Protein AF-A0AAP0GYA2-F1 (afdb_monomer)

Solvent-accessible surface area (backbone atoms only — not comparable to full-atom values): 53882 Å² total; per-residue (Å²): 138,88,81,84,79,82,85,80,80,92,79,95,83,75,98,81,81,69,59,56,45,86,98,35,88,48,57,33,81,47,83,67,72,82,75,66,98,63,88,81,48,75,66,18,51,52,43,51,52,54,52,49,52,36,46,58,38,29,68,48,38,85,84,44,71,44,73,67,32,49,50,51,5,51,50,47,34,52,50,20,42,38,41,2,42,48,41,22,42,41,31,32,68,52,41,56,6,37,44,59,53,67,70,58,47,49,53,25,41,50,34,19,45,75,52,69,68,55,39,69,68,58,43,30,36,51,53,53,43,26,72,74,28,56,71,37,88,76,13,70,40,24,47,37,41,28,60,63,32,12,38,59,41,41,71,51,40,53,64,63,51,47,73,76,49,83,67,79,70,84,39,53,79,50,65,72,36,68,67,55,50,49,46,57,76,42,44,70,58,57,52,52,52,50,49,50,51,39,28,73,74,50,34,69,41,22,34,21,26,44,50,9,37,25,36,48,51,51,50,54,48,54,21,37,42,47,19,45,17,41,49,44,67,46,68,82,41,59,62,90,64,59,45,7,29,25,71,71,53,6,64,72,44,40,14,58,12,26,28,15,50,29,68,60,41,61,49,29,48,54,37,35,82,50,96,86,39,64,27,58,36,36,54,50,50,50,53,34,34,75,75,65,53,34,42,76,70,33,72,80,48,73,72,57,52,61,74,27,43,76,70,70,88,70,73,57,76,51,63,87,39,45,40,75,63,91,70,60,64,65,61,15,48,54,49,49,48,48,33,56,77,65,47,40,42,76,53,88,76,87,77,73,82,50,72,45,65,43,98,82,69,59,33,38,29,46,60,88,76,47,77,38,38,52,65,51,57,70,73,52,78,63,69,84,60,55,63,53,51,50,49,49,30,58,64,66,64,84,68,69,86,86,61,60,66,69,60,52,54,54,46,32,51,50,43,28,51,48,52,51,51,53,51,49,53,51,50,55,52,50,55,49,51,50,52,53,50,51,47,52,51,51,55,50,48,54,53,44,51,74,71,71,49,67,62,67,65,51,52,52,51,48,52,53,50,53,49,54,52,48,52,57,53,50,54,54,38,53,57,53,48,64,75,62,72,69,82,83,86,66,86,84,64,96,49,56,66,57,57,51,51,49,51,51,49,51,51,65,72,70,47,80,67,60,48,76,55,100,86,44,80,43,56,53,68,68,60,50,42,50,52,55,43,54,58,51,41,62,61,19,44,64,82,82,82,76,93,87,78,64,100,78,64,68,44,89,56,77,60,62,58,72,80,60,57,60,59,37,69,48,86,85,52,71,68,57,57,50,50,55,57,65,71,46,62,51,84,50,84,45,58,96,84,64,58,30,49,44,54,52,66,72,42,33,89,76,44,43,65,62,50,48,49,54,51,68,70,49,73,47,87,81,68,99,80,76,86,72,96,39,98,86,73,57,86,63,51,59,62,50,52,52,50,52,53,53,48,51,32,59,76,67,74,48,92,82,86,82,88,86,85,82,67,84,60,55,47,51,66,36,54,53,74,57,39,52,50,44,42,49,58,28,54,52,53,69,69,57,53,51,38,55,44,50,65,52,60,73,32,68,46,62,57,70,56,85,86,43,69,42,73,74,40,68,40,56,34,38,45,58,87,89,46,86,61,35,63,54,56,51,51,52,46,49,48,45,56,50,27,40,53,52,44,42,35,72,74,61,80,41,85,78,86,85,72,79,70,96,79,71,69,61,60,92,95,51,98,66,68,72,79,79,57,82,43,44,57,68,72,54,42,54,47,47,54,30,52,75,64,69,63,53,89,31,50,53,54,36,46,78,70,73,46,90,70,98,70,48,45,22,93,82,78,60,78,45,67,19,35,70,63,33,70,76,43,70,35,73,85,51,49,61,51,45,52,51,53,26,61,44,54,69,50,96,63,73,73,63,56,56,71,62,57,34,51,48,52,49,73,69,44,100,62,58,69,71,55,38,55,48,53,53,32,45,52,53,35,45,57,49,50,53,53,52,50,51,54,44,34,77,76,65,75,52,88,82,59,66,67,63,51,50,54,49,33,56,55,48,39,50,55,31,38,56,79,60,39,94,87,61,95,74,51,72,68,54,50,70,62,29,54,64,83,81,106

Mean predicted aligned error: 22.42 Å

Organism: NCBI:txid3103831

Structure (mmCIF, N/CA/C/O backbone):
data_AF-A0AAP0GYA2-F1
#
_entry.id   AF-A0AAP0GYA2-F1
#
loop_
_atom_site.group_PDB
_atom_site.id
_atom_site.type_symbol
_atom_site.label_atom_id
_atom_site.label_alt_id
_atom_site.label_comp_id
_atom_site.label_asym_id
_atom_site.label_entity_id
_atom_site.label_seq_id
_atom_site.pdbx_PDB_ins_code
_atom_site.Cartn_x
_atom_site.Cartn_y
_atom_site.Cartn_z
_atom_site.occupancy
_atom_site.B_iso_or_equiv
_atom_site.auth_seq_id
_atom_site.auth_comp_id
_atom_site.auth_asym_id
_atom_site.auth_atom_id
_atom_site.pdbx_PDB_model_num
ATOM 1 N N . MET A 1 1 ? 26.972 2.471 14.805 1.00 31.52 1 MET A N 1
ATOM 2 C CA . MET A 1 1 ? 27.212 2.758 13.373 1.00 31.52 1 MET A CA 1
ATOM 3 C C . MET A 1 1 ? 26.796 4.193 13.089 1.00 31.52 1 MET A C 1
ATOM 5 O O . MET A 1 1 ? 25.654 4.548 13.344 1.00 31.52 1 MET A O 1
ATOM 9 N N . LYS A 1 2 ? 27.769 5.019 12.691 1.00 26.42 2 LYS A N 1
ATOM 10 C CA . LYS A 1 2 ? 27.693 6.477 12.521 1.00 26.42 2 LYS A CA 1
ATOM 11 C C . LYS A 1 2 ? 27.014 6.859 11.193 1.00 26.42 2 LYS A C 1
ATOM 13 O O . LYS A 1 2 ? 27.449 6.385 10.145 1.00 26.42 2 LYS A O 1
ATOM 18 N N . ARG A 1 3 ? 26.066 7.806 11.222 1.00 23.25 3 ARG A N 1
ATOM 19 C CA . ARG A 1 3 ? 25.893 8.824 10.166 1.00 23.25 3 ARG A CA 1
ATOM 20 C C . ARG A 1 3 ? 26.098 10.194 10.767 1.00 23.25 3 ARG A C 1
ATOM 22 O O . ARG A 1 3 ? 25.261 10.650 11.534 1.00 23.25 3 ARG A O 1
ATOM 29 N N . ASN A 1 4 ? 27.223 10.795 10.405 1.00 24.88 4 ASN A N 1
ATOM 30 C CA . ASN A 1 4 ? 27.494 12.204 10.611 1.00 24.88 4 ASN A CA 1
ATOM 31 C C . ASN A 1 4 ? 26.545 13.016 9.725 1.00 24.88 4 ASN A C 1
ATOM 33 O O . ASN A 1 4 ? 26.520 12.823 8.512 1.00 24.88 4 ASN A O 1
ATOM 37 N N . SER A 1 5 ? 25.786 13.897 10.362 1.00 26.17 5 SER A N 1
ATOM 38 C CA . SER A 1 5 ? 25.230 15.115 9.790 1.00 26.17 5 SER A CA 1
ATOM 39 C C . SER A 1 5 ? 26.361 16.127 9.603 1.00 26.17 5 SER A C 1
ATOM 41 O O . SER A 1 5 ? 27.038 16.460 10.578 1.00 26.17 5 SER A O 1
ATOM 43 N N . ILE A 1 6 ? 26.569 16.608 8.380 1.00 24.09 6 ILE A N 1
ATOM 44 C CA . ILE A 1 6 ? 27.281 17.865 8.142 1.00 24.09 6 ILE A CA 1
ATOM 45 C C . ILE A 1 6 ? 26.286 19.003 8.401 1.00 24.09 6 ILE A C 1
ATOM 47 O O . ILE A 1 6 ? 25.172 19.017 7.881 1.00 24.09 6 ILE A O 1
ATOM 51 N N . THR A 1 7 ? 26.694 19.908 9.281 1.00 27.45 7 THR A N 1
ATOM 52 C CA . THR A 1 7 ? 26.031 21.139 9.713 1.00 27.45 7 THR A CA 1
ATOM 53 C C . THR A 1 7 ? 25.809 22.089 8.533 1.00 27.45 7 THR A C 1
ATOM 55 O O . THR A 1 7 ? 26.725 22.303 7.744 1.00 27.45 7 THR A O 1
ATOM 58 N N . VAL A 1 8 ? 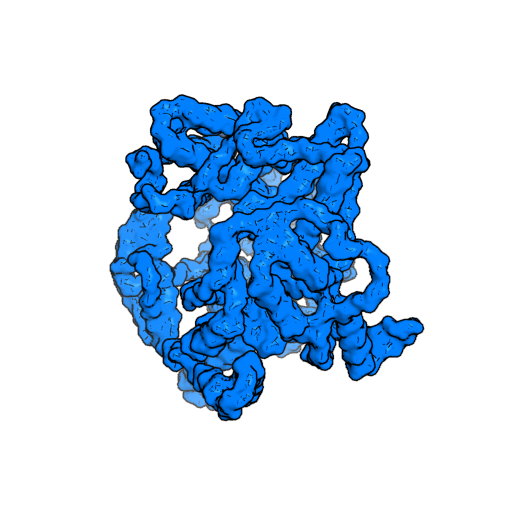24.634 22.718 8.446 1.00 26.72 8 VAL A N 1
ATOM 59 C CA . VAL A 1 8 ? 24.471 23.992 7.730 1.00 26.72 8 VAL A CA 1
ATOM 60 C C . VAL A 1 8 ? 23.821 24.965 8.704 1.00 26.72 8 VAL A C 1
ATOM 62 O O . VAL A 1 8 ? 22.703 24.748 9.167 1.00 26.72 8 VAL A O 1
ATOM 65 N N . SER A 1 9 ? 24.605 25.974 9.064 1.00 25.95 9 SER A N 1
ATOM 66 C CA . SER A 1 9 ? 24.247 27.161 9.826 1.00 25.95 9 SER A CA 1
ATOM 67 C C . SER A 1 9 ? 23.210 28.011 9.089 1.00 25.95 9 SER A C 1
ATOM 69 O O . SER A 1 9 ? 23.152 28.021 7.861 1.00 25.95 9 SER A O 1
ATOM 71 N N . GLN A 1 10 ? 22.397 28.719 9.872 1.00 30.53 10 GLN A N 1
ATOM 72 C CA . GLN A 1 10 ? 21.540 29.808 9.417 1.00 30.53 10 GLN A CA 1
ATOM 73 C C . GLN A 1 10 ? 22.388 30.931 8.809 1.00 30.53 10 GLN A C 1
ATOM 75 O O . GLN A 1 10 ? 23.298 31.408 9.475 1.00 30.53 10 GLN A O 1
ATOM 80 N N . ASP A 1 11 ? 22.012 31.383 7.616 1.00 25.59 11 ASP A N 1
ATOM 81 C CA . ASP A 1 11 ? 22.146 32.776 7.189 1.00 25.59 11 ASP A CA 1
ATOM 82 C C . ASP A 1 11 ? 20.822 33.168 6.519 1.00 25.59 11 ASP A C 1
ATOM 84 O O . ASP A 1 11 ? 20.474 32.696 5.435 1.00 25.59 11 ASP A O 1
ATOM 88 N N . LEU A 1 12 ? 20.033 33.981 7.224 1.00 35.75 12 LEU A N 1
ATOM 89 C CA . LEU A 1 12 ? 18.882 34.703 6.687 1.00 35.75 12 LEU A CA 1
ATOM 90 C C . LEU A 1 12 ? 19.387 36.075 6.240 1.00 35.75 12 LEU A C 1
ATOM 92 O O . LEU A 1 12 ? 19.557 36.951 7.080 1.00 35.75 12 LEU A O 1
ATOM 96 N N . ASN A 1 13 ? 19.667 36.206 4.941 1.00 29.36 13 ASN A N 1
ATOM 97 C CA . ASN A 1 13 ? 19.624 37.440 4.142 1.00 29.36 13 ASN A CA 1
ATOM 98 C C . ASN A 1 13 ? 20.084 37.121 2.705 1.00 29.36 13 ASN A C 1
ATOM 100 O O . ASN A 1 13 ? 21.242 37.333 2.370 1.00 29.36 13 ASN A O 1
ATOM 104 N N . HIS A 1 14 ? 19.197 36.571 1.862 1.00 31.02 14 HIS A N 1
ATOM 105 C CA . HIS A 1 14 ? 19.362 36.581 0.3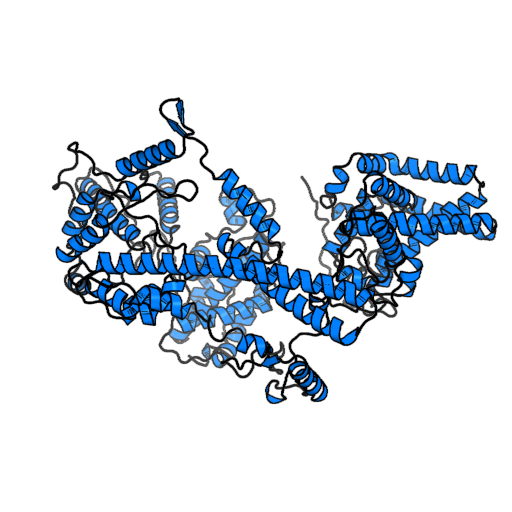95 1.00 31.02 14 HIS A CA 1
ATOM 106 C C . HIS A 1 14 ? 18.049 36.221 -0.332 1.00 31.02 14 HIS A C 1
ATOM 108 O O . HIS A 1 14 ? 17.958 35.241 -1.070 1.00 31.02 14 HIS A O 1
ATOM 114 N N . ASP A 1 15 ? 17.007 37.033 -0.153 1.00 36.72 15 ASP A N 1
ATOM 115 C CA . ASP A 1 15 ? 15.924 37.098 -1.143 1.00 36.72 15 ASP A CA 1
ATOM 116 C C . ASP A 1 15 ? 16.442 37.863 -2.378 1.00 36.72 15 ASP A C 1
ATOM 118 O O . ASP A 1 15 ? 16.195 39.060 -2.493 1.00 36.72 15 ASP A O 1
ATOM 122 N N . SER A 1 16 ? 17.215 37.207 -3.270 1.00 43.03 16 SER A N 1
ATOM 123 C CA . SER A 1 16 ? 17.506 37.732 -4.631 1.00 43.03 16 SER A CA 1
ATOM 124 C C . SER A 1 16 ? 18.262 36.846 -5.655 1.00 43.03 16 SER A C 1
ATOM 126 O O . SER A 1 16 ? 18.487 37.349 -6.751 1.00 43.03 16 SER A O 1
ATOM 128 N N . GLU A 1 17 ? 18.651 35.576 -5.432 1.00 46.62 17 GLU A N 1
ATOM 129 C CA . GLU A 1 17 ? 19.659 34.953 -6.344 1.00 46.62 17 GLU A CA 1
ATOM 130 C C . GLU A 1 17 ? 19.286 33.730 -7.210 1.00 46.62 17 GLU A C 1
ATOM 132 O O . GLU A 1 17 ? 20.061 33.374 -8.105 1.00 46.62 17 GLU A O 1
ATOM 137 N N . TYR A 1 18 ? 18.129 33.080 -7.044 1.00 56.62 18 TYR A N 1
ATOM 138 C CA . TYR A 1 18 ? 17.848 31.834 -7.785 1.00 56.62 18 TYR A CA 1
ATOM 139 C C . TYR A 1 18 ? 16.699 31.976 -8.793 1.00 56.62 18 TYR A C 1
ATOM 141 O O . TYR A 1 18 ? 15.521 31.990 -8.445 1.00 56.62 18 TYR A O 1
ATOM 149 N N . GLY A 1 19 ? 17.064 32.085 -10.075 1.00 70.62 19 GLY A N 1
ATOM 150 C CA . GLY A 1 19 ? 16.132 32.175 -11.203 1.00 70.62 19 GLY A CA 1
ATOM 151 C C . GLY A 1 19 ? 15.519 30.833 -11.631 1.00 70.62 19 GLY A C 1
ATOM 152 O O . GLY A 1 19 ? 15.969 29.751 -11.246 1.00 70.62 19 GLY A O 1
ATOM 153 N N . LYS A 1 20 ? 14.484 30.905 -12.478 1.00 82.25 20 LYS A N 1
ATOM 154 C CA . LYS A 1 20 ? 13.946 29.740 -13.198 1.00 82.25 20 LYS A CA 1
ATOM 155 C C . LYS A 1 20 ? 14.962 29.226 -14.214 1.00 82.25 20 LYS A C 1
ATOM 157 O O . LYS A 1 20 ? 15.757 29.996 -14.755 1.00 82.25 20 LYS A O 1
ATOM 162 N N . ILE A 1 21 ? 14.910 27.931 -14.512 1.00 83.50 21 ILE A N 1
ATOM 163 C CA . ILE A 1 21 ? 15.668 27.382 -15.639 1.00 83.50 21 ILE A CA 1
ATOM 164 C C . ILE A 1 21 ? 15.142 28.020 -16.934 1.00 83.50 21 ILE A C 1
ATOM 166 O O . ILE A 1 21 ? 13.934 28.188 -17.107 1.00 83.50 21 ILE A O 1
ATOM 170 N N . LEU A 1 22 ? 16.057 28.398 -17.831 1.00 83.00 22 LEU A N 1
ATOM 171 C CA . LEU A 1 22 ? 15.741 29.069 -19.092 1.00 83.00 22 LEU A CA 1
ATOM 172 C C . LEU A 1 22 ? 14.641 28.314 -19.864 1.00 83.00 22 LEU A C 1
ATOM 174 O O . LEU A 1 22 ? 14.724 27.099 -20.045 1.00 83.00 22 LEU A O 1
ATOM 178 N N . LEU A 1 23 ? 13.612 29.043 -20.316 1.00 82.94 23 LEU A N 1
ATOM 179 C CA . LEU A 1 23 ? 12.456 28.502 -21.050 1.00 82.94 23 LEU A CA 1
ATOM 180 C C . LEU A 1 23 ? 11.687 27.393 -20.297 1.00 82.94 23 LEU A C 1
ATOM 182 O O . LEU A 1 23 ? 11.073 26.531 -20.921 1.00 82.94 23 LEU A O 1
ATOM 186 N N . SER A 1 24 ? 11.718 27.388 -18.961 1.00 86.06 24 SER A N 1
ATOM 187 C CA . SER A 1 24 ? 11.017 26.407 -18.127 1.00 86.06 24 SER A CA 1
ATOM 188 C C . SER A 1 24 ? 10.304 27.050 -16.933 1.00 86.06 24 SER A C 1
ATOM 190 O O . SER A 1 24 ? 10.636 28.146 -16.481 1.00 86.06 24 SER A O 1
ATOM 192 N N . ASN A 1 25 ? 9.317 26.331 -16.394 1.00 80.62 25 ASN A N 1
ATOM 193 C CA . ASN A 1 25 ? 8.637 26.669 -15.143 1.00 80.62 25 ASN A CA 1
ATOM 194 C C . ASN A 1 25 ? 9.320 26.066 -13.903 1.00 80.62 25 ASN A C 1
ATOM 196 O O . ASN A 1 25 ? 8.839 26.280 -12.793 1.00 80.62 25 ASN A O 1
ATOM 200 N N . VAL A 1 26 ? 10.421 25.326 -14.074 1.00 84.81 26 VAL A N 1
ATOM 201 C CA . VAL A 1 26 ? 11.187 24.738 -12.968 1.00 84.81 26 VAL A CA 1
ATOM 202 C C . VAL A 1 26 ? 12.023 25.812 -12.271 1.00 84.81 26 VAL A C 1
ATOM 204 O O . VAL A 1 26 ? 12.884 26.450 -12.884 1.00 84.81 26 VAL A O 1
ATOM 207 N N . THR A 1 27 ? 11.773 26.000 -10.975 1.00 85.06 27 THR A N 1
ATOM 208 C CA . THR A 1 27 ? 12.520 26.927 -10.115 1.00 85.06 27 THR A CA 1
ATOM 209 C C . THR A 1 27 ? 13.714 26.215 -9.485 1.00 85.06 27 THR A C 1
ATOM 211 O O . THR A 1 27 ? 13.561 25.137 -8.910 1.00 85.06 27 THR A O 1
ATOM 214 N N . ILE A 1 28 ? 14.898 26.827 -9.561 1.00 83.44 28 ILE A N 1
ATOM 215 C CA . ILE A 1 28 ? 16.085 26.333 -8.858 1.00 83.44 28 ILE A CA 1
ATOM 216 C C . ILE A 1 28 ? 15.923 26.693 -7.383 1.00 83.44 28 ILE A C 1
ATOM 218 O O . ILE A 1 28 ? 15.955 27.864 -7.022 1.00 83.44 28 ILE A O 1
ATOM 222 N N . THR A 1 29 ? 15.728 25.697 -6.524 1.00 77.75 29 THR A N 1
ATOM 223 C CA . THR A 1 29 ? 15.556 25.926 -5.080 1.00 77.75 29 THR A CA 1
ATOM 224 C C . THR A 1 29 ? 16.891 26.003 -4.348 1.00 77.75 29 THR A C 1
ATOM 226 O O . THR A 1 29 ? 16.964 26.541 -3.246 1.00 77.75 29 THR A O 1
ATOM 229 N N . ARG A 1 30 ? 17.962 25.472 -4.954 1.00 72.69 30 ARG A N 1
ATOM 230 C CA . ARG A 1 30 ? 19.313 25.468 -4.387 1.00 72.69 30 ARG A CA 1
ATOM 231 C C . ARG A 1 30 ? 20.345 25.259 -5.488 1.00 72.69 30 ARG A C 1
ATOM 233 O O . ARG A 1 30 ? 20.281 24.263 -6.193 1.00 72.69 30 ARG A O 1
ATOM 240 N N . LYS A 1 31 ? 21.341 26.132 -5.636 1.00 66.69 31 LYS A N 1
ATOM 241 C CA . LYS A 1 31 ? 22.431 25.919 -6.607 1.00 66.69 31 LYS A CA 1
ATOM 242 C C . LYS A 1 31 ? 23.580 25.171 -5.928 1.00 66.69 31 LYS A C 1
ATOM 244 O O . LYS A 1 31 ? 24.007 25.551 -4.841 1.00 66.69 31 LYS A O 1
ATOM 249 N N . ARG A 1 32 ? 24.077 24.088 -6.534 1.00 69.44 32 ARG A N 1
ATOM 250 C CA . ARG A 1 32 ? 25.305 23.414 -6.070 1.00 69.44 32 ARG A CA 1
ATOM 251 C C . ARG A 1 32 ? 26.488 23.860 -6.919 1.00 69.44 32 ARG A C 1
ATOM 253 O O . ARG A 1 32 ? 26.413 23.841 -8.147 1.00 69.44 32 ARG A O 1
ATOM 260 N N . ASN A 1 33 ? 27.594 24.206 -6.263 1.00 70.06 33 ASN A N 1
ATOM 261 C CA . ASN A 1 33 ? 28.854 24.455 -6.953 1.00 70.06 33 ASN A CA 1
ATOM 262 C C . ASN A 1 33 ? 29.395 23.139 -7.518 1.00 70.06 33 ASN A C 1
ATOM 264 O O . ASN A 1 33 ? 29.737 22.218 -6.777 1.00 70.06 33 ASN A O 1
ATOM 268 N N . LEU A 1 34 ? 29.458 23.053 -8.847 1.00 69.56 34 LEU A N 1
ATOM 269 C CA . LEU A 1 34 ? 29.873 21.841 -9.554 1.00 69.56 34 LEU A CA 1
ATOM 270 C C . LEU A 1 34 ? 31.379 21.566 -9.436 1.00 69.56 34 LEU A C 1
ATOM 272 O O . LEU A 1 34 ? 31.789 20.408 -9.460 1.00 69.56 34 LEU A O 1
ATOM 276 N N . PHE A 1 35 ? 32.198 22.613 -9.284 1.00 69.81 35 PHE A N 1
ATOM 277 C CA . PHE A 1 35 ? 33.658 22.499 -9.386 1.00 69.81 35 PHE A CA 1
ATOM 278 C C . PHE A 1 35 ? 34.424 23.184 -8.244 1.00 69.81 35 PHE A C 1
ATOM 280 O O . PHE A 1 35 ? 35.315 22.567 -7.658 1.00 69.81 35 PHE A O 1
ATOM 287 N N . LEU A 1 36 ? 34.069 24.426 -7.902 1.00 69.75 36 LEU A N 1
ATOM 288 C CA . LEU A 1 36 ? 34.789 25.261 -6.930 1.00 69.75 36 LEU A CA 1
ATOM 289 C C . LEU A 1 36 ? 34.258 25.076 -5.495 1.00 69.75 36 LEU A C 1
ATOM 291 O O . LEU A 1 36 ? 33.055 24.938 -5.289 1.00 69.75 36 LEU A O 1
ATOM 295 N N . GLY A 1 37 ? 35.152 25.086 -4.498 1.00 66.19 37 GLY A N 1
ATOM 296 C CA . GLY A 1 37 ? 34.787 25.079 -3.070 1.00 66.19 37 GLY A CA 1
ATOM 297 C C . GLY A 1 37 ? 34.271 23.745 -2.504 1.00 66.19 37 GLY A C 1
ATOM 298 O O . GLY A 1 37 ? 33.693 23.732 -1.421 1.00 66.19 37 GLY A O 1
ATOM 299 N N . ARG A 1 38 ? 34.461 22.622 -3.213 1.00 76.00 38 ARG A N 1
ATOM 300 C CA . ARG A 1 38 ? 34.013 21.280 -2.790 1.00 76.00 38 ARG A CA 1
ATOM 301 C C . ARG A 1 38 ? 35.177 20.331 -2.491 1.00 76.00 38 ARG A C 1
ATOM 303 O O . ARG A 1 38 ? 36.254 20.460 -3.069 1.00 76.00 38 ARG A O 1
ATOM 310 N N . THR A 1 39 ? 34.943 19.331 -1.640 1.00 78.75 39 THR A N 1
ATOM 311 C CA . THR A 1 39 ? 35.923 18.273 -1.350 1.00 78.75 39 THR A CA 1
ATOM 312 C C . THR A 1 39 ? 35.863 17.171 -2.407 1.00 78.75 39 THR A C 1
ATOM 314 O O . THR A 1 39 ? 34.874 16.451 -2.531 1.00 78.75 39 THR A O 1
ATOM 317 N N . TRP A 1 40 ? 36.935 17.033 -3.185 1.00 84.94 40 TRP A N 1
ATOM 318 C CA . TRP A 1 40 ? 37.041 16.034 -4.247 1.00 84.94 40 TRP A CA 1
ATOM 319 C C . TRP A 1 40 ? 37.486 14.684 -3.685 1.00 84.94 40 TRP A C 1
ATOM 321 O O . TRP A 1 40 ? 38.575 14.562 -3.124 1.00 84.94 40 TRP A O 1
ATOM 331 N N . ARG A 1 41 ? 36.668 13.641 -3.849 1.00 85.56 41 ARG A N 1
ATOM 332 C CA . ARG A 1 41 ? 37.057 12.268 -3.500 1.00 85.56 41 ARG A CA 1
ATOM 333 C C . ARG A 1 41 ? 37.794 11.616 -4.663 1.00 85.56 41 ARG A C 1
ATOM 335 O O . ARG A 1 41 ? 37.572 11.943 -5.826 1.00 85.56 41 ARG A O 1
ATOM 342 N N . THR A 1 42 ? 38.598 10.595 -4.376 1.00 86.62 42 THR A N 1
ATOM 343 C CA . THR A 1 42 ? 39.319 9.823 -5.406 1.00 86.62 42 THR A CA 1
ATOM 344 C C . THR A 1 42 ? 38.386 9.265 -6.486 1.00 86.62 42 THR A C 1
ATOM 346 O O . THR A 1 42 ? 38.764 9.178 -7.651 1.00 86.62 42 THR A O 1
ATOM 349 N N . LEU A 1 43 ? 37.153 8.894 -6.119 1.00 84.50 43 LEU A N 1
ATOM 350 C CA . LEU A 1 43 ? 36.149 8.429 -7.075 1.00 84.50 43 LEU A CA 1
ATOM 351 C C . LEU A 1 43 ? 35.667 9.548 -8.010 1.00 84.50 43 LEU A C 1
ATOM 353 O O . LEU A 1 43 ? 35.449 9.273 -9.185 1.00 84.50 43 LEU A O 1
ATOM 357 N N . ASP A 1 44 ? 35.545 10.782 -7.515 1.00 86.62 44 ASP A N 1
ATOM 358 C CA . ASP A 1 44 ? 35.139 11.952 -8.306 1.00 86.62 44 ASP A CA 1
ATOM 359 C C . ASP A 1 44 ? 36.198 12.278 -9.353 1.00 86.62 44 ASP A C 1
ATOM 361 O O . ASP A 1 44 ? 35.882 12.457 -10.526 1.00 86.62 44 ASP A O 1
ATOM 365 N N . VAL A 1 45 ? 37.470 12.262 -8.941 1.00 88.88 45 VAL A N 1
ATOM 366 C CA . VAL A 1 45 ? 38.614 12.478 -9.836 1.00 88.88 45 VAL A CA 1
ATOM 367 C C . VAL A 1 45 ? 38.660 11.396 -10.914 1.00 88.88 45 VAL A C 1
ATOM 369 O O . VAL A 1 45 ? 38.759 11.718 -12.094 1.00 88.88 45 VAL A O 1
ATOM 372 N N . LYS A 1 46 ? 38.503 10.116 -10.545 1.00 88.50 46 LYS A N 1
ATOM 373 C CA . LYS A 1 46 ? 38.447 9.008 -11.517 1.00 88.50 46 LYS A CA 1
ATOM 374 C C . LYS A 1 46 ? 37.307 9.173 -12.526 1.00 88.50 46 LYS A C 1
ATOM 376 O O . LYS A 1 46 ? 37.501 8.879 -13.702 1.00 88.50 46 LYS A O 1
ATOM 381 N N . MET A 1 47 ? 36.139 9.642 -12.082 1.00 88.25 47 MET A N 1
ATOM 382 C CA . MET A 1 47 ? 34.992 9.890 -12.962 1.00 88.25 47 MET A CA 1
ATOM 383 C C . MET A 1 47 ? 35.239 11.057 -13.911 1.00 88.25 47 MET A C 1
ATOM 385 O O . MET A 1 47 ? 34.959 10.921 -15.095 1.00 88.25 47 MET A O 1
ATOM 389 N N . VAL A 1 48 ? 35.797 12.169 -13.423 1.00 90.31 48 VAL A N 1
ATOM 390 C CA . VAL A 1 48 ? 36.149 13.314 -14.274 1.00 90.31 48 VAL A CA 1
ATOM 391 C C . VAL A 1 48 ? 37.205 12.927 -15.300 1.00 90.31 48 VAL A C 1
ATOM 393 O O . VAL A 1 48 ? 37.005 13.179 -16.482 1.00 90.31 48 VAL A O 1
ATOM 396 N N . VAL A 1 49 ? 38.285 12.261 -14.883 1.00 91.81 49 VAL A N 1
ATOM 397 C CA . VAL A 1 49 ? 39.348 11.813 -15.796 1.00 91.81 49 VAL A CA 1
ATOM 398 C C . VAL A 1 49 ? 38.794 10.853 -16.848 1.00 91.81 49 VAL A C 1
ATOM 400 O O . VAL A 1 49 ? 39.057 11.035 -18.031 1.00 91.81 49 VAL A O 1
ATOM 403 N N . GLY A 1 50 ? 37.991 9.863 -16.443 1.00 90.69 50 GLY A N 1
ATOM 404 C CA . GLY A 1 50 ? 37.369 8.924 -17.377 1.00 90.69 50 GLY A CA 1
ATOM 405 C C . GLY A 1 50 ? 36.403 9.605 -18.350 1.00 90.69 50 GLY A C 1
ATOM 406 O O . GLY A 1 50 ? 36.440 9.322 -19.546 1.00 90.69 50 GLY A O 1
ATOM 407 N N . MET A 1 51 ? 35.573 10.532 -17.861 1.00 91.19 51 MET A N 1
ATOM 408 C CA . MET A 1 51 ? 34.648 11.287 -18.704 1.00 91.19 51 MET A CA 1
ATOM 409 C C . MET A 1 51 ? 35.411 12.157 -19.706 1.00 91.19 51 MET A C 1
ATOM 411 O O . MET A 1 51 ? 35.136 12.081 -20.902 1.00 91.19 51 MET A O 1
ATOM 415 N N . LEU A 1 52 ? 36.407 12.920 -19.245 1.00 94.12 52 LEU A N 1
ATOM 416 C CA . LEU A 1 52 ? 37.261 13.745 -20.099 1.00 94.12 52 LEU A CA 1
ATOM 417 C C . LEU A 1 52 ? 37.994 12.902 -21.141 1.00 94.12 52 LEU A C 1
ATOM 419 O O . LEU A 1 52 ? 37.992 13.275 -22.305 1.00 94.12 52 LEU A O 1
ATOM 423 N N . ALA A 1 53 ? 38.556 11.750 -20.770 1.00 95.06 53 ALA A N 1
ATOM 424 C CA . ALA A 1 53 ? 39.260 10.878 -21.709 1.00 95.06 53 ALA A CA 1
ATOM 425 C C . ALA A 1 53 ? 38.358 10.412 -22.865 1.00 95.06 53 ALA A C 1
ATOM 427 O O . ALA A 1 53 ? 38.776 10.454 -24.019 1.00 95.06 53 ALA A O 1
ATOM 428 N N . ILE A 1 54 ? 37.110 10.021 -22.580 1.00 95.81 54 ILE A N 1
ATOM 429 C CA . ILE A 1 54 ? 36.146 9.602 -23.612 1.00 95.81 54 ILE A CA 1
ATOM 430 C C . ILE A 1 54 ? 35.719 10.779 -24.504 1.00 95.81 54 ILE A C 1
ATOM 432 O O . ILE A 1 54 ? 35.630 10.611 -25.720 1.00 95.81 54 ILE A O 1
ATOM 436 N N . HIS A 1 55 ? 35.519 11.972 -23.932 1.00 96.25 55 HIS A N 1
ATOM 437 C CA . HIS A 1 55 ? 35.174 13.169 -24.709 1.00 96.25 55 HIS A CA 1
ATOM 438 C C . HIS A 1 55 ? 36.345 13.630 -25.583 1.00 96.25 55 HIS A C 1
ATOM 440 O O . HIS A 1 55 ? 36.150 13.913 -26.759 1.00 96.25 55 HIS A O 1
ATOM 446 N N . LEU A 1 56 ? 37.569 13.643 -25.045 1.00 97.00 56 LEU A N 1
ATOM 447 C CA . LEU A 1 56 ? 38.786 13.949 -25.799 1.00 97.00 56 LEU A CA 1
ATOM 448 C C . LEU A 1 56 ? 38.999 12.942 -26.930 1.00 97.00 56 LEU A C 1
ATOM 450 O O . LEU A 1 56 ? 39.315 13.340 -28.045 1.00 97.00 56 LEU A O 1
ATOM 454 N N . LEU A 1 57 ? 38.760 11.652 -26.675 1.00 96.50 57 LEU A N 1
ATOM 455 C CA . LEU A 1 57 ? 38.800 10.623 -27.710 1.00 96.50 57 LEU A CA 1
ATOM 456 C C . LEU A 1 57 ? 37.780 10.907 -28.827 1.00 96.50 57 LEU A C 1
ATOM 458 O O . LEU A 1 57 ? 38.111 10.759 -29.999 1.00 96.50 57 LEU A O 1
ATOM 462 N N . ALA A 1 58 ? 36.568 11.358 -28.489 1.00 97.00 58 ALA A N 1
ATOM 463 C CA . ALA A 1 58 ? 35.551 11.731 -29.473 1.00 97.00 58 ALA A CA 1
ATOM 464 C C . ALA A 1 58 ? 35.937 12.963 -30.316 1.00 97.00 58 ALA A C 1
ATOM 466 O O . ALA A 1 58 ? 35.529 13.047 -31.473 1.00 97.00 58 ALA A O 1
ATOM 467 N N . LEU A 1 59 ? 36.756 13.888 -29.799 1.00 96.81 59 LEU A N 1
ATOM 468 C CA . LEU A 1 59 ? 37.234 15.049 -30.568 1.00 96.81 59 LEU A CA 1
ATOM 469 C C . LEU A 1 59 ? 38.137 14.661 -31.748 1.00 96.81 59 LEU A C 1
ATOM 471 O O . LEU A 1 59 ? 38.267 15.438 -32.690 1.00 96.81 59 LEU A O 1
ATOM 475 N N . PHE A 1 60 ? 38.710 13.453 -31.752 1.00 97.12 60 PHE A N 1
ATOM 476 C CA . PHE A 1 60 ? 39.474 12.940 -32.894 1.00 97.12 60 PHE A CA 1
ATOM 477 C C . PHE A 1 60 ? 38.595 12.469 -34.066 1.00 97.12 60 PHE A C 1
ATOM 479 O O . PHE A 1 60 ? 39.118 12.072 -35.111 1.00 97.12 60 PHE A O 1
ATOM 486 N N . ALA A 1 61 ? 37.266 12.495 -33.922 1.00 96.25 61 ALA A N 1
ATOM 487 C CA . ALA A 1 61 ? 36.331 11.986 -34.922 1.00 96.25 61 ALA A CA 1
ATOM 488 C C . ALA A 1 61 ? 36.483 12.623 -36.316 1.00 96.25 61 ALA A C 1
ATOM 490 O O . ALA A 1 61 ? 36.555 11.858 -37.281 1.00 96.25 61 ALA A O 1
ATOM 491 N N . PRO A 1 62 ? 36.616 13.961 -36.471 1.00 96.19 62 PRO A N 1
ATOM 492 C CA . PRO A 1 62 ? 36.779 14.577 -37.791 1.00 96.19 62 PRO A CA 1
ATOM 493 C C . PRO A 1 62 ? 38.038 14.099 -38.527 1.00 96.19 62 PRO A C 1
ATOM 495 O O . PRO A 1 62 ? 38.030 13.979 -39.746 1.00 96.19 62 PRO A O 1
ATOM 498 N N . PHE A 1 63 ? 39.101 13.770 -37.786 1.00 96.88 63 PHE A N 1
ATOM 499 C CA . PHE A 1 63 ? 40.395 13.354 -38.341 1.00 96.88 63 PHE A CA 1
ATOM 500 C C . PHE A 1 63 ? 40.476 11.855 -38.653 1.00 96.88 63 PHE A C 1
ATOM 502 O O . PHE A 1 63 ? 41.432 11.398 -39.271 1.00 96.88 63 PHE A O 1
ATOM 509 N N . THR A 1 64 ? 39.496 11.072 -38.204 1.00 95.88 64 THR A N 1
ATOM 510 C CA . THR A 1 64 ? 39.501 9.606 -38.304 1.00 95.88 64 THR A CA 1
ATOM 511 C C . THR A 1 64 ? 38.204 9.065 -38.908 1.00 95.88 64 THR A C 1
ATOM 513 O O . THR A 1 64 ? 37.866 7.898 -38.721 1.00 95.88 64 THR A O 1
ATOM 516 N N . PHE A 1 65 ? 37.430 9.897 -39.613 1.00 96.31 65 PHE A N 1
ATOM 517 C CA . PHE A 1 65 ? 36.150 9.486 -40.190 1.00 96.31 65 PHE A CA 1
ATOM 518 C C . PHE A 1 65 ? 36.330 8.418 -41.274 1.00 96.31 65 PHE A C 1
ATOM 520 O O . PHE A 1 65 ? 37.051 8.601 -42.250 1.00 96.31 65 PHE A O 1
ATOM 527 N N . THR A 1 66 ? 35.592 7.318 -41.134 1.00 96.69 66 THR A N 1
ATOM 528 C CA . THR A 1 66 ? 35.313 6.379 -42.225 1.00 96.69 66 THR A CA 1
ATOM 529 C C . THR A 1 66 ? 33.879 5.884 -42.085 1.00 96.69 66 THR A C 1
ATOM 531 O O . THR A 1 66 ? 33.391 5.698 -40.968 1.00 96.69 66 THR A O 1
ATOM 534 N N . TRP A 1 67 ? 33.209 5.593 -43.203 1.00 97.12 67 TRP A N 1
ATOM 535 C CA . TRP A 1 67 ? 31.839 5.065 -43.174 1.00 97.12 67 TRP A CA 1
ATOM 536 C C . TRP A 1 67 ? 31.715 3.766 -42.372 1.00 97.12 67 TRP A C 1
ATOM 538 O O . TRP A 1 67 ? 30.745 3.583 -41.642 1.00 97.12 67 TRP A O 1
ATOM 548 N N . ARG A 1 68 ? 32.723 2.886 -42.442 1.00 97.12 68 ARG A N 1
ATOM 549 C CA . ARG A 1 68 ? 32.741 1.635 -41.669 1.00 97.12 68 ARG A CA 1
ATOM 550 C C . ARG A 1 68 ? 32.810 1.901 -40.163 1.00 97.12 68 ARG A C 1
ATOM 552 O O . ARG A 1 68 ? 32.008 1.346 -39.419 1.00 97.12 68 ARG A O 1
ATOM 559 N N . ALA A 1 69 ? 33.716 2.775 -39.716 1.00 96.38 69 ALA A N 1
ATOM 560 C CA . ALA A 1 69 ? 33.837 3.118 -38.299 1.00 96.38 69 ALA A CA 1
ATOM 561 C C . ALA A 1 69 ? 32.584 3.841 -37.775 1.00 96.38 69 ALA A C 1
ATOM 563 O O . ALA A 1 69 ? 32.119 3.534 -36.678 1.00 96.38 69 ALA A O 1
ATOM 564 N N . PHE A 1 70 ? 31.992 4.731 -38.581 1.00 97.31 70 PHE A N 1
ATOM 565 C CA . PHE A 1 70 ? 30.724 5.390 -38.267 1.00 97.31 70 PHE A CA 1
ATOM 566 C C . PHE A 1 70 ? 29.585 4.379 -38.073 1.00 97.31 70 PHE A C 1
ATOM 568 O O . PHE A 1 70 ? 28.933 4.394 -37.030 1.00 97.31 70 PHE A O 1
ATOM 575 N N . VAL A 1 71 ? 29.378 3.462 -39.028 1.00 97.56 71 VAL A N 1
ATOM 576 C CA . VAL A 1 71 ? 28.330 2.429 -38.940 1.00 97.56 71 VAL A CA 1
ATOM 577 C C . VAL A 1 71 ? 28.551 1.535 -37.722 1.00 97.56 71 VAL A C 1
ATOM 579 O O . VAL A 1 71 ? 27.611 1.293 -36.969 1.00 97.56 71 VAL A O 1
ATOM 582 N N . MET A 1 72 ? 29.786 1.098 -37.467 1.00 97.00 72 MET A N 1
ATOM 583 C CA . MET A 1 72 ? 30.101 0.292 -36.282 1.00 97.00 72 MET A CA 1
ATOM 584 C C . MET A 1 72 ? 29.864 1.060 -34.977 1.00 97.00 72 MET A C 1
ATOM 586 O O . MET A 1 72 ? 29.373 0.488 -34.002 1.00 97.00 72 MET A O 1
ATOM 590 N N . GLY A 1 73 ? 30.164 2.361 -34.949 1.00 97.50 73 GLY A N 1
ATOM 591 C CA . GLY A 1 73 ? 29.878 3.223 -33.806 1.00 97.50 73 GLY A CA 1
ATOM 592 C C . GLY A 1 73 ? 28.383 3.399 -33.569 1.00 97.50 73 GLY A C 1
ATOM 593 O O . GLY A 1 73 ? 27.923 3.261 -32.433 1.00 97.50 73 GLY A O 1
ATOM 594 N N . PHE A 1 74 ? 27.615 3.612 -34.637 1.00 96.88 74 PHE A N 1
ATOM 595 C CA . PHE A 1 74 ? 26.160 3.705 -34.587 1.00 96.88 74 PHE A CA 1
ATOM 596 C C . PHE A 1 74 ? 25.518 2.391 -34.124 1.00 96.88 74 PHE A C 1
ATOM 598 O O . PHE A 1 74 ? 24.715 2.402 -33.193 1.00 96.88 74 PHE A O 1
ATOM 605 N N . LEU A 1 75 ? 25.926 1.248 -34.686 1.00 96.75 75 LEU A N 1
ATOM 606 C CA . LEU A 1 75 ? 25.458 -0.075 -34.262 1.00 96.75 75 LEU A CA 1
ATOM 607 C C . LEU A 1 75 ? 25.785 -0.344 -32.793 1.00 96.75 75 LEU A C 1
ATOM 609 O O . LEU A 1 75 ? 24.924 -0.799 -32.044 1.00 96.75 75 LEU A O 1
ATOM 613 N N . SER A 1 76 ? 27.001 -0.014 -32.352 1.00 95.88 76 SER A N 1
ATOM 614 C CA . SER A 1 76 ? 27.390 -0.134 -30.945 1.00 95.88 76 SER A CA 1
ATOM 615 C C . SER A 1 76 ? 26.523 0.734 -30.029 1.00 95.88 76 SER A C 1
ATOM 617 O O . SER A 1 76 ? 26.132 0.292 -28.947 1.00 95.88 76 SER A O 1
ATOM 619 N N . TYR A 1 77 ? 26.190 1.958 -30.443 1.00 96.31 77 TYR A N 1
ATOM 620 C CA . TYR A 1 77 ? 25.271 2.830 -29.713 1.00 96.31 77 TYR A CA 1
ATOM 621 C C . TYR A 1 77 ? 23.850 2.247 -29.647 1.00 96.31 77 TYR A C 1
ATOM 623 O O . TYR A 1 77 ? 23.290 2.164 -28.554 1.00 96.31 77 TYR A O 1
ATOM 631 N N . VAL A 1 78 ? 23.295 1.775 -30.767 1.00 96.06 78 VAL A N 1
ATOM 632 C CA . VAL A 1 78 ? 21.954 1.167 -30.817 1.00 96.06 78 VAL A CA 1
ATOM 633 C C . VAL A 1 78 ? 21.888 -0.095 -29.956 1.00 96.06 78 VAL A C 1
ATOM 635 O O . VAL A 1 78 ? 20.984 -0.229 -29.134 1.00 96.06 78 VAL A O 1
ATOM 638 N N . LEU A 1 79 ? 22.864 -1.000 -30.084 1.00 95.94 79 LEU A N 1
ATOM 639 C CA . LEU A 1 79 ? 22.889 -2.255 -29.331 1.00 95.94 79 LEU A CA 1
ATOM 640 C C . LEU A 1 79 ? 22.994 -2.011 -27.822 1.00 95.94 79 LEU A C 1
ATOM 642 O O . LEU A 1 79 ? 22.222 -2.574 -27.044 1.00 95.94 79 LEU A O 1
ATOM 646 N N . ARG A 1 80 ? 23.921 -1.148 -27.393 1.00 96.31 80 ARG A N 1
ATOM 647 C CA . ARG A 1 80 ? 24.097 -0.830 -25.969 1.00 96.31 80 ARG A CA 1
ATOM 648 C C . ARG A 1 80 ? 22.937 -0.002 -25.416 1.00 96.31 80 ARG A C 1
ATOM 650 O O . ARG A 1 80 ? 22.552 -0.206 -24.268 1.00 96.31 80 ARG A O 1
ATOM 657 N N . GLY A 1 81 ? 22.352 0.887 -26.215 1.00 95.38 81 GLY A N 1
ATOM 658 C CA . GLY A 1 81 ? 21.208 1.710 -25.828 1.00 95.38 81 GLY A CA 1
ATOM 659 C C . GLY A 1 81 ? 19.920 0.900 -25.676 1.00 95.38 81 GLY A C 1
ATOM 660 O O . GLY A 1 81 ? 19.333 0.881 -24.593 1.00 95.38 81 GLY A O 1
ATOM 661 N N . ILE A 1 82 ? 19.498 0.184 -26.724 1.00 96.38 82 ILE A N 1
ATOM 662 C CA . ILE A 1 82 ? 18.262 -0.614 -26.707 1.00 96.38 82 ILE A CA 1
ATOM 663 C C . ILE A 1 82 ? 18.394 -1.782 -25.727 1.00 96.38 82 ILE A C 1
ATOM 665 O O . ILE A 1 82 ? 17.634 -1.875 -24.769 1.00 96.38 82 ILE A O 1
ATOM 669 N N . PHE A 1 83 ? 19.370 -2.671 -25.915 1.00 97.69 83 PHE A N 1
ATOM 670 C CA . PHE A 1 83 ? 19.434 -3.895 -25.113 1.00 97.69 83 PHE A CA 1
ATOM 671 C C . PHE A 1 83 ? 20.049 -3.663 -23.730 1.00 97.69 83 PHE A C 1
ATOM 673 O O . PHE A 1 83 ? 19.562 -4.205 -22.739 1.00 97.69 83 PHE A O 1
ATOM 680 N N . GLY A 1 84 ? 21.103 -2.849 -23.650 1.00 97.19 84 GLY A N 1
ATOM 681 C CA . GLY A 1 84 ? 21.855 -2.627 -22.415 1.00 97.19 84 GLY A CA 1
ATOM 682 C C . GLY A 1 84 ? 21.167 -1.687 -21.429 1.00 97.19 84 GLY A C 1
ATOM 683 O O . GLY A 1 84 ? 20.858 -2.077 -20.303 1.00 97.19 84 GLY A O 1
ATOM 684 N N . VAL A 1 85 ? 20.930 -0.442 -21.839 1.00 97.12 85 VAL A N 1
ATOM 685 C CA . VAL A 1 85 ? 20.425 0.602 -20.934 1.00 97.12 85 VAL A CA 1
ATOM 686 C C . VAL A 1 85 ? 18.904 0.528 -20.796 1.00 97.12 85 VAL A C 1
ATOM 688 O O . VAL A 1 85 ? 18.394 0.353 -19.692 1.00 97.12 85 VAL A O 1
ATOM 691 N N . THR A 1 86 ? 18.164 0.617 -21.901 1.00 97.38 86 THR A N 1
ATOM 692 C CA . THR A 1 86 ? 16.698 0.763 -21.847 1.00 97.38 86 THR A CA 1
ATOM 693 C C . THR A 1 86 ? 15.982 -0.550 -21.510 1.00 97.38 86 THR A C 1
ATOM 695 O O . THR A 1 86 ? 15.198 -0.611 -20.564 1.00 97.38 86 THR A O 1
ATOM 698 N N . LEU A 1 87 ? 16.269 -1.644 -22.219 1.00 98.06 87 LEU A N 1
ATOM 699 C CA . LEU A 1 87 ? 15.618 -2.931 -21.966 1.00 98.06 87 LEU A CA 1
ATOM 700 C C . LEU A 1 87 ? 16.130 -3.577 -20.674 1.00 98.06 87 LEU A C 1
ATOM 702 O O . LEU A 1 87 ? 15.323 -3.978 -19.834 1.00 98.06 87 LEU A O 1
ATOM 706 N N . SER A 1 88 ? 17.454 -3.682 -20.500 1.00 98.00 88 SER A N 1
ATOM 707 C CA . SER A 1 88 ? 18.041 -4.371 -19.346 1.00 98.00 88 SER A CA 1
ATOM 708 C C . SER A 1 88 ? 18.081 -3.509 -18.091 1.00 98.00 88 SER A C 1
ATOM 710 O O . SER A 1 88 ? 17.299 -3.762 -17.177 1.00 98.00 88 SER A O 1
ATOM 712 N N . TYR A 1 89 ? 18.949 -2.496 -18.017 1.00 98.25 89 TYR A N 1
ATOM 713 C CA . TYR A 1 89 ? 19.127 -1.724 -16.782 1.00 98.25 89 TYR A CA 1
ATOM 714 C C . TYR A 1 89 ? 17.825 -1.059 -16.318 1.00 98.25 89 TYR A C 1
ATOM 716 O O . TYR A 1 89 ? 17.483 -1.153 -15.138 1.00 98.25 89 TYR A O 1
ATOM 724 N N . HIS A 1 90 ? 17.078 -0.450 -17.238 1.00 98.31 90 HIS A N 1
ATOM 725 C CA . HIS A 1 90 ? 15.874 0.297 -16.908 1.00 98.31 90 HIS A CA 1
ATOM 726 C C . HIS A 1 90 ? 14.634 -0.600 -16.730 1.00 98.31 90 HIS A C 1
ATOM 728 O O . HIS A 1 90 ? 14.167 -0.801 -15.605 1.00 98.31 90 HIS A O 1
ATOM 734 N N . ARG A 1 91 ? 14.092 -1.185 -17.806 1.00 98.25 91 ARG A N 1
ATOM 735 C CA . ARG A 1 91 ? 12.778 -1.861 -17.759 1.00 98.25 91 ARG A CA 1
ATOM 736 C C . ARG A 1 91 ? 12.817 -3.233 -17.080 1.00 98.25 91 ARG A C 1
ATOM 738 O O . ARG A 1 91 ? 11.907 -3.567 -16.322 1.00 98.25 91 ARG A O 1
ATOM 745 N N . ASN A 1 92 ? 13.855 -4.037 -17.315 1.00 97.81 92 ASN A N 1
ATOM 746 C CA . ASN A 1 92 ? 13.983 -5.357 -16.694 1.00 97.81 92 ASN A CA 1
ATOM 747 C C . ASN A 1 92 ? 14.496 -5.248 -15.249 1.00 97.81 92 ASN A C 1
ATOM 749 O O . ASN A 1 92 ? 13.777 -5.594 -14.315 1.00 97.81 92 ASN A O 1
ATOM 753 N N . LEU A 1 93 ? 15.707 -4.723 -15.045 1.00 97.94 93 LEU A N 1
ATOM 754 C CA . LEU A 1 93 ? 16.367 -4.770 -13.741 1.00 97.94 93 LEU A CA 1
ATOM 755 C C . LEU A 1 93 ? 15.827 -3.732 -12.757 1.00 97.94 93 LEU A C 1
ATOM 757 O O . LEU A 1 93 ? 15.668 -4.064 -11.583 1.00 97.94 93 LEU A O 1
ATOM 761 N N . ALA A 1 94 ? 15.542 -2.493 -13.171 1.00 97.25 94 ALA A N 1
ATOM 762 C CA . ALA A 1 94 ? 15.059 -1.483 -12.231 1.00 97.25 94 ALA A CA 1
ATOM 763 C C . ALA A 1 94 ? 13.569 -1.634 -11.905 1.00 97.25 94 ALA A C 1
ATOM 765 O O . ALA A 1 94 ? 13.234 -1.678 -10.717 1.00 97.25 94 ALA A O 1
ATOM 766 N N . HIS A 1 95 ? 12.714 -1.778 -12.923 1.00 97.00 95 HIS A N 1
ATOM 767 C CA . HIS A 1 95 ? 11.251 -1.777 -12.770 1.00 97.00 95 HIS A CA 1
ATOM 768 C C . HIS A 1 95 ? 10.580 -3.155 -12.792 1.00 97.00 95 HIS A C 1
ATOM 770 O O . HIS A 1 95 ? 9.401 -3.274 -12.437 1.00 97.00 95 HIS A O 1
ATOM 776 N N . HIS A 1 96 ? 11.309 -4.219 -13.147 1.00 96.25 96 HIS A N 1
ATOM 777 C CA . HIS A 1 96 ? 10.755 -5.574 -13.275 1.00 96.25 96 HIS A CA 1
ATOM 778 C C . HIS A 1 96 ? 9.516 -5.604 -14.184 1.00 96.25 96 HIS A C 1
ATOM 780 O O . HIS A 1 96 ? 8.514 -6.261 -13.867 1.00 96.25 96 HIS A O 1
ATOM 786 N N . SER A 1 97 ? 9.551 -4.847 -15.284 1.00 96.69 97 SER A N 1
ATOM 787 C CA . SER A 1 97 ? 8.434 -4.686 -16.225 1.00 96.69 97 SER A CA 1
ATOM 788 C C . SER A 1 97 ? 8.195 -5.929 -17.088 1.00 96.69 97 SER A C 1
ATOM 790 O O . SER A 1 97 ? 7.130 -6.079 -17.681 1.00 96.69 97 SER A O 1
ATOM 792 N N . LEU A 1 98 ? 9.174 -6.834 -17.139 1.00 97.88 98 LEU A N 1
ATOM 793 C CA . LEU A 1 98 ? 9.165 -8.108 -17.853 1.00 97.88 98 LEU A CA 1
ATOM 794 C C . LEU A 1 98 ? 10.101 -9.109 -17.159 1.00 97.88 98 LEU A C 1
ATOM 796 O O . LEU A 1 98 ? 10.899 -8.730 -16.302 1.00 97.88 98 LEU A O 1
ATOM 800 N N . LYS A 1 99 ? 10.027 -10.385 -17.543 1.00 97.44 99 LYS A N 1
ATOM 801 C CA . LYS A 1 99 ? 10.983 -11.429 -17.151 1.00 97.44 99 LYS A CA 1
ATOM 802 C C . LYS A 1 99 ? 11.647 -12.036 -18.380 1.00 97.44 99 LYS A C 1
ATOM 804 O O . LYS A 1 99 ? 10.953 -12.393 -19.330 1.00 97.44 99 LYS A O 1
ATOM 809 N N . LEU A 1 100 ? 12.966 -12.209 -18.312 1.00 97.69 100 LEU A N 1
ATOM 810 C CA . LEU A 1 100 ? 13.776 -12.887 -19.325 1.00 97.69 100 LEU A CA 1
ATOM 811 C C . LEU A 1 100 ? 14.433 -14.151 -18.739 1.00 97.69 100 LEU A C 1
ATOM 813 O O . LEU A 1 100 ? 14.681 -14.209 -17.530 1.00 97.69 100 LEU A O 1
ATOM 817 N N . PRO A 1 101 ? 14.772 -15.152 -19.571 1.00 97.62 101 PRO A N 1
ATOM 818 C CA . PRO A 1 101 ? 15.709 -16.207 -19.215 1.00 97.62 101 PRO A CA 1
ATOM 819 C C . PRO A 1 101 ? 17.030 -15.624 -18.711 1.00 97.62 101 PRO A C 1
ATOM 821 O O . PRO A 1 101 ? 17.519 -14.628 -19.244 1.00 97.62 101 PRO A O 1
ATOM 824 N N . LYS A 1 102 ? 17.644 -16.267 -17.713 1.00 96.31 102 LYS A N 1
ATOM 825 C CA . LYS A 1 102 ? 18.836 -15.717 -17.049 1.00 96.31 102 LYS A CA 1
ATOM 826 C C . LYS A 1 102 ? 20.025 -15.497 -17.974 1.00 96.31 102 LYS A C 1
ATOM 828 O O . LYS A 1 102 ? 20.715 -14.498 -17.815 1.00 96.31 102 LYS A O 1
ATOM 833 N N . TRP A 1 103 ? 20.233 -16.370 -18.958 1.00 97.12 103 TRP A N 1
ATOM 834 C CA . TRP A 1 103 ? 21.292 -16.169 -19.948 1.00 97.12 103 TRP A CA 1
ATOM 835 C C . TRP A 1 103 ? 21.081 -14.858 -20.722 1.00 97.12 103 TRP A C 1
ATOM 837 O O . TRP A 1 103 ? 22.008 -14.068 -20.833 1.00 97.12 103 TRP A O 1
ATOM 847 N N . LEU A 1 104 ? 19.846 -14.570 -21.146 1.00 97.38 104 LEU A N 1
ATOM 848 C CA . LEU A 1 104 ? 19.504 -13.374 -21.915 1.00 97.38 104 LEU A CA 1
ATOM 849 C C . LEU A 1 104 ? 19.515 -12.106 -21.047 1.00 97.38 104 LEU A C 1
ATOM 851 O O . LEU A 1 104 ? 20.041 -11.076 -21.464 1.00 97.38 104 LEU A O 1
ATOM 855 N N . GLU A 1 105 ? 18.997 -12.189 -19.816 1.00 98.12 105 GLU A N 1
ATOM 856 C CA . GLU A 1 105 ? 19.093 -11.123 -18.806 1.00 98.12 105 GLU A CA 1
ATOM 857 C C . GLU A 1 105 ? 20.557 -10.715 -18.573 1.00 98.12 105 GLU A C 1
ATOM 859 O O . GLU A 1 105 ? 20.885 -9.526 -18.589 1.00 98.12 105 GLU A O 1
ATOM 864 N N . TYR A 1 106 ? 21.451 -11.694 -18.403 1.00 98.25 106 TYR A N 1
ATOM 865 C CA . TYR A 1 106 ? 22.876 -11.455 -18.175 1.00 98.25 106 TYR A CA 1
ATOM 866 C C . TYR A 1 106 ? 23.587 -10.936 -19.424 1.00 98.25 106 TYR A C 1
ATOM 868 O O . TYR A 1 106 ? 24.373 -9.996 -19.307 1.00 98.25 106 TYR A O 1
ATOM 876 N N . THR A 1 107 ? 23.275 -11.459 -20.613 1.00 97.81 107 THR A N 1
ATOM 877 C CA . THR A 1 107 ? 23.802 -10.940 -21.884 1.00 97.81 107 THR A CA 1
ATOM 878 C C . THR A 1 107 ? 23.440 -9.470 -22.071 1.00 97.81 107 THR A C 1
ATOM 880 O O . THR A 1 107 ? 24.316 -8.644 -22.324 1.00 97.81 107 THR A O 1
ATOM 883 N N . PHE A 1 108 ? 22.170 -9.105 -21.891 1.00 98.31 108 PHE A N 1
ATOM 884 C CA . PHE A 1 108 ? 21.747 -7.716 -22.041 1.00 98.31 108 PHE A CA 1
ATOM 885 C C . PHE A 1 108 ? 22.307 -6.817 -20.936 1.00 98.31 108 PHE A C 1
ATOM 887 O O . PHE A 1 108 ? 22.748 -5.707 -21.217 1.00 98.31 108 PHE A O 1
ATOM 894 N N . ALA A 1 109 ? 22.385 -7.289 -19.689 1.00 98.12 109 ALA A N 1
ATOM 895 C CA . ALA A 1 109 ? 23.069 -6.543 -18.634 1.00 98.12 109 ALA A CA 1
ATOM 896 C C . ALA A 1 109 ? 24.560 -6.316 -18.942 1.00 98.12 109 ALA A C 1
ATOM 898 O O . ALA A 1 109 ? 25.083 -5.244 -18.646 1.00 98.12 109 ALA A O 1
ATOM 899 N N . TYR A 1 110 ? 25.238 -7.279 -19.572 1.00 98.06 110 TYR A N 1
ATOM 900 C CA . TYR A 1 110 ? 26.624 -7.115 -20.007 1.00 98.06 110 TYR A CA 1
ATOM 901 C C . TYR A 1 110 ? 26.761 -6.066 -21.119 1.00 98.06 110 TYR A C 1
ATOM 903 O O . TYR A 1 110 ? 27.670 -5.243 -21.067 1.00 98.06 110 TYR A O 1
ATOM 911 N N . LEU A 1 111 ? 25.820 -5.994 -22.067 1.00 97.56 111 LEU A N 1
ATOM 912 C CA . LEU A 1 111 ? 25.777 -4.888 -23.036 1.00 97.56 111 LEU A CA 1
ATOM 913 C C . LEU A 1 111 ? 25.619 -3.520 -22.348 1.00 97.56 111 LEU A C 1
ATOM 915 O O . LEU A 1 111 ? 26.212 -2.540 -22.797 1.00 97.56 111 LEU A O 1
ATOM 919 N N . GLY A 1 112 ? 24.886 -3.456 -21.231 1.00 96.94 112 GLY A N 1
ATOM 920 C CA . GLY A 1 112 ? 24.791 -2.260 -20.386 1.00 96.94 112 GLY A CA 1
ATOM 921 C C . GLY A 1 112 ? 26.127 -1.865 -19.743 1.00 96.94 112 GLY A C 1
ATOM 922 O O . GLY A 1 112 ? 26.462 -0.682 -19.698 1.00 96.94 112 GLY A O 1
ATOM 923 N N . VAL A 1 113 ? 26.946 -2.840 -19.327 1.00 97.50 113 VAL A N 1
ATOM 924 C CA . VAL A 1 113 ? 28.318 -2.597 -18.830 1.00 97.50 113 VAL A CA 1
ATOM 925 C C . VAL A 1 113 ? 29.162 -1.924 -19.909 1.00 97.50 113 VAL A C 1
ATOM 927 O O . VAL A 1 113 ? 29.856 -0.945 -19.634 1.00 97.50 113 VAL A O 1
ATOM 930 N N . LEU A 1 114 ? 29.045 -2.395 -21.152 1.00 96.50 114 LEU A N 1
ATOM 931 C CA . LEU A 1 114 ? 29.755 -1.824 -22.296 1.00 96.50 114 LEU A CA 1
ATOM 932 C C . LEU A 1 114 ? 29.262 -0.422 -22.673 1.00 96.50 114 LEU A C 1
ATOM 934 O O . LEU A 1 114 ? 29.915 0.234 -23.478 1.00 96.50 114 LEU A O 1
ATOM 938 N N . ALA A 1 115 ? 28.146 0.067 -22.118 1.00 95.12 115 ALA A N 1
ATOM 939 C CA . ALA A 1 115 ? 27.671 1.445 -22.299 1.00 95.12 115 ALA A CA 1
ATOM 940 C C . ALA A 1 115 ? 28.420 2.462 -21.413 1.00 95.12 115 ALA A C 1
ATOM 942 O O . ALA A 1 115 ? 28.182 3.661 -21.526 1.00 95.12 115 ALA A O 1
ATOM 943 N N . LEU A 1 116 ? 29.324 1.989 -20.543 1.00 94.38 116 LEU A N 1
ATOM 944 C CA . LEU A 1 116 ? 30.173 2.781 -19.644 1.00 94.38 116 LEU A CA 1
ATOM 945 C C . LEU A 1 116 ? 29.401 3.640 -18.615 1.00 94.38 116 LEU A C 1
ATOM 947 O O . LEU A 1 116 ? 29.976 4.510 -17.966 1.00 94.38 116 LEU A O 1
ATOM 951 N N . GLN A 1 117 ? 28.123 3.349 -18.358 1.00 92.75 117 GLN A N 1
ATOM 952 C CA . GLN A 1 117 ? 27.283 4.100 -17.410 1.00 92.75 117 GLN A CA 1
ATOM 953 C C . GLN A 1 117 ? 27.324 3.578 -15.959 1.00 92.75 117 GLN A C 1
ATOM 955 O O . GLN A 1 117 ? 26.384 3.805 -15.203 1.00 92.75 117 GLN A O 1
ATOM 960 N N . ARG A 1 118 ? 28.419 2.924 -15.542 1.00 92.94 118 ARG A N 1
ATOM 961 C CA . ARG A 1 118 ? 28.593 2.162 -14.280 1.00 92.94 118 ARG A CA 1
ATOM 962 C C . ARG A 1 118 ? 28.004 0.747 -14.310 1.00 92.94 118 ARG A C 1
ATOM 964 O O . ARG A 1 118 ? 27.318 0.330 -15.242 1.00 92.94 118 ARG A O 1
ATOM 971 N N . ASP A 1 119 ? 28.343 -0.015 -13.270 1.00 94.88 119 ASP A N 1
ATOM 972 C CA . ASP A 1 119 ? 27.891 -1.389 -13.081 1.00 94.88 119 ASP A CA 1
ATOM 973 C C . ASP A 1 119 ? 26.371 -1.469 -12.828 1.00 94.88 119 ASP A C 1
ATOM 975 O O . ASP A 1 119 ? 25.787 -0.515 -12.299 1.00 94.88 119 ASP A O 1
ATOM 979 N N . PRO A 1 120 ? 25.727 -2.616 -13.128 1.00 97.19 120 PRO A N 1
ATOM 980 C CA . PRO A 1 120 ? 24.277 -2.765 -13.008 1.00 97.19 120 PRO A CA 1
ATOM 981 C C . PRO A 1 120 ? 23.754 -2.458 -11.597 1.00 97.19 120 PRO A C 1
ATOM 983 O O . PRO A 1 120 ? 22.698 -1.851 -11.442 1.00 97.19 120 PRO A O 1
ATOM 986 N N . ILE A 1 121 ? 24.507 -2.828 -10.551 1.00 95.69 121 ILE A N 1
ATOM 987 C CA . ILE A 1 121 ? 24.110 -2.590 -9.155 1.00 95.69 121 ILE A CA 1
ATOM 988 C C . ILE A 1 121 ? 24.101 -1.087 -8.856 1.00 95.69 121 ILE A C 1
ATOM 990 O O . ILE A 1 121 ? 23.199 -0.602 -8.172 1.00 95.69 121 ILE A O 1
ATOM 994 N N . TYR A 1 122 ? 25.099 -0.338 -9.336 1.00 93.06 122 TYR A N 1
ATOM 995 C CA . TYR A 1 122 ? 25.134 1.117 -9.194 1.00 93.06 122 TYR A CA 1
ATOM 996 C C . TYR A 1 122 ? 23.989 1.785 -9.952 1.00 93.06 122 TYR A C 1
ATOM 998 O O . TYR A 1 122 ? 23.234 2.542 -9.341 1.00 93.06 122 TYR A O 1
ATOM 1006 N N . TRP A 1 123 ? 23.857 1.496 -11.249 1.00 95.62 123 TRP A N 1
ATOM 1007 C CA . TRP A 1 123 ? 22.898 2.172 -12.123 1.00 95.62 123 TRP A CA 1
ATOM 1008 C C . TRP A 1 123 ? 21.464 1.968 -11.625 1.00 95.62 123 TRP A C 1
ATOM 1010 O O . TRP A 1 123 ? 20.756 2.935 -11.352 1.00 95.62 123 TRP A O 1
ATOM 1020 N N . VAL A 1 124 ? 21.078 0.712 -11.367 1.00 97.12 124 VAL A N 1
ATOM 1021 C CA . VAL A 1 124 ? 19.732 0.363 -10.888 1.00 97.12 124 VAL A CA 1
ATOM 1022 C C . VAL A 1 124 ? 19.449 0.972 -9.515 1.00 97.12 124 VAL A C 1
ATOM 1024 O O . VAL A 1 124 ? 18.337 1.427 -9.257 1.00 97.12 124 VAL A O 1
ATOM 1027 N N . SER A 1 125 ? 20.446 1.025 -8.627 1.00 94.38 125 SER A N 1
ATOM 1028 C CA . SER A 1 125 ? 20.277 1.636 -7.306 1.00 94.38 125 SER A CA 1
ATOM 1029 C C . SER A 1 125 ? 20.012 3.136 -7.401 1.00 94.38 125 SER A C 1
ATOM 1031 O O . SER A 1 125 ? 19.123 3.627 -6.707 1.00 94.38 125 SER A O 1
ATOM 1033 N N . MET A 1 126 ? 20.746 3.861 -8.250 1.00 92.81 126 MET A N 1
ATOM 1034 C CA . MET A 1 126 ? 20.524 5.297 -8.445 1.00 92.81 126 MET A CA 1
ATOM 1035 C C . MET A 1 126 ? 19.164 5.565 -9.085 1.00 92.81 126 MET A C 1
ATOM 1037 O O . MET A 1 126 ? 18.429 6.414 -8.590 1.00 92.81 126 MET A O 1
ATOM 1041 N N . HIS A 1 127 ? 18.788 4.781 -10.094 1.00 95.50 127 HIS A N 1
ATOM 1042 C CA . HIS A 1 127 ? 17.491 4.903 -10.760 1.00 95.50 127 HIS A CA 1
ATOM 1043 C C . HIS A 1 127 ? 16.308 4.644 -9.815 1.00 95.50 127 HIS A C 1
ATOM 1045 O O . HIS A 1 127 ? 15.366 5.427 -9.740 1.00 95.50 127 HIS A O 1
ATOM 1051 N N . ARG A 1 128 ? 16.377 3.586 -8.994 1.00 95.19 128 ARG A N 1
ATOM 1052 C CA . ARG A 1 128 ? 15.344 3.305 -7.980 1.00 95.19 128 ARG A CA 1
ATOM 1053 C C . ARG A 1 128 ? 15.250 4.414 -6.924 1.00 95.19 128 ARG A C 1
ATOM 1055 O O . ARG A 1 128 ? 14.157 4.688 -6.438 1.00 95.19 128 ARG A O 1
ATOM 1062 N N . TYR A 1 129 ? 16.369 5.045 -6.550 1.00 92.38 129 TYR A N 1
ATOM 1063 C CA . TYR A 1 129 ? 16.344 6.194 -5.636 1.00 92.38 129 TYR A CA 1
ATOM 1064 C C . TYR A 1 129 ? 15.772 7.456 -6.277 1.00 92.38 129 TYR A C 1
ATOM 1066 O O . TYR A 1 129 ? 15.098 8.206 -5.575 1.00 92.38 129 TYR A O 1
ATOM 1074 N N . HIS A 1 130 ? 16.005 7.669 -7.571 1.00 93.75 130 HIS A N 1
ATOM 1075 C CA . HIS A 1 130 ? 15.361 8.739 -8.324 1.00 93.75 130 HIS A CA 1
ATOM 1076 C C . HIS A 1 130 ? 13.835 8.598 -8.260 1.00 93.75 130 HIS A C 1
ATOM 1078 O O . HIS A 1 130 ? 13.189 9.475 -7.707 1.00 93.75 130 HIS A O 1
ATOM 1084 N N . HIS A 1 131 ? 13.259 7.451 -8.636 1.00 93.50 131 HIS A N 1
ATOM 1085 C CA . HIS A 1 131 ? 11.804 7.233 -8.527 1.00 93.50 131 HIS A CA 1
ATOM 1086 C C . HIS A 1 131 ? 11.261 7.373 -7.100 1.00 93.50 131 HIS A C 1
ATOM 1088 O O . HIS A 1 131 ? 10.195 7.940 -6.874 1.00 93.50 131 HIS A O 1
ATOM 1094 N N . GLN A 1 132 ? 12.007 6.888 -6.104 1.00 91.31 132 GLN A N 1
ATOM 1095 C CA . GLN A 1 132 ? 11.582 6.979 -4.708 1.00 91.31 132 GLN A CA 1
ATOM 1096 C C . GLN A 1 132 ? 11.532 8.425 -4.184 1.00 91.31 132 GLN A C 1
ATOM 1098 O O . GLN A 1 132 ? 10.762 8.719 -3.266 1.00 91.31 132 GLN A O 1
ATOM 1103 N N . TYR A 1 133 ? 12.380 9.307 -4.711 1.00 90.94 133 TYR A N 1
ATOM 1104 C CA . TYR A 1 133 ? 12.603 10.651 -4.183 1.00 90.94 133 TYR A CA 1
ATOM 1105 C C . TYR A 1 133 ? 12.529 11.738 -5.259 1.00 90.94 133 TYR A C 1
ATOM 1107 O O . TYR A 1 133 ? 13.117 12.801 -5.063 1.00 90.94 133 TYR A O 1
ATOM 1115 N N . VAL A 1 134 ? 11.825 11.464 -6.356 1.00 91.31 134 VAL A N 1
ATOM 1116 C CA . VAL A 1 134 ? 11.808 12.251 -7.595 1.00 91.31 134 VAL A CA 1
ATOM 1117 C C . VAL A 1 134 ? 11.658 13.746 -7.332 1.00 91.31 134 VAL A C 1
ATOM 1119 O O . VAL A 1 134 ? 10.819 14.159 -6.532 1.00 91.31 134 VAL A O 1
ATOM 1122 N N . ASP A 1 135 ? 12.513 14.552 -7.965 1.00 89.69 135 ASP A N 1
ATOM 1123 C CA . ASP A 1 135 ? 12.497 16.020 -7.891 1.00 89.69 135 ASP A CA 1
ATOM 1124 C C . ASP A 1 135 ? 12.577 16.605 -6.467 1.00 89.69 135 ASP A C 1
ATOM 1126 O O . ASP A 1 135 ? 12.317 17.788 -6.243 1.00 89.69 135 ASP A O 1
ATOM 1130 N N . THR A 1 136 ? 12.984 15.804 -5.477 1.00 89.38 136 THR A N 1
ATOM 1131 C CA . THR A 1 136 ? 13.301 16.284 -4.126 1.00 89.38 136 THR A CA 1
ATOM 1132 C C . THR A 1 136 ? 14.799 16.486 -3.969 1.00 89.38 136 THR A C 1
ATOM 1134 O O . THR A 1 136 ? 15.597 16.083 -4.817 1.00 89.38 136 THR A O 1
ATOM 1137 N N . GLU A 1 137 ? 15.224 17.033 -2.827 1.00 84.56 137 GLU A N 1
ATOM 1138 C CA . GLU A 1 137 ? 16.648 17.060 -2.518 1.00 84.56 137 GLU A CA 1
ATOM 1139 C C . GLU A 1 137 ? 17.249 15.655 -2.503 1.00 84.56 137 GLU A C 1
ATOM 1141 O O . GLU A 1 137 ? 18.418 15.519 -2.821 1.00 84.56 137 GLU A O 1
ATOM 1146 N N . LYS A 1 138 ? 16.527 14.599 -2.112 1.00 85.06 138 LYS A N 1
ATOM 1147 C CA . LYS A 1 138 ? 17.116 13.253 -2.012 1.00 85.06 138 LYS A CA 1
ATOM 1148 C C . LYS A 1 138 ? 17.387 12.624 -3.379 1.00 85.06 138 LYS A C 1
ATOM 1150 O O . LYS A 1 138 ? 18.280 11.785 -3.453 1.00 85.06 138 LYS A O 1
ATOM 1155 N N . ASP A 1 139 ? 16.716 13.052 -4.439 1.00 89.25 139 ASP A N 1
ATOM 1156 C CA . ASP A 1 139 ? 16.968 12.567 -5.795 1.00 89.25 139 ASP A CA 1
ATOM 1157 C C . ASP A 1 139 ? 18.465 12.716 -6.184 1.00 89.25 139 ASP A C 1
ATOM 1159 O O . ASP A 1 139 ? 19.046 13.804 -6.027 1.00 89.25 139 ASP A O 1
ATOM 1163 N N . PRO A 1 140 ? 19.134 11.632 -6.640 1.00 88.00 140 PRO A N 1
ATOM 1164 C CA . PRO A 1 140 ? 20.531 11.674 -7.067 1.00 88.00 140 PRO A CA 1
ATOM 1165 C C . PRO A 1 140 ? 20.833 12.725 -8.141 1.00 88.00 140 PRO A C 1
ATOM 1167 O O . PRO A 1 140 ? 21.925 13.288 -8.115 1.00 88.00 140 PRO A O 1
ATOM 1170 N N . HIS A 1 141 ? 19.895 13.003 -9.048 1.00 91.25 141 HIS A N 1
ATOM 1171 C CA . HIS A 1 141 ? 20.086 13.900 -10.194 1.00 91.25 141 HIS A CA 1
ATOM 1172 C C . HIS A 1 141 ? 18.935 14.902 -10.353 1.00 91.25 141 HIS A C 1
ATOM 1174 O O . HIS A 1 141 ? 18.564 15.262 -11.465 1.00 91.25 141 HIS A O 1
ATOM 1180 N N . SER A 1 142 ? 18.423 15.397 -9.222 1.00 91.38 142 SER A N 1
ATOM 1181 C CA . SER A 1 142 ? 17.294 16.332 -9.176 1.00 91.38 142 SER A CA 1
ATOM 1182 C C . SER A 1 142 ? 17.495 17.580 -10.057 1.00 91.38 142 SER A C 1
ATOM 1184 O O . SER A 1 142 ? 18.523 18.264 -9.921 1.00 91.38 142 SER A O 1
ATOM 1186 N N . PRO A 1 143 ? 16.511 17.962 -10.892 1.00 90.88 143 PRO A N 1
ATOM 1187 C CA . PRO A 1 143 ? 16.552 19.185 -11.698 1.00 90.88 143 PRO A CA 1
ATOM 1188 C C . PRO A 1 143 ? 16.458 20.459 -10.849 1.00 90.88 143 PRO A C 1
ATOM 1190 O O . PRO A 1 143 ? 16.842 21.529 -11.321 1.00 90.88 143 PRO A O 1
ATOM 1193 N N . ILE A 1 144 ? 16.018 20.367 -9.586 1.00 89.56 144 ILE A N 1
ATOM 1194 C CA . ILE A 1 144 ? 15.902 21.520 -8.673 1.00 89.56 144 ILE A CA 1
ATOM 1195 C C . ILE A 1 144 ? 17.266 22.141 -8.331 1.00 89.56 144 ILE A C 1
ATOM 1197 O O . ILE A 1 144 ? 17.326 23.288 -7.888 1.00 89.56 144 ILE A O 1
ATOM 1201 N N . PHE A 1 145 ? 18.359 21.399 -8.562 1.00 87.88 145 PHE A N 1
ATOM 1202 C CA . PHE A 1 145 ? 19.736 21.887 -8.445 1.00 87.88 145 PHE A CA 1
ATOM 1203 C C . PHE A 1 145 ? 20.267 22.550 -9.731 1.00 87.88 145 PHE A C 1
ATOM 1205 O O . PHE A 1 145 ? 21.401 23.034 -9.763 1.00 87.88 145 PHE A O 1
ATOM 1212 N N . GLY A 1 146 ? 19.455 22.582 -10.791 1.00 89.94 146 GLY A N 1
ATOM 1213 C CA . GLY A 1 146 ? 19.755 23.169 -12.092 1.00 89.94 146 GLY A CA 1
ATOM 1214 C C . GLY A 1 146 ? 19.975 22.140 -13.207 1.00 89.94 146 GLY A C 1
ATOM 1215 O O . GLY A 1 146 ? 20.248 20.958 -12.974 1.00 89.94 146 GLY A O 1
ATOM 1216 N N . PHE A 1 147 ? 19.904 22.622 -14.452 1.00 91.69 147 PHE A N 1
ATOM 1217 C CA . PHE A 1 147 ? 20.073 21.803 -15.658 1.00 91.69 147 PHE A CA 1
ATOM 1218 C C . PHE A 1 147 ? 21.427 21.079 -15.693 1.00 91.69 147 PHE A C 1
ATOM 1220 O O . PHE A 1 147 ? 21.480 19.866 -15.853 1.00 91.69 147 PHE A O 1
ATOM 1227 N N . TRP A 1 148 ? 22.536 21.797 -15.491 1.00 90.75 148 TRP A N 1
ATOM 1228 C CA . TRP A 1 148 ? 23.871 21.195 -15.577 1.00 90.75 148 TRP A CA 1
ATOM 1229 C C . TRP A 1 148 ? 24.148 20.180 -14.467 1.00 90.75 148 TRP A C 1
ATOM 1231 O O . TRP A 1 148 ? 24.894 19.223 -14.688 1.00 90.75 148 TRP A O 1
ATOM 1241 N N . PHE A 1 149 ? 23.523 20.350 -13.298 1.00 90.94 149 PHE A N 1
ATOM 1242 C CA . PHE A 1 149 ? 23.614 19.374 -12.219 1.00 90.94 149 PHE A CA 1
ATOM 1243 C C . PHE A 1 149 ? 22.894 18.073 -12.582 1.00 90.94 149 PHE A C 1
ATOM 1245 O O . PHE A 1 149 ? 23.534 17.025 -12.554 1.00 90.94 149 PHE A O 1
ATOM 1252 N N . SER A 1 150 ? 21.613 18.147 -12.964 1.00 91.88 150 SER A N 1
ATOM 1253 C CA . SER A 1 150 ? 20.802 16.980 -13.363 1.00 91.88 150 SER A CA 1
ATOM 1254 C C . SER A 1 150 ? 21.333 16.284 -14.619 1.00 91.88 150 SER A C 1
ATOM 1256 O O . SER A 1 150 ? 21.263 15.062 -14.724 1.00 91.88 150 SER A O 1
ATOM 1258 N N . HIS A 1 151 ? 21.938 17.041 -15.540 1.00 94.31 151 HIS A N 1
ATOM 1259 C CA . HIS A 1 151 ? 22.525 16.498 -16.759 1.00 94.31 151 HIS A CA 1
ATOM 1260 C C . HIS A 1 151 ? 23.818 15.716 -16.474 1.00 94.31 151 HIS A C 1
ATOM 1262 O O . HIS A 1 151 ? 23.885 14.520 -16.727 1.00 94.31 151 HIS A O 1
ATOM 1268 N N . ILE A 1 152 ? 24.853 16.348 -15.914 1.00 91.88 152 ILE A N 1
ATOM 1269 C CA . ILE A 1 152 ? 26.173 15.696 -15.772 1.00 91.88 152 ILE A CA 1
ATOM 1270 C C . ILE A 1 152 ? 26.842 15.936 -14.417 1.00 91.88 152 ILE A C 1
ATOM 1272 O O . ILE A 1 152 ? 27.613 15.103 -13.947 1.00 91.88 152 ILE A O 1
ATOM 1276 N N . GLY A 1 153 ? 26.536 17.053 -13.756 1.00 88.62 153 GLY A N 1
ATOM 1277 C CA . GLY A 1 153 ? 27.220 17.488 -12.542 1.00 88.62 153 GLY A CA 1
ATOM 1278 C C . GLY A 1 153 ? 27.103 16.524 -11.361 1.00 88.62 153 GLY A C 1
ATOM 1279 O O . GLY A 1 153 ? 28.059 16.362 -10.603 1.00 88.62 153 GLY A O 1
ATOM 1280 N N . TRP A 1 154 ? 25.965 15.839 -11.231 1.00 88.12 154 TRP A N 1
ATOM 1281 C CA . TRP A 1 154 ? 25.715 14.876 -10.156 1.00 88.12 154 TRP A CA 1
ATOM 1282 C C . TRP A 1 154 ? 26.707 13.699 -10.139 1.00 88.12 154 TRP A C 1
ATOM 1284 O O . TRP A 1 154 ? 27.024 13.172 -9.072 1.00 88.12 154 TRP A O 1
ATOM 1294 N N . LEU A 1 155 ? 27.250 13.313 -11.302 1.00 86.81 155 LEU A N 1
ATOM 1295 C CA . LEU A 1 155 ? 28.200 12.200 -11.437 1.00 86.81 155 LEU A CA 1
ATOM 1296 C C . LEU A 1 155 ? 29.525 12.457 -10.725 1.00 86.81 155 LEU A C 1
ATOM 1298 O O . LEU A 1 155 ? 30.231 11.510 -10.362 1.00 86.81 155 LEU A O 1
ATOM 1302 N N . TYR A 1 156 ? 29.868 13.730 -10.548 1.00 85.94 156 TYR A N 1
ATOM 1303 C CA . TYR A 1 156 ? 31.127 14.142 -9.955 1.00 85.94 156 TYR A CA 1
ATOM 1304 C C . TYR A 1 156 ? 31.014 14.365 -8.450 1.00 85.94 156 TYR A C 1
ATOM 1306 O O . TYR A 1 156 ? 32.029 14.632 -7.827 1.00 85.94 156 TYR A O 1
ATOM 1314 N N . ASP A 1 157 ? 29.837 14.277 -7.830 1.00 81.56 157 ASP A N 1
ATOM 1315 C CA . ASP A 1 157 ? 29.653 14.457 -6.382 1.00 81.56 157 ASP A CA 1
ATOM 1316 C C . ASP A 1 157 ? 29.368 13.108 -5.692 1.00 81.56 157 ASP A C 1
ATOM 1318 O O . ASP A 1 157 ? 28.279 12.835 -5.184 1.00 81.56 157 ASP A O 1
ATOM 1322 N N . SER A 1 158 ? 30.358 12.205 -5.670 1.00 76.75 158 SER A N 1
ATOM 1323 C CA . SER A 1 158 ? 30.214 10.910 -4.985 1.00 76.75 158 SER A CA 1
ATOM 1324 C C . SER A 1 158 ? 30.060 11.062 -3.474 1.00 76.75 158 SER A C 1
ATOM 1326 O O . SER A 1 158 ? 29.477 10.186 -2.827 1.00 76.75 158 SER A O 1
ATOM 1328 N N . GLY A 1 159 ? 30.546 12.170 -2.905 1.00 68.94 159 GLY A N 1
ATOM 1329 C CA . GLY A 1 159 ? 30.365 12.491 -1.498 1.00 68.94 159 GLY A CA 1
ATOM 1330 C C . GLY A 1 159 ? 28.908 12.699 -1.125 1.00 68.94 159 GLY A C 1
ATOM 1331 O O . GLY A 1 159 ? 28.435 12.055 -0.189 1.00 68.94 159 GLY A O 1
ATOM 1332 N N . TYR A 1 160 ? 28.191 13.487 -1.919 1.00 71.12 160 TYR A N 1
ATOM 1333 C CA . TYR A 1 160 ? 26.749 13.689 -1.825 1.00 71.12 160 TYR A CA 1
ATOM 1334 C C . TYR A 1 160 ? 25.948 12.382 -1.886 1.00 71.12 160 TYR A C 1
ATOM 1336 O O . TYR A 1 160 ? 25.062 12.145 -1.060 1.00 71.12 160 TYR A O 1
ATOM 1344 N N . ILE A 1 161 ? 26.294 11.491 -2.818 1.00 71.50 161 ILE A N 1
ATOM 1345 C CA . ILE A 1 161 ? 25.605 10.202 -2.974 1.00 71.50 161 ILE A CA 1
ATOM 1346 C C . ILE A 1 161 ? 25.872 9.289 -1.763 1.00 71.50 161 ILE A C 1
ATOM 1348 O O . ILE A 1 161 ? 24.945 8.675 -1.234 1.00 71.50 161 ILE A O 1
ATOM 1352 N N . LEU A 1 162 ? 27.118 9.217 -1.282 1.00 67.88 162 LEU A N 1
ATOM 1353 C CA . LEU A 1 162 ? 27.504 8.405 -0.116 1.00 67.88 162 LEU A CA 1
ATOM 1354 C C . LEU A 1 162 ? 26.926 8.942 1.205 1.00 67.88 162 LEU A C 1
ATOM 1356 O O . LEU A 1 162 ? 26.555 8.163 2.088 1.00 67.88 162 LEU A O 1
ATOM 1360 N N . GLU A 1 163 ? 26.827 10.262 1.359 1.00 66.94 163 GLU A N 1
ATOM 1361 C CA . GLU A 1 163 ? 26.225 10.898 2.534 1.00 66.94 163 GLU A CA 1
ATOM 1362 C C . GLU A 1 163 ? 24.728 10.591 2.632 1.00 66.94 163 GLU A C 1
ATOM 1364 O O . GLU A 1 163 ? 24.237 10.284 3.719 1.00 66.94 163 GLU A O 1
ATOM 1369 N N . LYS A 1 164 ? 24.020 10.552 1.497 1.00 70.31 164 LYS A N 1
ATOM 1370 C CA . LYS A 1 164 ? 22.588 10.218 1.440 1.00 70.31 164 LYS A CA 1
ATOM 1371 C C . LYS A 1 164 ? 22.317 8.717 1.504 1.00 70.31 164 LYS A C 1
ATOM 1373 O O . LYS A 1 164 ? 21.434 8.280 2.244 1.00 70.31 164 LYS A O 1
ATOM 1378 N N . TYR A 1 165 ? 23.165 7.883 0.893 1.00 76.31 165 TYR A N 1
ATOM 1379 C CA . TYR A 1 165 ? 22.936 6.434 0.747 1.00 76.31 165 TYR A CA 1
ATOM 1380 C C . TYR A 1 165 ? 24.119 5.573 1.236 1.00 76.31 165 TYR A C 1
ATOM 1382 O O . TYR A 1 165 ? 25.091 5.369 0.518 1.00 76.31 165 TYR A O 1
ATOM 1390 N N . GLN A 1 166 ? 24.056 5.088 2.488 1.00 59.69 166 GLN A N 1
ATOM 1391 C CA . GLN A 1 166 ? 25.216 4.486 3.181 1.00 59.69 166 GLN A CA 1
ATOM 1392 C C . GLN A 1 166 ? 25.293 3.006 2.872 1.00 59.69 166 GLN A C 1
ATOM 1394 O O . GLN A 1 166 ? 26.370 2.453 2.696 1.00 59.69 166 GLN A O 1
ATOM 1399 N N . GLU A 1 167 ? 24.120 2.387 2.785 1.00 66.44 167 GLU A N 1
ATOM 1400 C CA . GLU A 1 167 ? 23.934 1.014 2.366 1.00 66.44 167 GLU A CA 1
ATOM 1401 C C . GLU A 1 167 ? 22.889 1.012 1.252 1.00 66.44 167 GLU A C 1
ATOM 1403 O O . GLU A 1 167 ? 21.748 1.434 1.455 1.00 66.44 167 GLU A O 1
ATOM 1408 N N . ARG A 1 168 ? 23.276 0.536 0.061 1.00 73.56 168 ARG A N 1
ATOM 1409 C CA . ARG A 1 168 ? 22.376 0.394 -1.096 1.00 73.56 168 ARG A CA 1
ATOM 1410 C C . ARG A 1 168 ? 21.439 -0.795 -0.904 1.00 73.56 168 ARG A C 1
ATOM 1412 O O . ARG A 1 168 ? 21.632 -1.833 -1.531 1.00 73.56 168 ARG A O 1
ATOM 1419 N N . LYS A 1 169 ? 20.487 -0.680 0.022 1.00 83.38 169 LYS A N 1
ATOM 1420 C CA . LYS A 1 169 ? 19.507 -1.737 0.342 1.00 83.38 169 LYS A CA 1
ATOM 1421 C C . LYS A 1 169 ? 18.415 -1.882 -0.716 1.00 83.38 169 LYS A C 1
ATOM 1423 O O . LYS A 1 169 ? 17.693 -2.868 -0.723 1.00 83.38 169 LYS A O 1
ATOM 1428 N N . ASN A 1 170 ? 18.297 -0.918 -1.626 1.00 90.12 170 ASN A N 1
ATOM 1429 C CA . ASN A 1 170 ? 17.290 -0.932 -2.682 1.00 90.12 170 ASN A CA 1
ATOM 1430 C C . ASN A 1 170 ? 17.637 -1.855 -3.862 1.00 90.12 170 ASN A C 1
ATOM 1432 O O . ASN A 1 170 ? 16.909 -1.824 -4.843 1.00 90.12 170 ASN A O 1
ATOM 1436 N N . VAL A 1 171 ? 18.721 -2.642 -3.793 1.00 93.12 171 VAL A N 1
ATOM 1437 C CA . VAL A 1 171 ? 19.199 -3.552 -4.860 1.00 93.12 171 VAL A CA 1
ATOM 1438 C C . VAL A 1 171 ? 19.690 -4.905 -4.321 1.00 93.12 171 VAL A C 1
ATOM 1440 O O . VAL A 1 171 ? 20.600 -5.525 -4.877 1.00 93.12 171 VAL A O 1
ATOM 1443 N N . GLU A 1 172 ? 19.125 -5.373 -3.204 1.00 93.31 172 GLU A N 1
ATOM 1444 C CA . GLU A 1 172 ? 19.485 -6.683 -2.628 1.00 93.31 172 GLU A CA 1
ATOM 1445 C C . GLU A 1 172 ? 19.154 -7.856 -3.571 1.00 93.31 172 GLU A C 1
ATOM 1447 O O . GLU A 1 172 ? 19.852 -8.870 -3.583 1.00 93.31 172 GLU A O 1
ATOM 1452 N N . ASP A 1 173 ? 18.161 -7.688 -4.446 1.00 93.62 173 ASP A N 1
ATOM 1453 C CA . ASP A 1 173 ? 17.828 -8.623 -5.521 1.00 93.62 173 ASP A CA 1
ATOM 1454 C C . ASP A 1 173 ? 18.991 -8.831 -6.507 1.00 93.62 173 ASP A C 1
ATOM 1456 O O . ASP A 1 173 ? 19.291 -9.971 -6.870 1.00 93.62 173 ASP A O 1
ATOM 1460 N N . LEU A 1 174 ? 19.712 -7.770 -6.885 1.00 95.50 174 LEU A N 1
ATOM 1461 C CA . LEU A 1 174 ? 20.900 -7.882 -7.743 1.00 95.50 174 LEU A CA 1
ATOM 1462 C C . LEU A 1 174 ? 22.114 -8.373 -6.949 1.00 95.50 174 LEU A C 1
ATOM 1464 O O . LEU A 1 174 ? 22.837 -9.253 -7.415 1.00 95.50 174 LEU A O 1
ATOM 1468 N N . LYS A 1 175 ? 22.325 -7.852 -5.732 1.00 93.69 175 LYS A N 1
ATOM 1469 C CA . LYS A 1 175 ? 23.451 -8.266 -4.878 1.00 93.69 175 LYS A CA 1
ATOM 1470 C C . LYS A 1 175 ? 23.403 -9.738 -4.506 1.00 93.69 175 LYS A C 1
ATOM 1472 O O . LYS A 1 175 ? 24.462 -10.305 -4.251 1.00 93.69 175 LYS A O 1
ATOM 1477 N N . SER A 1 176 ? 22.226 -10.359 -4.475 1.00 94.75 176 SER A N 1
ATOM 1478 C CA . SER A 1 176 ? 22.079 -11.792 -4.207 1.00 94.75 176 SER A CA 1
ATOM 1479 C C . SER A 1 176 ? 22.687 -12.678 -5.308 1.00 94.75 176 SER A C 1
ATOM 1481 O O . SER A 1 176 ? 23.145 -13.786 -5.021 1.00 94.75 176 SER A O 1
ATOM 1483 N N . GLN A 1 177 ? 22.811 -12.175 -6.541 1.00 96.81 177 GLN A N 1
ATOM 1484 C CA . GLN A 1 177 ? 23.266 -12.946 -7.699 1.00 96.81 177 GLN A CA 1
ATOM 1485 C C . GLN A 1 177 ? 24.785 -12.834 -7.908 1.00 96.81 177 GLN A C 1
ATOM 1487 O O . GLN A 1 177 ? 25.366 -11.749 -7.862 1.00 96.81 177 GLN A O 1
ATOM 1492 N N . VAL A 1 178 ? 25.443 -13.969 -8.175 1.00 97.12 178 VAL A N 1
ATOM 1493 C CA . VAL A 1 178 ? 26.909 -14.050 -8.353 1.00 97.12 178 VAL A CA 1
ATOM 1494 C C . VAL A 1 178 ? 27.377 -13.214 -9.546 1.00 97.12 178 VAL A C 1
ATOM 1496 O O . VAL A 1 178 ? 28.360 -12.486 -9.420 1.00 97.12 178 VAL A O 1
ATOM 1499 N N . PHE A 1 179 ? 26.645 -13.268 -10.664 1.00 97.69 179 PHE A N 1
ATOM 1500 C CA . PHE A 1 179 ? 26.969 -12.546 -11.896 1.00 97.69 179 PHE A CA 1
ATOM 1501 C C . PHE A 1 179 ? 27.137 -11.037 -11.661 1.00 97.69 179 PHE A C 1
ATOM 1503 O O . PHE A 1 179 ? 28.182 -10.474 -11.975 1.00 97.69 179 PHE A O 1
ATOM 1510 N N . TYR A 1 180 ? 26.167 -10.381 -11.017 1.00 97.75 180 TYR A N 1
ATOM 1511 C CA . TYR A 1 180 ? 26.238 -8.935 -10.782 1.00 97.75 180 TYR A CA 1
ATOM 1512 C C . TYR A 1 180 ? 27.345 -8.537 -9.801 1.00 97.75 180 TYR A C 1
ATOM 1514 O O . TYR A 1 180 ? 27.982 -7.500 -9.987 1.00 97.75 180 TYR A O 1
ATOM 1522 N N . ARG A 1 181 ? 27.635 -9.372 -8.792 1.00 96.81 181 ARG A N 1
ATOM 1523 C CA . ARG A 1 181 ? 28.786 -9.153 -7.899 1.00 96.81 181 ARG A CA 1
ATOM 1524 C C . ARG A 1 181 ? 30.116 -9.295 -8.639 1.00 96.81 181 ARG A C 1
ATOM 1526 O O . ARG A 1 181 ? 31.037 -8.525 -8.375 1.00 96.81 181 ARG A O 1
ATOM 1533 N N . PHE A 1 182 ? 30.218 -10.261 -9.551 1.00 97.69 182 PHE A N 1
ATOM 1534 C CA . PHE A 1 182 ? 31.394 -10.447 -10.396 1.00 97.69 182 PHE A CA 1
ATOM 1535 C C . PHE A 1 182 ? 31.611 -9.236 -11.307 1.00 97.69 182 PHE A C 1
ATOM 1537 O O . PHE A 1 182 ? 32.688 -8.642 -11.262 1.00 97.69 182 PHE A O 1
ATOM 1544 N N . ILE A 1 183 ? 30.574 -8.808 -12.036 1.00 97.69 183 ILE A N 1
ATOM 1545 C CA . ILE A 1 183 ? 30.617 -7.627 -12.910 1.00 97.69 183 ILE A CA 1
ATOM 1546 C C . ILE A 1 183 ? 31.011 -6.369 -12.133 1.00 97.69 183 ILE A C 1
ATOM 1548 O O . ILE A 1 183 ? 31.862 -5.612 -12.586 1.00 97.69 183 ILE A O 1
ATOM 1552 N N . GLN A 1 184 ? 30.455 -6.147 -10.940 1.00 95.44 184 GLN A N 1
ATOM 1553 C CA . GLN A 1 184 ? 30.815 -4.986 -10.123 1.00 95.44 184 GLN A CA 1
ATOM 1554 C C . GLN A 1 184 ? 32.304 -4.975 -9.735 1.00 95.44 184 GLN A C 1
ATOM 1556 O O . GLN A 1 184 ? 32.933 -3.919 -9.756 1.00 95.44 184 GLN A O 1
ATOM 1561 N N . ARG A 1 185 ? 32.883 -6.133 -9.389 1.00 95.81 185 ARG A N 1
ATOM 1562 C CA . ARG A 1 185 ? 34.305 -6.245 -9.006 1.00 95.81 185 ARG A CA 1
ATOM 1563 C C . ARG A 1 185 ? 35.255 -6.126 -10.198 1.00 95.81 185 ARG A C 1
ATOM 1565 O O . ARG A 1 185 ? 36.358 -5.618 -10.040 1.00 95.81 185 ARG A O 1
ATOM 1572 N N . SER A 1 186 ? 34.827 -6.584 -11.371 1.00 96.75 186 SER A N 1
ATOM 1573 C CA . SER A 1 186 ? 35.628 -6.644 -12.601 1.00 96.75 186 SER A CA 1
ATOM 1574 C C . SER A 1 186 ? 35.293 -5.537 -13.610 1.00 96.75 186 SER A C 1
ATOM 1576 O O . SER A 1 186 ? 35.819 -5.540 -14.719 1.00 96.75 186 SER A O 1
ATOM 1578 N N . TYR A 1 187 ? 34.459 -4.559 -13.239 1.00 95.38 187 TYR A N 1
ATOM 1579 C CA . TYR A 1 187 ? 33.911 -3.547 -14.149 1.00 95.38 187 TYR A CA 1
ATOM 1580 C C . TYR A 1 187 ? 34.976 -2.882 -15.037 1.00 95.38 187 TYR A C 1
ATOM 1582 O O . TYR A 1 187 ? 34.835 -2.868 -16.256 1.00 95.38 187 TYR A O 1
ATOM 1590 N N . MET A 1 188 ? 36.081 -2.405 -14.449 1.00 93.88 188 MET A N 1
ATOM 1591 C CA . MET A 1 188 ? 37.158 -1.746 -15.207 1.00 93.88 188 MET A CA 1
ATOM 1592 C C . MET A 1 188 ? 37.831 -2.679 -16.219 1.00 93.88 188 MET A C 1
ATOM 1594 O O . MET A 1 188 ? 38.162 -2.242 -17.316 1.00 93.88 188 MET A O 1
ATOM 1598 N N . PHE A 1 189 ? 38.006 -3.957 -15.874 1.00 96.44 189 PHE A N 1
ATOM 1599 C CA . PHE A 1 189 ? 38.600 -4.942 -16.776 1.00 96.44 189 PHE A CA 1
ATOM 1600 C C . PHE A 1 189 ? 37.745 -5.117 -18.033 1.00 96.44 189 PHE A C 1
ATOM 1602 O O . PHE A 1 189 ? 38.274 -5.067 -19.138 1.00 96.44 189 PHE A O 1
ATOM 1609 N N . HIS A 1 190 ? 36.423 -5.228 -17.882 1.00 96.44 190 HIS A N 1
ATOM 1610 C CA . HIS A 1 190 ? 35.512 -5.353 -19.020 1.00 96.44 190 HIS A CA 1
ATOM 1611 C C . HIS A 1 190 ? 35.547 -4.131 -19.948 1.00 96.44 190 HIS A C 1
ATOM 1613 O O . HIS A 1 190 ? 35.490 -4.293 -21.166 1.00 96.44 190 HIS A O 1
ATOM 1619 N N . LEU A 1 191 ? 35.701 -2.922 -19.396 1.00 94.50 191 LEU A N 1
ATOM 1620 C CA . LEU A 1 191 ? 35.829 -1.703 -20.199 1.00 94.50 191 LEU A CA 1
ATOM 1621 C C . LEU A 1 191 ? 37.137 -1.662 -20.997 1.00 94.50 191 LEU A C 1
ATOM 1623 O O . LEU A 1 191 ? 37.115 -1.366 -22.192 1.00 94.50 191 LEU A O 1
ATOM 1627 N N . PHE A 1 192 ? 38.267 -1.981 -20.360 1.00 95.50 192 PHE A N 1
ATOM 1628 C CA . PHE A 1 192 ? 39.561 -2.020 -21.046 1.00 95.50 192 PHE A CA 1
ATOM 1629 C C . PHE A 1 192 ? 39.626 -3.145 -22.078 1.00 95.50 192 PHE A C 1
ATOM 1631 O O . PHE A 1 192 ? 40.109 -2.916 -23.181 1.00 95.50 192 PHE A O 1
ATOM 1638 N N . ALA A 1 193 ? 39.083 -4.324 -21.763 1.00 97.06 193 ALA A N 1
ATOM 1639 C CA . ALA A 1 193 ? 38.990 -5.437 -22.703 1.00 97.06 193 ALA A CA 1
ATOM 1640 C C . ALA A 1 193 ? 38.145 -5.067 -23.932 1.00 97.06 193 ALA A C 1
ATOM 1642 O O . ALA A 1 193 ? 38.538 -5.366 -25.056 1.00 97.06 193 ALA A O 1
ATOM 1643 N N . TYR A 1 194 ? 37.025 -4.363 -23.738 1.00 96.50 194 TYR A N 1
ATOM 1644 C CA . TYR A 1 194 ? 36.211 -3.857 -24.842 1.00 96.50 194 TYR A CA 1
ATOM 1645 C C . TYR A 1 194 ? 36.973 -2.845 -25.705 1.00 96.50 194 TYR A C 1
ATOM 1647 O O . TYR A 1 194 ? 37.005 -2.992 -26.924 1.00 96.50 194 TYR A O 1
ATOM 1655 N N . GLY A 1 195 ? 37.643 -1.864 -25.092 1.00 96.56 195 GLY A N 1
ATOM 1656 C CA . GLY A 1 195 ? 38.467 -0.895 -25.821 1.00 96.56 195 GLY A CA 1
ATOM 1657 C C . GLY A 1 195 ? 39.610 -1.552 -26.602 1.00 96.56 195 GLY A C 1
ATOM 1658 O O . GLY A 1 195 ? 39.808 -1.243 -27.774 1.00 96.56 195 GLY A O 1
ATOM 1659 N N . ALA A 1 196 ? 40.312 -2.506 -25.985 1.00 97.56 196 ALA A N 1
ATOM 1660 C CA . ALA A 1 196 ? 41.386 -3.262 -26.623 1.00 97.56 196 ALA A CA 1
ATOM 1661 C C . ALA A 1 196 ? 40.875 -4.112 -27.795 1.00 97.56 196 ALA A C 1
ATOM 1663 O O . ALA A 1 196 ? 41.503 -4.130 -28.848 1.00 97.56 196 ALA A O 1
ATOM 1664 N N . LEU A 1 197 ? 39.718 -4.764 -27.649 1.00 97.44 197 LEU A N 1
ATOM 1665 C CA . LEU A 1 197 ? 39.107 -5.560 -28.714 1.00 97.44 197 LEU A CA 1
ATOM 1666 C C . LEU A 1 197 ? 38.664 -4.690 -29.896 1.00 97.44 197 LEU A C 1
ATOM 1668 O O . LEU A 1 197 ? 38.903 -5.046 -31.047 1.00 97.44 197 LEU A O 1
ATOM 1672 N N . VAL A 1 198 ? 38.071 -3.527 -29.626 1.00 97.44 198 VAL A N 1
ATOM 1673 C CA . VAL A 1 198 ? 37.715 -2.553 -30.668 1.00 97.44 198 VAL A CA 1
ATOM 1674 C C . VAL A 1 198 ? 38.965 -2.043 -31.390 1.00 97.44 198 VAL A C 1
ATOM 1676 O O . VAL A 1 198 ? 38.973 -1.964 -32.619 1.00 97.44 198 VAL A O 1
ATOM 1679 N N . TYR A 1 199 ? 40.027 -1.730 -30.644 1.00 97.44 199 TYR A N 1
ATOM 1680 C CA . TYR A 1 199 ? 41.300 -1.303 -31.221 1.00 97.44 199 TYR A CA 1
ATOM 1681 C C . TYR A 1 199 ? 41.947 -2.413 -32.060 1.00 97.44 199 TYR A C 1
ATOM 1683 O O . TYR A 1 199 ? 42.424 -2.147 -33.157 1.00 97.44 199 TYR A O 1
ATOM 1691 N N . ALA A 1 200 ? 41.912 -3.665 -31.602 1.00 97.31 200 ALA A N 1
ATOM 1692 C CA . ALA A 1 200 ? 42.424 -4.800 -32.365 1.00 97.31 200 ALA A CA 1
ATOM 1693 C C . ALA A 1 200 ? 41.665 -5.004 -33.690 1.00 97.31 200 ALA A C 1
ATOM 1695 O O . ALA A 1 200 ? 42.267 -5.393 -34.685 1.00 97.31 200 ALA A O 1
ATOM 1696 N N . PHE A 1 201 ? 40.361 -4.711 -33.722 1.00 94.88 201 PHE A N 1
ATOM 1697 C CA . PHE A 1 201 ? 39.531 -4.890 -34.916 1.00 94.88 201 PHE A CA 1
ATOM 1698 C C . PHE A 1 201 ? 39.707 -3.806 -35.983 1.00 94.88 201 PHE A C 1
ATOM 1700 O O . PHE A 1 201 ? 39.598 -4.098 -37.171 1.00 94.88 201 PHE A O 1
ATOM 1707 N N . GLY A 1 202 ? 39.920 -2.551 -35.588 1.00 93.38 202 GLY A N 1
ATOM 1708 C CA . GLY A 1 202 ? 39.924 -1.439 -36.546 1.00 93.38 202 GLY A CA 1
ATOM 1709 C C . GLY A 1 202 ? 40.784 -0.248 -36.143 1.00 93.38 202 GLY A C 1
ATOM 1710 O O . GLY A 1 202 ? 40.558 0.874 -36.605 1.00 93.38 202 GLY A O 1
ATOM 1711 N N . GLY A 1 203 ? 41.757 -0.487 -35.267 1.00 96.62 203 GLY A N 1
ATOM 1712 C CA . GLY A 1 203 ? 42.750 0.479 -34.828 1.00 96.62 203 GLY A CA 1
ATOM 1713 C C . GLY A 1 203 ? 42.158 1.679 -34.098 1.00 96.62 203 GLY A C 1
ATOM 1714 O O . GLY A 1 203 ? 41.058 1.655 -33.536 1.00 96.62 203 GLY A O 1
ATOM 1715 N N . PHE A 1 204 ? 42.918 2.772 -34.129 1.00 97.75 204 PHE A N 1
ATOM 1716 C CA . PHE A 1 204 ? 42.549 4.017 -33.466 1.00 97.75 204 PHE A CA 1
ATOM 1717 C C . PHE A 1 204 ? 41.241 4.609 -34.012 1.00 97.75 204 PHE A C 1
ATOM 1719 O O . PHE A 1 204 ? 40.411 5.072 -33.238 1.00 97.75 204 PHE A O 1
ATOM 1726 N N . THR A 1 205 ? 41.001 4.506 -35.321 1.00 97.69 205 THR A N 1
ATOM 1727 C CA . THR A 1 205 ? 39.758 4.943 -35.977 1.00 97.69 205 THR A CA 1
ATOM 1728 C C . THR A 1 205 ? 38.522 4.297 -35.347 1.00 97.69 205 THR A C 1
ATOM 1730 O O . THR A 1 205 ? 37.560 4.987 -35.011 1.00 97.69 205 THR A O 1
ATOM 1733 N N . TYR A 1 206 ? 38.536 2.980 -35.126 1.00 97.94 206 TYR A N 1
ATOM 1734 C CA . TYR A 1 206 ? 37.404 2.301 -34.491 1.00 97.94 206 TYR A CA 1
ATOM 1735 C C . TYR A 1 206 ? 37.309 2.648 -33.010 1.00 97.94 206 TYR A C 1
ATOM 1737 O O . TYR A 1 206 ? 36.205 2.833 -32.508 1.00 97.94 206 TYR A O 1
ATOM 1745 N N . LEU A 1 207 ? 38.437 2.806 -32.316 1.00 97.69 207 LEU A N 1
ATOM 1746 C CA . LEU A 1 207 ? 38.433 3.253 -30.926 1.00 97.69 207 LEU A CA 1
ATOM 1747 C C . LEU A 1 207 ? 37.752 4.630 -30.786 1.00 97.69 207 LEU A C 1
ATOM 1749 O O . LEU A 1 207 ? 36.889 4.803 -29.924 1.00 97.69 207 LEU A O 1
ATOM 1753 N N . VAL A 1 208 ? 38.050 5.574 -31.683 1.00 98.19 208 VAL A N 1
ATOM 1754 C CA . VAL A 1 208 ? 37.421 6.903 -31.719 1.00 98.19 208 VAL A CA 1
ATOM 1755 C C . VAL A 1 208 ? 35.913 6.809 -31.944 1.00 98.19 208 VAL A C 1
ATOM 1757 O O . VAL A 1 208 ? 35.151 7.358 -31.154 1.00 98.19 208 VAL A O 1
ATOM 1760 N N . TRP A 1 209 ? 35.449 6.093 -32.970 1.00 98.06 209 TRP A N 1
ATOM 1761 C CA . TRP A 1 209 ? 34.023 6.077 -33.324 1.00 98.06 209 TRP A CA 1
ATOM 1762 C C . TRP A 1 209 ? 33.176 5.125 -32.467 1.00 98.06 209 TRP A C 1
ATOM 1764 O O . TRP A 1 209 ? 32.086 5.485 -32.018 1.00 98.06 209 TRP A O 1
ATOM 1774 N N . VAL A 1 210 ? 33.673 3.913 -32.212 1.00 97.50 210 VAL A N 1
ATOM 1775 C CA . VAL A 1 210 ? 32.951 2.836 -31.515 1.00 97.50 210 VAL A CA 1
ATOM 1776 C C . VAL A 1 210 ? 33.014 2.976 -29.998 1.00 97.50 210 VAL A C 1
ATOM 1778 O O . VAL A 1 210 ? 32.075 2.541 -29.329 1.00 97.50 210 VAL A O 1
ATOM 1781 N N . VAL A 1 211 ? 34.056 3.606 -29.445 1.00 96.50 211 VAL A N 1
ATOM 1782 C CA . VAL A 1 211 ? 34.156 3.886 -28.002 1.00 96.50 211 VAL A CA 1
ATOM 1783 C C . VAL A 1 211 ? 33.992 5.374 -27.711 1.00 96.50 211 VAL A C 1
ATOM 1785 O O . VAL A 1 211 ? 33.127 5.709 -26.909 1.00 96.50 211 VAL A O 1
ATOM 1788 N N . GLY A 1 212 ? 34.750 6.266 -28.350 1.00 97.44 212 GLY A N 1
ATOM 1789 C CA . GLY A 1 212 ? 34.704 7.711 -28.079 1.00 97.44 212 GLY A CA 1
ATOM 1790 C C . GLY A 1 212 ? 33.356 8.358 -28.416 1.00 97.44 212 GLY A C 1
ATOM 1791 O O . GLY A 1 212 ? 32.602 8.741 -27.518 1.00 97.44 212 GLY A O 1
ATOM 1792 N N . VAL A 1 213 ? 33.037 8.469 -29.708 1.00 97.94 213 VAL A N 1
ATOM 1793 C CA . VAL A 1 213 ? 31.848 9.170 -30.226 1.00 97.94 213 VAL A CA 1
ATOM 1794 C C . VAL A 1 213 ? 30.561 8.520 -29.737 1.00 97.94 213 VAL A C 1
ATOM 1796 O O . VAL A 1 213 ? 29.722 9.193 -29.144 1.00 97.94 213 VAL A O 1
ATOM 1799 N N . SER A 1 214 ? 30.408 7.211 -29.939 1.00 97.00 214 SER A N 1
ATOM 1800 C CA . SER A 1 214 ? 29.182 6.485 -29.585 1.00 97.00 214 SER A CA 1
ATOM 1801 C C . SER A 1 214 ? 28.853 6.563 -28.085 1.00 97.00 214 SER A C 1
ATOM 1803 O O . SER A 1 214 ? 27.684 6.669 -27.716 1.00 97.00 214 SER A O 1
ATOM 1805 N N . THR A 1 215 ? 29.867 6.534 -27.210 1.00 96.75 215 THR A N 1
ATOM 1806 C CA . THR A 1 215 ? 29.679 6.620 -25.754 1.00 96.75 215 THR A CA 1
ATOM 1807 C C . THR A 1 215 ? 29.445 8.060 -25.319 1.00 96.75 215 THR A C 1
ATOM 1809 O O . THR A 1 215 ? 28.557 8.290 -24.507 1.00 96.75 215 THR A O 1
ATOM 1812 N N . THR A 1 216 ? 30.168 9.032 -25.886 1.00 97.56 216 THR A N 1
ATOM 1813 C CA . THR A 1 216 ? 29.935 10.465 -25.622 1.00 97.56 216 THR A CA 1
ATOM 1814 C C . THR A 1 216 ? 28.508 10.856 -25.998 1.00 97.56 216 THR A C 1
ATOM 1816 O O . THR A 1 216 ? 27.782 11.427 -25.186 1.00 97.56 216 THR A O 1
ATOM 1819 N N . TRP A 1 217 ? 28.067 10.461 -27.195 1.00 96.50 217 TRP A N 1
ATOM 1820 C CA . TRP A 1 217 ? 26.683 10.613 -27.631 1.00 96.50 217 TRP A CA 1
ATOM 1821 C C . TRP A 1 217 ? 25.723 9.926 -26.654 1.00 96.50 217 TRP A C 1
ATOM 1823 O O . TRP A 1 217 ? 24.842 10.580 -26.099 1.00 96.50 217 TRP A O 1
ATOM 1833 N N . GLY A 1 218 ? 25.947 8.637 -26.371 1.00 95.81 218 GLY A N 1
ATOM 1834 C CA . GLY A 1 218 ? 25.127 7.833 -25.463 1.00 95.81 218 GLY A CA 1
ATOM 1835 C C . GLY A 1 218 ? 24.980 8.418 -24.053 1.00 95.81 218 GLY A C 1
ATOM 1836 O O . GLY A 1 218 ? 23.891 8.354 -23.479 1.00 95.81 218 GLY A O 1
ATOM 1837 N N . TYR A 1 219 ? 26.034 9.022 -23.501 1.00 95.44 219 TYR A N 1
ATOM 1838 C CA . TYR A 1 219 ? 25.981 9.745 -22.232 1.00 95.44 219 TYR A CA 1
ATOM 1839 C C . TYR A 1 219 ? 25.009 10.912 -22.306 1.00 95.44 219 TYR A C 1
ATOM 1841 O O . TYR A 1 219 ? 24.041 10.935 -21.551 1.00 95.44 219 TYR A O 1
ATOM 1849 N N . HIS A 1 220 ? 25.209 11.835 -23.245 1.00 96.19 220 HIS A N 1
ATOM 1850 C CA . HIS A 1 220 ? 24.377 13.029 -23.331 1.00 96.19 220 HIS A CA 1
ATOM 1851 C C . HIS A 1 220 ? 22.911 12.704 -23.618 1.00 96.19 220 HIS A C 1
ATOM 1853 O O . HIS A 1 220 ? 22.045 13.273 -22.955 1.00 96.19 220 HIS A O 1
ATOM 1859 N N . VAL A 1 221 ? 22.601 11.755 -24.512 1.00 95.12 221 VAL A N 1
ATOM 1860 C CA . VAL A 1 221 ? 21.194 11.373 -24.732 1.00 95.12 221 VAL A CA 1
ATOM 1861 C C . VAL A 1 221 ? 20.564 10.697 -23.516 1.00 95.12 221 VAL A C 1
ATOM 1863 O O . VAL A 1 221 ? 19.406 10.970 -23.222 1.00 95.12 221 VAL A O 1
ATOM 1866 N N . THR A 1 222 ? 21.312 9.904 -22.742 1.00 94.75 222 THR A N 1
ATOM 1867 C CA . THR A 1 222 ? 20.783 9.339 -21.486 1.00 94.75 222 THR A CA 1
ATOM 1868 C C . THR A 1 222 ? 20.578 10.427 -20.432 1.00 94.75 222 THR A C 1
ATOM 1870 O O . THR A 1 222 ? 19.554 10.472 -19.761 1.00 94.75 222 THR A O 1
ATOM 1873 N N . PHE A 1 223 ? 21.521 11.357 -20.309 1.00 96.25 223 PHE A N 1
ATOM 1874 C CA . PHE A 1 223 ? 21.463 12.452 -19.344 1.00 96.25 223 PHE A CA 1
ATOM 1875 C C . PHE A 1 223 ? 20.363 13.471 -19.656 1.00 96.25 223 PHE A C 1
ATOM 1877 O O . PHE A 1 223 ? 19.876 14.144 -18.751 1.00 96.25 223 PHE A O 1
ATOM 1884 N N . LEU A 1 224 ? 19.947 13.587 -20.921 1.00 97.19 224 LEU A N 1
ATOM 1885 C CA . LEU A 1 224 ? 18.773 14.368 -21.316 1.00 97.19 224 LEU A CA 1
ATOM 1886 C C . LEU A 1 224 ? 17.462 13.795 -20.761 1.00 97.19 224 LEU A C 1
ATOM 1888 O O . LEU A 1 224 ? 16.504 14.550 -20.611 1.00 97.19 224 LEU A O 1
ATOM 1892 N N . VAL A 1 225 ? 17.402 12.504 -20.428 1.00 96.69 225 VAL A N 1
ATOM 1893 C CA . VAL A 1 225 ? 16.241 11.936 -19.726 1.00 96.69 225 VAL A CA 1
ATOM 1894 C C . VAL A 1 225 ? 16.140 12.557 -18.330 1.00 96.69 225 VAL A C 1
ATOM 1896 O O . VAL A 1 225 ? 15.111 13.125 -17.987 1.00 96.69 225 VAL A O 1
ATOM 1899 N N . ASN A 1 226 ? 17.249 12.594 -17.590 1.00 94.75 226 ASN A N 1
ATOM 1900 C CA . ASN A 1 226 ? 17.297 13.176 -16.245 1.00 94.75 226 ASN A CA 1
ATOM 1901 C C . ASN A 1 226 ? 17.077 14.698 -16.246 1.00 94.75 226 ASN A C 1
ATOM 1903 O O . ASN A 1 226 ? 16.461 15.240 -15.334 1.00 94.75 226 ASN A O 1
ATOM 1907 N N . SER A 1 227 ? 17.614 15.406 -17.247 1.00 94.50 227 SER A N 1
ATOM 1908 C CA . SER A 1 227 ? 17.531 16.867 -17.311 1.00 94.50 227 SER A CA 1
ATOM 1909 C C . SER A 1 227 ? 16.354 17.350 -18.156 1.00 94.50 227 SER A C 1
ATOM 1911 O O . SER A 1 227 ? 15.375 17.875 -17.629 1.00 94.50 227 SER A O 1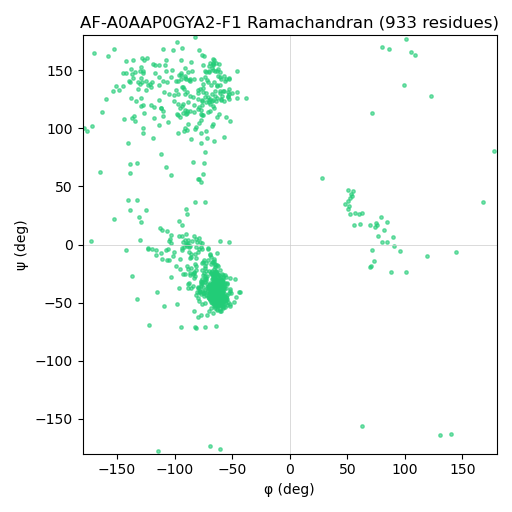
ATOM 1913 N N . ALA A 1 228 ? 16.409 17.180 -19.476 1.00 95.56 228 ALA A N 1
ATOM 1914 C CA . ALA A 1 228 ? 15.402 17.732 -20.372 1.00 95.56 228 ALA A CA 1
ATOM 1915 C C . ALA A 1 228 ? 14.006 17.154 -20.113 1.00 95.56 228 ALA A C 1
ATOM 1917 O O . ALA A 1 228 ? 13.051 17.926 -20.119 1.00 95.56 228 ALA A O 1
ATOM 1918 N N . CYS A 1 229 ? 13.875 15.860 -19.804 1.00 96.62 229 CYS A N 1
ATOM 1919 C CA . CYS A 1 229 ? 12.565 15.258 -19.530 1.00 96.62 229 CYS A CA 1
ATOM 1920 C C . CYS A 1 229 ? 12.012 15.552 -18.126 1.00 96.62 229 CYS A C 1
ATOM 1922 O O . CYS A 1 229 ? 10.916 15.104 -17.823 1.00 96.62 229 CYS A O 1
ATOM 1924 N N . HIS A 1 230 ? 12.696 16.343 -17.298 1.00 95.25 230 HIS A N 1
ATOM 1925 C CA . HIS A 1 230 ? 12.129 16.930 -16.074 1.00 95.25 230 HIS A CA 1
ATOM 1926 C C . HIS A 1 230 ? 11.964 18.456 -16.155 1.00 95.25 230 HIS A C 1
ATOM 1928 O O . HIS A 1 230 ? 11.403 19.082 -15.258 1.00 95.25 230 HIS A O 1
ATOM 1934 N N . ILE A 1 231 ? 12.464 19.086 -17.223 1.00 93.31 231 ILE A N 1
ATOM 1935 C CA . ILE A 1 231 ? 12.516 20.549 -17.348 1.00 93.31 231 ILE A CA 1
ATOM 1936 C C . ILE A 1 231 ? 11.636 21.044 -18.499 1.00 93.31 231 ILE A C 1
ATOM 1938 O O . ILE A 1 231 ? 10.939 22.051 -18.340 1.00 93.31 231 ILE A O 1
ATOM 1942 N N . TRP A 1 232 ? 11.634 20.352 -19.641 1.00 94.00 232 TRP A N 1
ATOM 1943 C CA . TRP A 1 232 ? 10.934 20.765 -20.858 1.00 94.00 232 TRP A CA 1
ATOM 1944 C C . TRP A 1 232 ? 10.097 19.632 -21.455 1.00 94.00 232 TRP A C 1
ATOM 1946 O O . TRP A 1 232 ? 10.528 18.485 -21.548 1.00 94.00 232 TRP A O 1
ATOM 1956 N N . GLY A 1 233 ? 8.906 19.980 -21.939 1.00 93.00 233 GLY A N 1
ATOM 1957 C CA . GLY A 1 233 ? 8.005 19.059 -22.628 1.00 93.00 233 GLY A CA 1
ATOM 1958 C C . GLY A 1 233 ? 6.585 19.114 -22.077 1.00 93.00 233 GLY A C 1
ATOM 1959 O O . GLY A 1 233 ? 6.208 20.053 -21.373 1.00 93.00 233 GLY A O 1
ATOM 1960 N N . ASN A 1 234 ? 5.793 18.095 -22.404 1.00 91.19 234 ASN A N 1
ATOM 1961 C CA . ASN A 1 234 ? 4.384 18.024 -22.025 1.00 91.19 234 ASN A CA 1
ATOM 1962 C C . ASN A 1 234 ? 4.152 17.057 -20.857 1.00 91.19 234 ASN A C 1
ATOM 1964 O O . ASN A 1 234 ? 4.765 15.998 -20.792 1.00 91.19 234 ASN A O 1
ATOM 1968 N N . GLN A 1 235 ? 3.213 17.377 -19.974 1.00 91.69 235 GLN A N 1
ATOM 1969 C CA . GLN A 1 235 ? 2.772 16.479 -18.911 1.00 91.69 235 GLN A CA 1
ATOM 1970 C C . GLN A 1 235 ? 1.395 15.936 -19.294 1.00 91.69 235 GLN A C 1
ATOM 1972 O O . GLN A 1 235 ? 0.410 16.665 -19.264 1.00 91.69 235 GLN A O 1
ATOM 1977 N N . ALA A 1 236 ? 1.336 14.674 -19.717 1.00 87.50 236 ALA A N 1
ATOM 1978 C CA . ALA A 1 236 ? 0.096 14.010 -20.121 1.00 87.50 236 ALA A CA 1
ATOM 1979 C C . ALA A 1 236 ? -0.676 13.433 -18.920 1.00 87.50 236 ALA A C 1
ATOM 1981 O O . ALA A 1 236 ? -1.898 13.302 -18.965 1.00 87.50 236 ALA A O 1
ATOM 1982 N N . TRP A 1 237 ? 0.032 13.134 -17.829 1.00 90.94 237 TRP A N 1
ATOM 1983 C CA . TRP A 1 237 ? -0.489 12.489 -16.631 1.00 90.94 237 TRP A CA 1
ATOM 1984 C C . TRP A 1 237 ? -0.122 13.267 -15.369 1.00 90.94 237 TRP A C 1
ATOM 1986 O O . TRP A 1 237 ? 0.986 13.782 -15.221 1.00 90.94 237 TRP A O 1
ATOM 1996 N N . ASN A 1 238 ? -1.046 13.283 -14.415 1.00 90.12 238 ASN A N 1
ATOM 1997 C CA . ASN A 1 238 ? -0.865 13.870 -13.099 1.00 90.12 238 ASN A CA 1
ATOM 1998 C C . ASN A 1 238 ? -0.020 12.940 -12.208 1.00 90.12 238 ASN A C 1
ATOM 2000 O O . ASN A 1 238 ? -0.536 12.068 -11.500 1.00 90.12 238 ASN A O 1
ATOM 2004 N N . THR A 1 239 ? 1.298 13.100 -12.293 1.00 88.06 239 THR A N 1
ATOM 2005 C CA . THR A 1 239 ? 2.295 12.359 -11.506 1.00 88.06 239 THR A CA 1
ATOM 2006 C C . THR A 1 239 ? 2.582 13.011 -10.156 1.00 88.06 239 THR A C 1
ATOM 2008 O O . THR A 1 239 ? 2.910 12.301 -9.210 1.00 88.06 239 THR A O 1
ATOM 2011 N N . GLY A 1 240 ? 2.387 14.329 -10.045 1.00 86.12 240 GLY A N 1
ATOM 2012 C CA . GLY A 1 240 ? 2.780 15.122 -8.875 1.00 86.12 240 GLY A CA 1
ATOM 2013 C C . GLY A 1 240 ? 4.268 15.496 -8.845 1.00 86.12 240 GLY A C 1
ATOM 2014 O O . GLY A 1 240 ? 4.696 16.144 -7.895 1.00 86.12 240 GLY A O 1
ATOM 2015 N N . ASP A 1 241 ? 5.026 15.117 -9.877 1.00 92.19 241 ASP A N 1
ATOM 2016 C CA . ASP A 1 241 ? 6.440 15.447 -10.091 1.00 92.19 241 ASP A CA 1
ATOM 2017 C C . ASP A 1 241 ? 6.621 16.345 -11.338 1.00 92.19 241 ASP A C 1
ATOM 2019 O O . ASP A 1 241 ? 5.642 16.758 -11.977 1.00 92.19 241 ASP A O 1
ATOM 2023 N N . LEU A 1 242 ? 7.869 16.684 -11.670 1.00 93.62 242 LEU A N 1
ATOM 2024 C CA . LEU A 1 242 ? 8.239 17.551 -12.791 1.00 93.62 242 LEU A CA 1
ATOM 2025 C C . LEU A 1 242 ? 8.439 16.790 -14.110 1.00 93.62 242 LEU A C 1
ATOM 2027 O O . LEU A 1 242 ? 8.739 17.432 -15.115 1.00 93.62 242 LEU A O 1
ATOM 2031 N N . SER A 1 243 ? 8.242 15.468 -14.146 1.00 95.31 243 SER A N 1
ATOM 2032 C CA . SER A 1 243 ? 8.455 14.654 -15.351 1.00 95.31 243 SER A CA 1
ATOM 2033 C C . SER A 1 243 ? 7.628 15.151 -16.547 1.00 95.31 243 SER A C 1
ATOM 2035 O O . SER A 1 243 ? 6.458 15.533 -16.430 1.00 95.31 243 SER A O 1
ATOM 2037 N N . LYS A 1 244 ? 8.230 15.125 -17.738 1.00 95.69 244 LYS A N 1
ATOM 2038 C CA . LYS A 1 244 ? 7.687 15.596 -19.017 1.00 95.69 244 LYS A CA 1
ATOM 2039 C C . LYS A 1 244 ? 7.984 14.600 -20.134 1.00 95.69 244 LYS A C 1
ATOM 2041 O O . LYS A 1 244 ? 9.054 14.015 -20.225 1.00 95.69 244 LYS A O 1
ATOM 2046 N N . ASN A 1 245 ? 7.027 14.456 -21.038 1.00 97.25 245 ASN A N 1
ATOM 2047 C CA . ASN A 1 245 ? 7.198 13.770 -22.307 1.00 97.25 245 ASN A CA 1
ATOM 2048 C C . ASN A 1 245 ? 7.890 14.692 -23.317 1.00 97.25 245 ASN A C 1
ATOM 2050 O O . ASN A 1 245 ? 7.437 15.818 -23.552 1.00 97.25 245 ASN A O 1
ATOM 2054 N N . ASN A 1 246 ? 8.933 14.177 -23.961 1.00 96.56 246 ASN A N 1
ATOM 2055 C CA . ASN A 1 246 ? 9.715 14.860 -24.976 1.00 96.56 246 ASN A CA 1
ATOM 2056 C C . ASN A 1 246 ? 9.979 13.918 -26.167 1.00 96.56 246 ASN A C 1
ATOM 2058 O O . ASN A 1 246 ? 10.715 12.936 -26.058 1.00 96.56 246 ASN A O 1
ATOM 2062 N N . TRP A 1 247 ? 9.355 14.215 -27.311 1.00 94.94 247 TRP A N 1
ATOM 2063 C CA . TRP A 1 247 ? 9.331 13.318 -28.470 1.00 94.94 247 TRP A CA 1
ATOM 2064 C C . TRP A 1 247 ? 10.703 13.152 -29.138 1.00 94.94 247 TRP A C 1
ATOM 2066 O O . TRP A 1 247 ? 11.042 12.050 -29.568 1.00 94.94 247 TRP A O 1
ATOM 2076 N N . TRP A 1 248 ? 11.512 14.215 -29.207 1.00 94.75 248 TRP A N 1
ATOM 2077 C CA . TRP A 1 248 ? 12.825 14.152 -29.851 1.00 94.75 248 TRP A CA 1
ATOM 2078 C C . TRP A 1 248 ? 13.840 13.459 -28.943 1.00 94.75 248 TRP A C 1
ATOM 2080 O O . TRP A 1 248 ? 14.664 12.692 -29.437 1.00 94.75 248 TRP A O 1
ATOM 2090 N N . VAL A 1 249 ? 13.729 13.631 -27.616 1.00 96.06 249 VAL A N 1
ATOM 2091 C CA . VAL A 1 249 ? 14.501 12.821 -26.661 1.00 96.06 249 VAL A CA 1
ATOM 2092 C C . VAL A 1 249 ? 14.085 11.360 -26.785 1.00 96.06 249 VAL A C 1
ATOM 2094 O O . VAL A 1 249 ? 14.954 10.498 -26.848 1.00 96.06 249 VAL A O 1
ATOM 2097 N N . ALA A 1 250 ? 12.787 11.054 -26.894 1.00 94.94 250 ALA A N 1
ATOM 2098 C CA . ALA A 1 250 ? 12.306 9.681 -27.056 1.00 94.94 250 ALA A CA 1
ATOM 2099 C C . ALA A 1 250 ? 12.865 9.007 -28.319 1.00 94.94 250 ALA A C 1
ATOM 2101 O O . ALA A 1 250 ? 13.256 7.843 -28.253 1.00 94.94 250 ALA A O 1
ATOM 2102 N N . LEU A 1 251 ? 12.986 9.742 -29.430 1.00 94.38 251 LEU A N 1
ATOM 2103 C CA . LEU A 1 251 ? 13.567 9.241 -30.677 1.00 94.38 251 LEU A CA 1
ATOM 2104 C C . LEU A 1 251 ? 15.020 8.771 -30.490 1.00 94.38 251 LEU A C 1
ATOM 2106 O O . LEU A 1 251 ? 15.362 7.657 -30.879 1.00 94.38 251 LEU A O 1
ATOM 2110 N N . VAL A 1 252 ? 15.859 9.590 -29.849 1.00 94.00 252 VAL A N 1
ATOM 2111 C CA . VAL A 1 252 ? 17.293 9.298 -29.638 1.00 94.00 252 VAL A CA 1
ATOM 2112 C C . VAL A 1 252 ? 17.577 8.481 -28.370 1.00 94.00 252 VAL A C 1
ATOM 2114 O O . VAL A 1 252 ? 18.702 8.057 -28.128 1.00 94.00 252 VAL A O 1
ATOM 2117 N N . THR A 1 253 ? 16.574 8.235 -27.534 1.00 95.44 253 THR A N 1
ATOM 2118 C CA . THR A 1 253 ? 16.689 7.368 -26.346 1.00 95.44 253 THR A CA 1
ATOM 2119 C C . THR A 1 253 ? 15.874 6.093 -26.487 1.00 95.44 253 THR A C 1
ATOM 2121 O O . THR A 1 253 ? 15.658 5.385 -25.512 1.00 95.44 253 THR A O 1
ATOM 2124 N N . PHE A 1 254 ? 15.420 5.776 -27.699 1.00 96.50 254 PHE A N 1
ATOM 2125 C CA . PHE A 1 254 ? 14.693 4.545 -28.000 1.00 96.50 254 PHE A CA 1
ATOM 2126 C C . PHE A 1 254 ? 13.377 4.361 -27.216 1.00 96.50 254 PHE A C 1
ATOM 2128 O O . PHE A 1 254 ? 12.920 3.232 -27.036 1.00 96.50 254 PHE A O 1
ATOM 2135 N N . GLY A 1 255 ? 12.749 5.464 -26.795 1.00 95.06 255 GLY A N 1
ATOM 2136 C CA . GLY A 1 255 ? 11.460 5.506 -26.094 1.00 95.06 255 GLY A CA 1
ATOM 2137 C C . GLY A 1 255 ? 11.497 6.116 -24.686 1.00 95.06 255 GLY A C 1
ATOM 2138 O O . GLY A 1 255 ? 10.438 6.391 -24.127 1.00 95.06 255 GLY A O 1
ATOM 2139 N N . GLU A 1 256 ? 12.675 6.376 -24.110 1.00 96.94 256 GLU A N 1
ATOM 2140 C CA . GLU A 1 256 ? 12.795 6.844 -22.713 1.00 96.94 256 GLU A CA 1
ATOM 2141 C C . GLU A 1 256 ? 12.380 8.305 -22.489 1.00 96.94 256 GLU A C 1
ATOM 2143 O O . GLU A 1 256 ? 12.040 8.692 -21.373 1.00 96.94 256 GLU A O 1
ATOM 2148 N N . GLY A 1 257 ? 12.322 9.103 -23.558 1.00 96.12 257 GLY A N 1
ATOM 2149 C CA . GLY A 1 257 ? 11.804 10.473 -23.517 1.00 96.12 257 GLY A CA 1
ATOM 2150 C C . GLY A 1 257 ? 10.291 10.583 -23.294 1.00 96.12 257 GLY A C 1
ATOM 2151 O O . GLY A 1 257 ? 9.803 11.678 -23.022 1.00 96.12 257 GLY A O 1
ATOM 2152 N N . TRP A 1 258 ? 9.525 9.484 -23.335 1.00 97.75 258 TRP A N 1
ATOM 2153 C CA . TRP A 1 258 ? 8.133 9.451 -22.850 1.00 97.75 258 TRP A CA 1
ATOM 2154 C C . TRP A 1 258 ? 8.095 9.387 -21.316 1.00 97.75 258 TRP A C 1
ATOM 2156 O O . TRP A 1 258 ? 7.499 8.497 -20.707 1.00 97.75 258 TRP A O 1
ATOM 2166 N N . HIS A 1 259 ? 8.786 10.331 -20.685 1.00 97.25 259 HIS A N 1
ATOM 2167 C CA . HIS A 1 259 ? 9.191 10.228 -19.294 1.00 97.25 259 HIS A CA 1
ATOM 2168 C C . HIS A 1 259 ? 8.048 10.491 -18.313 1.00 97.25 259 HIS A C 1
ATOM 2170 O O . HIS A 1 259 ? 7.944 9.828 -17.288 1.00 97.25 259 HIS A O 1
ATOM 2176 N N . ASN A 1 260 ? 7.106 11.373 -18.657 1.00 96.88 260 ASN A N 1
ATOM 2177 C CA . ASN A 1 260 ? 5.902 11.541 -17.848 1.00 96.88 260 ASN A CA 1
ATOM 2178 C C . ASN A 1 260 ? 4.978 10.314 -17.917 1.00 96.88 260 ASN A C 1
ATOM 2180 O O . ASN A 1 260 ? 4.356 9.956 -16.918 1.00 96.88 260 ASN A O 1
ATOM 2184 N N . ASN A 1 261 ? 4.907 9.631 -19.067 1.00 97.19 261 ASN A N 1
ATOM 2185 C CA . ASN A 1 261 ? 4.203 8.347 -19.154 1.00 97.19 261 ASN A CA 1
ATOM 2186 C C . ASN A 1 261 ? 4.868 7.292 -18.262 1.00 97.19 261 ASN A C 1
ATOM 2188 O O . ASN A 1 261 ? 4.175 6.555 -17.562 1.00 97.19 261 ASN A O 1
ATOM 2192 N N . HIS A 1 262 ? 6.201 7.240 -18.284 1.00 96.69 262 HIS A N 1
ATOM 2193 C CA . HIS A 1 262 ? 6.998 6.350 -17.446 1.00 96.69 262 HIS A CA 1
ATOM 2194 C C . HIS A 1 262 ? 6.756 6.604 -15.951 1.00 96.69 262 HIS A C 1
ATOM 2196 O O . HIS A 1 262 ? 6.332 5.698 -15.244 1.00 96.69 262 HIS A O 1
ATOM 2202 N N . HIS A 1 263 ? 6.877 7.846 -15.480 1.00 95.81 263 HIS A N 1
ATOM 2203 C CA . HIS A 1 263 ? 6.601 8.216 -14.083 1.00 95.81 263 HIS A CA 1
ATOM 2204 C C . HIS A 1 263 ? 5.146 7.962 -13.662 1.00 95.81 263 HIS A C 1
ATOM 2206 O O . HIS A 1 263 ? 4.851 7.642 -12.509 1.00 95.81 263 HIS A O 1
ATOM 2212 N N . ALA A 1 264 ? 4.196 8.056 -14.595 1.00 94.12 264 ALA A N 1
ATOM 2213 C CA . ALA A 1 264 ? 2.809 7.703 -14.314 1.00 94.12 264 ALA A CA 1
ATOM 2214 C C . ALA A 1 264 ? 2.611 6.193 -14.108 1.00 94.12 264 ALA A C 1
ATOM 2216 O O . ALA A 1 264 ? 1.776 5.798 -13.284 1.00 94.12 264 ALA A O 1
ATOM 2217 N N . PHE A 1 265 ? 3.371 5.360 -14.829 1.00 95.88 265 PHE A N 1
ATOM 2218 C CA . PHE A 1 265 ? 3.234 3.903 -14.863 1.00 95.88 265 PHE A CA 1
ATOM 2219 C C . PHE A 1 265 ? 4.598 3.200 -14.848 1.00 95.88 265 PHE A C 1
ATOM 2221 O O . PHE A 1 265 ? 4.910 2.434 -15.754 1.00 95.88 265 PHE A O 1
ATOM 2228 N N . GLU A 1 266 ? 5.377 3.404 -13.787 1.00 92.31 266 GLU A N 1
ATOM 2229 C CA . GLU A 1 266 ? 6.789 2.982 -13.698 1.00 92.31 266 GLU A CA 1
ATOM 2230 C C . GLU A 1 266 ? 7.018 1.483 -13.947 1.00 92.31 266 GLU A C 1
ATOM 2232 O O . GLU A 1 266 ? 8.075 1.062 -14.392 1.00 92.31 266 GLU A O 1
ATOM 2237 N N . TYR A 1 267 ? 6.022 0.647 -13.650 1.00 92.94 267 TYR A N 1
ATOM 2238 C CA . TYR A 1 267 ? 6.081 -0.802 -13.858 1.00 92.94 267 TYR A CA 1
ATOM 2239 C C . TYR A 1 267 ? 5.820 -1.228 -15.312 1.00 92.94 267 TYR A C 1
ATOM 2241 O O . TYR A 1 267 ? 5.845 -2.425 -15.602 1.00 92.94 267 TYR A O 1
ATOM 2249 N N . SER A 1 268 ? 5.453 -0.300 -16.197 1.00 96.75 268 SER A N 1
ATOM 2250 C CA . SER A 1 268 ? 5.092 -0.582 -17.584 1.00 96.75 268 SER A CA 1
ATOM 2251 C C . SER A 1 268 ? 6.324 -0.973 -18.391 1.00 96.75 268 SER A C 1
ATOM 2253 O O . SER A 1 268 ? 7.388 -0.379 -18.263 1.00 96.75 268 SER A O 1
ATOM 2255 N N . ALA A 1 269 ? 6.183 -1.962 -19.270 1.00 96.56 269 ALA A N 1
ATOM 2256 C CA . ALA A 1 269 ? 7.198 -2.272 -20.275 1.00 96.56 269 ALA A CA 1
ATOM 2257 C C . ALA A 1 269 ? 7.110 -1.347 -21.502 1.00 96.56 269 ALA A C 1
ATOM 2259 O O . ALA A 1 269 ? 8.012 -1.360 -22.337 1.00 96.56 269 ALA A O 1
ATOM 2260 N N . ARG A 1 270 ? 6.027 -0.567 -21.622 1.00 97.06 270 ARG A N 1
ATOM 2261 C CA . ARG A 1 270 ? 5.735 0.355 -22.728 1.00 97.06 270 ARG A CA 1
ATOM 2262 C C . ARG A 1 270 ? 5.658 1.787 -22.207 1.00 97.06 270 ARG A C 1
ATOM 2264 O O . ARG A 1 270 ? 4.776 2.080 -21.395 1.00 97.06 270 ARG A O 1
ATOM 2271 N N . HIS A 1 271 ? 6.531 2.670 -22.683 1.00 96.12 271 HIS A N 1
ATOM 2272 C CA . HIS A 1 271 ? 6.535 4.087 -22.303 1.00 96.12 271 HIS A CA 1
ATOM 2273 C C . HIS A 1 271 ? 5.774 4.937 -23.327 1.00 96.12 271 HIS A C 1
ATOM 2275 O O . HIS A 1 271 ? 5.030 5.839 -22.945 1.00 96.12 271 HIS A O 1
ATOM 2281 N N . GLY A 1 272 ? 5.876 4.616 -24.622 1.00 95.19 272 GLY A N 1
ATOM 2282 C CA . GLY A 1 272 ? 5.056 5.238 -25.668 1.00 95.19 272 GLY A CA 1
ATOM 2283 C C . GLY A 1 272 ? 3.640 4.664 -25.675 1.00 95.19 272 GLY A C 1
ATOM 2284 O O . GLY A 1 272 ? 3.410 3.598 -26.240 1.00 95.19 272 GLY A O 1
ATOM 2285 N N . LEU A 1 273 ? 2.687 5.319 -25.009 1.00 92.62 273 LEU A N 1
ATOM 2286 C CA . LEU A 1 273 ? 1.336 4.787 -24.781 1.00 92.62 273 LEU A CA 1
ATOM 2287 C C . LEU A 1 273 ? 0.380 5.014 -25.954 1.00 92.62 273 LEU A C 1
ATOM 2289 O O . LEU A 1 273 ? -0.569 4.241 -26.100 1.00 92.62 273 LEU A O 1
ATOM 2293 N N . GLU A 1 274 ? 0.644 6.026 -26.775 1.00 90.94 274 GLU A N 1
ATOM 2294 C CA . GLU A 1 274 ? -0.123 6.323 -27.986 1.00 90.94 274 GLU A CA 1
ATOM 2295 C C . GLU A 1 274 ? 0.513 5.687 -29.226 1.00 90.94 274 GLU A C 1
ATOM 2297 O O . GLU A 1 274 ? 1.697 5.352 -29.234 1.00 90.94 274 GLU A O 1
ATOM 2302 N N . TRP A 1 275 ? -0.266 5.508 -30.293 1.00 86.94 275 TRP A N 1
ATOM 2303 C CA . TRP A 1 275 ? 0.210 4.878 -31.533 1.00 86.94 275 TRP A CA 1
ATOM 2304 C C . TRP A 1 275 ? 1.325 5.678 -32.230 1.00 86.94 275 TRP A C 1
ATOM 2306 O O . TRP A 1 275 ? 2.199 5.091 -32.858 1.00 86.94 275 TRP A O 1
ATOM 2316 N N . TRP A 1 276 ? 1.322 7.006 -32.083 1.00 88.88 276 TRP A N 1
ATOM 2317 C CA . TRP A 1 276 ? 2.327 7.914 -32.647 1.00 88.88 276 TRP A CA 1
ATOM 2318 C C . TRP A 1 276 ? 3.568 8.074 -31.752 1.00 88.88 276 TRP A C 1
ATOM 2320 O O . TRP A 1 276 ? 4.558 8.681 -32.159 1.00 88.88 276 TRP A O 1
ATOM 2330 N N . GLN A 1 277 ? 3.542 7.540 -30.525 1.00 94.50 277 GLN A N 1
ATOM 2331 C CA . GLN A 1 277 ? 4.661 7.616 -29.589 1.00 94.50 277 GLN A CA 1
ATOM 2332 C C . GLN A 1 277 ? 5.650 6.476 -29.845 1.00 94.50 277 GLN A C 1
ATOM 2334 O O . GLN A 1 277 ? 5.523 5.388 -29.283 1.00 94.50 277 GLN A O 1
ATOM 2339 N N . LEU A 1 278 ? 6.646 6.734 -30.696 1.00 93.69 278 LEU A N 1
ATOM 2340 C CA . LEU A 1 278 ? 7.678 5.754 -31.046 1.00 93.69 278 LEU A CA 1
ATOM 2341 C C . LEU A 1 278 ? 8.462 5.289 -29.807 1.00 93.69 278 LEU A C 1
ATOM 2343 O O . LEU A 1 278 ? 9.024 6.100 -29.070 1.00 93.69 278 LEU A O 1
ATOM 2347 N N . ASP A 1 279 ? 8.508 3.974 -29.600 1.00 96.94 279 ASP A N 1
ATOM 2348 C CA . ASP A 1 279 ? 9.192 3.308 -28.487 1.00 96.94 279 ASP A CA 1
ATOM 2349 C C . ASP A 1 279 ? 9.872 2.035 -29.021 1.00 96.94 279 ASP A C 1
ATOM 2351 O O . ASP A 1 279 ? 9.289 0.950 -29.059 1.00 96.94 279 ASP A O 1
ATOM 2355 N N . PHE A 1 280 ? 11.105 2.180 -29.515 1.00 96.00 280 PHE A N 1
ATOM 2356 C CA . PHE A 1 280 ? 11.853 1.082 -30.142 1.00 96.00 280 PHE A CA 1
ATOM 2357 C C . PHE A 1 280 ? 12.174 -0.051 -29.160 1.00 96.00 280 PHE A C 1
ATOM 2359 O O . PHE A 1 280 ? 12.173 -1.229 -29.535 1.00 96.00 280 PHE A O 1
ATOM 2366 N N . CYS A 1 281 ? 12.404 0.283 -27.888 1.00 96.62 281 CYS A N 1
ATOM 2367 C CA . CYS A 1 281 ? 12.590 -0.712 -26.841 1.00 96.62 281 CYS A CA 1
ATOM 2368 C C . CYS A 1 281 ? 11.311 -1.537 -26.620 1.00 96.62 281 CYS A C 1
ATOM 2370 O O . CYS A 1 281 ? 11.380 -2.765 -26.549 1.00 96.62 281 CYS A O 1
ATOM 2372 N N . TRP A 1 282 ? 10.131 -0.908 -26.630 1.00 97.19 282 TRP A N 1
ATOM 2373 C CA . TRP A 1 282 ? 8.854 -1.626 -26.572 1.00 97.19 282 TRP A CA 1
ATOM 2374 C C . TRP A 1 282 ? 8.674 -2.602 -27.737 1.00 97.19 282 TRP A C 1
ATOM 2376 O O . TRP A 1 282 ? 8.301 -3.753 -27.512 1.00 97.19 282 TRP A O 1
ATOM 2386 N N . TYR A 1 283 ? 8.977 -2.186 -28.969 1.00 96.75 283 TYR A N 1
ATOM 2387 C CA . TYR A 1 283 ? 8.893 -3.079 -30.130 1.00 96.75 283 TYR A CA 1
ATOM 2388 C C . TYR A 1 283 ? 9.834 -4.283 -30.000 1.00 96.75 283 TYR A C 1
ATOM 2390 O O . TYR A 1 283 ? 9.454 -5.405 -30.330 1.00 96.75 283 TYR A O 1
ATOM 2398 N N . THR A 1 284 ? 11.020 -4.073 -29.426 1.00 96.75 284 THR A N 1
ATOM 2399 C CA . THR A 1 284 ? 11.982 -5.145 -29.139 1.00 96.75 284 THR A CA 1
ATOM 2400 C C . THR A 1 284 ? 11.446 -6.106 -28.074 1.00 96.75 284 THR A C 1
ATOM 2402 O O . THR A 1 284 ? 11.494 -7.321 -28.255 1.00 96.75 284 THR A O 1
ATOM 2405 N N . ILE A 1 285 ? 10.872 -5.586 -26.983 1.00 97.81 285 ILE A N 1
ATOM 2406 C CA . ILE A 1 285 ? 10.232 -6.399 -25.936 1.00 97.81 285 ILE A CA 1
ATOM 2407 C C . ILE A 1 285 ? 9.062 -7.202 -26.511 1.00 97.81 285 ILE A C 1
ATOM 2409 O O . ILE A 1 285 ? 8.931 -8.382 -26.198 1.00 97.81 285 ILE A O 1
ATOM 2413 N N . ARG A 1 286 ? 8.246 -6.601 -27.384 1.00 97.44 286 ARG A N 1
ATOM 2414 C CA . ARG A 1 286 ? 7.142 -7.293 -28.059 1.00 97.44 286 ARG A CA 1
ATOM 2415 C C . ARG A 1 286 ? 7.615 -8.402 -28.975 1.00 97.44 286 ARG A C 1
ATOM 2417 O O . ARG A 1 286 ? 7.024 -9.474 -28.950 1.00 97.44 286 ARG A O 1
ATOM 2424 N N . PHE A 1 287 ? 8.682 -8.179 -29.733 1.00 97.75 287 PHE A N 1
ATOM 2425 C CA . PHE A 1 287 ? 9.293 -9.239 -30.525 1.00 97.75 287 PHE A CA 1
ATOM 2426 C C . PHE A 1 287 ? 9.757 -10.401 -29.633 1.00 97.75 287 PHE A C 1
ATOM 2428 O O . PHE A 1 287 ? 9.391 -11.545 -29.890 1.00 97.75 287 PHE A O 1
ATOM 2435 N N . LEU A 1 288 ? 10.475 -10.110 -28.539 1.00 97.62 288 LEU A N 1
ATOM 2436 C CA . LEU A 1 288 ? 10.917 -11.123 -27.571 1.00 97.62 288 LEU A CA 1
ATOM 2437 C C . LEU A 1 288 ? 9.746 -11.861 -26.905 1.00 97.62 288 LEU A C 1
ATOM 2439 O O . LEU A 1 288 ? 9.865 -13.046 -26.603 1.00 97.62 288 LEU A O 1
ATOM 2443 N N . GLU A 1 289 ? 8.628 -11.178 -26.661 1.00 97.31 289 GLU A N 1
ATOM 2444 C CA . GLU A 1 289 ? 7.410 -11.768 -26.100 1.00 97.31 289 GLU A CA 1
ATOM 2445 C C . GLU A 1 289 ? 6.745 -12.729 -27.090 1.00 97.31 289 GLU A C 1
ATOM 2447 O O . GLU A 1 289 ? 6.387 -13.840 -26.708 1.00 97.31 289 GLU A O 1
ATOM 2452 N N . VAL A 1 290 ? 6.651 -12.346 -28.368 1.00 97.50 290 VAL A N 1
ATOM 2453 C CA . VAL A 1 290 ? 6.083 -13.186 -29.437 1.00 97.50 290 VAL A CA 1
ATOM 2454 C C . VAL A 1 290 ? 6.876 -14.481 -29.614 1.00 97.50 290 VAL A C 1
ATOM 2456 O O . VAL A 1 290 ? 6.280 -15.543 -29.759 1.00 97.50 290 VAL A O 1
ATOM 2459 N N . ILE A 1 291 ? 8.208 -14.424 -29.536 1.00 96.69 291 ILE A N 1
ATOM 2460 C CA . ILE A 1 291 ? 9.061 -15.623 -29.617 1.00 96.69 291 ILE A CA 1
ATOM 2461 C C . ILE A 1 291 ? 9.209 -16.363 -28.272 1.00 96.69 291 ILE A C 1
ATOM 2463 O O . ILE A 1 291 ? 10.012 -17.286 -28.160 1.00 96.69 291 ILE A O 1
ATOM 2467 N N . GLY A 1 292 ? 8.469 -15.959 -27.232 1.00 95.44 292 GLY A N 1
ATOM 2468 C CA . GLY A 1 292 ? 8.419 -16.638 -25.932 1.00 95.44 292 GLY A CA 1
ATOM 2469 C C . GLY A 1 292 ? 9.621 -16.407 -25.006 1.00 95.44 292 GLY A C 1
ATOM 2470 O O . GLY A 1 292 ? 9.711 -17.039 -23.953 1.00 95.44 292 GLY A O 1
ATOM 2471 N N . LEU A 1 293 ? 10.543 -15.503 -25.354 1.00 96.75 293 LEU A N 1
ATOM 2472 C CA . LEU A 1 293 ? 11.711 -15.163 -24.531 1.00 96.75 293 LEU A CA 1
ATOM 2473 C C . LEU A 1 293 ? 11.419 -14.077 -23.488 1.00 96.75 293 LEU A C 1
ATOM 2475 O O . LEU A 1 293 ? 12.098 -14.030 -22.465 1.00 96.75 293 LEU A O 1
ATOM 2479 N N . ALA A 1 294 ? 10.425 -13.216 -23.701 1.00 97.44 294 ALA A N 1
ATOM 2480 C CA . ALA A 1 294 ? 9.930 -12.298 -22.677 1.00 97.44 294 ALA A CA 1
ATOM 2481 C C . ALA A 1 294 ? 8.586 -12.785 -22.128 1.00 97.44 294 ALA A C 1
ATOM 2483 O O . ALA A 1 294 ? 7.659 -13.071 -22.875 1.00 97.44 294 ALA A O 1
ATOM 2484 N N . THR A 1 295 ? 8.468 -12.865 -20.804 1.00 96.62 295 THR A N 1
ATOM 2485 C CA . THR A 1 295 ? 7.235 -13.285 -20.122 1.00 96.62 295 THR A CA 1
ATOM 2486 C C . THR A 1 295 ? 6.835 -12.273 -19.059 1.00 96.62 295 THR A C 1
ATOM 2488 O O . THR A 1 295 ? 7.660 -11.486 -18.591 1.00 96.62 295 THR A O 1
ATOM 2491 N N . ASN A 1 296 ? 5.566 -12.299 -18.639 1.00 95.62 296 ASN A N 1
ATOM 2492 C CA . ASN A 1 296 ? 5.043 -11.395 -17.608 1.00 95.62 296 ASN A CA 1
ATOM 2493 C C . ASN A 1 296 ? 5.291 -9.907 -17.938 1.00 95.62 296 ASN A C 1
ATOM 2495 O O . ASN A 1 296 ? 5.687 -9.132 -17.064 1.00 95.62 296 ASN A O 1
ATOM 2499 N N . VAL A 1 297 ? 5.098 -9.540 -19.208 1.00 97.06 297 VAL A N 1
ATOM 2500 C CA . VAL A 1 297 ? 5.221 -8.166 -19.703 1.00 97.06 297 VAL A CA 1
ATOM 2501 C C . VAL A 1 297 ? 4.055 -7.341 -19.158 1.00 97.06 297 VAL A C 1
ATOM 2503 O O . VAL A 1 297 ? 2.888 -7.694 -19.328 1.00 97.06 297 VAL A O 1
ATOM 2506 N N . LYS A 1 298 ? 4.361 -6.256 -18.447 1.00 96.81 298 LYS A N 1
ATOM 2507 C CA . LYS A 1 298 ? 3.366 -5.440 -17.741 1.00 96.81 298 LYS A CA 1
ATOM 2508 C C . LYS A 1 298 ? 2.955 -4.215 -18.556 1.00 96.81 298 LYS A C 1
ATOM 2510 O O . LYS A 1 298 ? 3.800 -3.541 -19.138 1.00 96.81 298 LYS A O 1
ATOM 2515 N N . LEU A 1 299 ? 1.663 -3.883 -18.522 1.00 94.94 299 LEU A N 1
ATOM 2516 C CA . LEU A 1 299 ? 1.081 -2.709 -19.181 1.00 94.94 299 LEU A CA 1
ATOM 2517 C C . LEU A 1 299 ? 0.054 -2.004 -18.278 1.00 94.94 299 LEU A C 1
ATOM 2519 O O . LEU A 1 299 ? -0.602 -2.667 -17.467 1.00 94.94 299 LEU A O 1
ATOM 2523 N N . PRO A 1 300 ? -0.130 -0.677 -18.412 1.00 89.81 300 PRO A N 1
ATOM 2524 C CA . PRO A 1 300 ? -1.151 0.049 -17.671 1.00 89.81 300 PRO A CA 1
ATOM 2525 C C . PRO A 1 300 ? -2.554 -0.264 -18.203 1.00 89.81 300 PRO A C 1
ATOM 2527 O O . PRO A 1 300 ? -2.823 -0.162 -19.400 1.00 89.81 300 PRO A O 1
ATOM 2530 N N . THR A 1 301 ? -3.474 -0.600 -17.297 1.00 83.56 301 THR A N 1
ATOM 2531 C CA . THR A 1 301 ? -4.897 -0.785 -17.616 1.00 83.56 301 THR A CA 1
ATOM 2532 C C . THR A 1 301 ? -5.597 0.565 -17.791 1.00 83.56 301 THR A C 1
ATOM 2534 O O . THR A 1 301 ? -5.116 1.592 -17.307 1.00 83.56 301 THR A O 1
ATOM 2537 N N . GLN A 1 302 ? -6.780 0.579 -18.414 1.00 76.31 302 GLN A N 1
ATOM 2538 C CA . GLN A 1 302 ? -7.579 1.809 -18.523 1.00 76.31 302 GLN A CA 1
ATOM 2539 C C . GLN A 1 302 ? -7.934 2.400 -17.150 1.00 76.31 302 GLN A C 1
ATOM 2541 O O . GLN A 1 302 ? -7.874 3.611 -16.963 1.00 76.31 302 GLN A O 1
ATOM 2546 N N . GLY A 1 303 ? -8.194 1.555 -16.146 1.00 67.06 303 GLY A N 1
ATOM 2547 C CA . GLY A 1 303 ? -8.410 2.011 -14.771 1.00 67.06 303 GLY A CA 1
ATOM 2548 C C . GLY A 1 303 ? -7.180 2.692 -14.159 1.00 67.06 303 GLY A C 1
ATOM 2549 O O . GLY A 1 303 ? -7.321 3.683 -13.444 1.00 67.06 303 GLY A O 1
ATOM 2550 N N . HIS A 1 304 ? -5.967 2.207 -14.453 1.00 79.81 304 HIS A N 1
ATOM 2551 C CA . HIS A 1 304 ? -4.732 2.877 -14.032 1.00 79.81 304 HIS A CA 1
ATOM 2552 C C . HIS A 1 304 ? -4.561 4.229 -14.730 1.00 79.81 304 HIS A C 1
ATOM 2554 O O . HIS A 1 304 ? -4.251 5.210 -14.056 1.00 79.81 304 HIS A O 1
ATOM 2560 N N . LYS A 1 305 ? -4.826 4.296 -16.041 1.00 80.25 305 LYS A N 1
ATOM 2561 C CA . LYS A 1 305 ? -4.781 5.545 -16.814 1.00 80.25 305 LYS A CA 1
ATOM 2562 C C . LYS A 1 305 ? -5.746 6.595 -16.259 1.00 80.25 305 LYS A C 1
ATOM 2564 O O . LYS A 1 305 ? -5.321 7.703 -15.952 1.00 80.25 305 LYS A O 1
ATOM 2569 N N . LEU A 1 306 ? -7.001 6.219 -16.007 1.00 69.69 306 LEU A N 1
ATOM 2570 C CA . LEU A 1 306 ? -8.026 7.107 -15.440 1.00 69.69 306 LEU A CA 1
ATOM 2571 C C . LEU A 1 306 ? -7.655 7.675 -14.061 1.00 69.69 306 LEU A C 1
ATOM 2573 O O . LEU A 1 306 ? -7.988 8.813 -13.757 1.00 69.69 306 LEU A O 1
ATOM 2577 N N . LYS A 1 307 ? -6.934 6.925 -13.216 1.00 71.62 307 LYS A N 1
ATOM 2578 C CA . LYS A 1 307 ? -6.469 7.438 -11.911 1.00 71.62 307 LYS A CA 1
ATOM 2579 C C . LYS A 1 307 ? -5.411 8.539 -12.034 1.00 71.62 307 LYS A C 1
ATOM 2581 O O . LYS A 1 307 ? -5.227 9.301 -11.090 1.00 71.62 307 LYS A O 1
ATOM 2586 N N . LYS A 1 308 ? -4.695 8.591 -13.159 1.00 77.94 308 LYS A N 1
ATOM 2587 C CA . LYS A 1 308 ? -3.580 9.509 -13.411 1.00 77.94 308 LYS A CA 1
ATOM 2588 C C . LYS A 1 308 ? -3.964 10.668 -14.343 1.00 77.94 308 LYS A C 1
ATOM 2590 O O . LYS A 1 308 ? -3.094 11.456 -14.694 1.00 77.94 308 LYS A O 1
ATOM 2595 N N . THR A 1 309 ? -5.227 10.816 -14.752 1.00 75.38 309 THR A N 1
ATOM 2596 C CA . THR A 1 309 ? -5.665 11.959 -15.577 1.00 75.38 309 THR A CA 1
ATOM 2597 C C . THR A 1 309 ? -5.741 13.260 -14.769 1.00 75.38 309 THR A C 1
ATOM 2599 O O . THR A 1 309 ? -6.078 13.242 -13.586 1.00 75.38 309 THR A O 1
ATOM 2602 N N . PHE A 1 310 ? -5.501 14.408 -15.414 1.00 60.16 310 PHE A N 1
ATOM 2603 C CA . PHE A 1 310 ? -5.694 15.739 -14.808 1.00 60.16 310 PHE A CA 1
ATOM 2604 C C . PHE A 1 310 ? -7.162 16.066 -14.496 1.00 60.16 310 PHE A C 1
ATOM 2606 O O . PHE A 1 310 ? -7.452 16.922 -13.660 1.00 60.16 310 PHE A O 1
ATOM 2613 N N . THR A 1 311 ? -8.100 15.379 -15.147 1.00 47.56 311 THR A N 1
ATOM 2614 C CA . THR A 1 311 ? -9.534 15.513 -14.910 1.00 47.56 311 THR A CA 1
ATOM 2615 C C . THR A 1 311 ? -9.888 14.993 -13.519 1.00 47.56 311 THR A C 1
ATOM 2617 O O . THR A 1 311 ? -10.016 13.795 -13.280 1.00 47.56 311 THR A O 1
ATOM 2620 N N . SER A 1 312 ? -10.090 15.923 -12.588 1.00 42.00 312 SER A N 1
ATOM 2621 C CA . SER A 1 312 ? -10.839 15.663 -11.362 1.00 42.00 312 SER A CA 1
ATOM 2622 C C . SER A 1 312 ? -12.237 15.173 -11.757 1.00 42.00 312 SER A C 1
ATOM 2624 O O . SER A 1 312 ? -12.960 15.887 -12.449 1.00 42.00 312 SER A O 1
ATOM 2626 N N . PHE A 1 313 ? -12.647 13.994 -11.285 1.00 41.00 313 PHE A N 1
ATOM 2627 C CA . PHE A 1 313 ? -13.990 13.421 -11.486 1.00 41.00 313 PHE A CA 1
ATOM 2628 C C . PHE A 1 313 ? -15.149 14.272 -10.915 1.00 41.00 313 PHE A C 1
ATOM 2630 O O . PHE A 1 313 ? -16.308 13.883 -11.008 1.00 41.00 313 PHE A O 1
ATOM 2637 N N . ASN A 1 314 ? -14.873 15.452 -10.357 1.00 49.16 314 ASN A N 1
ATOM 2638 C CA . ASN A 1 314 ? -15.889 16.379 -9.865 1.00 49.16 314 ASN A CA 1
ATOM 2639 C C . ASN A 1 314 ? -16.445 17.250 -11.008 1.00 49.16 314 ASN A C 1
ATOM 2641 O O . ASN A 1 314 ? -16.133 18.439 -11.081 1.00 49.16 314 ASN A O 1
ATOM 2645 N N . LYS A 1 315 ? -17.231 16.665 -11.920 1.00 59.97 315 LYS A N 1
ATOM 2646 C CA . LYS A 1 315 ? -17.998 17.414 -12.935 1.00 59.97 315 LYS A CA 1
ATOM 2647 C C . LYS A 1 315 ? -19.431 17.683 -12.444 1.00 59.97 315 LYS A C 1
ATOM 2649 O O . LYS A 1 315 ? -19.985 16.900 -11.669 1.00 59.97 315 LYS A O 1
ATOM 2654 N N . PHE A 1 316 ? -20.011 18.815 -12.851 1.00 65.69 316 PHE A N 1
ATOM 2655 C CA . PHE A 1 316 ? -21.295 19.334 -12.349 1.00 65.69 316 PHE A CA 1
ATOM 2656 C C . PHE A 1 316 ? -22.381 19.234 -13.426 1.00 65.69 316 PHE A C 1
ATOM 2658 O O . PHE A 1 316 ? -22.099 19.484 -14.595 1.00 65.69 316 PHE A O 1
ATOM 2665 N N . LYS A 1 317 ? -23.614 18.877 -13.047 1.00 69.25 317 LYS A N 1
ATOM 2666 C CA . LYS A 1 317 ? -24.742 18.707 -13.978 1.00 69.25 317 LYS A CA 1
ATOM 2667 C C . LYS A 1 317 ? -25.492 20.011 -14.226 1.00 69.25 317 LYS A C 1
ATOM 2669 O O . LYS A 1 317 ? -26.024 20.199 -15.317 1.00 69.25 317 LYS A O 1
ATOM 2674 N N . THR A 1 318 ? -25.566 20.889 -13.224 1.00 73.50 318 THR A N 1
ATOM 2675 C CA . THR A 1 318 ? -26.325 22.149 -13.286 1.00 73.50 318 THR A CA 1
ATOM 2676 C C . THR A 1 318 ? -25.608 23.290 -12.568 1.00 73.50 318 THR A C 1
ATOM 2678 O O . THR A 1 318 ? -24.802 23.063 -11.663 1.00 73.50 318 THR A O 1
ATOM 2681 N N . ALA A 1 319 ? -25.941 24.532 -12.932 1.00 73.81 319 ALA A N 1
ATOM 2682 C CA . ALA A 1 319 ? -25.382 25.727 -12.299 1.00 73.81 319 ALA A CA 1
ATOM 2683 C C . ALA A 1 319 ? -25.655 25.776 -10.786 1.00 73.81 319 ALA A C 1
ATOM 2685 O O . ALA A 1 319 ? -24.819 26.245 -10.025 1.00 73.81 319 ALA A O 1
ATOM 2686 N N . ALA A 1 320 ? -26.778 25.211 -10.330 1.00 71.19 320 ALA A N 1
ATOM 2687 C CA . ALA A 1 320 ? -27.177 25.186 -8.921 1.00 71.19 320 ALA A CA 1
ATOM 2688 C C . ALA A 1 320 ? -26.259 24.346 -8.010 1.00 71.19 320 ALA A C 1
ATOM 2690 O O . ALA A 1 320 ? -26.366 24.420 -6.786 1.00 71.19 320 ALA A O 1
ATOM 2691 N N . GLU A 1 321 ? -25.373 23.533 -8.585 1.00 71.12 321 GLU A N 1
ATOM 2692 C CA . GLU A 1 321 ? -24.460 22.645 -7.856 1.00 71.12 321 GLU A CA 1
ATOM 2693 C C . GLU A 1 321 ? -23.098 23.293 -7.592 1.00 71.12 321 GLU A C 1
ATOM 2695 O O . GLU A 1 321 ? -22.208 22.667 -7.000 1.00 71.12 321 GLU A O 1
ATOM 2700 N N . ARG A 1 322 ? -22.950 24.559 -8.004 1.00 71.44 322 ARG A N 1
ATOM 2701 C CA . ARG A 1 322 ? -21.763 25.374 -7.797 1.00 71.44 322 ARG A CA 1
ATOM 2702 C C . ARG A 1 322 ? -22.148 26.802 -7.413 1.00 71.44 322 ARG A C 1
ATOM 2704 O O . ARG A 1 322 ? -23.072 27.378 -7.968 1.00 71.44 322 ARG A O 1
ATOM 2711 N N . LEU A 1 323 ? -21.416 27.383 -6.469 1.00 68.81 323 LEU A N 1
ATOM 2712 C CA . LEU A 1 323 ? -21.584 28.776 -6.049 1.00 68.81 323 LEU A CA 1
ATOM 2713 C C . LEU A 1 323 ? -20.227 29.480 -6.103 1.00 68.81 323 LEU A C 1
ATOM 2715 O O . LEU A 1 323 ? -19.226 28.867 -5.736 1.00 68.81 323 LEU A O 1
ATOM 2719 N N . GLY A 1 324 ? -20.195 30.736 -6.556 1.00 62.22 324 GLY A N 1
ATOM 2720 C CA . GLY A 1 324 ? -18.997 31.589 -6.525 1.00 62.22 324 GLY A CA 1
ATOM 2721 C C . GLY A 1 324 ? -17.980 31.388 -7.658 1.00 62.22 324 GLY A C 1
ATOM 2722 O O . GLY A 1 324 ? -16.864 31.890 -7.562 1.00 62.22 324 GLY A O 1
ATOM 2723 N N . VAL A 1 325 ? -18.335 30.662 -8.728 1.00 66.44 325 VAL A N 1
ATOM 2724 C CA . VAL A 1 325 ? -17.524 30.511 -9.957 1.00 66.44 325 VAL A CA 1
ATOM 2725 C C . VAL A 1 325 ? -18.441 30.436 -11.171 1.00 66.44 325 VAL A C 1
ATOM 2727 O O . VAL A 1 325 ? -19.527 29.865 -11.071 1.00 66.44 325 VAL A O 1
ATOM 2730 N N . ALA A 1 326 ? -17.982 30.947 -12.317 1.00 61.72 326 ALA A N 1
ATOM 2731 C CA . ALA A 1 326 ? -18.662 30.774 -13.596 1.00 61.72 326 ALA A CA 1
ATOM 2732 C C . ALA A 1 326 ? -18.921 29.285 -13.890 1.00 61.72 326 ALA A C 1
ATOM 2734 O O . ALA A 1 326 ? -18.019 28.443 -13.818 1.00 61.72 326 ALA A O 1
ATOM 2735 N N . PHE A 1 327 ? -20.175 28.964 -14.196 1.00 71.31 327 PHE A N 1
ATOM 2736 C CA . PHE A 1 327 ? -20.596 27.628 -14.588 1.00 71.31 327 PHE A CA 1
ATOM 2737 C C . PHE A 1 327 ? -20.351 27.434 -16.087 1.00 71.31 327 PHE A C 1
ATOM 2739 O O . PHE A 1 327 ? -20.796 28.240 -16.898 1.00 71.31 327 PHE A O 1
ATOM 2746 N N . ASN A 1 328 ? -19.639 26.369 -16.457 1.00 72.44 328 ASN A N 1
ATOM 2747 C CA . ASN A 1 328 ? -19.389 26.041 -17.856 1.00 72.44 328 ASN A CA 1
ATOM 2748 C C . ASN A 1 328 ? -20.515 25.144 -18.388 1.00 72.44 328 ASN A C 1
ATOM 2750 O O . ASN A 1 328 ? -20.518 23.931 -18.171 1.00 72.44 328 ASN A O 1
ATOM 2754 N N . GLU A 1 329 ? -21.475 25.746 -19.089 1.00 72.06 329 GLU A N 1
ATOM 2755 C CA . GLU A 1 329 ? -22.633 25.030 -19.635 1.00 72.06 329 GLU A CA 1
ATOM 2756 C C . GLU A 1 329 ? -22.260 23.962 -20.663 1.00 72.06 329 GLU A C 1
ATOM 2758 O O . GLU A 1 329 ? -22.943 22.942 -20.756 1.00 72.06 329 GLU A O 1
ATOM 2763 N N . ARG A 1 330 ? -21.177 24.165 -21.423 1.00 68.31 330 ARG A N 1
ATOM 2764 C CA . ARG A 1 330 ? -20.743 23.215 -22.452 1.00 68.31 330 ARG A CA 1
ATOM 2765 C C . ARG A 1 330 ? -20.232 21.928 -21.819 1.00 68.31 330 ARG A C 1
ATOM 2767 O O . ARG A 1 330 ? -20.688 20.851 -22.173 1.00 68.31 330 ARG A O 1
ATOM 2774 N N . GLU A 1 331 ? -19.381 22.049 -20.803 1.00 62.16 331 GLU A N 1
ATOM 2775 C CA . GLU A 1 331 ? -18.879 20.893 -20.052 1.00 62.16 331 GLU A CA 1
ATOM 2776 C C . GLU A 1 331 ? -19.985 20.156 -19.296 1.00 62.16 331 GLU A C 1
ATOM 2778 O O . GLU A 1 331 ? -19.955 18.929 -19.205 1.00 62.16 331 GLU A O 1
ATOM 2783 N N . ALA A 1 332 ? -20.965 20.887 -18.759 1.00 70.94 332 ALA A N 1
ATOM 2784 C CA . ALA A 1 332 ? -22.120 20.281 -18.112 1.00 70.94 332 ALA A CA 1
ATOM 2785 C C . ALA A 1 332 ? -23.023 19.557 -19.118 1.00 70.94 332 ALA A C 1
ATOM 2787 O O . ALA A 1 332 ? -23.487 18.458 -18.824 1.00 70.94 332 ALA A O 1
ATOM 2788 N N . LYS A 1 333 ? -23.233 20.123 -20.316 1.00 72.69 333 LYS A N 1
ATOM 2789 C CA . LYS A 1 333 ? -23.931 19.448 -21.420 1.00 72.69 333 LYS A CA 1
ATOM 2790 C C . LYS A 1 333 ? -23.205 18.178 -21.837 1.00 72.69 333 LYS A C 1
ATOM 2792 O O . LYS A 1 333 ? -23.842 17.135 -21.872 1.00 72.69 333 LYS A O 1
ATOM 2797 N N . ASP A 1 334 ? -21.897 18.236 -22.062 1.00 65.00 334 ASP A N 1
ATOM 2798 C CA . ASP A 1 334 ? -21.105 17.067 -22.461 1.00 65.00 334 ASP A CA 1
ATOM 2799 C C . ASP A 1 334 ? -21.099 15.991 -21.367 1.00 65.00 334 ASP A C 1
ATOM 2801 O O . ASP A 1 334 ? -21.184 14.799 -21.649 1.00 65.00 334 ASP A O 1
ATOM 2805 N N . PHE A 1 335 ? -21.056 16.396 -20.095 1.00 69.50 335 PHE A N 1
ATOM 2806 C CA . PHE A 1 335 ? -21.133 15.474 -18.966 1.00 69.50 335 PHE A CA 1
ATOM 2807 C C . PHE A 1 335 ? -22.524 14.850 -18.803 1.00 69.50 335 PHE A C 1
ATOM 2809 O O . PHE A 1 335 ? -22.630 13.651 -18.556 1.00 69.50 335 PHE A O 1
ATOM 2816 N N . ASN A 1 336 ? -23.593 15.631 -18.970 1.00 75.06 336 ASN A N 1
ATOM 2817 C CA . ASN A 1 336 ? -24.964 15.124 -18.951 1.00 75.06 336 ASN A CA 1
ATOM 2818 C C . ASN A 1 336 ? -25.221 14.184 -20.135 1.00 75.06 336 ASN A C 1
ATOM 2820 O O . ASN A 1 336 ? -25.799 13.118 -19.939 1.00 75.06 336 ASN A O 1
ATOM 2824 N N . LYS A 1 337 ? -24.714 14.535 -21.320 1.00 71.31 337 LYS A N 1
ATOM 2825 C CA . LYS A 1 337 ? -24.771 13.705 -22.521 1.00 71.31 337 LYS A CA 1
ATOM 2826 C C . LYS A 1 337 ? -24.013 12.395 -22.326 1.00 71.31 337 LYS A C 1
ATOM 2828 O O . LYS A 1 337 ? -24.547 11.345 -22.633 1.00 71.31 337 LYS A O 1
ATOM 2833 N N . PHE A 1 338 ? -22.826 12.431 -21.719 1.00 68.12 338 PHE A N 1
ATOM 2834 C CA . PHE A 1 338 ? -22.083 11.226 -21.342 1.00 68.12 338 PHE A CA 1
ATOM 2835 C C . PHE A 1 338 ? -22.868 10.331 -20.369 1.00 68.12 338 PHE A C 1
ATOM 2837 O O . PHE A 1 338 ? -22.899 9.118 -20.548 1.00 68.12 338 PHE A O 1
ATOM 2844 N N . ILE A 1 339 ? -23.507 10.908 -19.342 1.00 67.50 339 ILE A N 1
ATOM 2845 C CA . ILE A 1 339 ? -24.350 10.156 -18.396 1.00 67.50 339 ILE A CA 1
ATOM 2846 C C . ILE A 1 339 ? -25.493 9.457 -19.144 1.00 67.50 339 ILE A C 1
ATOM 2848 O O . ILE A 1 339 ? -25.751 8.282 -18.892 1.00 67.50 339 ILE A O 1
ATOM 2852 N N . GLU A 1 340 ? -26.135 10.161 -20.074 1.00 69.69 340 GLU A N 1
ATOM 2853 C CA . GLU A 1 340 ? -27.231 9.648 -20.897 1.00 69.69 340 GLU A CA 1
ATOM 2854 C C . GLU A 1 340 ? -26.767 8.564 -21.886 1.00 69.69 340 GLU A C 1
ATOM 2856 O O . GLU A 1 340 ? -27.310 7.461 -21.876 1.00 69.69 340 GLU A O 1
ATOM 2861 N N . GLU A 1 341 ? -25.705 8.819 -22.657 1.00 59.97 341 GLU A N 1
ATOM 2862 C CA . GLU A 1 341 ? -25.105 7.883 -23.622 1.00 59.97 341 GLU A CA 1
ATOM 2863 C C . GLU A 1 341 ? -24.574 6.609 -22.942 1.00 59.97 341 GLU A C 1
ATOM 2865 O O . GLU A 1 341 ? -24.647 5.521 -23.506 1.00 59.97 341 GLU A O 1
ATOM 2870 N N . CYS A 1 342 ? -24.076 6.716 -21.706 1.00 53.62 342 CYS A N 1
ATOM 2871 C CA . CYS A 1 342 ? -23.635 5.569 -20.907 1.00 53.62 342 CYS A CA 1
ATOM 2872 C C . CYS A 1 342 ? -24.776 4.880 -20.132 1.00 53.62 342 CYS A C 1
ATOM 2874 O O . CYS A 1 342 ? -24.511 3.955 -19.358 1.00 53.62 342 CYS A O 1
ATOM 2876 N N . GLY A 1 343 ? -26.031 5.323 -20.285 1.00 60.84 343 GLY A N 1
ATOM 2877 C CA . GLY A 1 343 ? -27.196 4.745 -19.606 1.00 60.84 343 GLY A CA 1
ATOM 2878 C C . GLY A 1 343 ? -27.142 4.853 -18.076 1.00 60.84 343 GLY A C 1
ATOM 2879 O O . GLY A 1 343 ? -27.695 4.004 -17.367 1.00 60.84 343 GLY A O 1
ATOM 2880 N N . LEU A 1 344 ? -26.441 5.860 -17.550 1.00 63.59 344 LEU A N 1
ATOM 2881 C CA . LEU A 1 344 ? -26.248 6.105 -16.124 1.00 63.59 344 LEU A CA 1
ATOM 2882 C C . LEU A 1 344 ? -27.354 7.025 -15.574 1.00 63.59 344 LEU A C 1
ATOM 2884 O O . LEU A 1 344 ? -27.794 7.976 -16.211 1.00 63.59 344 LEU A O 1
ATOM 2888 N N . LYS A 1 345 ? -27.788 6.769 -14.344 1.00 70.12 345 LYS A N 1
ATOM 2889 C CA . LYS A 1 345 ? -28.703 7.588 -13.549 1.00 70.12 345 LYS A CA 1
ATOM 2890 C C . LYS A 1 345 ? -27.951 8.147 -12.343 1.00 70.12 345 LYS A C 1
ATOM 2892 O O . LYS A 1 345 ? -27.182 7.441 -11.696 1.00 70.12 345 LYS A O 1
ATOM 2897 N N . ASP A 1 346 ? -28.180 9.422 -12.043 1.00 71.75 346 ASP A N 1
ATOM 2898 C CA . ASP A 1 346 ? -27.637 10.080 -10.848 1.00 71.75 346 ASP A CA 1
ATOM 2899 C C . ASP A 1 346 ? -28.581 9.850 -9.664 1.00 71.75 346 ASP A C 1
ATOM 2901 O O . ASP A 1 346 ? -29.735 10.288 -9.688 1.00 71.75 346 ASP A O 1
ATOM 2905 N N . VAL A 1 347 ? -28.115 9.129 -8.645 1.00 65.94 347 VAL A N 1
ATOM 2906 C CA . VAL A 1 347 ? -28.890 8.842 -7.436 1.00 65.94 347 VAL A CA 1
ATOM 2907 C C . VAL A 1 347 ? -28.833 10.060 -6.522 1.00 65.94 347 VAL A C 1
ATOM 2909 O O . VAL A 1 347 ? -27.773 10.426 -6.013 1.00 65.94 347 VAL A O 1
ATOM 2912 N N . LYS A 1 348 ? -29.992 10.681 -6.272 1.00 55.72 348 LYS A N 1
ATOM 2913 C CA . LYS A 1 348 ? -30.097 11.818 -5.350 1.00 55.72 348 LYS A CA 1
ATOM 2914 C C . LYS A 1 348 ? -29.797 11.365 -3.920 1.00 55.72 348 LYS A C 1
ATOM 2916 O O . LYS A 1 348 ? -30.635 10.756 -3.261 1.00 55.72 348 LYS A O 1
ATOM 2921 N N . LEU A 1 349 ? -28.603 11.688 -3.435 1.00 52.34 349 LEU A N 1
ATOM 2922 C CA . LEU A 1 349 ? -28.223 11.499 -2.038 1.00 52.34 349 LEU A CA 1
ATOM 2923 C C . LEU A 1 349 ? -28.840 12.615 -1.175 1.00 52.34 349 LEU A C 1
ATOM 2925 O O . LEU A 1 349 ? -28.760 13.793 -1.528 1.00 52.34 349 LEU A O 1
ATOM 2929 N N . GLY A 1 350 ? -29.437 12.261 -0.034 1.00 48.41 350 GLY A N 1
ATOM 2930 C CA . GLY A 1 350 ? -29.872 13.240 0.971 1.00 48.41 350 GLY A CA 1
ATOM 2931 C C . GLY A 1 350 ? -28.681 13.904 1.681 1.00 48.41 350 GLY A C 1
ATOM 2932 O O . GLY A 1 350 ? -27.632 13.283 1.838 1.00 48.41 350 GLY A O 1
ATOM 2933 N N . GLY A 1 351 ? -28.826 15.164 2.115 1.00 54.34 351 GLY A N 1
ATOM 2934 C CA . GLY A 1 351 ? -27.782 15.913 2.835 1.00 54.34 351 GLY A CA 1
ATOM 2935 C C . GLY A 1 351 ? -27.670 17.386 2.417 1.00 54.34 351 GLY A C 1
ATOM 2936 O O . GLY A 1 351 ? -28.579 17.940 1.804 1.00 54.34 351 GLY A O 1
ATOM 2937 N N . PHE A 1 352 ? -26.548 18.033 2.754 1.00 47.91 352 PHE A N 1
ATOM 2938 C CA . PHE A 1 352 ? -26.311 19.456 2.468 1.00 47.91 352 PHE A CA 1
ATOM 2939 C C . PHE A 1 352 ? -26.223 19.768 0.961 1.00 47.91 352 PHE A C 1
ATOM 2941 O O . PHE A 1 352 ? -25.748 18.951 0.163 1.00 47.91 352 PHE A O 1
ATOM 2948 N N . LYS A 1 353 ? -26.635 20.992 0.589 1.00 60.28 353 LYS A N 1
ATOM 2949 C CA . LYS A 1 353 ? -26.705 21.487 -0.803 1.00 60.28 353 LYS A CA 1
ATOM 2950 C C . LYS A 1 353 ? -25.340 21.571 -1.512 1.00 60.28 353 LYS A C 1
ATOM 2952 O O . LYS A 1 353 ? -25.294 21.435 -2.727 1.00 60.28 353 LYS A O 1
ATOM 2957 N N . TYR A 1 354 ? -24.239 21.712 -0.768 1.00 68.81 354 TYR A N 1
ATOM 2958 C CA . TYR A 1 354 ? -22.856 21.632 -1.263 1.00 68.81 354 TYR A CA 1
ATOM 2959 C C . TYR A 1 354 ? -22.023 20.766 -0.310 1.00 68.81 354 TYR A C 1
ATOM 2961 O O . TYR A 1 354 ? -22.279 20.763 0.893 1.00 68.81 354 TYR A O 1
ATOM 2969 N N . THR A 1 355 ? -21.025 20.046 -0.821 1.00 67.50 355 THR A N 1
ATOM 2970 C CA . THR A 1 355 ? -20.218 19.084 -0.033 1.00 67.50 355 THR A CA 1
ATOM 2971 C C . THR A 1 355 ? -18.726 19.339 -0.048 1.00 67.50 355 THR A C 1
ATOM 2973 O O . THR A 1 355 ? -17.979 18.692 0.684 1.00 67.50 355 THR A O 1
ATOM 2976 N N . ARG A 1 356 ? -18.285 20.330 -0.820 1.00 60.62 356 ARG A N 1
ATOM 2977 C CA . ARG A 1 356 ? -16.930 20.862 -0.779 1.00 60.62 356 ARG A CA 1
ATOM 2978 C C . ARG A 1 356 ? -16.955 22.375 -0.898 1.00 60.62 356 ARG A C 1
ATOM 2980 O O . ARG A 1 356 ? -17.710 22.927 -1.695 1.00 60.62 356 ARG A O 1
ATOM 2987 N N . VAL A 1 357 ? -16.088 23.017 -0.127 1.00 64.56 357 VAL A N 1
ATOM 2988 C CA . VAL A 1 357 ? -15.809 24.453 -0.191 1.00 64.56 357 VAL A CA 1
ATOM 2989 C C . VAL A 1 357 ? -14.327 24.618 -0.525 1.00 64.56 357 VAL A C 1
ATOM 2991 O O . VAL A 1 357 ? -13.501 23.817 -0.077 1.00 64.56 357 VAL A O 1
ATOM 2994 N N . SER A 1 358 ? -13.989 25.578 -1.381 1.00 58.69 358 SER A N 1
ATOM 2995 C CA . SER A 1 358 ? -12.603 25.896 -1.733 1.00 58.69 358 SER A CA 1
ATOM 2996 C C . SER A 1 358 ? -11.836 26.456 -0.535 1.00 58.69 358 SER A C 1
ATOM 2998 O O . SER A 1 358 ? -12.418 26.980 0.411 1.00 58.69 358 SER A O 1
ATOM 3000 N N . SER A 1 359 ? -10.505 26.380 -0.589 1.00 43.22 359 SER A N 1
ATOM 3001 C CA . SER A 1 359 ? -9.611 26.879 0.467 1.00 43.22 359 SER A CA 1
ATOM 3002 C C . SER A 1 359 ? -9.772 28.375 0.758 1.00 43.22 359 SER A C 1
ATOM 3004 O O . SER A 1 359 ? -9.495 28.808 1.868 1.00 43.22 359 SER A O 1
ATOM 3006 N N . ASN A 1 360 ? -10.242 29.155 -0.218 1.00 52.03 360 ASN A N 1
ATOM 3007 C CA . ASN A 1 360 ? -10.543 30.579 -0.067 1.00 52.03 360 ASN A CA 1
ATOM 3008 C C . ASN A 1 360 ? -11.999 30.868 0.354 1.00 52.03 360 ASN A C 1
ATOM 3010 O O . ASN A 1 360 ? -12.388 32.028 0.389 1.00 52.03 360 ASN A O 1
ATOM 3014 N N . GLY A 1 361 ? -12.824 29.848 0.618 1.00 50.72 361 GLY A N 1
ATOM 3015 C CA . GLY A 1 361 ? -14.193 29.994 1.133 1.00 50.72 361 GLY A CA 1
ATOM 3016 C C . GLY A 1 361 ? -15.241 30.515 0.142 1.00 50.72 361 GLY A C 1
ATOM 3017 O O . GLY A 1 361 ? -16.428 30.387 0.406 1.00 50.72 361 GLY A O 1
ATOM 3018 N N . LEU A 1 362 ? -14.825 31.067 -0.999 1.00 59.69 362 LEU A N 1
ATOM 3019 C CA . LEU A 1 362 ? -15.713 31.728 -1.960 1.00 59.69 362 LEU A CA 1
ATOM 3020 C C . LEU A 1 362 ? -16.436 30.759 -2.898 1.00 59.69 362 LEU A C 1
ATOM 3022 O O . LEU A 1 362 ? -17.454 31.120 -3.482 1.00 59.69 362 LEU A O 1
ATOM 3026 N N . GLN A 1 363 ? -15.909 29.546 -3.081 1.00 69.69 363 GLN A N 1
ATOM 3027 C CA . GLN A 1 363 ? -16.436 28.591 -4.049 1.00 69.69 363 GLN A CA 1
ATOM 3028 C C . GLN A 1 363 ? -17.023 27.382 -3.334 1.00 69.69 363 GLN A C 1
ATOM 3030 O O . GLN A 1 363 ? -16.329 26.681 -2.598 1.00 69.69 363 GLN A O 1
ATOM 3035 N N . HIS A 1 364 ? -18.290 27.089 -3.605 1.00 70.25 364 HIS A N 1
ATOM 3036 C CA . HIS A 1 364 ? -18.980 25.920 -3.065 1.00 70.25 364 HIS A CA 1
ATOM 3037 C C . HIS A 1 364 ? -19.316 24.959 -4.197 1.00 70.25 364 HIS A C 1
ATOM 3039 O O . HIS A 1 364 ? -19.587 25.372 -5.324 1.00 70.25 364 HIS A O 1
ATOM 3045 N N . SER A 1 365 ? -19.246 23.660 -3.934 1.00 67.88 365 SER A N 1
ATOM 3046 C CA . SER A 1 365 ? -19.409 22.621 -4.948 1.00 67.88 365 SER A CA 1
ATOM 3047 C C . SER A 1 365 ? -20.050 21.370 -4.350 1.00 67.88 365 SER A C 1
ATOM 3049 O O . SER A 1 365 ? -19.636 20.892 -3.293 1.00 67.88 365 SER A O 1
ATOM 3051 N N . LYS A 1 366 ? -21.058 20.817 -5.029 1.00 69.06 366 LYS A N 1
ATOM 3052 C CA . LYS A 1 366 ? -21.641 19.504 -4.718 1.00 69.06 366 LYS A CA 1
ATOM 3053 C C . LYS A 1 366 ? -20.853 18.423 -5.470 1.00 69.06 366 LYS A C 1
ATOM 3055 O O . LYS A 1 366 ? -20.978 18.302 -6.689 1.00 69.06 366 LYS A O 1
ATOM 3060 N N . ILE A 1 367 ? -19.990 17.701 -4.753 1.00 64.31 367 ILE A N 1
ATOM 3061 C CA . ILE A 1 367 ? -19.041 16.721 -5.322 1.00 64.31 367 ILE A CA 1
ATOM 3062 C C . ILE A 1 367 ? -19.361 15.259 -4.973 1.00 64.31 367 ILE A C 1
ATOM 3064 O O . ILE A 1 367 ? -18.799 14.343 -5.560 1.00 64.31 367 ILE A O 1
ATOM 3068 N N . ASP A 1 368 ? -20.259 15.031 -4.022 1.00 61.12 368 ASP A N 1
ATOM 3069 C CA . ASP A 1 368 ? -20.780 13.722 -3.642 1.00 61.12 368 ASP A CA 1
ATOM 3070 C C . ASP A 1 368 ? -21.903 13.315 -4.602 1.00 61.12 368 ASP A C 1
ATOM 3072 O O . ASP A 1 368 ? -23.044 13.760 -4.483 1.00 61.12 368 ASP A O 1
ATOM 3076 N N . ARG A 1 369 ? -21.575 12.469 -5.580 1.00 66.94 369 ARG A N 1
ATOM 3077 C CA . ARG A 1 369 ? -22.556 11.871 -6.493 1.00 66.94 369 ARG A CA 1
ATOM 3078 C C . ARG A 1 369 ? -22.401 10.373 -6.558 1.00 66.94 369 ARG A C 1
ATOM 3080 O O . ARG A 1 369 ? -21.302 9.841 -6.397 1.00 66.94 369 ARG A O 1
ATOM 3087 N N . PHE A 1 370 ? -23.507 9.715 -6.867 1.00 64.25 370 PHE A N 1
ATOM 3088 C CA . PHE A 1 370 ? -23.534 8.288 -7.113 1.00 64.25 370 PHE A CA 1
ATOM 3089 C C . PHE A 1 370 ? -24.210 8.042 -8.462 1.00 64.25 370 PHE A C 1
ATOM 3091 O O . PHE A 1 370 ? -25.430 8.104 -8.575 1.00 64.25 370 PHE A O 1
ATOM 3098 N N . LEU A 1 371 ? -23.400 7.815 -9.499 1.00 66.06 371 LEU A N 1
ATOM 3099 C CA . LEU A 1 371 ? -23.877 7.496 -10.844 1.00 66.06 371 LEU A CA 1
ATOM 3100 C C . LEU A 1 371 ? -23.940 5.978 -10.993 1.00 66.06 371 LEU A C 1
ATOM 3102 O O . LEU A 1 371 ? -22.930 5.291 -10.840 1.00 66.06 371 LEU A O 1
ATOM 3106 N N . VAL A 1 372 ? -25.121 5.455 -11.286 1.00 59.28 372 VAL A N 1
ATOM 3107 C CA . VAL A 1 372 ? -25.377 4.017 -11.412 1.00 59.28 372 VAL A CA 1
ATOM 3108 C C . VAL A 1 372 ? -25.995 3.738 -12.768 1.00 59.28 372 VAL A C 1
ATOM 3110 O O . VAL A 1 372 ? -26.821 4.517 -13.221 1.00 59.28 372 VAL A O 1
ATOM 3113 N N . SER A 1 373 ? -25.630 2.653 -13.447 1.00 55.75 373 SER A N 1
ATOM 3114 C CA . SER A 1 373 ? -26.359 2.279 -14.665 1.00 55.75 373 SER A CA 1
ATOM 3115 C C . SER A 1 373 ? -27.813 1.962 -14.317 1.00 55.75 373 SER A C 1
ATOM 3117 O O . SER A 1 373 ? -28.098 1.480 -13.220 1.00 55.75 373 SER A O 1
ATOM 3119 N N . SER A 1 374 ? -28.736 2.212 -15.243 1.00 52.50 374 SER A N 1
ATOM 3120 C CA . SER A 1 374 ? -30.128 1.739 -15.153 1.00 52.50 374 SER A CA 1
ATOM 3121 C C . SER A 1 374 ? -30.161 0.259 -14.769 1.00 52.50 374 SER A C 1
ATOM 3123 O O . SER A 1 374 ? -30.755 -0.103 -13.763 1.00 52.50 374 SER A O 1
ATOM 3125 N N . SER A 1 375 ? -29.311 -0.543 -15.409 1.00 49.09 375 SER A N 1
ATOM 3126 C CA . SER A 1 375 ? -29.102 -1.948 -15.060 1.00 49.09 375 SER A CA 1
ATOM 3127 C C . SER A 1 375 ? -28.542 -2.224 -13.651 1.00 49.09 375 SER A C 1
ATOM 3129 O O . SER A 1 375 ? -28.645 -3.354 -13.216 1.00 49.09 375 SER A O 1
ATOM 3131 N N . ILE A 1 376 ? -27.926 -1.285 -12.919 1.00 45.44 376 ILE A N 1
ATOM 3132 C CA . ILE A 1 376 ? -27.580 -1.463 -11.490 1.00 45.44 376 ILE A CA 1
ATOM 3133 C C . ILE A 1 376 ? -28.807 -1.226 -10.608 1.00 45.44 376 ILE A C 1
ATOM 3135 O O . ILE A 1 376 ? -28.978 -1.945 -9.630 1.00 45.44 376 ILE A O 1
ATOM 3139 N N . CYS A 1 377 ? -29.664 -0.260 -10.948 1.00 42.81 377 CYS A N 1
ATOM 3140 C CA . CYS A 1 377 ? -30.952 -0.083 -10.272 1.00 42.81 377 CYS A CA 1
ATOM 3141 C C . CYS A 1 377 ? -31.903 -1.253 -10.566 1.00 42.81 377 CYS A C 1
ATOM 3143 O O . CYS A 1 377 ? -32.590 -1.708 -9.657 1.00 42.81 377 CYS A O 1
ATOM 3145 N N . ASP A 1 378 ? -31.864 -1.790 -11.788 1.00 46.41 378 ASP A N 1
ATOM 3146 C CA . ASP A 1 378 ? -32.708 -2.906 -12.225 1.00 46.41 378 ASP A CA 1
ATOM 3147 C C . ASP A 1 378 ? -32.127 -4.276 -11.802 1.00 46.41 378 ASP A C 1
ATOM 3149 O O . ASP A 1 378 ? -32.880 -5.203 -11.524 1.00 46.41 378 ASP A O 1
ATOM 3153 N N . ARG A 1 379 ? -30.792 -4.416 -11.669 1.00 44.00 379 ARG A N 1
ATOM 3154 C CA . ARG A 1 379 ? -30.121 -5.634 -11.144 1.00 44.00 379 ARG A CA 1
ATOM 3155 C C . ARG A 1 379 ? -29.925 -5.634 -9.622 1.00 44.00 379 ARG A C 1
ATOM 3157 O O . ARG A 1 379 ? -29.420 -6.620 -9.083 1.00 44.00 379 ARG A O 1
ATOM 3164 N N . PHE A 1 380 ? -30.328 -4.572 -8.919 1.00 45.66 380 PHE A N 1
ATOM 3165 C CA . PHE A 1 380 ? -30.437 -4.558 -7.456 1.00 45.66 380 PHE A CA 1
ATOM 3166 C C . PHE A 1 380 ? -31.766 -3.960 -6.944 1.00 45.66 380 PHE A C 1
ATOM 3168 O O . PHE A 1 380 ? -31.737 -2.933 -6.264 1.00 45.66 380 PHE A O 1
ATOM 3175 N N . PRO A 1 381 ? -32.920 -4.633 -7.121 1.00 43.53 381 PRO A N 1
ATOM 3176 C CA . PRO A 1 381 ? -34.162 -4.232 -6.451 1.00 43.53 381 PRO A CA 1
ATOM 3177 C C . PRO A 1 381 ? -34.287 -4.727 -4.991 1.00 43.53 381 PRO A C 1
ATOM 3179 O O . PRO A 1 381 ? -35.298 -4.466 -4.356 1.00 43.53 381 PRO A O 1
ATOM 3182 N N . ALA A 1 382 ? -33.254 -5.380 -4.438 1.00 46.34 382 ALA A N 1
ATOM 3183 C CA . ALA A 1 382 ? -33.274 -6.414 -3.383 1.00 46.34 382 ALA A CA 1
ATOM 3184 C C . ALA A 1 382 ? -33.162 -7.814 -4.006 1.00 46.34 382 ALA A C 1
ATOM 3186 O O . ALA A 1 382 ? -33.719 -8.083 -5.064 1.00 46.34 382 ALA A O 1
ATOM 3187 N N . LEU A 1 383 ? -32.350 -8.678 -3.390 1.00 46.25 383 LEU A N 1
ATOM 3188 C CA . LEU A 1 383 ? -32.023 -10.027 -3.864 1.00 46.25 383 LEU A CA 1
ATOM 3189 C C . LEU A 1 383 ? -33.293 -10.835 -4.165 1.00 46.25 383 LEU A C 1
ATOM 3191 O O . LEU A 1 383 ? -33.956 -11.319 -3.245 1.00 46.25 383 LEU A O 1
ATOM 3195 N N . GLU A 1 384 ? -33.601 -11.030 -5.443 1.00 48.31 384 GLU A N 1
ATOM 3196 C CA . GLU A 1 384 ? -34.760 -11.818 -5.839 1.00 48.31 384 GLU A CA 1
ATOM 3197 C C . GLU A 1 384 ? -34.575 -13.279 -5.386 1.00 48.31 384 GLU A C 1
ATOM 3199 O O . GLU A 1 384 ? -33.552 -13.921 -5.640 1.00 48.31 384 GLU A O 1
ATOM 3204 N N . GLY A 1 385 ? -35.535 -13.783 -4.609 1.00 58.38 385 GLY A N 1
ATOM 3205 C CA . GLY A 1 385 ? -35.534 -15.137 -4.051 1.00 58.38 385 GLY A CA 1
ATOM 3206 C C . GLY A 1 385 ? -34.829 -15.319 -2.699 1.00 58.38 385 GLY A C 1
ATOM 3207 O O . GLY A 1 385 ? -35.205 -16.235 -1.977 1.00 58.38 385 GLY A O 1
ATOM 3208 N N . TYR A 1 386 ? -33.877 -14.467 -2.292 1.00 69.06 386 TYR A N 1
ATOM 3209 C CA . TYR A 1 386 ? -33.241 -14.582 -0.961 1.00 69.06 386 TYR A CA 1
ATOM 3210 C C . TYR A 1 386 ? -34.246 -14.319 0.163 1.00 69.06 386 TYR A C 1
ATOM 3212 O O . TYR A 1 386 ? -34.394 -15.146 1.060 1.00 69.06 386 TYR A O 1
ATOM 3220 N N . GLU A 1 387 ? -34.968 -13.198 0.071 1.00 71.06 387 GLU A N 1
ATOM 3221 C CA . GLU A 1 387 ? -36.020 -12.834 1.029 1.00 71.06 387 GLU A CA 1
ATOM 3222 C C . GLU A 1 387 ? -37.113 -13.906 1.069 1.00 71.06 387 GLU A C 1
ATOM 3224 O O . GLU A 1 387 ? -37.566 -14.302 2.139 1.00 71.06 387 GLU A O 1
ATOM 3229 N N . ARG A 1 388 ? -37.461 -14.460 -0.101 1.00 76.50 388 ARG A N 1
ATOM 3230 C CA . ARG A 1 388 ? -38.431 -15.550 -0.225 1.00 76.50 388 ARG A CA 1
ATOM 3231 C C . ARG A 1 388 ? -37.952 -16.823 0.475 1.00 76.50 388 ARG A C 1
ATOM 3233 O O . ARG A 1 388 ? -38.701 -17.377 1.261 1.00 76.50 388 ARG A O 1
ATOM 3240 N N . VAL A 1 389 ? -36.708 -17.257 0.254 1.00 78.69 389 VAL A N 1
ATOM 3241 C CA . VAL A 1 389 ? -36.150 -18.468 0.887 1.00 78.69 389 VAL A CA 1
ATOM 3242 C C . VAL A 1 389 ? -36.037 -18.307 2.400 1.00 78.69 389 VAL A C 1
ATOM 3244 O O . VAL A 1 389 ? -36.296 -19.266 3.119 1.00 78.69 389 VAL A O 1
ATOM 3247 N N . VAL A 1 390 ? -35.653 -17.125 2.897 1.00 78.62 390 VAL A N 1
ATOM 3248 C CA . VAL A 1 390 ? -35.612 -16.861 4.344 1.00 78.62 390 VAL A CA 1
ATOM 3249 C C . VAL A 1 390 ? -37.021 -16.893 4.923 1.00 78.62 390 VAL A C 1
ATOM 3251 O O . VAL A 1 390 ? -37.234 -17.602 5.900 1.00 78.62 390 VAL A O 1
ATOM 3254 N N . LYS A 1 391 ? -37.980 -16.204 4.297 1.00 81.38 391 LYS A N 1
ATOM 3255 C CA . LYS A 1 391 ? -39.376 -16.164 4.739 1.00 81.38 391 LYS A CA 1
ATOM 3256 C C . LYS A 1 391 ? -40.029 -17.550 4.713 1.00 81.38 391 LYS A C 1
ATOM 3258 O O . LYS A 1 391 ? -40.491 -18.013 5.747 1.00 81.38 391 LYS A O 1
ATOM 3263 N N . GLU A 1 392 ? -39.951 -18.260 3.588 1.00 81.50 392 GLU A N 1
ATOM 3264 C CA . GLU A 1 392 ? -40.440 -19.637 3.455 1.00 81.50 392 GLU A CA 1
ATOM 3265 C C . GLU A 1 392 ? -39.761 -20.564 4.463 1.00 81.50 392 GLU A C 1
ATOM 3267 O O . GLU A 1 392 ? -40.424 -21.377 5.079 1.00 81.50 392 GLU A O 1
ATOM 3272 N N . ALA A 1 393 ? -38.445 -20.481 4.677 1.00 81.44 393 ALA A N 1
ATOM 3273 C CA . ALA A 1 393 ? -37.789 -21.339 5.666 1.00 81.44 393 ALA A CA 1
ATOM 3274 C C . ALA A 1 393 ? -38.220 -21.045 7.107 1.00 81.44 393 ALA A C 1
ATOM 3276 O O . ALA A 1 393 ? -38.219 -21.953 7.937 1.00 81.44 393 ALA A O 1
ATOM 3277 N N . TRP A 1 394 ? -38.538 -19.785 7.399 1.00 81.56 394 TRP A N 1
ATOM 3278 C CA . TRP A 1 394 ? -38.962 -19.345 8.722 1.00 81.56 394 TRP A CA 1
ATOM 3279 C C . TRP A 1 394 ? -40.424 -19.715 9.014 1.00 81.56 394 TRP A C 1
ATOM 3281 O O . TRP A 1 394 ? -40.764 -19.998 10.165 1.00 81.56 394 TRP A O 1
ATOM 3291 N N . GLU A 1 395 ? -41.261 -19.751 7.973 1.00 80.81 395 GLU A N 1
ATOM 3292 C CA . GLU A 1 395 ? -42.699 -20.053 8.025 1.00 80.81 395 GLU A CA 1
ATOM 3293 C C . GLU A 1 395 ? -43.025 -21.551 7.810 1.00 80.81 395 GLU A C 1
ATOM 3295 O O . GLU A 1 395 ? -44.024 -22.029 8.333 1.00 80.81 395 GLU A O 1
ATOM 3300 N N . ASP A 1 396 ? -42.172 -22.319 7.116 1.00 73.38 396 ASP A N 1
ATOM 3301 C CA . ASP A 1 396 ? -42.379 -23.741 6.743 1.00 73.38 396 ASP A CA 1
ATOM 3302 C C . ASP A 1 396 ? -42.184 -24.746 7.893 1.00 73.38 396 ASP A C 1
ATOM 3304 O O . ASP A 1 396 ? -42.313 -25.955 7.711 1.00 73.38 396 ASP A O 1
ATOM 3308 N N . VAL A 1 397 ? -41.873 -24.285 9.107 1.00 64.75 397 VAL A N 1
ATOM 3309 C CA . VAL A 1 397 ? -41.907 -25.178 10.270 1.00 64.75 397 VAL A CA 1
ATOM 3310 C C . VAL A 1 397 ? -43.377 -25.449 10.603 1.00 64.75 397 VAL A C 1
ATOM 3312 O O . VAL A 1 397 ? -44.022 -24.653 11.283 1.00 64.75 397 VAL A O 1
ATOM 3315 N N . SER A 1 398 ? -43.907 -26.585 10.140 1.00 55.16 398 SER A N 1
ATOM 3316 C CA . SER A 1 398 ? -45.189 -27.135 10.587 1.00 55.16 398 SER A CA 1
ATOM 3317 C C . SER A 1 398 ? -45.063 -27.541 12.058 1.00 55.16 398 SER A C 1
ATOM 3319 O O . SER A 1 398 ? -44.629 -28.644 12.396 1.00 55.16 398 SER A O 1
ATOM 3321 N N . VAL A 1 399 ? -45.342 -26.599 12.950 1.00 49.78 399 VAL A N 1
ATOM 3322 C CA . VAL A 1 399 ? -45.185 -26.786 14.388 1.00 49.78 399 VAL A CA 1
ATOM 3323 C C . VAL A 1 399 ? -46.348 -27.618 14.932 1.00 49.78 399 VAL A C 1
ATOM 3325 O O . VAL A 1 399 ? -47.484 -27.152 14.974 1.00 49.78 399 VAL A O 1
ATOM 3328 N N . ASP A 1 400 ? -46.032 -28.808 15.441 1.00 51.59 400 ASP A N 1
ATOM 3329 C CA . ASP A 1 400 ? -46.791 -29.437 16.521 1.00 51.59 400 ASP A CA 1
ATOM 3330 C C . ASP A 1 400 ? -46.841 -28.450 17.702 1.00 51.59 400 ASP A C 1
ATOM 3332 O O . ASP A 1 400 ? -45.812 -28.122 18.307 1.00 51.59 400 ASP A O 1
ATOM 3336 N N . GLN A 1 401 ? -48.024 -27.890 17.974 1.00 52.66 401 GLN A N 1
ATOM 3337 C CA . GLN A 1 401 ? -48.211 -26.792 18.932 1.00 52.66 401 GLN A CA 1
ATOM 3338 C C . GLN A 1 401 ? -47.845 -27.181 20.376 1.00 52.66 401 GLN A C 1
ATOM 3340 O O . GLN A 1 401 ? -47.800 -26.308 21.240 1.00 52.66 401 GLN A O 1
ATOM 3345 N N . HIS A 1 402 ? -47.558 -28.458 20.640 1.00 50.66 402 HIS A N 1
ATOM 3346 C CA . HIS A 1 402 ? -47.255 -28.995 21.966 1.00 50.66 402 HIS A CA 1
ATOM 3347 C C . HIS A 1 402 ? -45.753 -29.010 22.329 1.00 50.66 402 HIS A C 1
ATOM 3349 O O . HIS A 1 402 ? -45.410 -29.382 23.450 1.00 50.66 402 HIS A O 1
ATOM 3355 N N . ARG A 1 403 ? -44.833 -28.585 21.441 1.00 55.38 403 ARG A N 1
ATOM 3356 C CA . ARG A 1 403 ? -43.387 -28.482 21.757 1.00 55.38 403 ARG A CA 1
ATOM 3357 C C . ARG A 1 403 ? -42.968 -27.130 22.355 1.00 55.38 403 ARG A C 1
ATOM 3359 O O . ARG A 1 403 ? -43.473 -26.073 21.974 1.00 55.38 403 ARG A O 1
ATOM 3366 N N . ASP A 1 404 ? -41.953 -27.173 23.225 1.00 58.91 404 ASP A N 1
ATOM 3367 C CA . ASP A 1 404 ? -41.310 -26.009 23.854 1.00 58.91 404 ASP A CA 1
ATOM 3368 C C . ASP A 1 404 ? -40.831 -24.946 22.835 1.00 58.91 404 ASP A C 1
ATOM 3370 O O . ASP A 1 404 ? -40.358 -25.254 21.735 1.00 58.91 404 ASP A O 1
ATOM 3374 N N . PHE A 1 405 ? -40.967 -23.662 23.182 1.00 55.03 405 PHE A N 1
ATOM 3375 C CA . PHE A 1 405 ? -40.660 -22.535 22.292 1.00 55.03 405 PHE A CA 1
ATOM 3376 C C . PHE A 1 405 ? -39.177 -22.444 21.894 1.00 55.03 405 PHE A C 1
ATOM 3378 O O . PHE A 1 405 ? -38.887 -22.160 20.728 1.00 55.03 405 PHE A O 1
ATOM 3385 N N . PHE A 1 406 ? -38.236 -22.753 22.794 1.00 52.91 406 PHE A N 1
ATOM 3386 C CA . PHE A 1 406 ? -36.803 -22.721 22.479 1.00 52.91 406 PHE A CA 1
ATOM 3387 C C . PHE A 1 406 ? -36.426 -23.798 21.463 1.00 52.91 406 PHE A C 1
ATOM 3389 O O . PHE A 1 406 ? -35.598 -23.560 20.576 1.00 52.91 406 PHE A O 1
ATOM 3396 N N . VAL A 1 407 ? -37.067 -24.967 21.543 1.00 60.75 407 VAL A N 1
ATOM 3397 C CA . VAL A 1 407 ? -36.895 -26.051 20.565 1.00 60.75 407 VAL A CA 1
ATOM 3398 C C . VAL A 1 407 ? -37.377 -25.599 19.186 1.00 60.75 407 VAL A C 1
ATOM 3400 O O . VAL A 1 407 ? -36.635 -25.730 18.212 1.00 60.75 407 VAL A O 1
ATOM 3403 N N . ARG A 1 408 ? -38.551 -24.961 19.114 1.00 66.00 408 ARG A N 1
ATOM 3404 C CA . ARG A 1 408 ? -39.126 -24.432 17.864 1.00 66.00 408 ARG A CA 1
ATOM 3405 C C . ARG A 1 408 ? -38.269 -23.334 17.236 1.00 66.00 408 ARG A C 1
ATOM 3407 O O . ARG A 1 408 ? -37.993 -23.374 16.039 1.00 66.00 408 ARG A O 1
ATOM 3414 N N . PHE A 1 409 ? -37.792 -22.376 18.031 1.00 64.56 409 PHE A N 1
ATOM 3415 C CA . PHE A 1 409 ? -36.914 -21.304 17.549 1.00 64.56 409 PHE A CA 1
ATOM 3416 C C . PHE A 1 409 ? -35.574 -21.854 17.027 1.00 64.56 409 PHE A C 1
ATOM 3418 O O . PHE A 1 409 ? -35.098 -21.472 15.954 1.00 64.56 409 PHE A O 1
ATOM 3425 N N . LYS A 1 410 ? -34.987 -22.827 17.738 1.00 64.75 410 LYS A N 1
ATOM 3426 C CA . LYS A 1 410 ? -33.776 -23.543 17.305 1.00 64.75 410 LYS A CA 1
ATOM 3427 C C . LYS A 1 410 ? -34.006 -24.323 16.006 1.00 64.75 410 LYS A C 1
ATOM 3429 O O . LYS A 1 410 ? -33.111 -24.365 15.159 1.00 64.75 410 LYS A O 1
ATOM 3434 N N . GLU A 1 411 ? -35.173 -24.937 15.829 1.00 69.12 411 GLU A N 1
ATOM 3435 C CA . GLU A 1 411 ? -35.558 -25.648 14.603 1.00 69.12 411 GLU A CA 1
ATOM 3436 C C . GLU A 1 411 ? -35.746 -24.692 13.416 1.00 69.12 411 GLU A C 1
ATOM 3438 O O . GLU A 1 411 ? -35.165 -24.949 12.359 1.00 69.12 411 GLU A O 1
ATOM 3443 N N . LYS A 1 412 ? -36.409 -23.539 13.603 1.00 73.69 412 LYS A N 1
ATOM 3444 C CA . LYS A 1 412 ? -36.513 -22.464 12.593 1.00 73.69 412 LYS A CA 1
ATOM 3445 C C . LYS A 1 412 ? -35.137 -21.990 12.112 1.00 73.69 412 LYS A C 1
ATOM 3447 O O . LYS A 1 412 ? -34.877 -21.936 10.907 1.00 73.69 412 LYS A O 1
ATOM 3452 N N . LEU A 1 413 ? -34.204 -21.736 13.036 1.00 69.31 413 LEU A N 1
ATOM 3453 C CA . LEU A 1 413 ? -32.820 -21.367 12.703 1.00 69.31 413 LEU A CA 1
ATOM 3454 C C . LEU A 1 413 ? -32.099 -22.473 11.914 1.00 69.31 413 LEU A C 1
ATOM 3456 O O . LEU A 1 413 ? -31.421 -22.199 10.918 1.00 69.31 413 LEU A O 1
ATOM 3460 N N . LYS A 1 414 ? -32.243 -23.737 12.332 1.00 71.81 414 LYS A N 1
ATOM 3461 C CA . LYS A 1 414 ? -31.638 -24.889 11.643 1.00 71.81 414 LYS A CA 1
ATOM 3462 C C . LYS A 1 414 ? -32.200 -25.075 10.231 1.00 71.81 414 LYS A C 1
ATOM 3464 O O . LYS A 1 414 ? -31.410 -25.283 9.307 1.00 71.81 414 LYS A O 1
ATOM 3469 N N . LEU A 1 415 ? -33.517 -24.971 10.055 1.00 77.88 415 LEU A N 1
ATOM 3470 C CA . LEU A 1 415 ? -34.183 -25.109 8.760 1.00 77.88 415 LEU A CA 1
ATOM 3471 C C . LEU A 1 415 ? -33.788 -23.971 7.815 1.00 77.88 415 LEU A C 1
ATOM 3473 O O . LEU A 1 415 ? -33.386 -24.225 6.680 1.00 77.88 415 LEU A O 1
ATOM 3477 N N . THR A 1 416 ? -33.768 -22.736 8.314 1.00 77.88 416 THR A N 1
ATOM 3478 C CA . THR A 1 416 ? -33.314 -21.553 7.565 1.00 77.88 416 THR A CA 1
ATOM 3479 C C . THR A 1 416 ? -31.879 -21.707 7.090 1.00 77.88 416 THR A C 1
ATOM 3481 O O . THR A 1 416 ? -31.574 -21.500 5.914 1.00 77.88 416 THR A O 1
ATOM 3484 N N . LYS A 1 417 ? -30.985 -22.181 7.962 1.00 75.62 417 LYS A N 1
ATOM 3485 C CA . LYS A 1 417 ? -29.598 -22.490 7.593 1.00 75.62 417 LYS A CA 1
ATOM 3486 C C . LYS A 1 417 ? -29.518 -23.576 6.520 1.00 75.62 417 LYS A C 1
ATOM 3488 O O . LYS A 1 417 ? -28.681 -23.483 5.620 1.00 75.62 417 LYS A O 1
ATOM 3493 N N . TYR A 1 418 ? -30.337 -24.619 6.626 1.00 76.12 418 TYR A N 1
ATOM 3494 C CA . TYR A 1 418 ? -30.371 -25.713 5.660 1.00 76.12 418 TYR A CA 1
ATOM 3495 C C . TYR A 1 418 ? -30.864 -25.237 4.286 1.00 76.12 418 TYR A C 1
ATOM 3497 O O . TYR A 1 418 ? -30.137 -25.399 3.304 1.00 76.12 418 TYR A O 1
ATOM 3505 N N . LYS A 1 419 ? -32.023 -24.568 4.215 1.00 78.44 419 LYS A N 1
ATOM 3506 C CA . LYS A 1 419 ? -32.585 -24.053 2.957 1.00 78.44 419 LYS A CA 1
ATOM 3507 C C . LYS A 1 419 ? -31.662 -23.031 2.289 1.00 78.44 419 LYS A C 1
ATOM 3509 O O . LYS A 1 419 ? -31.403 -23.142 1.093 1.00 78.44 419 LYS A O 1
ATOM 3514 N N . LEU A 1 420 ? -31.040 -22.127 3.056 1.00 73.19 420 LEU A N 1
ATOM 3515 C CA . LEU A 1 420 ? -30.035 -21.192 2.529 1.00 73.19 420 LEU A CA 1
ATOM 3516 C C . LEU A 1 420 ? -28.790 -21.899 1.974 1.00 73.19 420 LEU A C 1
ATOM 3518 O O . LEU A 1 420 ? -28.218 -21.452 0.980 1.00 73.19 420 LEU A O 1
ATOM 3522 N N . ARG A 1 421 ? -28.353 -23.011 2.581 1.00 72.12 421 ARG A N 1
ATOM 3523 C CA . ARG A 1 421 ? -27.232 -23.814 2.061 1.00 72.12 421 ARG A CA 1
ATOM 3524 C C . ARG A 1 421 ? -27.578 -24.494 0.742 1.00 72.12 421 ARG A C 1
ATOM 3526 O O . ARG A 1 421 ? -26.737 -24.494 -0.156 1.00 72.12 421 ARG A O 1
ATOM 3533 N N . VAL A 1 422 ? -28.777 -25.064 0.632 1.00 77.44 422 VAL A N 1
ATOM 3534 C CA . VAL A 1 422 ? -29.262 -25.703 -0.601 1.00 77.44 422 VAL A CA 1
ATOM 3535 C C . VAL A 1 422 ? -29.392 -24.662 -1.712 1.00 77.44 422 VAL A C 1
ATOM 3537 O O . VAL A 1 422 ? -28.792 -24.834 -2.773 1.00 77.44 422 VAL A O 1
ATOM 3540 N N . TRP A 1 423 ? -30.056 -23.538 -1.427 1.00 76.75 423 TRP A N 1
ATOM 3541 C CA . TRP A 1 423 ? -30.208 -22.418 -2.357 1.00 76.75 423 TRP A CA 1
ATOM 3542 C C . TRP A 1 423 ? -28.855 -21.878 -2.833 1.00 76.75 423 TRP A C 1
ATOM 3544 O O . TRP A 1 423 ? -28.613 -21.766 -4.033 1.00 76.75 423 TRP A O 1
ATOM 3554 N N . ASN A 1 424 ? -27.915 -21.631 -1.916 1.00 69.38 424 ASN A N 1
ATOM 3555 C CA . ASN A 1 424 ? -26.599 -21.120 -2.291 1.00 69.38 424 ASN A CA 1
ATOM 3556 C C . ASN A 1 424 ? -25.776 -22.141 -3.101 1.00 69.38 424 ASN A C 1
ATOM 3558 O O . ASN A 1 424 ? -25.005 -21.749 -3.971 1.00 69.38 424 ASN A O 1
ATOM 3562 N N . LYS A 1 425 ? -25.930 -23.451 -2.853 1.00 70.56 425 LYS A N 1
ATOM 3563 C CA . LYS A 1 425 ? -25.258 -24.498 -3.642 1.00 70.56 425 LYS A CA 1
ATOM 3564 C C . LYS A 1 425 ? -25.794 -24.557 -5.076 1.00 70.56 425 LYS A C 1
ATOM 3566 O O . LYS A 1 425 ? -24.988 -24.669 -5.999 1.00 70.56 425 LYS A O 1
ATOM 3571 N N . ALA A 1 426 ? -27.112 -24.464 -5.258 1.00 72.00 426 ALA A N 1
ATOM 3572 C CA . ALA A 1 426 ? -27.733 -24.388 -6.581 1.00 72.00 426 ALA A CA 1
ATOM 3573 C C . ALA A 1 426 ? -27.245 -23.138 -7.332 1.00 72.00 426 ALA A C 1
ATOM 3575 O O . ALA A 1 426 ? -26.624 -23.251 -8.384 1.00 72.00 426 ALA A O 1
ATOM 3576 N N . ARG A 1 427 ? -27.333 -21.972 -6.683 1.00 70.38 427 ARG A N 1
ATOM 3577 C CA . ARG A 1 427 ? -26.867 -20.681 -7.206 1.00 70.38 427 ARG A CA 1
ATOM 3578 C C . ARG A 1 427 ? -25.394 -20.683 -7.630 1.00 70.38 427 ARG A C 1
ATOM 3580 O O . ARG A 1 427 ? -25.061 -20.182 -8.693 1.00 70.38 427 ARG A O 1
ATOM 3587 N N . LEU A 1 428 ? -24.497 -21.253 -6.819 1.00 63.94 428 LEU A N 1
ATOM 3588 C CA . LEU A 1 428 ? -23.067 -21.365 -7.155 1.00 63.94 428 LEU A CA 1
ATOM 3589 C C . LEU A 1 428 ? -22.806 -22.300 -8.344 1.00 63.94 428 LEU A C 1
ATOM 3591 O O . LEU A 1 428 ? -21.784 -22.165 -9.019 1.00 63.94 428 LEU A O 1
ATOM 3595 N N . THR A 1 429 ? -23.691 -23.271 -8.563 1.00 70.50 429 THR A N 1
ATOM 3596 C CA . THR A 1 429 ? -23.615 -24.178 -9.710 1.00 70.50 429 THR A CA 1
ATOM 3597 C C . THR A 1 429 ? -24.047 -23.452 -10.979 1.00 70.50 429 THR A C 1
ATOM 3599 O O . THR A 1 429 ? -23.351 -23.557 -11.986 1.00 70.50 429 THR A O 1
ATOM 3602 N N . ASP A 1 430 ? -25.104 -22.646 -10.901 1.00 70.31 430 ASP A N 1
ATOM 3603 C CA . ASP A 1 430 ? -25.585 -21.832 -12.019 1.00 70.31 430 ASP A CA 1
ATOM 3604 C C . ASP A 1 430 ? -24.608 -20.695 -12.357 1.00 70.31 430 ASP A C 1
ATOM 3606 O O . ASP A 1 430 ? -24.179 -20.597 -13.498 1.00 70.31 430 ASP A O 1
ATOM 3610 N N . GLU A 1 431 ? -24.070 -19.967 -11.369 1.00 66.75 431 GLU A N 1
ATOM 3611 C CA . GLU A 1 431 ? -23.043 -18.933 -11.613 1.00 66.75 431 GLU A CA 1
ATOM 3612 C C . GLU A 1 431 ? -21.775 -19.487 -12.285 1.00 66.75 431 GLU A C 1
ATOM 3614 O O . GLU A 1 431 ? -21.079 -18.774 -13.015 1.00 66.75 431 GLU A O 1
ATOM 3619 N N . LYS A 1 432 ? -21.427 -20.751 -12.009 1.00 70.62 432 LYS A N 1
ATOM 3620 C CA . LYS A 1 432 ? -20.304 -21.415 -12.676 1.00 70.62 432 LYS A CA 1
ATOM 3621 C C . LYS A 1 432 ? -20.648 -21.717 -14.134 1.00 70.62 432 LYS A C 1
ATOM 3623 O O . LYS A 1 432 ? -19.817 -21.434 -14.993 1.00 70.62 432 LYS A O 1
ATOM 3628 N N . LYS A 1 433 ? -21.847 -22.245 -14.399 1.00 77.25 433 LYS A N 1
ATOM 3629 C CA . LYS A 1 433 ? -22.340 -22.474 -15.764 1.00 77.25 433 LYS A CA 1
ATOM 3630 C C . LYS A 1 433 ? -22.388 -21.166 -16.553 1.00 77.25 433 LYS A C 1
ATOM 3632 O O . LYS A 1 433 ? -21.869 -21.139 -17.659 1.00 77.25 433 LYS A O 1
ATOM 3637 N N . ASP A 1 434 ? -22.876 -20.082 -15.953 1.00 74.81 434 ASP A N 1
ATOM 3638 C CA . ASP A 1 434 ? -22.927 -18.755 -16.575 1.00 74.81 434 ASP A CA 1
ATOM 3639 C C . ASP A 1 434 ? -21.523 -18.222 -16.890 1.00 74.81 434 ASP A C 1
ATOM 3641 O O . ASP A 1 434 ? -21.266 -17.740 -17.989 1.00 74.81 434 ASP A O 1
ATOM 3645 N N . CYS A 1 435 ? -20.567 -18.354 -15.960 1.00 71.31 435 CYS A N 1
ATOM 3646 C CA . CYS A 1 435 ? -19.173 -17.972 -16.213 1.00 71.31 435 CYS A CA 1
ATOM 3647 C C . CYS A 1 435 ? -18.544 -18.760 -17.370 1.00 71.31 435 CYS A C 1
ATOM 3649 O O . CYS A 1 435 ? -17.756 -18.195 -18.130 1.00 71.31 435 CYS A O 1
ATOM 3651 N N . ASP A 1 436 ? -18.828 -20.059 -17.456 1.00 77.25 436 ASP A N 1
ATOM 3652 C CA . ASP A 1 436 ? -18.272 -20.938 -18.483 1.00 77.25 436 ASP A CA 1
ATOM 3653 C C . ASP A 1 436 ? -18.964 -20.691 -19.843 1.00 77.25 436 ASP A C 1
ATOM 3655 O O . ASP A 1 436 ? -18.288 -20.633 -20.871 1.00 77.25 436 ASP A O 1
ATOM 3659 N N . ALA A 1 437 ? -20.271 -20.406 -19.854 1.00 81.50 437 ALA A N 1
ATOM 3660 C CA . ALA A 1 437 ? -21.028 -20.006 -21.041 1.00 81.50 437 ALA A CA 1
ATOM 3661 C C . ALA A 1 437 ? -20.567 -18.647 -21.599 1.00 81.50 437 ALA A C 1
ATOM 3663 O O . ALA A 1 437 ? -20.301 -18.534 -22.794 1.00 81.50 437 ALA A O 1
ATOM 3664 N N . LEU A 1 438 ? -20.381 -17.637 -20.737 1.00 80.12 438 LEU A N 1
ATOM 3665 C CA . LEU A 1 438 ? -19.871 -16.317 -21.134 1.00 80.12 438 LEU A CA 1
ATOM 3666 C C . LEU A 1 438 ? -18.459 -16.397 -21.725 1.00 80.12 438 LEU A C 1
ATOM 3668 O O . LEU A 1 438 ? -18.159 -15.690 -22.683 1.00 80.12 438 LEU A O 1
ATOM 3672 N N . ARG A 1 439 ? -17.589 -17.263 -21.182 1.00 75.56 439 ARG A N 1
ATOM 3673 C CA . ARG A 1 439 ? -16.261 -17.518 -21.767 1.00 75.56 439 ARG A CA 1
ATOM 3674 C C . ARG A 1 439 ? -16.362 -18.178 -23.131 1.00 75.56 439 ARG A C 1
ATOM 3676 O O . ARG A 1 439 ? -15.746 -17.693 -24.062 1.00 75.56 439 ARG A O 1
ATOM 3683 N N . THR A 1 440 ? -17.191 -19.210 -23.249 1.00 82.38 440 THR A N 1
ATOM 3684 C CA . THR A 1 440 ? -17.384 -19.924 -24.517 1.00 82.38 440 THR A CA 1
ATOM 3685 C C . THR A 1 440 ? -17.909 -18.987 -25.611 1.00 82.38 440 THR A C 1
ATOM 3687 O O . THR A 1 440 ? -17.444 -19.045 -26.745 1.00 82.38 440 THR A O 1
ATOM 3690 N N . ARG A 1 441 ? -18.831 -18.068 -25.281 1.00 86.31 441 ARG A N 1
ATOM 3691 C CA . ARG A 1 441 ? -19.314 -17.055 -26.234 1.00 86.31 441 ARG A CA 1
ATOM 3692 C C . ARG A 1 441 ? -18.244 -16.015 -26.574 1.00 86.31 441 ARG A C 1
ATOM 3694 O O . ARG A 1 441 ? -18.140 -15.644 -27.736 1.00 86.31 441 ARG A O 1
ATOM 3701 N N . LEU A 1 442 ? -17.447 -15.570 -25.599 1.00 76.56 442 LEU A N 1
ATOM 3702 C CA . LEU A 1 442 ? -16.310 -14.672 -25.842 1.00 76.56 442 LEU A CA 1
ATOM 3703 C C . LEU A 1 442 ? -15.278 -15.298 -26.787 1.00 76.56 442 LEU A C 1
ATOM 3705 O O . LEU A 1 442 ? -14.840 -14.623 -27.713 1.00 76.56 442 LEU A O 1
ATOM 3709 N N . ASP A 1 443 ? -14.957 -16.577 -26.589 1.00 74.56 443 ASP A N 1
ATOM 3710 C CA . ASP A 1 443 ? -14.047 -17.329 -27.455 1.00 74.56 443 ASP A CA 1
ATOM 3711 C C . ASP A 1 443 ? -14.636 -17.461 -28.877 1.00 74.56 443 ASP A C 1
ATOM 3713 O O . ASP A 1 443 ? -13.938 -17.256 -29.866 1.00 74.56 443 ASP A O 1
ATOM 3717 N N . GLY A 1 444 ? -15.947 -17.713 -28.998 1.00 78.44 444 GLY A N 1
ATOM 3718 C CA . GLY A 1 444 ? -16.646 -17.753 -30.289 1.00 78.44 444 GLY A CA 1
ATOM 3719 C C . GLY A 1 444 ? -16.661 -16.411 -31.031 1.00 78.44 444 GLY A C 1
ATOM 3720 O O . GLY A 1 444 ? -16.429 -16.377 -32.235 1.00 78.44 444 GLY A O 1
ATOM 3721 N N . ILE A 1 445 ? -16.862 -15.296 -30.320 1.00 75.19 445 ILE A N 1
ATOM 3722 C CA . ILE A 1 445 ? -16.795 -13.944 -30.900 1.00 75.19 445 ILE A CA 1
ATOM 3723 C C . ILE A 1 445 ? -15.387 -13.636 -31.414 1.00 75.19 445 ILE A C 1
ATOM 3725 O O . ILE A 1 445 ? -15.248 -12.993 -32.449 1.00 75.19 445 ILE A O 1
ATOM 3729 N N . GLU A 1 446 ? -14.337 -14.090 -30.726 1.00 67.75 446 GLU A N 1
ATOM 3730 C CA . GLU A 1 446 ? -12.960 -13.910 -31.202 1.00 67.75 446 GLU A CA 1
ATOM 3731 C C . GLU A 1 446 ? -12.724 -14.628 -32.536 1.00 67.75 446 GLU A C 1
ATOM 3733 O O . GLU A 1 446 ? -12.160 -14.024 -33.446 1.00 67.75 446 GLU A O 1
ATOM 3738 N N . VAL A 1 447 ? -13.272 -15.835 -32.706 1.00 71.81 447 VAL A N 1
ATOM 3739 C CA . VAL A 1 447 ? -13.243 -16.568 -33.983 1.00 71.81 447 VAL A CA 1
ATOM 3740 C C . VAL A 1 447 ? -14.083 -15.870 -35.066 1.00 71.81 447 VAL A C 1
ATOM 3742 O O . VAL A 1 447 ? -13.632 -15.718 -36.200 1.00 71.81 447 VAL A O 1
ATOM 3745 N N . GLU A 1 448 ? -15.289 -15.394 -34.741 1.00 76.69 448 GLU A N 1
ATOM 3746 C CA . GLU A 1 448 ? -16.156 -14.660 -35.684 1.00 76.69 448 GLU A CA 1
ATOM 3747 C C . GLU A 1 448 ? -15.521 -13.329 -36.149 1.00 76.69 448 GLU A C 1
ATOM 3749 O O . GLU A 1 448 ? -15.671 -12.932 -37.309 1.00 76.69 448 GLU A O 1
ATOM 3754 N N . MET A 1 449 ? -14.763 -12.658 -35.272 1.00 62.88 449 MET A N 1
ATOM 3755 C CA . MET A 1 449 ? -13.993 -11.452 -35.599 1.00 62.88 449 MET A CA 1
ATOM 3756 C C . MET A 1 449 ? -12.792 -11.749 -36.507 1.00 62.88 449 MET A C 1
ATOM 3758 O O . MET A 1 449 ? -12.505 -10.953 -37.402 1.00 62.88 449 MET A O 1
ATOM 3762 N N . GLU A 1 450 ? -12.106 -12.881 -36.316 1.00 65.44 450 GLU A N 1
ATOM 3763 C CA . GLU A 1 450 ? -11.017 -13.334 -37.199 1.00 65.44 450 GLU A CA 1
ATOM 3764 C C . GLU A 1 450 ? -11.515 -13.649 -38.618 1.00 65.44 450 GLU A C 1
ATOM 3766 O O . GLU A 1 450 ? -10.798 -13.424 -39.593 1.00 65.44 450 GLU A O 1
ATOM 3771 N N . LEU A 1 451 ? -12.771 -14.084 -38.746 1.00 71.50 451 LEU A N 1
ATOM 3772 C CA . LEU A 1 451 ? -13.443 -14.340 -40.023 1.00 71.50 451 LEU A CA 1
ATOM 3773 C C . LEU A 1 451 ? -13.992 -13.068 -40.704 1.00 71.50 451 LEU A C 1
ATOM 3775 O O . LEU A 1 451 ? -14.589 -13.152 -41.777 1.00 71.50 451 LEU A O 1
ATOM 3779 N N . GLY A 1 452 ? -13.785 -11.882 -40.118 1.00 56.66 452 GLY A N 1
ATOM 3780 C CA . GLY A 1 452 ? -14.098 -10.590 -40.742 1.00 56.66 452 GLY A CA 1
ATOM 3781 C C . GLY A 1 452 ? -15.587 -10.222 -40.780 1.00 56.66 452 GLY A C 1
ATOM 3782 O O . GLY A 1 452 ? -15.982 -9.334 -41.538 1.00 56.66 452 GLY A O 1
ATOM 3783 N N . MET A 1 453 ? -16.431 -10.873 -39.978 1.00 56.00 453 MET A N 1
ATOM 3784 C CA . MET A 1 453 ? -17.875 -10.621 -39.952 1.00 56.00 453 MET A CA 1
ATOM 3785 C C . MET A 1 453 ? -18.229 -9.469 -38.993 1.00 56.00 453 MET A C 1
ATOM 3787 O O . MET A 1 453 ? -17.610 -9.327 -37.948 1.00 56.00 453 MET A O 1
ATOM 3791 N N . ARG A 1 454 ? -19.214 -8.628 -39.363 1.00 57.75 454 ARG A N 1
ATOM 3792 C CA . ARG A 1 454 ? -19.941 -7.629 -38.527 1.00 57.75 454 ARG A CA 1
ATOM 3793 C C . ARG A 1 454 ? -19.175 -7.041 -37.319 1.00 57.75 454 ARG A C 1
ATOM 3795 O O . ARG A 1 454 ? -19.644 -7.072 -36.182 1.00 57.75 454 ARG A O 1
ATOM 3802 N N . LEU A 1 455 ? -18.014 -6.440 -37.583 1.00 59.47 455 LEU A N 1
ATOM 3803 C CA . LEU A 1 455 ? -17.034 -6.042 -36.563 1.00 59.47 455 LEU A CA 1
ATOM 3804 C C . LEU A 1 455 ? -17.576 -5.092 -35.472 1.00 59.47 455 LEU A C 1
ATOM 3806 O O . LEU A 1 455 ? -17.152 -5.167 -34.321 1.00 59.47 455 LEU A O 1
ATOM 3810 N N . ASN A 1 456 ? -18.511 -4.199 -35.808 1.00 56.44 456 ASN A N 1
ATOM 3811 C CA . ASN A 1 456 ? -19.065 -3.235 -34.847 1.00 56.44 456 ASN A CA 1
ATOM 3812 C C . ASN A 1 456 ? -20.060 -3.876 -33.868 1.00 56.44 456 ASN A C 1
ATOM 3814 O O . ASN A 1 456 ? -19.995 -3.602 -32.670 1.00 56.44 456 ASN A O 1
ATOM 3818 N N . ASP A 1 457 ? -20.928 -4.764 -34.353 1.00 65.38 457 ASP A N 1
ATOM 3819 C CA . ASP A 1 457 ? -21.905 -5.462 -33.511 1.00 65.38 457 ASP A CA 1
ATOM 3820 C C . ASP A 1 457 ? -21.195 -6.444 -32.565 1.00 65.38 457 ASP A C 1
ATOM 3822 O O . ASP A 1 457 ? -21.476 -6.478 -31.366 1.00 65.38 457 ASP A O 1
ATOM 3826 N N . LEU A 1 458 ? -20.178 -7.146 -33.078 1.00 65.19 458 LEU A N 1
ATOM 3827 C CA . LEU A 1 458 ? -19.342 -8.078 -32.315 1.00 65.19 458 LEU A CA 1
ATOM 3828 C C . LEU A 1 458 ? -18.488 -7.380 -31.249 1.00 65.19 458 LEU A C 1
ATOM 3830 O O . LEU A 1 458 ? -18.346 -7.897 -30.141 1.00 65.19 458 LEU A O 1
ATOM 3834 N N . ASN A 1 459 ? -17.967 -6.179 -31.525 1.00 62.03 459 ASN A N 1
ATOM 3835 C CA . ASN A 1 459 ? -17.243 -5.386 -30.524 1.00 62.03 459 ASN A CA 1
ATOM 3836 C C . ASN A 1 459 ? -18.157 -4.907 -29.385 1.00 62.03 459 ASN A C 1
ATOM 3838 O O . ASN A 1 459 ? -17.742 -4.903 -28.219 1.00 62.03 459 ASN A O 1
ATOM 3842 N N . ASN A 1 460 ? -19.401 -4.537 -29.697 1.00 68.12 460 ASN A N 1
ATOM 3843 C CA . ASN A 1 460 ? -20.383 -4.145 -28.688 1.00 68.12 460 ASN A CA 1
ATOM 3844 C C . ASN A 1 460 ? -20.782 -5.348 -27.821 1.00 68.12 460 ASN A C 1
ATOM 3846 O O . ASN A 1 460 ? -20.734 -5.258 -26.592 1.00 68.12 460 ASN A O 1
ATOM 3850 N N . GLU A 1 461 ? -21.071 -6.496 -28.440 1.00 73.00 461 GLU A N 1
ATOM 3851 C CA . GLU A 1 461 ? -21.390 -7.743 -27.735 1.00 73.00 461 GLU A CA 1
ATOM 3852 C C . GLU A 1 461 ? -20.217 -8.208 -26.851 1.00 73.00 461 GLU A C 1
ATOM 3854 O O . GLU A 1 461 ? -20.396 -8.452 -25.655 1.00 73.00 461 GLU A O 1
ATOM 3859 N N . LYS A 1 462 ? -18.982 -8.212 -27.379 1.00 67.75 462 LYS A N 1
ATOM 3860 C CA . LYS A 1 462 ? -17.749 -8.509 -26.625 1.00 67.75 462 LYS A CA 1
ATOM 3861 C C . LYS A 1 462 ? -17.600 -7.624 -25.391 1.00 67.75 462 LYS A C 1
ATOM 3863 O O . LYS A 1 462 ? -17.236 -8.106 -24.316 1.00 67.75 462 LYS A O 1
ATOM 3868 N N . THR A 1 463 ? -17.886 -6.331 -25.526 1.00 60.28 463 THR A N 1
ATOM 3869 C CA . THR A 1 463 ? -17.775 -5.367 -24.423 1.00 60.28 463 THR A CA 1
ATOM 3870 C C . THR A 1 463 ? -18.772 -5.666 -23.303 1.00 60.28 463 THR A C 1
ATOM 3872 O O . THR A 1 463 ? -18.395 -5.652 -22.126 1.00 60.28 463 THR A O 1
ATOM 3875 N N . VAL A 1 464 ? -20.018 -5.997 -23.653 1.00 69.44 464 VAL A N 1
ATOM 3876 C CA . VAL A 1 464 ? -21.070 -6.370 -22.694 1.00 69.44 464 VAL A CA 1
ATOM 3877 C C . VAL A 1 464 ? -20.717 -7.674 -21.971 1.00 69.44 464 VAL A C 1
ATOM 3879 O O . VAL A 1 464 ? -20.718 -7.717 -20.740 1.00 69.44 464 VAL A O 1
ATOM 3882 N N . LEU A 1 465 ? -20.294 -8.706 -22.706 1.00 70.75 465 LEU A N 1
ATOM 3883 C CA . LEU A 1 465 ? -19.926 -10.004 -22.127 1.00 70.75 465 LEU A CA 1
ATOM 3884 C C . LEU A 1 465 ? -18.697 -9.912 -21.206 1.00 70.75 465 LEU A C 1
ATOM 3886 O O . LEU A 1 465 ? -18.662 -10.532 -20.139 1.00 70.75 465 LEU A O 1
ATOM 3890 N N . LEU A 1 466 ? -17.693 -9.099 -21.565 1.00 60.72 466 LEU A N 1
ATOM 3891 C CA . LEU A 1 466 ? -16.538 -8.824 -20.700 1.00 60.72 466 LEU A CA 1
ATOM 3892 C C . LEU A 1 466 ? -16.937 -8.091 -19.416 1.00 60.72 466 LEU A C 1
ATOM 3894 O O . LEU A 1 466 ? -16.363 -8.356 -18.353 1.00 60.72 466 LEU A O 1
ATOM 3898 N N . HIS A 1 467 ? -17.904 -7.174 -19.495 1.00 69.88 467 HIS A N 1
ATOM 3899 C CA . HIS A 1 467 ? -18.439 -6.492 -18.323 1.00 69.88 467 HIS A CA 1
ATOM 3900 C C . HIS A 1 467 ? -19.113 -7.486 -17.369 1.00 69.88 467 HIS A C 1
ATOM 3902 O O . HIS A 1 467 ? -18.735 -7.553 -16.195 1.00 69.88 467 HIS A O 1
ATOM 3908 N N . ASP A 1 468 ? -20.027 -8.315 -17.872 1.00 66.62 468 ASP A N 1
ATOM 3909 C CA . ASP A 1 468 ? -20.763 -9.287 -17.058 1.00 66.62 468 ASP A CA 1
ATOM 3910 C C . ASP A 1 468 ? -19.831 -10.348 -16.441 1.00 66.62 468 ASP A C 1
ATOM 3912 O O . ASP A 1 468 ? -19.925 -10.657 -15.246 1.00 66.62 468 ASP A O 1
ATOM 3916 N N . LEU A 1 469 ? -18.819 -10.813 -17.185 1.00 69.94 469 LEU A N 1
ATOM 3917 C CA . LEU A 1 469 ? -17.788 -11.715 -16.661 1.00 69.94 469 LEU A CA 1
ATOM 3918 C C . LEU A 1 469 ? -16.964 -11.072 -15.529 1.00 69.94 469 LEU A C 1
ATOM 3920 O O . LEU A 1 469 ? -16.611 -11.737 -14.547 1.00 69.94 469 LEU A O 1
ATOM 3924 N N . ASN A 1 470 ? -16.638 -9.782 -15.642 1.00 59.41 470 ASN A N 1
ATOM 3925 C CA . ASN A 1 470 ? -15.902 -9.054 -14.608 1.00 59.41 470 ASN A CA 1
ATOM 3926 C C . ASN A 1 470 ? -16.743 -8.833 -13.345 1.00 59.41 470 ASN A C 1
ATOM 3928 O O . ASN A 1 470 ? -16.212 -8.948 -12.237 1.00 59.41 470 ASN A O 1
ATOM 3932 N N . VAL A 1 471 ? -18.050 -8.600 -13.485 1.00 62.72 471 VAL A N 1
ATOM 3933 C CA . VAL A 1 471 ? -18.988 -8.520 -12.354 1.00 62.72 471 VAL A CA 1
ATOM 3934 C C . VAL A 1 471 ? -19.008 -9.841 -11.576 1.00 62.72 471 VAL A C 1
ATOM 3936 O O . VAL A 1 471 ? -18.837 -9.833 -10.350 1.00 62.72 471 VAL A O 1
ATOM 3939 N N . LEU A 1 472 ? -19.115 -10.981 -12.269 1.00 64.12 472 LEU A N 1
ATOM 3940 C CA . LEU A 1 472 ? -19.087 -12.309 -11.641 1.00 64.12 472 LEU A CA 1
ATOM 3941 C C . LEU A 1 472 ? -17.740 -12.599 -10.950 1.00 64.12 472 LEU A C 1
ATOM 3943 O O . LEU A 1 472 ? -17.703 -13.075 -9.810 1.00 64.12 472 LEU A O 1
ATOM 3947 N N . LYS A 1 473 ? -16.610 -12.238 -11.578 1.00 59.53 473 LYS A N 1
ATOM 3948 C CA . LYS A 1 473 ? -15.267 -12.367 -10.972 1.00 59.53 473 LYS A CA 1
ATOM 3949 C C . LYS A 1 473 ? -15.102 -11.506 -9.714 1.00 59.53 473 LYS A C 1
ATOM 3951 O O . LYS A 1 473 ? -14.539 -11.983 -8.724 1.00 59.53 473 LYS A O 1
ATOM 3956 N N . LYS A 1 474 ? -15.606 -10.268 -9.722 1.00 57.12 474 LYS A N 1
ATOM 3957 C CA . LYS A 1 474 ? -15.531 -9.338 -8.583 1.00 57.12 474 LYS A CA 1
ATOM 3958 C C . LYS A 1 474 ? -16.353 -9.828 -7.391 1.00 57.12 474 LYS A C 1
ATOM 3960 O O . LYS A 1 474 ? -15.866 -9.793 -6.260 1.00 57.12 474 LYS A O 1
ATOM 3965 N N . ARG A 1 475 ? -17.551 -10.371 -7.636 1.00 59.75 475 ARG A N 1
ATOM 3966 C CA . ARG A 1 475 ? -18.399 -10.996 -6.603 1.00 59.75 475 ARG A CA 1
ATOM 3967 C C . ARG A 1 475 ? -17.663 -12.135 -5.885 1.00 59.75 475 ARG A C 1
ATOM 3969 O O . ARG A 1 475 ? -17.636 -12.177 -4.656 1.00 59.75 475 ARG A O 1
ATOM 3976 N N . LYS A 1 476 ? -16.969 -12.991 -6.642 1.00 61.09 476 LYS A N 1
ATOM 3977 C CA . LYS A 1 476 ? -16.155 -14.093 -6.100 1.00 61.09 476 LYS A CA 1
ATOM 3978 C C . LYS A 1 476 ? -14.971 -13.610 -5.254 1.00 61.09 476 LYS A C 1
ATOM 3980 O O . LYS A 1 476 ? -14.640 -14.238 -4.250 1.00 61.09 476 LYS A O 1
ATOM 3985 N N . ALA A 1 477 ? -14.333 -12.504 -5.637 1.00 53.75 477 ALA A N 1
ATOM 3986 C CA . ALA A 1 477 ? -13.242 -11.904 -4.866 1.00 53.75 477 ALA A CA 1
ATOM 3987 C C . ALA A 1 477 ? -13.730 -11.312 -3.528 1.00 53.75 477 ALA A C 1
ATOM 3989 O O . ALA A 1 477 ? -13.098 -11.538 -2.495 1.00 53.75 477 ALA A O 1
ATOM 3990 N N . LEU A 1 478 ? -14.882 -10.631 -3.530 1.00 55.59 478 LEU A N 1
ATOM 3991 C CA . LEU A 1 478 ? -15.535 -10.093 -2.327 1.00 55.59 478 LEU A CA 1
ATOM 3992 C C . LEU A 1 478 ? -15.902 -11.194 -1.321 1.00 55.59 478 LEU A C 1
ATOM 3994 O O . LEU A 1 478 ? -15.613 -11.065 -0.131 1.00 55.59 478 LEU A O 1
ATOM 3998 N N . GLU A 1 479 ? -16.461 -12.310 -1.793 1.00 58.41 479 GLU A N 1
ATOM 3999 C CA . GLU A 1 479 ? -16.783 -13.466 -0.946 1.00 58.41 479 GLU A CA 1
ATOM 4000 C C . GLU A 1 479 ? -15.525 -14.061 -0.279 1.00 58.41 479 GLU A C 1
ATOM 4002 O O . GLU A 1 479 ? -15.524 -14.436 0.898 1.00 58.41 479 GLU A O 1
ATOM 4007 N N . LEU A 1 480 ? -14.420 -14.132 -1.026 1.00 53.94 480 LEU A N 1
ATOM 4008 C CA . LEU A 1 480 ? -13.139 -14.636 -0.536 1.00 53.94 480 LEU A CA 1
ATOM 4009 C C . LEU A 1 480 ? -12.502 -13.706 0.502 1.00 53.94 480 LEU A C 1
ATOM 4011 O O . LEU A 1 480 ? -11.936 -14.186 1.486 1.00 53.94 480 LEU A O 1
ATOM 4015 N N . SER A 1 481 ? -12.641 -12.396 0.300 1.00 52.16 481 SER A N 1
ATOM 4016 C CA . SER A 1 481 ? -12.207 -11.362 1.239 1.00 52.16 481 SER A CA 1
ATOM 4017 C C . SER A 1 481 ? -12.979 -11.446 2.563 1.00 52.16 481 SER A C 1
ATOM 4019 O O . SER A 1 481 ? -12.370 -11.519 3.634 1.00 52.16 481 SER A O 1
ATOM 4021 N N . GLN A 1 482 ? -14.310 -11.594 2.513 1.00 54.41 482 GLN A N 1
ATOM 4022 C CA . GLN A 1 482 ? -15.127 -11.802 3.717 1.00 54.41 482 GLN A CA 1
ATOM 4023 C C . GLN A 1 482 ? -14.722 -13.064 4.496 1.00 54.41 482 GLN A C 1
ATOM 4025 O O . GLN A 1 482 ? -14.627 -13.036 5.725 1.00 54.41 482 GLN A O 1
ATOM 4030 N N . LYS A 1 483 ? -14.414 -14.170 3.802 1.00 56.09 483 LYS A N 1
ATOM 4031 C CA . LYS A 1 483 ? -13.923 -15.415 4.428 1.00 56.09 483 LYS A CA 1
ATOM 4032 C C . LYS A 1 483 ? -12.560 -15.256 5.114 1.00 56.09 483 LYS A C 1
ATOM 4034 O O . LYS A 1 483 ? -12.242 -16.045 6.004 1.00 56.09 483 LYS A O 1
ATOM 4039 N N . LEU A 1 484 ? -11.755 -14.274 4.709 1.00 52.62 484 LEU A N 1
ATOM 4040 C CA . LEU A 1 484 ? -10.404 -14.042 5.220 1.00 52.62 484 LEU A CA 1
ATOM 4041 C C . LEU A 1 484 ? -10.339 -13.121 6.447 1.00 52.62 484 LEU A C 1
ATOM 4043 O O . LEU A 1 484 ? -9.349 -13.199 7.177 1.00 52.62 484 LEU A O 1
ATOM 4047 N N . LYS A 1 485 ? -11.392 -12.331 6.720 1.00 52.44 485 LYS A N 1
ATOM 4048 C CA . LYS A 1 485 ? -11.516 -11.427 7.887 1.00 52.44 485 LYS A CA 1
ATOM 4049 C C . LYS A 1 485 ? -10.283 -10.535 8.124 1.00 52.44 485 LYS A C 1
ATOM 4051 O O . LYS A 1 485 ? -9.907 -10.278 9.265 1.00 52.44 485 LYS A O 1
ATOM 4056 N N . THR A 1 486 ? -9.623 -10.096 7.059 1.00 43.25 486 THR A N 1
ATOM 4057 C CA . THR A 1 486 ? -8.480 -9.177 7.122 1.00 43.25 486 THR A CA 1
ATOM 4058 C C . THR A 1 486 ? -8.958 -7.749 6.908 1.00 43.25 486 THR A C 1
ATOM 4060 O O . THR A 1 486 ? -9.344 -7.392 5.800 1.00 43.25 486 THR A O 1
ATOM 4063 N N . GLU A 1 487 ? -8.920 -6.944 7.971 1.00 40.31 487 GLU A N 1
ATOM 4064 C CA . GLU A 1 487 ? -9.119 -5.495 7.912 1.00 40.31 487 GLU A CA 1
ATOM 4065 C C . GLU A 1 487 ? -7.838 -4.827 7.368 1.00 40.31 487 GLU A C 1
ATOM 4067 O O . GLU A 1 487 ? -6.734 -5.013 7.887 1.00 40.31 487 GLU A O 1
ATOM 4072 N N . TRP A 1 488 ? -8.002 -4.057 6.292 1.00 37.16 488 TRP A N 1
ATOM 4073 C CA . TRP A 1 488 ? -7.087 -3.036 5.762 1.00 37.16 488 TRP A CA 1
ATOM 4074 C C . TRP A 1 488 ? -5.750 -3.406 5.103 1.00 37.16 488 TRP A C 1
ATOM 4076 O O . TRP A 1 488 ? -5.229 -2.593 4.346 1.00 37.16 488 TRP A O 1
ATOM 4086 N N . THR A 1 489 ? -5.177 -4.596 5.290 1.00 37.91 489 THR A N 1
ATOM 4087 C CA . THR A 1 489 ? -3.859 -4.910 4.678 1.00 37.91 489 THR A CA 1
ATOM 4088 C C . THR A 1 489 ? -3.913 -5.347 3.205 1.00 37.91 489 THR A C 1
ATOM 4090 O O . THR A 1 489 ? -2.867 -5.586 2.608 1.00 37.91 489 THR A O 1
ATOM 4093 N N . LEU A 1 490 ? -5.105 -5.450 2.602 1.00 40.12 490 LEU A N 1
ATOM 4094 C CA . LEU A 1 490 ? -5.337 -6.067 1.284 1.00 40.12 490 LEU A CA 1
ATOM 4095 C C . LEU A 1 490 ? -6.369 -5.304 0.421 1.00 40.12 490 LEU A C 1
ATOM 4097 O O . LEU A 1 490 ? -7.153 -5.914 -0.295 1.00 40.12 490 LEU A O 1
ATOM 4101 N N . GLU A 1 491 ? -6.370 -3.970 0.455 1.00 37.56 491 GLU A N 1
ATOM 4102 C CA . GLU A 1 491 ? -7.132 -3.132 -0.500 1.00 37.56 491 GLU A CA 1
ATOM 4103 C C . GLU A 1 491 ? -6.289 -2.692 -1.717 1.00 37.56 491 GLU A C 1
ATOM 4105 O O . GLU A 1 491 ? -6.651 -1.765 -2.438 1.00 37.56 491 GLU A O 1
ATOM 4110 N N . GLY A 1 492 ? -5.152 -3.358 -1.958 1.00 37.84 492 GLY A N 1
ATOM 4111 C CA . GLY A 1 492 ? -4.251 -3.071 -3.081 1.00 37.84 492 GLY A CA 1
ATOM 4112 C C . GLY A 1 492 ? -4.096 -4.189 -4.116 1.00 37.84 492 GLY A C 1
ATOM 4113 O O . GLY A 1 492 ? -3.410 -3.966 -5.106 1.00 37.84 492 GLY A O 1
ATOM 4114 N N . ASP A 1 493 ? -4.691 -5.372 -3.917 1.00 36.25 493 ASP A N 1
ATOM 4115 C CA . ASP A 1 493 ? -4.441 -6.526 -4.794 1.00 36.25 493 ASP A CA 1
ATOM 4116 C C . ASP A 1 493 ? -5.716 -7.373 -4.999 1.00 36.25 493 ASP A C 1
ATOM 4118 O O . ASP A 1 493 ? -6.180 -8.078 -4.101 1.00 36.25 493 ASP A O 1
ATOM 4122 N N . GLU A 1 494 ? -6.308 -7.313 -6.198 1.00 39.19 494 GLU A N 1
ATOM 4123 C CA . GLU A 1 494 ? -7.552 -8.012 -6.582 1.00 39.19 494 GLU A CA 1
ATOM 4124 C C . GLU A 1 494 ? -7.312 -9.486 -6.983 1.00 39.19 494 GLU A C 1
ATOM 4126 O O . GLU A 1 494 ? -7.936 -10.028 -7.900 1.00 39.19 494 GLU A O 1
ATOM 4131 N N . ASN A 1 495 ? -6.386 -10.184 -6.319 1.00 46.50 495 ASN A N 1
ATOM 4132 C CA . ASN A 1 495 ? -5.988 -11.529 -6.731 1.00 46.50 495 ASN A CA 1
ATOM 4133 C C . ASN A 1 495 ? -6.707 -12.642 -5.941 1.00 46.50 495 ASN A C 1
ATOM 4135 O O . ASN A 1 495 ? -6.261 -13.097 -4.886 1.00 46.50 495 ASN A O 1
ATOM 4139 N N . SER A 1 496 ? -7.793 -13.177 -6.508 1.00 46.41 496 SER A N 1
ATOM 4140 C CA . SER A 1 496 ? -8.513 -14.340 -5.955 1.00 46.41 496 SER A CA 1
ATOM 4141 C C . SER A 1 496 ? -7.642 -15.600 -5.788 1.00 46.41 496 SER A C 1
ATOM 4143 O O . SER A 1 496 ? -7.870 -16.376 -4.855 1.00 46.41 496 SER A O 1
ATOM 4145 N N . LYS A 1 497 ? -6.601 -15.807 -6.615 1.00 47.12 497 LYS A N 1
ATOM 4146 C CA . LYS A 1 497 ? -5.657 -16.932 -6.451 1.00 47.12 497 LYS A CA 1
ATOM 4147 C C . LYS A 1 497 ? -4.787 -16.760 -5.208 1.00 47.12 497 LYS A C 1
ATOM 4149 O O . LYS A 1 497 ? -4.545 -17.752 -4.522 1.00 47.12 497 LYS A O 1
ATOM 4154 N N . PHE A 1 498 ? -4.366 -15.536 -4.886 1.00 49.31 498 PHE A N 1
ATOM 4155 C CA . PHE A 1 498 ? -3.610 -15.242 -3.666 1.00 49.31 498 PHE A CA 1
ATOM 4156 C C . PHE A 1 498 ? -4.435 -15.576 -2.419 1.00 49.31 498 PHE A C 1
ATOM 4158 O O . PHE A 1 498 ? -3.996 -16.350 -1.570 1.00 49.31 498 PHE A O 1
ATOM 4165 N N . PHE A 1 499 ? -5.676 -15.094 -2.359 1.00 47.38 499 PHE A N 1
ATOM 4166 C CA . PHE A 1 499 ? -6.605 -15.382 -1.266 1.00 47.38 499 PHE A CA 1
ATOM 4167 C C . PHE A 1 499 ? -6.907 -16.886 -1.127 1.00 47.38 499 PHE A C 1
ATOM 4169 O O . PHE A 1 499 ? -6.892 -17.425 -0.017 1.00 47.38 499 PHE A O 1
ATOM 4176 N N . HIS A 1 500 ? -7.099 -17.606 -2.240 1.00 50.31 500 HIS A N 1
ATOM 4177 C CA . HIS A 1 500 ? -7.273 -19.062 -2.227 1.00 50.31 500 HIS A CA 1
ATOM 4178 C C . HIS A 1 500 ? -6.013 -19.806 -1.762 1.00 50.31 500 HIS A C 1
ATOM 4180 O O . HIS A 1 500 ? -6.118 -20.745 -0.968 1.00 50.31 500 HIS A O 1
ATOM 4186 N N . ALA A 1 501 ? -4.829 -19.409 -2.232 1.00 51.97 501 ALA A N 1
ATOM 4187 C CA . ALA A 1 501 ? -3.556 -20.004 -1.833 1.00 51.97 501 ALA A CA 1
ATOM 4188 C C . ALA A 1 501 ? -3.261 -19.746 -0.349 1.00 51.97 501 ALA A C 1
ATOM 4190 O O . ALA A 1 501 ? -2.832 -20.656 0.360 1.00 51.97 501 ALA A O 1
ATOM 4191 N N . TYR A 1 502 ? -3.572 -18.548 0.145 1.00 50.34 502 TYR A N 1
ATOM 4192 C CA . TYR A 1 502 ? -3.427 -18.177 1.547 1.00 50.34 502 TYR A CA 1
ATOM 4193 C C . TYR A 1 502 ? -4.396 -18.953 2.449 1.00 50.34 502 TYR A C 1
ATOM 4195 O O . TYR A 1 502 ? -3.968 -19.523 3.453 1.00 50.34 502 TYR A O 1
ATOM 4203 N N . LEU A 1 503 ? -5.674 -19.082 2.062 1.00 56.94 503 LEU A N 1
ATOM 4204 C CA . LEU A 1 503 ? -6.647 -19.932 2.763 1.00 56.94 503 LEU A CA 1
ATOM 4205 C C . LEU A 1 503 ? -6.201 -21.396 2.796 1.00 56.94 503 LEU A C 1
ATOM 4207 O O . LEU A 1 503 ? -6.253 -22.024 3.853 1.00 56.94 503 LEU A O 1
ATOM 4211 N N . LYS A 1 504 ? -5.735 -21.943 1.665 1.00 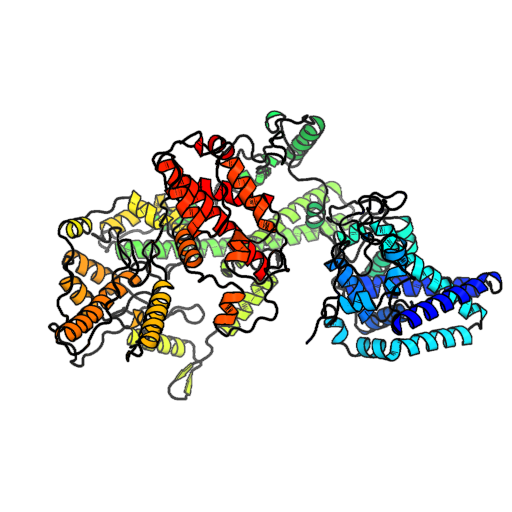62.34 504 LYS A N 1
ATOM 4212 C CA . LYS A 1 504 ? -5.204 -23.314 1.596 1.00 62.34 504 LYS A CA 1
ATOM 4213 C C . LYS A 1 504 ? -3.975 -23.479 2.491 1.00 62.34 504 LYS A C 1
ATOM 4215 O O . LYS A 1 504 ? -3.915 -24.443 3.247 1.00 62.34 504 LYS A O 1
ATOM 4220 N N . LYS A 1 505 ? -3.034 -22.529 2.470 1.00 63.19 505 LYS A N 1
ATOM 4221 C CA . LYS A 1 505 ? -1.832 -22.537 3.317 1.00 63.19 505 LYS A CA 1
ATOM 4222 C C . LYS A 1 505 ? -2.193 -22.470 4.802 1.00 63.19 505 LYS A C 1
ATOM 4224 O O . LYS A 1 505 ? -1.701 -23.289 5.569 1.00 63.19 505 LYS A O 1
ATOM 4229 N N . ARG A 1 506 ? -3.087 -21.562 5.206 1.00 63.78 506 ARG A N 1
ATOM 4230 C CA . ARG A 1 506 ? -3.531 -21.410 6.601 1.00 63.78 506 ARG A CA 1
ATOM 4231 C C . ARG A 1 506 ? -4.295 -22.638 7.093 1.00 63.78 506 ARG A C 1
ATOM 4233 O O . ARG A 1 506 ? -4.000 -23.117 8.178 1.00 63.78 506 ARG A O 1
ATOM 4240 N N . ARG A 1 507 ? -5.204 -23.199 6.284 1.00 66.12 507 ARG A N 1
ATOM 4241 C CA . ARG A 1 507 ? -5.888 -24.468 6.600 1.00 66.12 507 ARG A CA 1
ATOM 4242 C C . ARG A 1 507 ? -4.903 -25.627 6.724 1.00 66.12 507 ARG A C 1
ATOM 4244 O O . ARG A 1 507 ? -5.030 -26.411 7.648 1.00 66.12 507 ARG A O 1
ATOM 4251 N N . ARG A 1 508 ? -3.896 -25.707 5.846 1.00 67.12 508 ARG A N 1
ATOM 4252 C CA . ARG A 1 508 ? -2.853 -26.744 5.899 1.00 67.12 508 ARG A CA 1
ATOM 4253 C C . ARG A 1 508 ? -1.968 -26.630 7.143 1.00 67.12 508 ARG A C 1
ATOM 4255 O O . ARG A 1 508 ? -1.568 -27.664 7.662 1.00 67.12 508 ARG A O 1
ATOM 4262 N N . LEU A 1 509 ? -1.648 -25.406 7.574 1.00 62.91 509 LEU A N 1
ATOM 4263 C CA . LEU A 1 509 ? -0.831 -25.131 8.764 1.00 62.91 509 LEU A CA 1
ATOM 4264 C C . LEU A 1 509 ? -1.612 -25.295 10.077 1.00 62.91 509 LEU A C 1
ATOM 4266 O O . LEU A 1 509 ? -1.021 -25.681 11.073 1.00 62.91 509 LEU A O 1
ATOM 4270 N N . ALA A 1 510 ? -2.917 -25.008 10.079 1.00 64.88 510 ALA A N 1
ATOM 4271 C CA . ALA A 1 510 ? -3.778 -25.109 11.262 1.00 64.88 510 ALA A CA 1
ATOM 4272 C C . ALA A 1 510 ? -4.503 -26.462 11.391 1.00 64.88 510 ALA A C 1
ATOM 4274 O O . ALA A 1 510 ? -5.239 -26.663 12.354 1.00 64.88 510 ALA A O 1
ATOM 4275 N N . ALA A 1 511 ? -4.349 -27.365 10.417 1.00 76.12 511 ALA A N 1
ATOM 4276 C CA . ALA A 1 511 ? -4.982 -28.677 10.455 1.00 76.12 511 ALA A CA 1
ATOM 4277 C C . ALA A 1 511 ? -4.336 -29.555 11.533 1.00 76.12 511 ALA A C 1
ATOM 4279 O O . ALA A 1 511 ? -3.133 -29.815 11.493 1.00 76.12 511 ALA A O 1
ATOM 4280 N N . ILE A 1 512 ? -5.156 -30.059 12.451 1.00 81.25 512 ILE A N 1
ATOM 4281 C CA . ILE A 1 512 ? -4.750 -31.043 13.454 1.00 81.25 512 ILE A CA 1
ATOM 4282 C C . ILE A 1 512 ? -4.664 -32.395 12.741 1.00 81.25 512 ILE A C 1
ATOM 4284 O O . ILE A 1 512 ? -5.695 -32.940 12.346 1.00 81.25 512 ILE A O 1
ATOM 4288 N N . ARG A 1 513 ? -3.443 -32.888 12.504 1.00 79.81 513 ARG A N 1
ATOM 4289 C CA . ARG A 1 513 ? -3.184 -34.161 11.797 1.00 79.81 513 ARG A CA 1
ATOM 4290 C C . ARG A 1 513 ? -3.087 -35.365 12.729 1.00 79.81 513 ARG A C 1
ATOM 4292 O O . ARG A 1 513 ? -3.370 -36.474 12.309 1.00 79.81 513 ARG A O 1
ATOM 4299 N N . GLY A 1 514 ? -2.720 -35.122 13.978 1.00 83.06 514 GLY A N 1
ATOM 4300 C CA . GLY A 1 514 ? -2.627 -36.129 15.019 1.00 83.06 514 GLY A CA 1
ATOM 4301 C C . GLY A 1 514 ? -2.421 -35.467 16.374 1.00 83.06 514 GLY A C 1
ATOM 4302 O O . GLY A 1 514 ? -2.107 -34.274 16.445 1.00 83.06 514 GLY A O 1
ATOM 4303 N N . ILE A 1 515 ? -2.630 -36.231 17.437 1.00 85.75 515 ILE A N 1
ATOM 4304 C CA . ILE A 1 515 ? -2.366 -35.821 18.816 1.00 85.75 515 ILE A CA 1
ATOM 4305 C C . ILE A 1 515 ? -1.483 -36.857 19.496 1.00 85.75 515 ILE A C 1
ATOM 4307 O O . ILE A 1 515 ? -1.586 -38.046 19.209 1.00 85.75 515 ILE A O 1
ATOM 4311 N N . LYS A 1 516 ? -0.635 -36.405 20.418 1.00 83.62 516 LYS A N 1
ATOM 4312 C CA . LYS A 1 516 ? 0.143 -37.293 21.279 1.00 83.62 516 LYS A CA 1
ATOM 4313 C C . LYS A 1 516 ? -0.604 -37.471 22.600 1.00 83.62 516 LYS A C 1
ATOM 4315 O O . LYS A 1 516 ? -0.816 -36.484 23.304 1.00 83.62 516 LYS A O 1
ATOM 4320 N N . HIS A 1 517 ? -1.015 -38.693 22.923 1.00 76.75 517 HIS A N 1
ATOM 4321 C CA . HIS A 1 517 ? -1.732 -39.024 24.156 1.00 76.75 517 HIS A CA 1
ATOM 4322 C C . HIS A 1 517 ? -1.038 -40.205 24.843 1.00 76.75 517 HIS A C 1
ATOM 4324 O O . HIS A 1 517 ? -0.782 -41.215 24.204 1.00 76.75 517 HIS A O 1
ATOM 4330 N N . ASN A 1 518 ? -0.674 -40.052 26.120 1.00 76.81 518 ASN A N 1
ATOM 4331 C CA . ASN A 1 518 ? 0.060 -41.053 26.916 1.00 76.81 518 ASN A CA 1
ATOM 4332 C C . ASN A 1 518 ? 1.361 -41.589 26.285 1.00 76.81 518 ASN A C 1
ATOM 4334 O O . ASN A 1 518 ? 1.802 -42.683 26.603 1.00 76.81 518 ASN A O 1
ATOM 4338 N N . GLY A 1 519 ? 2.007 -40.798 25.422 1.00 77.50 519 GLY A N 1
ATOM 4339 C CA . GLY A 1 519 ? 3.245 -41.190 24.739 1.00 77.50 519 GLY A CA 1
ATOM 4340 C C . GLY A 1 519 ? 3.041 -41.636 23.292 1.00 77.50 519 GLY A C 1
ATOM 4341 O O . GLY A 1 519 ? 3.951 -41.423 22.487 1.00 77.50 519 GLY A O 1
ATOM 4342 N N . ASP A 1 520 ? 1.838 -42.088 22.936 1.00 81.44 520 ASP A N 1
ATOM 4343 C CA . ASP A 1 520 ? 1.506 -42.612 21.610 1.00 81.44 520 ASP A CA 1
ATOM 4344 C C . ASP A 1 520 ? 0.915 -41.544 20.685 1.00 81.44 520 ASP A C 1
ATOM 4346 O O . ASP A 1 520 ? 0.208 -40.623 21.112 1.00 81.44 520 ASP A O 1
ATOM 4350 N N . TRP A 1 521 ? 1.221 -41.658 19.392 1.00 85.94 521 TRP A N 1
ATOM 4351 C CA . TRP A 1 521 ? 0.673 -40.790 18.352 1.00 85.94 521 TRP A CA 1
ATOM 4352 C C . TRP A 1 521 ? -0.637 -41.354 17.806 1.00 85.94 521 TRP A C 1
ATOM 4354 O O . TRP A 1 521 ? -0.686 -42.457 17.271 1.00 85.94 521 TRP A O 1
ATOM 4364 N N . VAL A 1 522 ? -1.698 -40.556 17.900 1.00 83.12 522 VAL A N 1
ATOM 4365 C CA . VAL A 1 522 ? -3.033 -40.882 17.398 1.00 83.12 522 VAL A CA 1
ATOM 4366 C C . VAL A 1 522 ? -3.345 -39.992 16.202 1.00 83.12 522 VAL A C 1
ATOM 4368 O O . VAL A 1 522 ? -3.494 -38.778 16.347 1.00 83.12 522 VAL A O 1
ATOM 4371 N N . GLU A 1 523 ? -3.483 -40.598 15.024 1.00 86.06 523 GLU A N 1
ATOM 4372 C CA . GLU A 1 523 ? -3.769 -39.890 13.763 1.00 86.06 523 GLU A CA 1
ATOM 4373 C C . GLU A 1 523 ? -5.210 -40.092 13.264 1.00 86.06 523 GLU A C 1
ATOM 4375 O O . GLU A 1 523 ? -5.686 -39.348 12.406 1.00 86.06 523 GLU A O 1
ATOM 4380 N N . CYS A 1 524 ? -5.948 -41.063 13.818 1.00 82.44 524 CYS A N 1
ATOM 4381 C CA . CYS A 1 524 ? -7.316 -41.359 13.391 1.00 82.44 524 CYS A CA 1
ATOM 4382 C C . CYS A 1 524 ? -8.272 -40.184 13.708 1.00 82.44 524 CYS A C 1
ATOM 4384 O O . CYS A 1 524 ? -8.500 -39.890 14.885 1.00 82.44 524 CYS A O 1
ATOM 4386 N N . PRO A 1 525 ? -8.907 -39.537 12.705 1.00 80.75 525 PRO A N 1
ATOM 4387 C CA . PRO A 1 525 ? -9.737 -38.347 12.921 1.00 80.75 525 PRO A CA 1
ATOM 4388 C C . PRO A 1 525 ? -10.938 -38.550 13.852 1.00 80.75 525 PRO A C 1
ATOM 4390 O O . PRO A 1 525 ? -11.359 -37.605 14.519 1.00 80.75 525 PRO A O 1
ATOM 4393 N N . ILE A 1 526 ? -11.504 -39.761 13.889 1.00 81.94 526 ILE A N 1
ATOM 4394 C CA . ILE A 1 526 ? -12.626 -40.112 14.776 1.00 81.94 526 ILE A CA 1
ATOM 4395 C C . ILE A 1 526 ? -12.142 -40.143 16.226 1.00 81.94 526 ILE A C 1
ATOM 4397 O O . ILE A 1 526 ? -12.737 -39.509 17.091 1.00 81.94 526 ILE A O 1
ATOM 4401 N N . VAL A 1 527 ? -11.014 -40.809 16.464 1.00 84.00 527 VAL A N 1
ATOM 4402 C CA . VAL A 1 527 ? -10.416 -40.939 17.794 1.00 84.00 527 VAL A CA 1
ATOM 4403 C C . VAL A 1 527 ? -9.923 -39.578 18.297 1.00 84.00 527 VAL A C 1
ATOM 4405 O O . VAL A 1 527 ? -10.182 -39.217 19.439 1.00 84.00 527 VAL A O 1
ATOM 4408 N N . ILE A 1 528 ? -9.312 -38.757 17.430 1.00 84.81 528 ILE A N 1
ATOM 4409 C CA . ILE A 1 528 ? -8.951 -37.363 17.748 1.00 84.81 528 ILE A CA 1
ATOM 4410 C C . ILE A 1 528 ? -10.191 -36.575 18.193 1.00 84.81 528 ILE A C 1
ATOM 4412 O O . ILE A 1 528 ? -10.139 -35.865 19.195 1.00 84.81 528 ILE A O 1
ATOM 4416 N N . LYS A 1 529 ? -11.315 -36.696 17.475 1.00 85.06 529 LYS A N 1
ATOM 4417 C CA . LYS A 1 529 ? -12.569 -36.031 17.861 1.00 85.06 529 LYS A CA 1
ATOM 4418 C C . LYS A 1 529 ? -13.072 -36.469 19.227 1.00 85.06 529 LYS A C 1
ATOM 4420 O O . LYS A 1 529 ? -13.455 -35.597 20.004 1.00 85.06 529 LYS A O 1
ATOM 4425 N N . GLU A 1 530 ? -13.036 -37.763 19.518 1.00 86.00 530 GLU A N 1
ATOM 4426 C CA . GLU A 1 530 ? -13.461 -38.288 20.816 1.00 86.00 530 GLU A CA 1
ATOM 4427 C C . GLU A 1 530 ? -12.537 -37.805 21.947 1.00 86.00 530 GLU A C 1
ATOM 4429 O O . GLU A 1 530 ? -13.014 -37.332 22.973 1.00 86.00 530 GLU A O 1
ATOM 4434 N N . PHE A 1 531 ? -11.217 -37.782 21.731 1.00 86.38 531 PHE A N 1
ATOM 4435 C CA . PHE A 1 531 ? -10.259 -37.254 22.710 1.00 86.38 531 PHE A CA 1
ATOM 4436 C C . PHE A 1 531 ? -10.501 -35.783 23.049 1.00 86.38 531 PHE A C 1
ATOM 4438 O O . PHE A 1 531 ? -10.509 -35.399 24.217 1.00 86.38 531 PHE A O 1
ATOM 4445 N N . PHE A 1 532 ? -10.691 -34.937 22.034 1.00 86.06 532 PHE A N 1
ATOM 4446 C CA . PHE A 1 532 ? -10.988 -33.523 22.257 1.00 86.06 532 PHE A CA 1
ATOM 4447 C C . PHE A 1 532 ? -12.351 -33.322 22.925 1.00 86.06 532 PHE A C 1
ATOM 4449 O O . PHE A 1 532 ? -12.467 -32.411 23.749 1.00 86.06 532 PHE A O 1
ATOM 4456 N N . PHE A 1 533 ? -13.343 -34.152 22.583 1.00 86.75 533 PHE A N 1
ATOM 4457 C CA . PHE A 1 533 ? -14.653 -34.174 23.228 1.00 86.75 533 PHE A CA 1
ATOM 4458 C C . PHE A 1 533 ? -14.516 -34.491 24.722 1.00 86.75 533 PHE A C 1
ATOM 4460 O O . PHE A 1 533 ? -14.868 -33.642 25.535 1.00 86.75 533 PHE A O 1
ATOM 4467 N N . GLU A 1 534 ? -13.910 -35.619 25.094 1.00 86.38 534 GLU A N 1
ATOM 4468 C CA . GLU A 1 534 ? -13.748 -36.023 26.499 1.00 86.38 534 GLU A CA 1
ATOM 4469 C C . GLU A 1 534 ? -12.857 -35.055 27.296 1.00 86.38 534 GLU A C 1
ATOM 4471 O O . GLU A 1 534 ? -13.174 -34.684 28.430 1.00 86.38 534 GLU A O 1
ATOM 4476 N N . HIS A 1 535 ? -11.777 -34.546 26.692 1.00 84.81 535 HIS A N 1
ATOM 4477 C CA . HIS A 1 535 ? -10.915 -33.547 27.330 1.00 84.81 535 HIS A CA 1
ATOM 4478 C C . HIS A 1 535 ? -11.660 -32.243 27.652 1.00 84.81 535 HIS A C 1
ATOM 4480 O O . HIS A 1 535 ? -11.480 -31.670 28.726 1.00 84.81 535 HIS A O 1
ATOM 4486 N N . HIS A 1 536 ? -12.486 -31.737 26.731 1.00 84.12 536 HIS A N 1
ATOM 4487 C CA . HIS A 1 536 ? -13.222 -30.496 26.977 1.00 84.12 536 HIS A CA 1
ATOM 4488 C C . HIS A 1 536 ? -14.443 -30.732 27.867 1.00 84.12 536 HIS A C 1
ATOM 4490 O O . HIS A 1 536 ? -14.694 -29.918 28.751 1.00 84.12 536 HIS A O 1
ATOM 4496 N N . LYS A 1 537 ? -15.142 -31.858 27.706 1.00 86.31 537 LYS A N 1
ATOM 4497 C CA . LYS A 1 537 ? -16.262 -32.257 28.562 1.00 86.31 537 LYS A CA 1
ATOM 4498 C C . LYS A 1 537 ? -15.832 -32.353 30.024 1.00 86.31 537 LYS A C 1
ATOM 4500 O O . LYS A 1 537 ? -16.402 -31.659 30.861 1.00 86.31 537 LYS A O 1
ATOM 4505 N N . SER A 1 538 ? -14.764 -33.098 30.325 1.00 84.06 538 SER A N 1
ATOM 4506 C CA . SER A 1 538 ? -14.210 -33.201 31.689 1.00 84.06 538 SER A CA 1
ATOM 4507 C C . SER A 1 538 ? -13.784 -31.843 32.261 1.00 84.06 538 SER A C 1
ATOM 4509 O O . SER A 1 538 ? -14.000 -31.550 33.438 1.00 84.06 538 SER A O 1
ATOM 4511 N N . LYS A 1 539 ? -13.237 -30.956 31.423 1.00 82.19 539 LYS A N 1
ATOM 4512 C CA . LYS A 1 539 ? -12.848 -29.599 31.825 1.00 82.19 539 LYS A CA 1
ATOM 4513 C C . LYS A 1 539 ? -14.038 -28.706 32.195 1.00 82.19 539 LYS A C 1
ATOM 4515 O O . LYS A 1 539 ? -13.840 -27.781 32.981 1.00 82.19 539 LYS A O 1
ATOM 4520 N N . PHE A 1 540 ? -15.227 -28.954 31.657 1.00 83.50 540 PHE A N 1
ATOM 4521 C CA . PHE A 1 540 ? -16.447 -28.199 31.961 1.00 83.50 540 PHE A CA 1
ATOM 4522 C C . PHE A 1 540 ? -17.424 -28.956 32.869 1.00 83.50 540 PHE A C 1
ATOM 4524 O O . PHE A 1 540 ? -18.481 -28.417 33.174 1.00 83.50 540 PHE A O 1
ATOM 4531 N N . SER A 1 541 ? -17.064 -30.155 33.336 1.00 82.94 541 SER A N 1
ATOM 4532 C CA . SER A 1 541 ? -17.857 -30.928 34.300 1.00 82.94 541 SER A CA 1
ATOM 4533 C C . SER A 1 541 ? -17.728 -30.357 35.716 1.00 82.94 541 SER A C 1
ATOM 4535 O O . SER A 1 541 ? -16.710 -29.744 36.066 1.00 82.94 541 SER A O 1
ATOM 4537 N N . LYS A 1 542 ? -18.729 -30.573 36.565 1.00 78.06 542 LYS A N 1
ATOM 4538 C CA . LYS A 1 542 ? -18.735 -30.142 37.965 1.00 78.06 542 LYS A CA 1
ATOM 4539 C C . LYS A 1 542 ? -17.581 -30.797 38.737 1.00 78.06 542 LYS A C 1
ATOM 4541 O O . LYS A 1 542 ? -17.195 -31.933 38.472 1.00 78.06 542 LYS A O 1
ATOM 4546 N N . TRP A 1 543 ? -16.982 -30.071 39.683 1.00 72.56 543 TRP A N 1
ATOM 4547 C CA . TRP A 1 543 ? -15.959 -30.657 40.558 1.00 72.56 543 TRP A CA 1
ATOM 4548 C C . TRP A 1 543 ? -16.623 -31.673 41.494 1.00 72.56 543 TRP A C 1
ATOM 4550 O O . TRP A 1 543 ? -17.501 -31.310 42.278 1.00 72.56 543 TRP A O 1
ATOM 4560 N N . VAL A 1 544 ? -16.187 -32.933 41.441 1.00 57.34 544 VAL A N 1
ATOM 4561 C CA . VAL A 1 544 ? -16.534 -33.943 42.449 1.00 57.34 544 VAL A CA 1
ATOM 4562 C C . VAL A 1 544 ? -15.676 -33.638 43.688 1.00 57.34 544 VAL A C 1
ATOM 4564 O O . VAL A 1 544 ? -14.454 -33.670 43.618 1.00 57.34 544 VAL A O 1
ATOM 4567 N N . ARG A 1 545 ? -16.326 -33.188 44.768 1.00 52.62 545 ARG A N 1
ATOM 4568 C CA . ARG A 1 545 ? -15.770 -32.445 45.924 1.00 52.62 545 ARG A CA 1
ATOM 4569 C C . ARG A 1 545 ? -14.465 -32.974 46.546 1.00 52.62 545 ARG A C 1
ATOM 4571 O O . ARG A 1 545 ? -14.318 -34.163 46.791 1.00 52.62 545 ARG A O 1
ATOM 4578 N N . SER A 1 546 ? -13.692 -32.027 47.084 1.00 39.81 546 SER A N 1
ATOM 4579 C CA . SER A 1 546 ? -13.031 -32.157 48.390 1.00 39.81 546 SER A CA 1
ATOM 4580 C C . SER A 1 546 ? -13.246 -30.864 49.187 1.00 39.81 546 SER A C 1
ATOM 4582 O O . SER A 1 546 ? -12.968 -29.770 48.703 1.00 39.81 546 SER A O 1
ATOM 4584 N N . SER A 1 547 ? -13.822 -31.006 50.377 1.00 47.94 547 SER A N 1
ATOM 4585 C CA . SER A 1 547 ? -14.081 -29.989 51.399 1.00 47.94 547 SER A CA 1
ATOM 4586 C C . SER A 1 547 ? -12.951 -28.961 51.535 1.00 47.94 547 SER A C 1
ATOM 4588 O O . SER A 1 547 ? -11.811 -29.352 51.767 1.00 47.94 547 SER A O 1
ATOM 4590 N N . GLY A 1 548 ? -13.245 -27.658 51.436 1.00 44.69 548 GLY A N 1
ATOM 4591 C CA . GLY A 1 548 ? -12.203 -26.652 51.681 1.00 44.69 548 GLY A CA 1
ATOM 4592 C C . GLY A 1 548 ? -12.479 -25.200 51.298 1.00 44.69 548 GLY A C 1
ATOM 4593 O O . GLY A 1 548 ? -11.556 -24.574 50.815 1.00 44.69 548 GLY A O 1
ATOM 4594 N N . VAL A 1 549 ? -13.709 -24.696 51.451 1.00 46.22 549 VAL A N 1
ATOM 4595 C CA . VAL A 1 549 ? -14.103 -23.359 51.968 1.00 46.22 549 VAL A CA 1
ATOM 4596 C C . VAL A 1 549 ? -15.627 -23.468 52.094 1.00 46.22 549 VAL A C 1
ATOM 4598 O O . VAL A 1 549 ? -16.335 -23.525 51.092 1.00 46.22 549 VAL A O 1
ATOM 4601 N N . GLY A 1 550 ? -16.133 -23.667 53.310 1.00 43.59 550 GLY A N 1
ATOM 4602 C CA . GLY A 1 550 ? -17.563 -23.869 53.542 1.00 43.59 550 GLY A CA 1
ATOM 4603 C C . GLY A 1 550 ? -18.385 -22.615 53.238 1.00 43.59 550 GLY A C 1
ATOM 4604 O O . GLY A 1 550 ? -17.881 -21.496 53.299 1.00 43.59 550 GLY A O 1
ATOM 4605 N N . ALA A 1 551 ? -19.684 -22.815 53.019 1.00 43.72 551 ALA A N 1
ATOM 4606 C CA . ALA A 1 551 ? -20.730 -21.802 52.813 1.00 43.72 551 ALA A CA 1
ATOM 4607 C C . ALA A 1 551 ? -20.828 -20.694 53.904 1.00 43.72 551 ALA A C 1
ATOM 4609 O O . ALA A 1 551 ? -21.688 -19.813 53.849 1.00 43.72 551 ALA A O 1
ATOM 4610 N N . GLY A 1 552 ? -19.946 -20.709 54.909 1.00 48.31 552 GLY A N 1
ATOM 4611 C CA . GLY A 1 552 ? -19.861 -19.736 55.999 1.00 48.31 552 GLY A CA 1
ATOM 4612 C C . GLY A 1 552 ? -18.667 -18.775 55.941 1.00 48.31 552 GLY A C 1
ATOM 4613 O O . GLY A 1 552 ? -18.595 -17.893 56.786 1.00 48.31 552 GLY A O 1
ATOM 4614 N N . THR A 1 553 ? -17.725 -18.907 54.996 1.00 52.38 553 THR A N 1
ATOM 4615 C CA . THR A 1 553 ? -16.440 -18.171 55.076 1.00 52.38 553 THR A CA 1
ATOM 4616 C C . THR A 1 553 ? -16.399 -16.858 54.292 1.00 52.38 553 THR A C 1
ATOM 4618 O O . THR A 1 553 ? -15.481 -16.070 54.479 1.00 52.38 553 THR A O 1
ATOM 4621 N N . VAL A 1 554 ? -17.370 -16.581 53.418 1.00 56.06 554 VAL A N 1
ATOM 4622 C CA . VAL A 1 554 ? -17.419 -15.286 52.717 1.00 56.06 554 VAL A CA 1
ATOM 4623 C C . VAL A 1 554 ? -17.807 -14.202 53.730 1.00 56.06 554 VAL A C 1
ATOM 4625 O O . VAL A 1 554 ? -18.918 -14.253 54.257 1.00 56.06 554 VAL A O 1
ATOM 4628 N N . GLY A 1 555 ? -16.890 -13.271 54.021 1.00 56.28 555 GLY A N 1
ATOM 4629 C CA . GLY A 1 555 ? -17.092 -12.162 54.963 1.00 56.28 555 GLY A CA 1
ATOM 4630 C C . GLY A 1 555 ? -18.239 -11.215 54.576 1.00 56.28 555 GLY A C 1
ATOM 4631 O O . GLY A 1 555 ? -18.954 -11.433 53.601 1.00 56.28 555 GLY A O 1
ATOM 4632 N N . THR A 1 556 ? -18.439 -10.139 55.341 1.00 61.47 556 THR A N 1
ATOM 4633 C CA . THR A 1 556 ? -19.515 -9.164 55.082 1.00 61.47 556 THR A CA 1
ATOM 4634 C C . THR A 1 556 ? -19.317 -8.455 53.734 1.00 61.47 556 THR A C 1
ATOM 4636 O O . THR A 1 556 ? -18.425 -7.618 53.613 1.00 61.47 556 THR A O 1
ATOM 4639 N N . ILE A 1 557 ? -20.167 -8.755 52.745 1.00 65.56 557 ILE A N 1
ATOM 4640 C CA . ILE A 1 557 ? -20.195 -8.087 51.433 1.00 65.56 557 ILE A CA 1
ATOM 4641 C C . ILE A 1 557 ? -21.261 -6.977 51.427 1.00 65.56 557 ILE A C 1
ATOM 4643 O O . ILE A 1 557 ? -22.310 -7.101 52.062 1.00 65.56 557 ILE A O 1
ATOM 4647 N N . GLN A 1 558 ? -20.998 -5.882 50.708 1.00 59.94 558 GLN A N 1
ATOM 4648 C CA . GLN A 1 558 ? -21.945 -4.781 50.524 1.00 59.94 558 GLN A CA 1
ATOM 4649 C C . GLN A 1 558 ? -23.192 -5.228 49.738 1.00 59.94 558 GLN A C 1
ATOM 4651 O O . GLN A 1 558 ? -23.082 -5.836 48.676 1.00 59.94 558 GLN A O 1
ATOM 4656 N N . GLN A 1 559 ? -24.383 -4.886 50.240 1.00 61.06 559 GLN A N 1
ATOM 4657 C CA . GLN A 1 559 ? -25.652 -5.221 49.587 1.00 61.06 559 GLN A CA 1
ATOM 4658 C C . GLN A 1 559 ? -26.141 -4.136 48.616 1.00 61.06 559 GLN A C 1
ATOM 4660 O O . GLN A 1 559 ? -25.911 -2.942 48.823 1.00 61.06 559 GLN A O 1
ATOM 4665 N N . LEU A 1 560 ? -26.892 -4.549 47.591 1.00 54.25 560 LEU A N 1
ATOM 4666 C CA . LEU A 1 560 ? -27.567 -3.654 46.645 1.00 54.25 560 LEU A CA 1
ATOM 4667 C C . LEU A 1 560 ? -28.627 -2.767 47.334 1.00 54.25 560 LEU A C 1
ATOM 4669 O O . LEU A 1 560 ? -29.427 -3.296 48.114 1.00 54.25 560 LEU A O 1
ATOM 4673 N N . PRO A 1 561 ? -28.712 -1.458 47.019 1.00 54.00 561 PRO A N 1
ATOM 4674 C CA . PRO A 1 561 ? -29.789 -0.581 47.489 1.00 54.00 561 PRO A CA 1
ATOM 4675 C C . PRO A 1 561 ? -31.172 -1.027 46.988 1.00 54.00 561 PRO A C 1
ATOM 4677 O O . PRO A 1 561 ? -31.295 -1.465 45.847 1.00 54.00 561 PRO A O 1
ATOM 4680 N N . VAL A 1 562 ? -32.221 -0.848 47.801 1.00 52.19 562 VAL A N 1
ATOM 4681 C CA . VAL A 1 562 ? -33.587 -1.364 47.543 1.00 52.19 562 VAL A CA 1
ATOM 4682 C C . VAL A 1 562 ? -34.139 -0.949 46.170 1.00 52.19 562 VAL A C 1
ATOM 4684 O O . VAL A 1 562 ? -34.504 -1.815 45.385 1.00 52.19 562 VAL A O 1
ATOM 4687 N N . GLY A 1 563 ? -34.073 0.338 45.803 1.00 46.88 563 GLY A N 1
ATOM 4688 C CA . GLY A 1 563 ? -34.588 0.817 44.507 1.00 46.88 563 GLY A CA 1
ATOM 4689 C C . GLY A 1 563 ? -33.825 0.322 43.266 1.00 46.88 563 GLY A C 1
ATOM 4690 O O . GLY A 1 563 ? -34.331 0.418 42.154 1.00 46.88 563 GLY A O 1
ATOM 4691 N N . HIS A 1 564 ? -32.611 -0.224 43.424 1.00 49.78 564 HIS A N 1
ATOM 4692 C CA . HIS A 1 564 ? -31.905 -0.878 42.314 1.00 49.78 564 HIS A CA 1
ATOM 4693 C C . HIS A 1 564 ? -32.366 -2.322 42.122 1.00 49.78 564 HIS A C 1
ATOM 4695 O O . HIS A 1 564 ? -32.234 -2.833 41.020 1.00 49.78 564 HIS A O 1
ATOM 4701 N N . ARG A 1 565 ? -32.917 -2.969 43.158 1.00 54.91 565 ARG A N 1
ATOM 4702 C CA . ARG A 1 565 ? -33.438 -4.340 43.073 1.00 54.91 565 ARG A CA 1
ATOM 4703 C C . ARG A 1 565 ? -34.696 -4.381 42.204 1.00 54.91 565 ARG A C 1
ATOM 4705 O O . ARG A 1 565 ? -34.785 -5.225 41.331 1.00 54.91 565 ARG A O 1
ATOM 4712 N N . GLU A 1 566 ? -35.583 -3.400 42.354 1.00 52.69 566 GLU A N 1
ATOM 4713 C CA . GLU A 1 566 ? -36.829 -3.274 41.575 1.00 52.69 566 GLU A CA 1
ATOM 4714 C C . GLU A 1 566 ? -36.590 -2.994 40.079 1.00 52.69 566 GLU A C 1
ATOM 4716 O O . GLU A 1 566 ? -37.316 -3.487 39.223 1.00 52.69 566 GLU A O 1
ATOM 4721 N N . LEU A 1 567 ? -35.537 -2.240 39.739 1.00 52.59 567 LEU A N 1
ATOM 4722 C CA . LEU A 1 567 ? -35.159 -1.961 38.345 1.00 52.59 567 LEU A CA 1
ATOM 4723 C C . LEU A 1 567 ? -34.637 -3.191 37.593 1.00 52.59 567 LEU A C 1
ATOM 4725 O O . LEU A 1 567 ? -34.649 -3.191 36.363 1.00 52.59 567 LEU A O 1
ATOM 4729 N N . LEU A 1 568 ? -34.130 -4.197 38.308 1.00 51.09 568 LEU A N 1
ATOM 4730 C CA . LEU A 1 568 ? -33.642 -5.434 37.703 1.00 51.09 568 LEU A CA 1
ATOM 4731 C C . LEU A 1 568 ? -34.821 -6.324 37.262 1.00 51.09 568 LEU A C 1
ATOM 4733 O O . LEU A 1 568 ? -34.701 -7.001 36.255 1.00 51.09 568 LEU A O 1
ATOM 4737 N N . VAL A 1 569 ? -35.987 -6.201 37.899 1.00 52.84 569 VAL A N 1
ATOM 4738 C CA . VAL A 1 569 ? -37.157 -7.093 37.746 1.00 52.84 569 VAL A CA 1
ATOM 4739 C C . VAL A 1 569 ? -38.171 -6.572 36.688 1.00 52.84 569 VAL A C 1
ATOM 4741 O O . VAL A 1 569 ? -39.279 -7.070 36.529 1.00 52.84 569 VAL A O 1
ATOM 4744 N N . ARG A 1 570 ? -37.843 -5.508 35.933 1.00 55.03 570 ARG A N 1
ATOM 4745 C CA . ARG A 1 570 ? -38.783 -4.859 34.985 1.00 55.03 570 ARG A CA 1
ATOM 4746 C C . ARG A 1 570 ? -38.770 -5.500 33.587 1.00 55.03 570 ARG A C 1
ATOM 4748 O O . ARG A 1 570 ? -37.700 -5.743 33.036 1.00 55.03 570 ARG A O 1
ATOM 4755 N N . GLN A 1 571 ? -39.944 -5.614 32.948 1.00 56.88 571 GLN A N 1
ATOM 4756 C CA . GLN A 1 571 ? -40.073 -6.063 31.551 1.00 56.88 571 GLN A CA 1
ATOM 4757 C C . GLN A 1 571 ? -39.278 -5.188 30.547 1.00 56.88 571 GLN A C 1
ATOM 4759 O O . GLN A 1 571 ? -39.408 -3.954 30.572 1.00 56.88 571 GLN A O 1
ATOM 4764 N N . PRO A 1 572 ? -38.492 -5.802 29.636 1.00 58.91 572 PRO A N 1
ATOM 4765 C CA . PRO A 1 572 ? -37.724 -5.089 28.618 1.00 58.91 572 PRO A CA 1
ATOM 4766 C C . PRO A 1 572 ? -38.615 -4.570 27.482 1.00 58.91 572 PRO A C 1
ATOM 4768 O O . PRO A 1 572 ? -39.488 -5.265 26.962 1.00 58.91 572 PRO A O 1
ATOM 4771 N N . VAL A 1 573 ? -38.362 -3.338 27.040 1.00 67.75 573 VAL A N 1
ATOM 4772 C CA . VAL A 1 573 ? -39.122 -2.701 25.953 1.00 67.75 573 VAL A CA 1
ATOM 4773 C C . VAL A 1 573 ? -38.447 -2.988 24.607 1.00 67.75 573 VAL A C 1
ATOM 4775 O O . VAL A 1 573 ? -37.223 -2.979 24.505 1.00 67.75 573 VAL A O 1
ATOM 4778 N N . MET A 1 574 ? -39.222 -3.149 23.527 1.00 65.44 574 MET A N 1
ATOM 4779 C CA . MET A 1 574 ? -38.720 -3.356 22.151 1.00 65.44 574 MET A CA 1
ATOM 4780 C C . MET A 1 574 ? -37.547 -2.434 21.764 1.00 65.44 574 MET A C 1
ATOM 4782 O O . MET A 1 574 ? -36.596 -2.851 21.102 1.00 65.44 574 MET A O 1
ATOM 4786 N N . GLY A 1 575 ? -37.615 -1.160 22.168 1.00 66.69 575 GLY A N 1
ATOM 4787 C CA . GLY A 1 575 ? -36.567 -0.177 21.898 1.00 66.69 575 GLY A CA 1
ATOM 4788 C C . GLY A 1 575 ? -35.222 -0.521 22.548 1.00 66.69 575 GLY A C 1
ATOM 4789 O O . GLY A 1 575 ? -34.183 -0.299 21.929 1.00 66.69 575 GLY A O 1
ATOM 4790 N N . GLU A 1 576 ? -35.233 -1.109 23.747 1.00 61.56 576 GLU A N 1
ATOM 4791 C CA . GLU A 1 576 ? -34.038 -1.544 24.481 1.00 61.56 576 GLU A CA 1
ATOM 4792 C C . GLU A 1 576 ? -33.401 -2.757 23.793 1.00 61.56 576 GLU A C 1
ATOM 4794 O O . GLU A 1 576 ? -32.206 -2.744 23.494 1.00 61.56 576 GLU A O 1
ATOM 4799 N N . VAL A 1 577 ? -34.214 -3.751 23.418 1.00 64.19 577 VAL A N 1
ATOM 4800 C CA . VAL A 1 577 ? -33.763 -4.948 22.684 1.00 64.19 577 VAL A CA 1
ATOM 4801 C C . VAL A 1 577 ? -33.149 -4.559 21.336 1.00 64.19 577 VAL A C 1
ATOM 4803 O O . VAL A 1 577 ? -32.054 -5.004 20.980 1.00 64.19 577 VAL A O 1
ATOM 4806 N N . LYS A 1 578 ? -33.809 -3.657 20.600 1.00 70.44 578 LYS A N 1
ATOM 4807 C CA . LYS A 1 578 ? -33.307 -3.143 19.322 1.00 70.44 578 LYS A CA 1
ATOM 4808 C C . LYS A 1 578 ? -31.996 -2.372 19.497 1.00 70.44 578 LYS A C 1
ATOM 4810 O O . LYS A 1 578 ? -31.087 -2.541 18.687 1.00 70.44 578 LYS A O 1
ATOM 4815 N N . ALA A 1 579 ? -31.858 -1.562 20.546 1.00 65.12 579 ALA A N 1
ATOM 4816 C CA . ALA A 1 579 ? -30.621 -0.833 20.818 1.00 65.12 579 ALA A CA 1
ATOM 4817 C C . ALA A 1 579 ? -29.433 -1.784 21.060 1.00 65.12 579 ALA A C 1
ATOM 4819 O O . ALA A 1 579 ? -28.375 -1.588 20.461 1.00 65.12 579 ALA A O 1
ATOM 4820 N N . VAL A 1 580 ? -29.623 -2.855 21.842 1.00 64.56 580 VAL A N 1
ATOM 4821 C CA . VAL A 1 580 ? -28.589 -3.877 22.109 1.00 64.56 580 VAL A CA 1
ATOM 4822 C C . VAL A 1 580 ? -28.177 -4.610 20.828 1.00 64.56 580 VAL A C 1
ATOM 4824 O O . VAL A 1 580 ? -26.985 -4.761 20.542 1.00 64.56 580 VAL A O 1
ATOM 4827 N N . VAL A 1 581 ? -29.148 -5.016 20.005 1.00 65.31 581 VAL A N 1
ATOM 4828 C CA . VAL A 1 581 ? -28.881 -5.665 18.710 1.00 65.31 581 VAL A CA 1
ATOM 4829 C C . VAL A 1 581 ? -28.111 -4.727 17.773 1.00 65.31 581 VAL A C 1
ATOM 4831 O O . VAL A 1 581 ? -27.216 -5.176 17.053 1.00 65.31 581 VAL A O 1
ATOM 4834 N N . TRP A 1 582 ? -28.406 -3.422 17.785 1.00 75.31 582 TRP A N 1
ATOM 4835 C CA . TRP A 1 582 ? -27.725 -2.433 16.945 1.00 75.31 582 TRP A CA 1
ATOM 4836 C C . TRP A 1 582 ? -26.316 -2.072 17.422 1.00 75.31 582 TRP A C 1
ATOM 4838 O O . TRP A 1 582 ? -25.458 -1.851 16.561 1.00 75.31 582 TRP A O 1
ATOM 4848 N N . ASP A 1 583 ? -26.059 -2.093 18.732 1.00 64.56 583 ASP A N 1
ATOM 4849 C CA . ASP A 1 583 ? -24.727 -1.891 19.324 1.00 64.56 583 ASP A CA 1
ATOM 4850 C C . ASP A 1 583 ? -23.768 -3.060 19.016 1.00 64.56 583 ASP A C 1
ATOM 4852 O O . ASP A 1 583 ? -22.548 -2.899 18.911 1.00 64.56 583 ASP A O 1
ATOM 4856 N N . CYS A 1 584 ? -24.310 -4.253 18.748 1.00 58.56 584 CYS A N 1
ATOM 4857 C CA . CYS A 1 584 ? -23.518 -5.393 18.299 1.00 58.56 584 CYS A CA 1
ATOM 4858 C C . CYS A 1 584 ? -22.932 -5.165 16.892 1.00 58.56 584 CYS A C 1
ATOM 4860 O O . CYS A 1 584 ? -23.639 -4.850 15.934 1.00 58.56 584 CYS A O 1
ATOM 4862 N N . GLY A 1 585 ? -21.623 -5.372 16.719 1.00 56.34 585 GLY A N 1
ATOM 4863 C CA . GLY A 1 585 ? -20.960 -5.203 15.420 1.00 56.34 585 GLY A CA 1
ATOM 4864 C C . GLY A 1 585 ? -21.478 -6.176 14.348 1.00 56.34 585 GLY A C 1
ATOM 4865 O O . GLY A 1 585 ? -21.434 -7.392 14.532 1.00 56.34 585 GLY A O 1
ATOM 4866 N N . SER A 1 586 ? -21.911 -5.656 13.195 1.00 59.06 586 SER A N 1
ATOM 4867 C CA . SER A 1 586 ? -22.522 -6.454 12.114 1.00 59.06 586 SER A CA 1
ATOM 4868 C C . SER A 1 586 ? -21.570 -7.493 11.488 1.00 59.06 586 SER A C 1
ATOM 4870 O O . SER A 1 586 ? -22.020 -8.503 10.955 1.00 59.06 586 SER A O 1
ATOM 4872 N N . SER A 1 587 ? -20.254 -7.275 11.580 1.00 52.47 587 SER A N 1
ATOM 4873 C CA . SER A 1 587 ? -19.192 -8.132 11.026 1.00 52.47 587 SER A CA 1
ATOM 4874 C C . SER A 1 587 ? -18.584 -9.129 12.029 1.00 52.47 587 SER A C 1
ATOM 4876 O O . SER A 1 587 ? -17.598 -9.803 11.708 1.00 52.47 587 SER A O 1
ATOM 4878 N N . LYS A 1 588 ? -19.136 -9.249 13.248 1.00 56.88 588 LYS A N 1
ATOM 4879 C CA . LYS A 1 588 ? -18.630 -10.203 14.251 1.00 56.88 588 LYS A CA 1
ATOM 4880 C C . LYS A 1 588 ? -18.860 -11.658 13.822 1.00 56.88 588 LYS A C 1
ATOM 4882 O O . LYS A 1 588 ? -19.726 -11.962 13.004 1.00 56.88 588 LYS A O 1
ATOM 4887 N N . ALA A 1 589 ? -18.019 -12.562 14.336 1.00 47.97 589 ALA A N 1
ATOM 4888 C CA . ALA A 1 589 ? -18.099 -13.982 14.003 1.00 47.97 589 ALA A CA 1
ATOM 4889 C C . ALA A 1 589 ? -19.469 -14.552 14.417 1.00 47.97 589 ALA A C 1
ATOM 4891 O O . ALA A 1 589 ? -19.885 -14.293 15.544 1.00 47.97 589 ALA A O 1
ATOM 4892 N N . PRO A 1 590 ? -20.154 -15.301 13.534 1.00 57.06 590 PRO A N 1
ATOM 4893 C CA . PRO A 1 590 ? -21.417 -15.933 13.886 1.00 57.06 590 PRO A CA 1
ATOM 4894 C C . PRO A 1 590 ? -21.196 -17.021 14.941 1.00 57.06 590 PRO A C 1
ATOM 4896 O O . PRO A 1 590 ? -20.099 -17.585 15.037 1.00 57.06 590 PRO A O 1
ATOM 4899 N N . GLY A 1 591 ? -22.247 -17.324 15.699 1.00 54.25 591 GLY A N 1
ATOM 4900 C CA . GLY A 1 591 ? -22.261 -18.453 16.620 1.00 54.25 591 GLY A CA 1
ATOM 4901 C C . GLY A 1 591 ? -22.263 -19.809 15.892 1.00 54.25 591 GLY A C 1
ATOM 4902 O O . GLY A 1 591 ? -22.134 -19.881 14.664 1.00 54.25 591 GLY A O 1
ATOM 4903 N N . PRO A 1 592 ? -22.420 -20.922 16.631 1.00 50.94 592 PRO A N 1
ATOM 4904 C CA . PRO A 1 592 ? -22.542 -22.271 16.056 1.00 50.94 592 PRO A CA 1
ATOM 4905 C C . PRO A 1 592 ? -23.720 -22.412 15.069 1.00 50.94 592 PRO A C 1
ATOM 4907 O O . PRO A 1 592 ? -23.694 -23.225 14.134 1.00 50.94 592 PRO A O 1
ATOM 4910 N N . ASP A 1 593 ? -24.745 -21.580 15.245 1.00 55.81 593 ASP A N 1
ATOM 4911 C CA . ASP A 1 593 ? -25.907 -21.431 14.372 1.00 55.81 593 ASP A CA 1
ATOM 4912 C C . ASP A 1 593 ? -25.541 -20.879 12.983 1.00 55.81 593 ASP A C 1
ATOM 4914 O O . ASP A 1 593 ? -26.108 -21.321 11.987 1.00 55.81 593 ASP A O 1
ATOM 4918 N N . GLY A 1 594 ? -24.488 -20.073 12.865 1.00 56.44 594 GLY A N 1
ATOM 4919 C CA . GLY A 1 594 ? -23.955 -19.572 11.600 1.00 56.44 594 GLY A CA 1
ATOM 4920 C C . GLY A 1 594 ? -24.567 -18.254 11.120 1.00 56.44 594 GLY A C 1
ATOM 4921 O O . GLY A 1 594 ? -24.214 -17.822 10.023 1.00 56.44 594 GLY A O 1
ATOM 4922 N N . PHE A 1 595 ? -25.418 -17.605 11.920 1.00 65.12 595 PHE A N 1
ATOM 4923 C CA . PHE A 1 595 ? -25.995 -16.292 11.620 1.00 65.12 595 PHE A CA 1
ATOM 4924 C C . PHE A 1 595 ? -25.231 -15.180 12.349 1.00 65.12 595 PHE A C 1
ATOM 4926 O O . PHE A 1 595 ? -24.779 -15.348 13.480 1.00 65.12 595 PHE A O 1
ATOM 4933 N N . SER A 1 596 ? -25.025 -14.043 11.682 1.00 68.56 596 SER A N 1
ATOM 4934 C CA . SER A 1 596 ? -24.379 -12.866 12.277 1.00 68.56 596 SER A CA 1
ATOM 4935 C C . SER A 1 596 ? -25.414 -11.815 12.671 1.00 68.56 596 SER A C 1
ATOM 4937 O O . SER A 1 596 ? -26.552 -11.836 12.203 1.00 68.56 596 SER A O 1
ATOM 4939 N N . PHE A 1 597 ? -24.999 -10.812 13.447 1.00 67.12 597 PHE A N 1
ATOM 4940 C CA . PHE A 1 597 ? -25.855 -9.657 13.731 1.00 67.12 597 PHE A CA 1
ATOM 4941 C C . PHE A 1 597 ? -26.268 -8.884 12.469 1.00 67.12 597 PHE A C 1
ATOM 4943 O O . PHE A 1 597 ? -27.292 -8.214 12.493 1.00 67.12 597 PHE A O 1
ATOM 4950 N N . ALA A 1 598 ? -25.535 -8.992 11.352 1.00 66.19 598 ALA A N 1
ATOM 4951 C CA . ALA A 1 598 ? -25.993 -8.436 10.076 1.00 66.19 598 ALA A CA 1
ATOM 4952 C C . ALA A 1 598 ? -27.281 -9.113 9.582 1.00 66.19 598 ALA A C 1
ATOM 4954 O O . ALA A 1 598 ? -28.182 -8.422 9.122 1.00 66.19 598 ALA A O 1
ATOM 4955 N N . PHE A 1 599 ? -27.386 -10.440 9.724 1.00 73.44 599 PHE A N 1
ATOM 4956 C CA . PHE A 1 599 ? -28.594 -11.189 9.374 1.00 73.44 599 PHE A CA 1
ATOM 4957 C C . PHE A 1 599 ? -29.773 -10.772 10.260 1.00 73.44 599 PHE A C 1
ATOM 4959 O O . PHE A 1 599 ? -30.842 -10.466 9.745 1.00 73.44 599 PHE A O 1
ATOM 4966 N N . VAL A 1 600 ? -29.550 -10.675 11.576 1.00 70.88 600 VAL A N 1
ATOM 4967 C CA . VAL A 1 600 ? -30.589 -10.285 12.545 1.00 70.88 600 VAL A CA 1
ATOM 4968 C C . VAL A 1 600 ? -31.081 -8.851 12.313 1.00 70.88 600 VAL A C 1
ATOM 4970 O O . VAL A 1 600 ? -32.280 -8.603 12.352 1.00 70.88 600 VAL A O 1
ATOM 4973 N N . LYS A 1 601 ? -30.175 -7.904 12.032 1.00 75.38 601 LYS A N 1
ATOM 4974 C CA . LYS A 1 601 ? -30.535 -6.506 11.730 1.00 75.38 601 LYS A CA 1
ATOM 4975 C C . LYS A 1 601 ? -31.310 -6.373 10.422 1.00 75.38 601 LYS A C 1
ATOM 4977 O O . LYS A 1 601 ? -32.242 -5.579 10.355 1.00 75.38 601 LYS A O 1
ATOM 4982 N N . HIS A 1 602 ? -30.903 -7.123 9.397 1.00 76.06 602 HIS A N 1
ATOM 4983 C CA . HIS A 1 602 ? -31.529 -7.099 8.073 1.00 76.06 602 HIS A CA 1
ATOM 4984 C C . HIS A 1 602 ? -32.940 -7.694 8.111 1.00 76.06 602 HIS A C 1
ATOM 4986 O O . HIS A 1 602 ? -33.873 -7.084 7.604 1.00 76.06 602 HIS A O 1
ATOM 4992 N N . HIS A 1 603 ? -33.112 -8.824 8.802 1.00 76.12 603 HIS A N 1
ATOM 4993 C CA . HIS A 1 603 ? -34.387 -9.546 8.916 1.00 76.12 603 HIS A CA 1
ATOM 4994 C C . HIS A 1 603 ? -35.178 -9.210 10.178 1.00 76.12 603 HIS A C 1
ATOM 4996 O O . HIS A 1 603 ? -36.044 -9.980 10.590 1.00 76.12 603 HIS A O 1
ATOM 5002 N N . TRP A 1 604 ? -34.902 -8.064 10.807 1.00 80.69 604 TRP A N 1
ATOM 5003 C CA . TRP A 1 604 ? -35.533 -7.689 12.074 1.00 80.69 604 TRP A CA 1
ATOM 5004 C C . TRP A 1 604 ? -37.060 -7.766 11.996 1.00 80.69 604 TRP A C 1
ATOM 5006 O O . TRP A 1 604 ? -37.673 -8.319 12.893 1.00 80.69 604 TRP A O 1
ATOM 5016 N N . GLY A 1 605 ? -37.672 -7.308 10.898 1.00 79.00 605 GLY A N 1
ATOM 5017 C CA . GLY A 1 605 ? -39.130 -7.349 10.723 1.00 79.00 605 GLY A CA 1
ATOM 5018 C C . GLY A 1 605 ? -39.750 -8.754 10.736 1.00 79.00 605 GLY A C 1
ATOM 5019 O O . GLY A 1 605 ? -40.886 -8.889 11.165 1.00 79.00 605 GLY A O 1
ATOM 5020 N N . LEU A 1 606 ? -39.014 -9.789 10.315 1.00 80.19 606 LEU A N 1
ATOM 5021 C CA . LEU A 1 606 ? -39.470 -11.187 10.348 1.00 80.19 606 LEU A CA 1
ATOM 5022 C C . LEU A 1 606 ? -39.188 -11.842 11.707 1.00 80.19 606 LEU A C 1
ATOM 5024 O O . LEU A 1 606 ? -39.962 -12.660 12.192 1.00 80.19 606 LEU A O 1
ATOM 5028 N N . LEU A 1 607 ? -38.048 -11.498 12.305 1.00 76.81 607 LEU A N 1
ATOM 5029 C CA . LEU A 1 607 ? -37.536 -12.149 13.508 1.00 76.81 607 LEU A CA 1
ATOM 5030 C C . LEU A 1 607 ? -38.064 -11.520 14.797 1.00 76.81 607 LEU A C 1
ATOM 5032 O O . LEU A 1 607 ? -38.006 -12.162 15.839 1.00 76.81 607 LEU A O 1
ATOM 5036 N N . VAL A 1 608 ? -38.531 -10.270 14.749 1.00 75.81 608 VAL A N 1
ATOM 5037 C CA . VAL A 1 608 ? -38.830 -9.465 15.936 1.00 75.81 608 VAL A CA 1
ATOM 5038 C C . VAL A 1 608 ? -39.867 -10.114 16.838 1.00 75.81 608 VAL A C 1
ATOM 5040 O O . VAL A 1 608 ? -39.648 -10.125 18.037 1.00 75.81 608 VAL A O 1
ATOM 5043 N N . ASP A 1 609 ? -40.934 -10.708 16.311 1.00 74.81 609 ASP A N 1
ATOM 5044 C CA . ASP A 1 609 ? -41.973 -11.301 17.159 1.00 74.81 609 ASP A CA 1
ATOM 5045 C C . ASP A 1 609 ? -41.489 -12.585 17.837 1.00 74.81 609 ASP A C 1
ATOM 5047 O O . ASP A 1 609 ? -41.784 -12.807 19.007 1.00 74.81 609 ASP A O 1
ATOM 5051 N N . ASP A 1 610 ? -40.700 -13.410 17.143 1.00 68.00 610 ASP A N 1
ATOM 5052 C CA . ASP A 1 610 ? -40.073 -14.597 17.733 1.00 68.00 610 ASP A CA 1
ATOM 5053 C C . ASP A 1 610 ? -38.961 -14.202 18.728 1.00 68.00 610 ASP A C 1
ATOM 5055 O O . ASP A 1 610 ? -38.832 -14.824 19.777 1.00 68.00 610 ASP A O 1
ATOM 5059 N N . ILE A 1 611 ? -38.182 -13.149 18.444 1.00 67.50 611 ILE A N 1
ATOM 5060 C CA . ILE A 1 611 ? -37.147 -12.606 19.341 1.00 67.50 611 ILE A CA 1
ATOM 5061 C C . ILE A 1 611 ? -37.789 -11.955 20.562 1.00 67.50 611 ILE A C 1
ATOM 5063 O O . ILE A 1 611 ? -37.307 -12.154 21.665 1.00 67.50 611 ILE A O 1
ATOM 5067 N N . MET A 1 612 ? -38.872 -11.204 20.398 1.00 63.97 612 MET A N 1
ATOM 5068 C CA . MET A 1 612 ? -39.595 -10.583 21.501 1.00 63.97 612 MET A CA 1
ATOM 5069 C C . MET A 1 612 ? -40.370 -11.608 22.309 1.00 63.97 612 MET A C 1
ATOM 5071 O O . MET A 1 612 ? -40.457 -11.419 23.508 1.00 63.97 612 MET A O 1
ATOM 5075 N N . ARG A 1 613 ? -40.852 -12.707 21.710 1.00 61.38 613 ARG A N 1
ATOM 5076 C CA . ARG A 1 613 ? -41.369 -13.868 22.455 1.00 61.38 613 ARG A CA 1
ATOM 5077 C C . ARG A 1 613 ? -40.262 -14.598 23.205 1.00 61.38 613 ARG A C 1
ATOM 5079 O O . ARG A 1 613 ? -40.466 -14.995 24.340 1.00 61.38 613 ARG A O 1
ATOM 5086 N N . LEU A 1 614 ? -39.076 -14.732 22.609 1.00 54.50 614 LEU A N 1
ATOM 5087 C CA . LEU A 1 614 ? -37.898 -15.286 23.281 1.00 54.50 614 LEU A CA 1
ATOM 5088 C C . LEU A 1 614 ? -37.460 -14.396 24.450 1.00 54.50 614 LEU A C 1
ATOM 5090 O O . LEU A 1 614 ? -37.133 -14.904 25.510 1.00 54.50 614 LEU A O 1
ATOM 5094 N N . VAL A 1 615 ? -37.498 -13.076 24.265 1.00 52.19 615 VAL A N 1
ATOM 5095 C CA . VAL A 1 615 ? -37.164 -12.069 25.280 1.00 52.19 615 VAL A CA 1
ATOM 5096 C C . VAL A 1 615 ? -38.288 -11.905 26.311 1.00 52.19 615 VAL A C 1
ATOM 5098 O O . VAL A 1 615 ? -37.990 -11.634 27.461 1.00 52.19 615 VAL A O 1
ATOM 5101 N N . SER A 1 616 ? -39.557 -12.127 25.957 1.00 48.62 616 SER A N 1
ATOM 5102 C CA . SER A 1 616 ? -40.692 -12.128 26.895 1.00 48.62 616 SER A CA 1
ATOM 5103 C C . SER A 1 616 ? -40.864 -13.459 27.631 1.00 48.62 616 SER A C 1
ATOM 5105 O O . SER A 1 616 ? -41.721 -13.564 28.496 1.00 48.62 616 SER A O 1
ATOM 5107 N N . MET A 1 617 ? -40.111 -14.491 27.240 1.00 43.91 617 MET A N 1
ATOM 5108 C CA . MET A 1 617 ? -39.980 -15.774 27.946 1.00 43.91 617 MET A CA 1
ATOM 5109 C C . MET A 1 617 ? -38.655 -15.872 28.717 1.00 43.91 617 MET A C 1
ATOM 5111 O O . MET A 1 617 ? -38.375 -16.889 29.347 1.00 43.91 617 MET A O 1
ATOM 5115 N N . VAL A 1 618 ? -37.844 -14.815 28.662 1.00 40.94 618 VAL A N 1
ATOM 5116 C CA . VAL A 1 618 ? -36.688 -14.581 29.524 1.00 40.94 618 VAL A CA 1
ATOM 5117 C C . VAL A 1 618 ? -37.073 -13.386 30.376 1.00 40.94 618 VAL A C 1
ATOM 5119 O O . VAL A 1 618 ? -36.702 -12.250 30.081 1.00 40.94 618 VAL A O 1
ATOM 5122 N N . ASP A 1 619 ? -37.903 -13.635 31.387 1.00 32.22 619 ASP A N 1
ATOM 5123 C CA . ASP A 1 619 ? -38.130 -12.611 32.394 1.00 32.22 619 ASP A CA 1
ATOM 5124 C C . ASP A 1 619 ? -36.781 -12.276 33.035 1.00 32.22 619 ASP A C 1
ATOM 5126 O O . ASP A 1 619 ? -36.079 -13.164 33.479 1.00 32.22 619 ASP A O 1
ATOM 5130 N N . GLU A 1 620 ? -36.441 -10.985 32.986 1.00 39.38 620 GLU A N 1
ATOM 5131 C CA . GLU A 1 620 ? -35.404 -10.241 33.718 1.00 39.38 620 GLU A CA 1
ATOM 5132 C C . GLU A 1 620 ? -33.920 -10.491 33.365 1.00 39.38 620 GLU A C 1
ATOM 5134 O O . GLU A 1 620 ? -33.386 -11.549 33.662 1.00 39.38 620 GLU A O 1
ATOM 5139 N N . LEU A 1 621 ? -33.215 -9.478 32.797 1.00 30.22 621 LEU A N 1
ATOM 5140 C CA . LEU A 1 621 ? -31.768 -9.205 33.027 1.00 30.22 621 LEU A CA 1
ATOM 5141 C C . LEU A 1 621 ? -31.150 -7.930 32.361 1.00 30.22 621 LEU A C 1
ATOM 5143 O O . LEU A 1 621 ? -30.639 -7.979 31.246 1.00 30.22 621 LEU A O 1
ATOM 5147 N N . VAL A 1 622 ? -31.047 -6.840 33.154 1.00 32.16 622 VAL A N 1
ATOM 5148 C CA . VAL A 1 622 ? -29.887 -5.914 33.428 1.00 32.16 622 VAL A CA 1
ATOM 5149 C C . VAL A 1 622 ? -30.070 -4.401 33.142 1.00 32.16 622 VAL A C 1
ATOM 5151 O O . VAL A 1 622 ? -30.356 -3.972 32.030 1.00 32.16 622 VAL A O 1
ATOM 5154 N N . SER A 1 623 ? -29.759 -3.590 34.175 1.00 34.81 623 SER A N 1
ATOM 5155 C CA . SER A 1 623 ? -29.780 -2.111 34.276 1.00 34.81 623 SER A CA 1
ATOM 5156 C C . SER A 1 623 ? -28.355 -1.472 34.295 1.00 34.81 623 SER A C 1
ATOM 5158 O O . SER A 1 623 ? -27.380 -2.165 34.597 1.00 34.81 623 SER A O 1
ATOM 5160 N N . PRO A 1 624 ? -28.178 -0.165 33.961 1.00 36.00 624 PRO A N 1
ATOM 5161 C CA . PRO A 1 624 ? -26.970 0.366 33.313 1.00 36.00 624 PRO A CA 1
ATOM 5162 C C . PRO A 1 624 ? -25.978 1.145 34.210 1.00 36.00 624 PRO A C 1
ATOM 5164 O O . PRO A 1 624 ? -25.653 2.303 33.924 1.00 36.00 624 PRO A O 1
ATOM 5167 N N . VAL A 1 625 ? -25.411 0.543 35.264 1.00 37.66 625 VAL A N 1
ATOM 5168 C CA . VAL A 1 625 ? -24.310 1.192 36.016 1.00 37.66 625 VAL A CA 1
ATOM 5169 C C . VAL A 1 625 ? -23.380 0.185 36.711 1.00 37.66 625 VAL A C 1
ATOM 5171 O O . VAL A 1 625 ? -23.887 -0.647 37.445 1.00 37.66 625 VAL A O 1
ATOM 5174 N N . GLN A 1 626 ? -22.047 0.363 36.544 1.00 28.45 626 GLN A N 1
ATOM 5175 C CA . GLN A 1 626 ? -20.874 -0.265 37.238 1.00 28.45 626 GLN A CA 1
ATOM 5176 C C . GLN A 1 626 ? -20.071 -1.338 36.465 1.00 28.45 626 GLN A C 1
ATOM 5178 O O . GLN A 1 626 ? -20.520 -1.824 35.442 1.00 28.45 626 GLN A O 1
ATOM 5183 N N . SER A 1 627 ? -18.856 -1.776 36.854 1.00 37.84 627 SER A N 1
ATOM 5184 C CA . SER A 1 627 ? -17.765 -1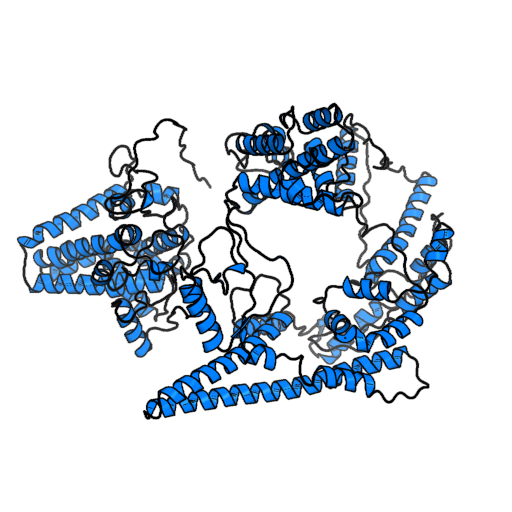.165 37.666 1.00 37.84 627 SER A CA 1
ATOM 5185 C C . SER A 1 627 ? -16.340 -1.514 37.147 1.00 37.84 627 SER A C 1
ATOM 5187 O O . SER A 1 627 ? -15.335 -0.946 37.574 1.00 37.84 627 SER A O 1
ATOM 5189 N N . VAL A 1 628 ? -16.244 -2.377 36.134 1.00 34.28 628 VAL A N 1
ATOM 5190 C CA . VAL A 1 628 ? -15.078 -2.658 35.279 1.00 34.28 628 VAL A CA 1
ATOM 5191 C C . VAL A 1 628 ? -15.687 -3.084 33.930 1.00 34.28 628 VAL A C 1
ATOM 5193 O O . VAL A 1 628 ? -16.716 -3.743 33.936 1.00 34.28 628 VAL A O 1
ATOM 5196 N N . PHE A 1 629 ? -15.153 -2.605 32.796 1.00 34.25 629 PHE A N 1
ATOM 5197 C CA . PHE A 1 629 ? -15.939 -2.209 31.596 1.00 34.25 629 PHE A CA 1
ATOM 5198 C C . PHE A 1 629 ? -16.783 -0.924 31.783 1.00 34.25 629 PHE A C 1
ATOM 5200 O O . PHE A 1 629 ? -17.634 -0.607 30.954 1.00 34.25 629 PHE A O 1
ATOM 5207 N N . ILE A 1 630 ? -16.490 -0.102 32.808 1.00 37.62 630 ILE A N 1
ATOM 5208 C CA . ILE A 1 630 ? -17.081 1.246 32.941 1.00 37.62 630 ILE A CA 1
ATOM 5209 C C . ILE A 1 630 ? -16.420 2.255 32.002 1.00 37.62 630 ILE A C 1
ATOM 5211 O O . ILE A 1 630 ? -15.194 2.367 31.925 1.00 37.62 630 ILE A O 1
ATOM 5215 N N . SER A 1 631 ? -17.237 3.155 31.463 1.00 32.81 631 SER A N 1
ATOM 5216 C CA . SER A 1 631 ? -16.806 4.473 30.993 1.00 32.81 631 SER A CA 1
ATOM 5217 C C . SER A 1 631 ? -16.128 5.302 32.104 1.00 32.81 631 SER A C 1
ATOM 5219 O O . SER A 1 631 ? -16.768 6.073 32.821 1.00 32.81 631 SER A O 1
ATOM 5221 N N . GLY A 1 632 ? -14.798 5.233 32.220 1.00 32.16 632 GLY A N 1
ATOM 5222 C CA . GLY A 1 632 ? -14.029 6.164 33.060 1.00 32.16 632 GLY A CA 1
ATOM 5223 C C . GLY A 1 632 ? -12.802 5.627 33.789 1.00 32.16 632 GLY A C 1
ATOM 5224 O O . GLY A 1 632 ? -12.097 6.453 34.355 1.00 32.16 632 GLY A O 1
ATOM 5225 N N . ARG A 1 633 ? -12.525 4.319 33.758 1.00 36.41 633 ARG A N 1
ATOM 5226 C CA . ARG A 1 633 ? -11.305 3.719 34.330 1.00 36.41 633 ARG A CA 1
ATOM 5227 C C . ARG A 1 633 ? -10.550 2.946 33.246 1.00 36.41 633 ARG A C 1
ATOM 5229 O O . ARG A 1 633 ? -11.175 2.287 32.417 1.00 36.41 633 ARG A O 1
ATOM 5236 N N . GLN A 1 634 ? -9.227 3.076 33.192 1.00 39.38 634 GLN A N 1
ATOM 5237 C CA . GLN A 1 634 ? -8.359 2.435 32.200 1.00 39.38 634 GLN A CA 1
ATOM 5238 C C . GLN A 1 634 ? -7.548 1.302 32.836 1.00 39.38 634 GLN A C 1
ATOM 5240 O O . GLN A 1 634 ? -7.135 1.394 33.985 1.00 39.38 634 GLN A O 1
ATOM 5245 N N . ILE A 1 635 ? -7.221 0.266 32.052 1.00 40.09 635 ILE A N 1
ATOM 5246 C CA . ILE A 1 635 ? -6.307 -0.828 32.456 1.00 40.09 635 ILE A CA 1
ATOM 5247 C C . ILE A 1 635 ? -4.974 -0.295 33.004 1.00 40.09 635 ILE A C 1
ATOM 5249 O O . ILE A 1 635 ? -4.348 -0.932 33.843 1.00 40.09 635 ILE A O 1
ATOM 5253 N N . LEU A 1 636 ? -4.547 0.883 32.543 1.00 40.91 636 LEU A N 1
ATOM 5254 C CA . LEU A 1 636 ? -3.305 1.524 32.963 1.00 40.91 636 LEU A CA 1
ATOM 5255 C C . LEU A 1 636 ? -3.376 2.167 34.357 1.00 40.91 636 LEU A C 1
ATOM 5257 O O . LEU A 1 636 ? -2.319 2.442 34.918 1.00 40.91 636 LEU A O 1
ATOM 5261 N N . ASP A 1 637 ? -4.565 2.367 34.932 1.00 44.62 637 ASP A N 1
ATOM 5262 C CA . ASP A 1 637 ? -4.726 3.003 36.247 1.00 44.62 637 ASP A CA 1
ATOM 5263 C C . ASP A 1 637 ? -4.160 2.114 37.368 1.00 44.62 637 ASP A C 1
ATOM 5265 O O . ASP A 1 637 ? -3.465 2.607 38.253 1.00 44.62 637 ASP A O 1
ATOM 5269 N N . GLY A 1 638 ? -4.357 0.793 37.281 1.00 47.41 638 GLY A N 1
ATOM 5270 C CA . GLY A 1 638 ? -3.824 -0.178 38.247 1.00 47.41 638 GLY A CA 1
ATOM 5271 C C . GLY A 1 638 ? -2.287 -0.223 38.283 1.00 47.41 638 GLY A C 1
ATOM 5272 O O . GLY A 1 638 ? -1.699 0.028 39.337 1.00 47.41 638 GLY A O 1
ATOM 5273 N N . PRO A 1 639 ? -1.602 -0.471 37.149 1.00 49.50 639 PRO A N 1
ATOM 5274 C CA . PRO A 1 639 ? -0.142 -0.414 37.071 1.00 49.50 639 PRO A CA 1
ATOM 5275 C C . PRO A 1 639 ? 0.439 0.956 37.448 1.00 49.50 639 PRO A C 1
ATOM 5277 O O . PRO A 1 639 ? 1.527 1.021 38.018 1.00 49.50 639 PRO A O 1
ATOM 5280 N N . LEU A 1 640 ? -0.271 2.052 37.151 1.00 49.34 640 LEU A N 1
ATOM 5281 C CA . LEU A 1 640 ? 0.135 3.405 37.532 1.00 49.34 640 LEU A CA 1
ATOM 5282 C C . LEU A 1 640 ? 0.075 3.598 39.053 1.00 49.34 640 LEU A C 1
ATOM 5284 O O . LEU A 1 640 ? 1.065 4.031 39.635 1.00 49.34 640 LEU A O 1
ATOM 5288 N N . MET A 1 641 ? -1.035 3.231 39.701 1.00 51.50 641 MET A N 1
ATOM 5289 C CA . MET A 1 641 ? -1.166 3.279 41.162 1.00 51.50 641 MET A CA 1
ATOM 5290 C C . MET A 1 641 ? -0.104 2.415 41.847 1.00 51.50 641 MET A C 1
ATOM 5292 O O . MET A 1 641 ? 0.565 2.884 42.766 1.00 51.50 641 MET A O 1
ATOM 5296 N N . LEU A 1 642 ? 0.118 1.191 41.357 1.00 60.47 642 LEU A N 1
ATOM 5297 C CA . LEU A 1 642 ? 1.134 0.289 41.899 1.00 60.47 642 LEU A CA 1
ATOM 5298 C C . LEU A 1 642 ? 2.550 0.880 41.793 1.00 60.47 642 LEU A C 1
ATOM 5300 O O . LEU A 1 642 ? 3.331 0.775 42.738 1.00 60.47 642 LEU A O 1
ATOM 5304 N N . ASN A 1 643 ? 2.875 1.543 40.677 1.00 62.03 643 ASN A N 1
ATOM 5305 C CA . ASN A 1 643 ? 4.164 2.218 40.500 1.00 62.03 643 ASN A CA 1
ATOM 5306 C C . ASN A 1 643 ? 4.360 3.380 41.485 1.00 62.03 643 ASN A C 1
ATOM 5308 O O . ASN A 1 643 ? 5.450 3.527 42.037 1.00 62.03 643 ASN A O 1
ATOM 5312 N N . GLU A 1 644 ? 3.324 4.187 41.731 1.00 58.72 644 GLU A N 1
ATOM 5313 C CA . GLU A 1 644 ? 3.397 5.295 42.693 1.00 58.72 644 GLU A CA 1
ATOM 5314 C C . GLU A 1 644 ? 3.560 4.804 44.129 1.00 58.72 644 GLU A C 1
ATOM 5316 O O . GLU A 1 644 ? 4.409 5.312 44.860 1.00 58.72 644 GLU A O 1
ATOM 5321 N N . ILE A 1 645 ? 2.802 3.775 44.517 1.00 61.41 645 ILE A N 1
ATOM 5322 C CA . ILE A 1 645 ? 2.905 3.156 45.843 1.00 61.41 645 ILE A CA 1
ATOM 5323 C C . ILE A 1 645 ? 4.302 2.554 46.023 1.00 61.41 645 ILE A C 1
ATOM 5325 O O . ILE A 1 645 ? 4.959 2.806 47.032 1.00 61.41 645 ILE A O 1
ATOM 5329 N N . SER A 1 646 ? 4.804 1.827 45.019 1.00 66.38 646 SER A N 1
ATOM 5330 C CA . SER A 1 646 ? 6.143 1.233 45.061 1.00 66.38 646 SER A CA 1
ATOM 5331 C C . SER A 1 646 ? 7.238 2.290 45.212 1.00 66.38 646 SER A C 1
ATOM 5333 O O . SER A 1 646 ? 8.141 2.127 46.034 1.00 66.38 646 SER A O 1
ATOM 5335 N N . LYS A 1 647 ? 7.143 3.403 44.473 1.00 65.62 647 LYS A N 1
ATOM 5336 C CA . LYS A 1 647 ? 8.079 4.526 44.589 1.00 65.62 647 LYS A CA 1
ATOM 5337 C C . LYS A 1 647 ? 7.999 5.184 45.970 1.00 65.62 647 LYS A C 1
ATOM 5339 O O . LYS A 1 647 ? 9.029 5.354 46.607 1.00 65.62 647 LYS A O 1
ATOM 5344 N N . TRP A 1 648 ? 6.800 5.473 46.476 1.00 69.06 648 TRP A N 1
ATOM 5345 C CA . TRP A 1 648 ? 6.624 6.109 47.785 1.00 69.06 648 TRP A CA 1
ATOM 5346 C C . TRP A 1 648 ? 7.177 5.258 48.938 1.00 69.06 648 TRP A C 1
ATOM 5348 O O . TRP A 1 648 ? 7.849 5.785 49.824 1.00 69.06 648 TRP A O 1
ATOM 5358 N N . TYR A 1 649 ? 6.952 3.939 48.924 1.00 72.44 649 TYR A N 1
ATOM 5359 C CA . TYR A 1 649 ? 7.508 3.035 49.940 1.00 72.44 649 TYR A CA 1
ATOM 5360 C C . TYR A 1 649 ? 9.040 2.963 49.870 1.00 72.44 649 TYR A C 1
ATOM 5362 O O . TYR A 1 649 ? 9.685 2.952 50.921 1.00 72.44 649 TYR A O 1
ATOM 5370 N N . LYS A 1 650 ? 9.623 2.992 48.659 1.00 71.62 650 LYS A N 1
ATOM 5371 C CA . LYS A 1 650 ? 11.079 3.110 48.463 1.00 71.62 650 LYS A CA 1
ATOM 5372 C C . LYS A 1 650 ? 11.617 4.427 49.025 1.00 71.62 650 LYS A C 1
ATOM 5374 O O . LYS A 1 650 ? 12.547 4.398 49.828 1.00 71.62 650 LYS A O 1
ATOM 5379 N N . ASP A 1 651 ? 10.991 5.552 48.687 1.00 66.38 651 ASP A N 1
ATOM 5380 C CA . ASP A 1 651 ? 11.403 6.890 49.133 1.00 66.38 651 ASP A CA 1
ATOM 5381 C C . ASP A 1 651 ? 11.290 7.042 50.665 1.00 66.38 651 ASP A C 1
ATOM 5383 O O . ASP A 1 651 ? 12.111 7.703 51.300 1.00 66.38 651 ASP A O 1
ATOM 5387 N N . LYS A 1 652 ? 10.303 6.385 51.293 1.00 71.50 652 LYS A N 1
ATOM 5388 C CA . LYS A 1 652 ? 10.107 6.362 52.755 1.00 71.50 652 LYS A CA 1
ATOM 5389 C C . LYS A 1 652 ? 10.861 5.241 53.481 1.00 71.50 652 LYS A C 1
ATOM 5391 O O . LYS A 1 652 ? 10.673 5.101 54.689 1.00 71.50 652 LYS A O 1
ATOM 5396 N N . LYS A 1 653 ? 11.682 4.445 52.783 1.00 78.00 653 LYS A N 1
ATOM 5397 C CA . LYS A 1 653 ? 12.415 3.282 53.329 1.00 78.00 653 LYS A CA 1
ATOM 5398 C C . LYS A 1 653 ? 11.518 2.298 54.104 1.00 78.00 653 LYS A C 1
ATOM 5400 O O . LYS A 1 653 ? 11.945 1.684 55.080 1.00 78.00 653 LYS A O 1
ATOM 5405 N N . LYS A 1 654 ? 10.257 2.146 53.686 1.00 75.00 654 LYS A N 1
ATOM 5406 C CA . LYS A 1 654 ? 9.300 1.213 54.298 1.00 75.00 654 LYS A CA 1
ATOM 5407 C C . LYS A 1 654 ? 9.293 -0.111 53.541 1.00 75.00 654 LYS A C 1
ATOM 5409 O O . LYS A 1 654 ? 9.361 -0.139 52.315 1.00 75.00 654 LYS A O 1
ATOM 5414 N N . ARG A 1 655 ? 9.165 -1.217 54.276 1.00 72.12 655 ARG A N 1
ATOM 5415 C CA . ARG A 1 655 ? 9.013 -2.557 53.692 1.00 72.12 655 ARG A CA 1
ATOM 5416 C C . ARG A 1 655 ? 7.589 -2.727 53.154 1.00 72.12 655 ARG A C 1
ATOM 5418 O O . ARG A 1 655 ? 6.630 -2.352 53.825 1.00 72.12 655 ARG A O 1
ATOM 5425 N N . MET A 1 656 ? 7.467 -3.266 51.943 1.00 74.81 656 MET A N 1
ATOM 5426 C CA . MET A 1 656 ? 6.198 -3.546 51.266 1.00 74.81 656 MET A CA 1
ATOM 5427 C C . MET A 1 656 ? 6.232 -4.971 50.720 1.00 74.81 656 MET A C 1
ATOM 5429 O O . MET A 1 656 ? 7.207 -5.353 50.075 1.00 74.81 656 MET A O 1
ATOM 5433 N N . LEU A 1 657 ? 5.158 -5.724 50.943 1.00 74.88 657 LEU A N 1
ATOM 5434 C CA . LEU A 1 657 ? 4.900 -7.000 50.285 1.00 74.88 657 LEU A CA 1
ATOM 5435 C C . LEU A 1 657 ? 3.893 -6.758 49.155 1.00 74.88 657 LEU A C 1
ATOM 5437 O O . LEU A 1 657 ? 2.853 -6.145 49.382 1.00 74.88 657 LEU A O 1
ATOM 5441 N N . VAL A 1 658 ? 4.205 -7.215 47.941 1.00 71.50 658 VAL A N 1
ATOM 5442 C CA . VAL A 1 658 ? 3.286 -7.156 46.794 1.00 71.50 658 VAL A CA 1
ATOM 5443 C C . VAL A 1 658 ? 2.872 -8.575 46.450 1.00 71.50 658 VAL A C 1
ATOM 5445 O O . VAL A 1 658 ? 3.710 -9.388 46.068 1.00 71.50 658 VAL A O 1
ATOM 5448 N N . PHE A 1 659 ? 1.579 -8.861 46.572 1.00 69.38 659 PHE A N 1
ATOM 5449 C CA . PHE A 1 659 ? 1.011 -10.160 46.237 1.00 69.38 659 PHE A CA 1
ATOM 5450 C C . PHE A 1 659 ? 0.396 -10.103 44.834 1.00 69.38 659 PHE A C 1
ATOM 5452 O O . PHE A 1 659 ? -0.574 -9.382 44.602 1.00 69.38 659 PHE A O 1
ATOM 5459 N N . LYS A 1 660 ? 0.998 -10.818 43.876 1.00 74.75 660 LYS A N 1
ATOM 5460 C CA . LYS A 1 660 ? 0.510 -10.923 42.495 1.00 74.75 660 LYS A CA 1
ATOM 5461 C C . LYS A 1 660 ? -0.011 -12.337 42.262 1.00 74.75 660 LYS A C 1
ATOM 5463 O O . LYS A 1 660 ? 0.782 -13.269 42.178 1.00 74.75 660 LYS A O 1
ATOM 5468 N N . VAL A 1 661 ? -1.324 -12.466 42.112 1.00 72.44 661 VAL A N 1
ATOM 5469 C CA . VAL A 1 661 ? -2.000 -13.727 41.782 1.00 72.44 661 VAL A CA 1
ATOM 5470 C C . VAL A 1 661 ? -2.473 -13.671 40.337 1.00 72.44 661 VAL A C 1
ATOM 5472 O O . VAL A 1 661 ? -2.948 -12.630 39.883 1.00 72.44 661 VAL A O 1
ATOM 5475 N N . ASP A 1 662 ? -2.328 -14.782 39.621 1.00 71.88 662 ASP A N 1
ATOM 5476 C CA . ASP A 1 662 ? -2.918 -14.979 38.301 1.00 71.88 662 ASP A CA 1
ATOM 5477 C C . ASP A 1 662 ? -3.826 -16.212 38.335 1.00 71.88 662 ASP A C 1
ATOM 5479 O O . ASP A 1 662 ? -3.487 -17.224 38.953 1.00 71.88 662 ASP A O 1
ATOM 5483 N N . PHE A 1 663 ? -4.990 -16.123 37.696 1.00 73.69 663 PHE A N 1
ATOM 5484 C CA . PHE A 1 663 ? -5.979 -17.197 37.691 1.00 73.69 663 PHE A CA 1
ATOM 5485 C C . PHE A 1 663 ? -5.825 -18.026 36.422 1.00 73.69 663 PHE A C 1
ATOM 5487 O O . PHE A 1 663 ? -6.147 -17.583 35.316 1.00 73.69 663 PHE A O 1
ATOM 5494 N N . ALA A 1 664 ? -5.374 -19.269 36.579 1.00 70.62 664 ALA A N 1
ATOM 5495 C CA . ALA A 1 664 ? -5.277 -20.198 35.466 1.00 70.62 664 ALA A CA 1
ATOM 5496 C C . ALA A 1 664 ? -6.668 -20.451 34.861 1.00 70.62 664 ALA A C 1
ATOM 5498 O O . ALA A 1 664 ? -7.515 -21.087 35.480 1.00 70.62 664 ALA A O 1
ATOM 5499 N N . LYS A 1 665 ? -6.886 -19.978 33.625 1.00 71.19 665 LYS A N 1
ATOM 5500 C CA . LYS A 1 665 ? -8.143 -20.158 32.872 1.00 71.19 665 LYS A CA 1
ATOM 5501 C C . LYS A 1 665 ? -9.377 -19.653 33.641 1.00 71.19 665 LYS A C 1
ATOM 5503 O O . LYS A 1 665 ? -10.406 -20.315 33.651 1.00 71.19 665 LYS A O 1
ATOM 5508 N N . ALA A 1 666 ? -9.265 -18.459 34.226 1.00 70.00 666 ALA A N 1
ATOM 5509 C CA . ALA A 1 666 ? -10.218 -17.855 35.164 1.00 70.00 666 ALA A CA 1
ATOM 5510 C C . ALA A 1 666 ? -11.712 -17.974 34.792 1.00 70.00 666 ALA A C 1
ATOM 5512 O O . ALA A 1 666 ? -12.543 -18.252 35.652 1.00 70.00 666 ALA A O 1
ATOM 5513 N N . TYR A 1 667 ? -12.050 -17.791 33.511 1.00 78.31 667 TYR A N 1
ATOM 5514 C CA . TYR A 1 667 ? -13.425 -17.944 33.029 1.00 78.31 667 TYR A CA 1
ATOM 5515 C C . TYR A 1 667 ? -13.857 -19.413 33.025 1.00 78.31 667 TYR A C 1
ATOM 5517 O O . TYR A 1 667 ? -14.944 -19.721 33.485 1.00 78.31 667 TYR A O 1
ATOM 5525 N N . ASP A 1 668 ? -13.009 -20.335 32.575 1.00 81.00 668 ASP A N 1
ATOM 5526 C CA . ASP A 1 668 ? -13.355 -21.751 32.394 1.00 81.00 668 ASP A CA 1
ATOM 5527 C C . ASP A 1 668 ? -13.475 -22.513 33.729 1.00 81.00 668 ASP A C 1
ATOM 5529 O O . ASP A 1 668 ? -14.055 -23.597 33.781 1.00 81.00 668 ASP A O 1
ATOM 5533 N N . SER A 1 669 ? -12.872 -21.986 34.799 1.00 80.75 669 SER A N 1
ATOM 5534 C CA . SER A 1 669 ? -12.746 -22.653 36.099 1.00 80.75 669 SER A CA 1
ATOM 5535 C C . SER A 1 669 ? -13.746 -22.183 37.156 1.00 80.75 669 SER A C 1
ATOM 5537 O O . SER A 1 669 ? -13.764 -22.752 38.246 1.00 80.75 669 SER A O 1
ATOM 5539 N N . LEU A 1 670 ? -14.541 -21.141 36.884 1.00 83.62 670 LEU A N 1
ATOM 5540 C CA . LEU A 1 670 ? -15.431 -20.561 37.889 1.00 83.62 670 LEU A CA 1
ATOM 5541 C C . LEU A 1 670 ? -16.549 -21.539 38.281 1.00 83.62 670 LEU A C 1
ATOM 5543 O O . LEU A 1 670 ? -17.317 -21.987 37.432 1.00 83.62 670 LEU A O 1
ATOM 5547 N N . SER A 1 671 ? -16.669 -21.830 39.575 1.00 86.3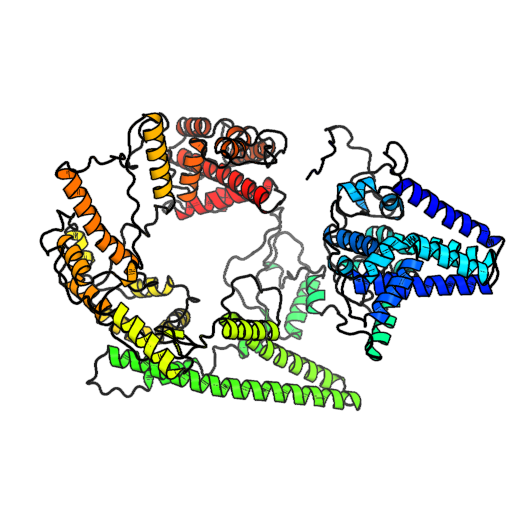1 671 SER A N 1
ATOM 5548 C CA . SER A 1 671 ? -17.786 -22.615 40.106 1.00 86.31 671 SER A CA 1
ATOM 5549 C C . SER A 1 671 ? -19.068 -21.782 40.126 1.00 86.31 671 SER A C 1
ATOM 5551 O O . SER A 1 671 ? -19.095 -20.692 40.702 1.00 86.31 671 SER A O 1
ATOM 5553 N N . TRP A 1 672 ? -20.138 -22.308 39.527 1.00 87.56 672 TRP A N 1
ATOM 5554 C CA . TRP A 1 672 ? -21.453 -21.666 39.546 1.00 87.56 672 TRP A CA 1
ATOM 5555 C C . TRP A 1 672 ? -22.055 -21.629 40.951 1.00 87.56 672 TRP A C 1
ATOM 5557 O O . TRP A 1 672 ? -22.577 -20.594 41.352 1.00 87.56 672 TRP A O 1
ATOM 5567 N N . ASP A 1 673 ? -21.880 -22.697 41.739 1.00 85.25 673 ASP A N 1
ATOM 5568 C CA . ASP A 1 673 ? -22.353 -22.752 43.130 1.00 85.25 673 ASP A CA 1
ATOM 5569 C C . ASP A 1 673 ? -21.779 -21.587 43.961 1.00 85.25 673 ASP A C 1
ATOM 5571 O O . ASP A 1 673 ? -22.506 -20.927 44.704 1.00 85.25 673 ASP A O 1
ATOM 5575 N N . TYR A 1 674 ? -20.486 -21.291 43.776 1.00 84.50 674 TYR A N 1
ATOM 5576 C CA . TYR A 1 674 ? -19.808 -20.165 44.423 1.00 84.50 674 TYR A CA 1
ATOM 5577 C C . TYR A 1 674 ? -20.330 -18.811 43.925 1.00 84.50 674 TYR A C 1
ATOM 5579 O O . TYR A 1 674 ? -20.640 -17.933 44.729 1.00 84.50 674 TYR A O 1
ATOM 5587 N N . LEU A 1 675 ? -20.460 -18.644 42.605 1.00 82.38 675 LEU A N 1
ATOM 5588 C CA . LEU A 1 675 ? -20.971 -17.414 41.996 1.00 82.38 675 LEU A CA 1
ATOM 5589 C C . LEU A 1 675 ? -22.369 -17.062 42.527 1.00 82.38 675 LEU A C 1
ATOM 5591 O O . LEU A 1 675 ? -22.603 -15.925 42.938 1.00 82.38 675 LEU A O 1
ATOM 5595 N N . PHE A 1 676 ? -23.281 -18.036 42.572 1.00 84.38 676 PHE A N 1
ATOM 5596 C CA . PHE A 1 676 ? -24.643 -17.819 43.061 1.00 84.38 676 PHE A CA 1
ATOM 5597 C C . PHE A 1 676 ? -24.681 -17.492 44.555 1.00 84.38 676 PHE A C 1
ATOM 5599 O O . PHE A 1 676 ? -25.519 -16.700 44.983 1.00 84.38 676 PHE A O 1
ATOM 5606 N N . GLU A 1 677 ? -23.778 -18.060 45.358 1.00 81.50 677 GLU A N 1
ATOM 5607 C CA . GLU A 1 677 ? -23.660 -17.706 46.774 1.00 81.50 677 GLU A CA 1
ATOM 5608 C C . GLU A 1 677 ? -23.221 -16.247 46.958 1.00 81.50 677 GLU A C 1
ATOM 5610 O O . GLU A 1 677 ? -23.836 -15.516 47.738 1.00 81.50 677 GLU A O 1
ATOM 5615 N N . VAL A 1 678 ? -22.203 -15.802 46.214 1.00 72.69 678 VAL A N 1
ATOM 5616 C CA . VAL A 1 678 ? -21.723 -14.413 46.265 1.00 72.69 678 VAL A CA 1
ATOM 5617 C C . VAL A 1 678 ? -22.825 -13.442 45.838 1.00 72.69 678 VAL A C 1
ATOM 5619 O O . VAL A 1 678 ? -23.081 -12.464 46.538 1.00 72.69 678 VAL A O 1
ATOM 5622 N N . MET A 1 679 ? -23.555 -13.747 44.762 1.00 74.00 679 MET A N 1
ATOM 5623 C CA . MET A 1 679 ? -24.700 -12.942 44.323 1.00 74.00 679 MET A CA 1
ATOM 5624 C C . MET A 1 679 ? -25.803 -12.864 45.391 1.00 74.00 679 MET A C 1
ATOM 5626 O O . MET A 1 679 ? -26.291 -11.778 45.699 1.00 74.00 679 MET A O 1
ATOM 5630 N N . ARG A 1 680 ? -26.163 -13.981 46.033 1.00 80.19 680 ARG A N 1
ATOM 5631 C CA . ARG A 1 680 ? -27.139 -13.957 47.137 1.00 80.19 680 ARG A CA 1
ATOM 5632 C C . ARG A 1 680 ? -26.659 -13.088 48.304 1.00 80.19 680 ARG A C 1
ATOM 5634 O O . ARG A 1 680 ? -27.429 -12.280 48.815 1.00 80.19 680 ARG A O 1
ATOM 5641 N N . LYS A 1 681 ? -25.378 -13.180 48.687 1.00 74.06 681 LYS A N 1
ATOM 5642 C CA . LYS A 1 681 ? -24.783 -12.349 49.756 1.00 74.06 681 LYS A CA 1
ATOM 5643 C C . LYS A 1 681 ? -24.737 -10.854 49.406 1.00 74.06 681 LYS A C 1
ATOM 5645 O O . LYS A 1 681 ? -24.861 -10.024 50.302 1.00 74.06 681 LYS A O 1
ATOM 5650 N N . MET A 1 682 ? -24.645 -10.507 48.122 1.00 65.69 682 MET A N 1
ATOM 5651 C CA . MET A 1 682 ? -24.747 -9.130 47.612 1.00 65.69 682 MET A CA 1
ATOM 5652 C C . MET A 1 682 ? -26.194 -8.595 47.554 1.00 65.69 682 MET A C 1
ATOM 5654 O O . MET A 1 682 ? -26.412 -7.429 47.216 1.00 65.69 682 MET A O 1
ATOM 5658 N N . GLY A 1 683 ? -27.195 -9.408 47.909 1.00 65.56 683 GLY A N 1
ATOM 5659 C CA . GLY A 1 683 ? -28.599 -8.995 47.960 1.00 65.56 683 GLY A CA 1
ATOM 5660 C C . GLY A 1 683 ? -29.297 -8.962 46.599 1.00 65.56 683 GLY A C 1
ATOM 5661 O O . GLY A 1 683 ? -30.275 -8.229 46.450 1.00 65.56 683 GLY A O 1
ATOM 5662 N N . PHE A 1 684 ? -28.800 -9.717 45.612 1.00 67.56 684 PHE A N 1
ATOM 5663 C CA . PHE A 1 684 ? -29.555 -9.987 44.386 1.00 67.56 684 PHE A CA 1
ATOM 5664 C C . PHE A 1 684 ? -30.796 -10.832 44.715 1.00 67.56 684 PHE A C 1
ATOM 5666 O O . PHE A 1 684 ? -30.725 -11.736 45.552 1.00 67.56 684 PHE A O 1
ATOM 5673 N N . GLY A 1 685 ? -31.925 -10.526 44.069 1.00 66.69 685 GLY A N 1
ATOM 5674 C CA . GLY A 1 685 ? -33.173 -11.278 44.227 1.00 66.69 685 GLY A CA 1
ATOM 5675 C C . GLY A 1 685 ? -33.031 -12.737 43.784 1.00 66.69 685 GLY A C 1
ATOM 5676 O O . GLY A 1 685 ? -32.165 -13.062 42.971 1.00 66.69 685 GLY A O 1
ATOM 5677 N N . VAL A 1 686 ? -33.871 -13.619 44.330 1.00 71.38 686 VAL A N 1
ATOM 5678 C CA . VAL A 1 686 ? -33.845 -15.058 44.006 1.00 71.38 686 VAL A CA 1
ATOM 5679 C C . VAL A 1 686 ? -34.145 -15.282 42.523 1.00 71.38 686 VAL A C 1
ATOM 5681 O O . VAL A 1 686 ? -33.382 -15.982 41.864 1.00 71.38 686 VAL A O 1
ATOM 5684 N N . GLU A 1 687 ? -35.158 -14.590 41.997 1.00 60.00 687 GLU A N 1
ATOM 5685 C CA . GLU A 1 687 ? -35.557 -14.606 40.581 1.00 60.00 687 GLU A CA 1
ATOM 5686 C C . GLU A 1 687 ? -34.354 -14.322 39.669 1.00 60.00 687 GLU A C 1
ATOM 5688 O O . GLU A 1 687 ? -33.987 -15.133 38.821 1.00 60.00 687 GLU A O 1
ATOM 5693 N N . TRP A 1 688 ? -33.621 -13.247 39.957 1.00 65.25 688 TRP A N 1
ATOM 5694 C CA . TRP A 1 688 ? -32.416 -12.863 39.223 1.00 65.25 688 TRP A CA 1
ATOM 5695 C C . TRP A 1 688 ? -31.294 -13.905 39.231 1.00 65.25 688 TRP A C 1
ATOM 5697 O O . TRP A 1 688 ? -30.619 -14.141 38.225 1.00 65.25 688 TRP A O 1
ATOM 5707 N N . VAL A 1 689 ? -31.038 -14.505 40.395 1.00 73.12 689 VAL A N 1
ATOM 5708 C CA . VAL A 1 689 ? -29.999 -15.531 40.540 1.00 73.12 689 VAL A CA 1
ATOM 5709 C C . VAL A 1 689 ? -30.390 -16.783 39.760 1.00 73.12 689 VAL A C 1
ATOM 5711 O O . VAL A 1 689 ? -29.526 -17.401 39.133 1.00 73.12 689 VAL A O 1
ATOM 5714 N N . ASP A 1 690 ? -31.672 -17.132 39.751 1.00 71.00 690 ASP A N 1
ATOM 5715 C CA . ASP A 1 690 ? -32.189 -18.283 39.019 1.00 71.00 690 ASP A CA 1
ATOM 5716 C C . ASP A 1 690 ? -32.194 -18.057 37.503 1.00 71.00 690 ASP A C 1
ATOM 5718 O O . ASP A 1 690 ? -31.965 -18.995 36.741 1.00 71.00 690 ASP A O 1
ATOM 5722 N N . LEU A 1 691 ? -32.290 -16.811 37.047 1.00 66.62 691 LEU A N 1
ATOM 5723 C CA . LEU A 1 691 ? -32.164 -16.468 35.632 1.00 66.62 691 LEU A CA 1
ATOM 5724 C C . LEU A 1 691 ? -30.736 -16.530 35.113 1.00 66.62 691 LEU A C 1
ATOM 5726 O O . LEU A 1 691 ? -30.481 -17.128 34.062 1.00 66.62 691 LEU A O 1
ATOM 5730 N N . ILE A 1 692 ? -29.777 -15.987 35.869 1.00 72.50 692 ILE A N 1
ATOM 5731 C CA . ILE A 1 692 ? -28.355 -16.198 35.567 1.00 72.50 692 ILE A CA 1
ATOM 5732 C C . ILE A 1 692 ? -28.052 -17.697 35.563 1.00 72.50 692 ILE A C 1
ATOM 5734 O O . ILE A 1 692 ? -27.335 -18.177 34.683 1.00 72.50 692 ILE A O 1
ATOM 5738 N N . ARG A 1 693 ? -28.625 -18.449 36.508 1.00 80.00 693 ARG A N 1
ATOM 5739 C CA . ARG A 1 693 ? -28.479 -19.902 36.561 1.00 80.00 693 ARG A CA 1
ATOM 5740 C C . ARG A 1 693 ? -29.033 -20.578 35.315 1.00 80.00 693 ARG A C 1
ATOM 5742 O O . ARG A 1 693 ? -28.293 -21.326 34.686 1.00 80.00 693 ARG A O 1
ATOM 5749 N N . ALA A 1 694 ? -30.254 -20.263 34.896 1.00 69.75 694 ALA A N 1
ATOM 5750 C CA . ALA A 1 694 ? -30.856 -20.815 33.685 1.00 69.75 694 ALA A CA 1
ATOM 5751 C C . ALA A 1 694 ? -30.030 -20.489 32.426 1.00 69.75 694 ALA A C 1
ATOM 5753 O O . ALA A 1 694 ? -29.831 -21.351 31.565 1.00 69.75 694 ALA A O 1
ATOM 5754 N N . CYS A 1 695 ? -29.480 -19.275 32.328 1.00 70.44 695 CYS A N 1
ATOM 5755 C CA . CYS A 1 695 ? -28.613 -18.865 31.218 1.00 70.44 695 CYS A CA 1
ATOM 5756 C C . CYS A 1 695 ? -27.299 -19.661 31.161 1.00 70.44 695 CYS A C 1
ATOM 5758 O O . CYS A 1 695 ? -26.778 -19.930 30.075 1.00 70.44 695 CYS A O 1
ATOM 5760 N N . LEU A 1 696 ? -26.754 -20.022 32.324 1.00 79.00 696 LEU A N 1
ATOM 5761 C CA . LEU A 1 696 ? -25.536 -20.817 32.434 1.00 79.00 696 LEU A CA 1
ATOM 5762 C C . LEU A 1 696 ? -25.819 -22.312 32.217 1.00 79.00 696 LEU A C 1
ATOM 5764 O O . LEU A 1 696 ? -25.129 -22.933 31.416 1.00 79.00 696 LEU A O 1
ATOM 5768 N N . GLU A 1 697 ? -26.854 -22.874 32.842 1.00 79.25 697 GLU A N 1
ATOM 5769 C CA . GLU A 1 697 ? -27.182 -24.311 32.808 1.00 79.25 697 GLU A CA 1
ATOM 5770 C C . GLU A 1 697 ? -27.780 -24.776 31.472 1.00 79.25 697 GLU A C 1
ATOM 5772 O O . GLU A 1 697 ? -27.540 -25.904 31.045 1.00 79.25 697 GLU A O 1
ATOM 5777 N N . SER A 1 698 ? -28.492 -23.906 30.746 1.00 70.75 698 SER A N 1
ATOM 5778 C CA . SER A 1 698 ? -29.008 -24.219 29.398 1.00 70.75 698 SER A CA 1
ATOM 5779 C C . SER A 1 698 ? -27.913 -24.297 28.321 1.00 70.75 698 SER A C 1
ATOM 5781 O O . SER A 1 698 ? -28.174 -24.609 27.153 1.00 70.75 698 SER A O 1
ATOM 5783 N N . ALA A 1 699 ? -26.662 -24.006 28.682 1.00 74.44 699 ALA A N 1
ATOM 5784 C CA . ALA A 1 699 ? -25.538 -23.980 27.770 1.00 74.44 699 ALA A CA 1
ATOM 5785 C C . ALA A 1 699 ? -25.036 -25.379 27.376 1.00 74.44 699 ALA A C 1
ATOM 5787 O O . ALA A 1 699 ? -24.532 -26.129 28.208 1.00 74.44 699 ALA A O 1
ATOM 5788 N N . SER A 1 700 ? -24.998 -25.660 26.070 1.00 79.00 700 SER A N 1
ATOM 5789 C CA . SER A 1 700 ? -24.181 -26.742 25.505 1.00 79.00 700 SER A CA 1
ATOM 5790 C C . SER A 1 700 ? -22.977 -26.201 24.725 1.00 79.00 700 SER A C 1
ATOM 5792 O O . SER A 1 700 ? -22.981 -25.070 24.227 1.00 79.00 700 SER A O 1
ATOM 5794 N N . ALA A 1 701 ? -21.924 -27.010 24.623 1.00 80.00 701 ALA A N 1
ATOM 5795 C CA . ALA A 1 701 ? -20.737 -26.725 23.828 1.00 80.00 701 ALA A CA 1
ATOM 5796 C C . ALA A 1 701 ? -20.421 -27.881 22.874 1.00 80.00 701 ALA A C 1
ATOM 5798 O O . ALA A 1 701 ? -20.671 -29.045 23.167 1.00 80.00 701 ALA A O 1
ATOM 5799 N N . SER A 1 702 ? -19.825 -27.551 21.729 1.00 80.25 702 SER A N 1
ATOM 5800 C CA . SER A 1 702 ? -19.151 -28.513 20.855 1.00 80.25 702 SER A CA 1
ATOM 5801 C C . SER A 1 702 ? -17.832 -27.917 20.371 1.00 80.25 702 SER A C 1
ATOM 5803 O O . SER A 1 702 ? -17.698 -26.707 20.181 1.00 80.25 702 SER A O 1
ATOM 5805 N N . VAL A 1 703 ? -16.829 -28.769 20.184 1.00 82.44 703 VAL A N 1
ATOM 5806 C CA . VAL A 1 703 ? -15.492 -28.375 19.719 1.00 82.44 703 VAL A CA 1
ATOM 5807 C C . VAL A 1 703 ? -15.390 -28.604 18.215 1.00 82.44 703 VAL A C 1
ATOM 5809 O O . VAL A 1 703 ? -15.696 -29.695 17.731 1.00 82.44 703 VAL A O 1
ATOM 5812 N N . LEU A 1 704 ? -14.945 -27.588 17.470 1.00 77.81 704 LEU A N 1
ATOM 5813 C CA . LEU A 1 704 ? -14.748 -27.667 16.022 1.00 77.81 704 LEU A CA 1
ATOM 5814 C C . LEU A 1 704 ? -13.327 -28.152 15.696 1.00 77.81 704 LEU A C 1
ATOM 5816 O O . LEU A 1 704 ? -12.358 -27.423 15.895 1.00 77.81 704 LEU A O 1
ATOM 5820 N N . ILE A 1 705 ? -13.202 -29.351 15.127 1.00 78.81 705 ILE A N 1
ATOM 5821 C CA . ILE A 1 705 ? -11.916 -29.946 14.739 1.00 78.81 705 ILE A CA 1
ATOM 5822 C C . ILE A 1 705 ? -11.839 -30.011 13.221 1.00 78.81 705 ILE A C 1
ATOM 5824 O O . ILE A 1 705 ? -12.662 -30.656 12.570 1.00 78.81 705 ILE A O 1
ATOM 5828 N N . ASN A 1 706 ? -10.863 -29.303 12.646 1.00 76.25 706 ASN A N 1
ATOM 5829 C CA . ASN A 1 706 ? -10.666 -29.196 11.196 1.00 76.25 706 ASN A CA 1
ATOM 5830 C C . ASN A 1 706 ? -11.944 -28.800 10.421 1.00 76.25 706 ASN A C 1
ATOM 5832 O O . ASN A 1 706 ? -12.128 -29.181 9.268 1.00 76.25 706 ASN A O 1
ATOM 5836 N N . GLY A 1 707 ? -12.833 -28.020 11.047 1.00 68.06 707 GLY A N 1
ATOM 5837 C CA . GLY A 1 707 ? -14.090 -27.566 10.443 1.00 68.06 707 GLY A CA 1
ATOM 5838 C C . GLY A 1 707 ? -15.298 -28.480 10.671 1.00 68.06 707 GLY A C 1
ATOM 5839 O O . GLY A 1 707 ? -16.393 -28.124 10.245 1.00 68.06 707 GLY A O 1
ATOM 5840 N N . SER A 1 708 ? -15.132 -29.613 11.361 1.00 73.56 708 SER A N 1
ATOM 5841 C CA . SER A 1 708 ? -16.233 -30.495 11.754 1.00 73.56 708 SER A CA 1
ATOM 5842 C C . SER A 1 708 ? -16.472 -30.420 13.264 1.00 73.56 708 SER A C 1
ATOM 5844 O O . SER A 1 708 ? -15.514 -30.573 14.022 1.00 73.56 708 SER A O 1
ATOM 5846 N N . PRO A 1 709 ? -17.721 -30.244 13.724 1.00 77.75 709 PRO A N 1
ATOM 5847 C CA . PRO A 1 709 ? -18.031 -30.273 15.150 1.00 77.75 709 PRO A CA 1
ATOM 5848 C C . PRO A 1 709 ? -17.903 -31.693 15.724 1.00 77.75 709 PRO A C 1
ATOM 5850 O O . PRO A 1 709 ? -18.034 -32.684 14.997 1.00 77.75 709 PRO A O 1
ATOM 5853 N N . THR A 1 710 ? -17.619 -31.764 17.023 1.00 84.06 710 THR A N 1
ATOM 5854 C CA . THR A 1 710 ? -17.786 -32.942 17.895 1.00 84.06 710 THR A CA 1
ATOM 5855 C C . THR A 1 710 ? -19.243 -33.050 18.369 1.00 84.06 710 THR A C 1
ATOM 5857 O O . THR A 1 710 ? -20.072 -32.212 18.006 1.00 84.06 710 THR A O 1
ATOM 5860 N N . LYS A 1 711 ? -19.574 -34.083 19.158 1.00 82.19 711 LYS A N 1
ATOM 5861 C CA . LYS A 1 711 ? -20.868 -34.165 19.854 1.00 82.19 711 LYS A CA 1
ATOM 5862 C C . LYS A 1 711 ? -21.027 -32.972 20.806 1.00 82.19 711 LYS A C 1
ATOM 5864 O O . LYS A 1 711 ? -20.038 -32.466 21.338 1.00 82.19 711 LYS A O 1
ATOM 5869 N N . GLU A 1 712 ? -22.263 -32.522 21.005 1.00 83.00 712 GLU A N 1
ATOM 5870 C CA . GLU A 1 712 ? -22.559 -31.510 22.022 1.00 83.00 712 GLU A CA 1
ATOM 5871 C C . GLU A 1 712 ? -22.451 -32.130 23.425 1.00 83.00 712 GLU A C 1
ATOM 5873 O O . GLU A 1 712 ? -22.849 -33.276 23.633 1.00 83.00 712 GLU A O 1
ATOM 5878 N N . PHE A 1 713 ? -21.912 -31.375 24.380 1.00 84.44 713 PHE A N 1
ATOM 5879 C CA . PHE A 1 713 ? -21.890 -31.719 25.803 1.00 84.44 713 PHE A CA 1
ATOM 5880 C C . PHE A 1 713 ? -22.396 -30.535 26.645 1.00 84.44 713 PHE A C 1
ATOM 5882 O O . PHE A 1 713 ? -22.222 -29.382 26.229 1.00 84.44 713 PHE A O 1
ATOM 5889 N N . PRO A 1 714 ? -23.039 -30.793 27.799 1.00 82.62 714 PRO A N 1
ATOM 5890 C CA . PRO A 1 714 ? -23.475 -29.740 28.710 1.00 82.62 714 PRO A CA 1
ATOM 5891 C C . PRO A 1 714 ? -22.274 -29.070 29.386 1.00 82.62 714 PRO A C 1
ATOM 5893 O O . PRO A 1 714 ? -21.241 -29.701 29.621 1.00 82.62 714 PRO A O 1
ATOM 5896 N N . ILE A 1 715 ? -22.406 -27.780 29.685 1.00 84.12 715 ILE A N 1
ATOM 5897 C CA . ILE A 1 715 ? -21.463 -27.051 30.535 1.00 84.12 715 ILE A CA 1
ATOM 5898 C C . ILE A 1 715 ? -22.004 -27.102 31.967 1.00 84.12 715 ILE A C 1
ATOM 5900 O O . ILE A 1 715 ? -23.190 -26.885 32.170 1.00 84.12 715 ILE A O 1
ATOM 5904 N N . GLU A 1 716 ? -21.149 -27.376 32.952 1.00 84.38 716 GLU A N 1
ATOM 5905 C CA . GLU A 1 716 ? -21.539 -27.450 34.373 1.00 84.38 716 GLU A CA 1
ATOM 5906 C C . GLU A 1 716 ? -20.724 -26.489 35.262 1.00 84.38 716 GLU A C 1
ATOM 5908 O O . GLU A 1 716 ? -20.925 -26.416 36.476 1.00 84.38 716 GLU A O 1
ATOM 5913 N N . ARG A 1 717 ? -19.755 -25.772 34.673 1.00 86.44 717 ARG A N 1
ATOM 5914 C CA . ARG A 1 717 ? -18.951 -24.726 35.319 1.00 86.44 717 ARG A CA 1
ATOM 5915 C C . ARG A 1 717 ? -18.354 -23.764 34.292 1.00 86.44 717 ARG A C 1
ATOM 5917 O O . ARG A 1 717 ? -18.198 -24.103 33.122 1.00 86.44 717 ARG A O 1
ATOM 5924 N N . GLY A 1 718 ? -17.921 -22.600 34.761 1.00 85.25 718 GLY A N 1
ATOM 5925 C CA . GLY A 1 718 ? -17.229 -21.592 33.967 1.00 85.25 718 GLY A CA 1
ATOM 5926 C C . GLY A 1 718 ? -18.151 -20.619 33.226 1.00 85.25 718 GLY A C 1
ATOM 5927 O O . GLY A 1 718 ? -19.364 -20.785 33.159 1.00 85.25 718 GLY A O 1
ATOM 5928 N N . LEU A 1 719 ? -17.560 -19.557 32.692 1.00 82.75 719 LEU A N 1
ATOM 5929 C CA . LEU A 1 719 ? -18.215 -18.449 32.005 1.00 82.75 719 LEU A CA 1
ATOM 5930 C C . LEU A 1 719 ? -17.759 -18.394 30.542 1.00 82.75 719 LEU A C 1
ATOM 5932 O O . LEU A 1 719 ? -16.616 -18.725 30.215 1.00 82.75 719 LEU A O 1
ATOM 5936 N N . ARG A 1 720 ? -18.641 -17.965 29.637 1.00 76.19 720 ARG A N 1
ATOM 5937 C CA . ARG A 1 720 ? -18.369 -17.969 28.193 1.00 76.19 720 ARG A CA 1
ATOM 5938 C C . ARG A 1 720 ? -17.480 -16.786 27.807 1.00 76.19 720 ARG A C 1
ATOM 5940 O O . ARG A 1 720 ? -17.849 -15.624 27.922 1.00 76.19 720 ARG A O 1
ATOM 5947 N N . GLN A 1 721 ? -16.296 -17.057 27.271 1.00 66.06 721 GLN A N 1
ATOM 5948 C CA . GLN A 1 721 ? -15.429 -15.985 26.777 1.00 66.06 721 GLN A CA 1
ATOM 5949 C C . GLN A 1 721 ? -16.020 -15.344 25.510 1.00 66.06 721 GLN A C 1
ATOM 5951 O O . GLN A 1 721 ? -16.290 -16.029 24.525 1.00 66.06 721 GLN A O 1
ATOM 5956 N N . GLY A 1 722 ? -16.198 -14.020 25.529 1.00 61.25 722 GLY A N 1
ATOM 5957 C CA . GLY A 1 722 ? -16.812 -13.255 24.435 1.00 61.25 722 GLY A CA 1
ATOM 5958 C C . GLY A 1 722 ? -18.308 -12.977 24.609 1.00 61.25 722 GLY A C 1
ATOM 5959 O O . GLY A 1 722 ? -18.864 -12.218 23.815 1.00 61.25 722 GLY A O 1
ATOM 5960 N N . ASP A 1 723 ? -18.931 -13.534 25.648 1.00 65.44 723 ASP A N 1
ATOM 5961 C CA . ASP A 1 723 ? -20.258 -13.138 26.118 1.00 65.44 723 ASP A CA 1
ATOM 5962 C C . ASP A 1 723 ? -20.167 -11.793 26.878 1.00 65.44 723 ASP A C 1
ATOM 5964 O O . ASP A 1 723 ? -19.287 -11.647 27.731 1.00 65.44 723 ASP A O 1
ATOM 5968 N N . PRO A 1 724 ? -21.026 -10.798 26.578 1.00 55.81 724 PRO A N 1
ATOM 5969 C CA . PRO A 1 724 ? -21.058 -9.519 27.285 1.00 55.81 724 PRO A CA 1
ATOM 5970 C C . PRO A 1 724 ? -21.310 -9.622 28.794 1.00 55.81 724 PRO A C 1
ATOM 5972 O O . PRO A 1 724 ? -20.844 -8.749 29.521 1.00 55.81 724 PRO A O 1
ATOM 5975 N N . LEU A 1 725 ? -22.017 -10.654 29.268 1.00 64.62 725 LEU A N 1
ATOM 5976 C CA . LEU A 1 725 ? -22.392 -10.813 30.678 1.00 64.62 725 LEU A CA 1
ATOM 5977 C C . LEU A 1 725 ? -21.278 -11.451 31.518 1.00 64.62 725 LEU A C 1
ATOM 5979 O O . LEU A 1 725 ? -21.042 -11.071 32.666 1.00 64.62 725 LEU A O 1
ATOM 5983 N N . SER A 1 726 ? -20.546 -12.388 30.921 1.00 71.75 726 SER A N 1
ATOM 5984 C CA . SER A 1 726 ? -19.477 -13.150 31.567 1.00 71.75 726 SER A CA 1
ATOM 5985 C C . SER A 1 726 ? -18.423 -12.295 32.305 1.00 71.75 726 SER A C 1
ATOM 5987 O O . SER A 1 726 ? -18.058 -12.655 33.424 1.00 71.75 726 SER A O 1
ATOM 5989 N N . PRO A 1 727 ? -17.942 -11.146 31.791 1.00 57.41 727 PRO A N 1
ATOM 5990 C CA . PRO A 1 727 ? -17.018 -10.309 32.548 1.00 57.41 727 PRO A CA 1
ATOM 5991 C C . PRO A 1 727 ? -17.612 -9.710 33.827 1.00 57.41 727 PRO A C 1
ATOM 5993 O O . PRO A 1 727 ? -16.894 -9.581 34.816 1.00 57.41 727 PRO A O 1
ATOM 5996 N N . PHE A 1 728 ? -18.907 -9.379 33.837 1.00 59.38 728 PHE A N 1
ATOM 5997 C CA . PHE A 1 728 ? -19.595 -8.863 35.025 1.00 59.38 728 PHE A CA 1
ATOM 5998 C C . PHE A 1 728 ? -19.733 -9.941 36.092 1.00 59.38 728 PHE A C 1
ATOM 6000 O O . PHE A 1 728 ? -19.367 -9.713 37.241 1.00 59.38 728 PHE A O 1
ATOM 6007 N N . LEU A 1 729 ? -20.170 -11.140 35.699 1.00 71.31 729 LEU A N 1
ATOM 6008 C CA . LEU A 1 729 ? -20.270 -12.286 36.605 1.00 71.31 729 LEU A CA 1
ATOM 6009 C C . LEU A 1 729 ? -18.909 -12.653 37.210 1.00 71.31 729 LEU A C 1
ATOM 6011 O O . LEU A 1 729 ? -18.818 -12.970 38.393 1.00 71.31 729 LEU A O 1
ATOM 6015 N N . PHE A 1 730 ? -17.835 -12.537 36.426 1.00 74.25 730 PHE A N 1
ATOM 6016 C CA . PHE A 1 730 ? -16.481 -12.744 36.926 1.00 74.25 730 PHE A CA 1
ATOM 6017 C C . PHE A 1 730 ? -16.076 -11.696 37.976 1.00 74.25 730 PHE A C 1
ATOM 6019 O O . PHE A 1 730 ? -15.476 -12.046 38.988 1.00 74.25 730 PHE A O 1
ATOM 6026 N N . ILE A 1 731 ? -16.424 -10.420 37.775 1.00 65.19 731 ILE A N 1
ATOM 6027 C CA . ILE A 1 731 ? -16.166 -9.357 38.761 1.00 65.19 731 ILE A CA 1
ATOM 6028 C C . ILE A 1 731 ? -16.929 -9.624 40.062 1.00 65.19 731 ILE A C 1
ATOM 6030 O O . ILE A 1 731 ? -16.341 -9.493 41.131 1.00 65.19 731 ILE A O 1
ATOM 6034 N N . LEU A 1 732 ? -18.198 -10.044 39.980 1.00 66.75 732 LEU A N 1
ATOM 6035 C CA . LEU A 1 732 ? -18.989 -10.399 41.164 1.00 66.75 732 LEU A CA 1
ATOM 6036 C C . LEU A 1 732 ? -18.326 -11.536 41.944 1.00 66.75 732 LEU A C 1
ATOM 6038 O O . LEU A 1 732 ? -18.138 -11.417 43.147 1.00 66.75 732 LEU A O 1
ATOM 6042 N N . ALA A 1 733 ? -17.887 -12.597 41.263 1.00 73.25 733 ALA A N 1
ATOM 6043 C CA . ALA A 1 733 ? -17.151 -13.683 41.907 1.00 73.25 733 ALA A CA 1
ATOM 6044 C C . ALA A 1 733 ? -15.861 -13.199 42.598 1.00 73.25 733 ALA A C 1
ATOM 6046 O O . ALA A 1 733 ? -15.542 -13.649 43.696 1.00 73.25 733 ALA A O 1
ATOM 6047 N N . MET A 1 734 ? -15.133 -12.259 41.989 1.00 72.00 734 MET A N 1
ATOM 6048 C CA . MET A 1 734 ? -13.910 -11.692 42.570 1.00 72.00 734 MET A CA 1
ATOM 6049 C C . MET A 1 734 ? -14.158 -10.861 43.836 1.00 72.00 734 MET A C 1
ATOM 6051 O O . MET A 1 734 ? -13.264 -10.774 44.681 1.00 72.00 734 MET A O 1
ATOM 6055 N N . GLU A 1 735 ? -15.359 -10.305 44.010 1.00 67.31 735 GLU A N 1
ATOM 6056 C CA . GLU A 1 735 ? -15.745 -9.572 45.221 1.00 67.31 735 GLU A CA 1
ATOM 6057 C C . GLU A 1 735 ? -15.702 -10.470 46.466 1.00 67.31 735 GLU A C 1
ATOM 6059 O O . GLU A 1 735 ? -15.302 -10.034 47.544 1.00 67.31 735 GLU A O 1
ATOM 6064 N N . GLY A 1 736 ? -16.017 -11.761 46.315 1.00 69.94 736 GLY A N 1
ATOM 6065 C CA . GLY A 1 736 ? -15.903 -12.725 47.407 1.00 69.94 736 GLY A CA 1
ATOM 6066 C C . GLY A 1 736 ? -14.460 -12.898 47.896 1.00 69.94 736 GLY A C 1
ATOM 6067 O O . GLY A 1 736 ? -14.226 -12.968 49.101 1.00 69.94 736 GLY A O 1
ATOM 6068 N N . LEU A 1 737 ? -13.477 -12.905 46.987 1.00 73.88 737 LEU A N 1
ATOM 6069 C CA . LEU A 1 737 ? -12.058 -12.916 47.361 1.00 73.88 737 LEU A CA 1
ATOM 6070 C C . LEU A 1 737 ? -11.637 -11.596 48.019 1.00 73.88 737 LEU A C 1
ATOM 6072 O O . LEU A 1 737 ? -10.870 -11.611 48.980 1.00 73.88 737 LEU A O 1
ATOM 6076 N N . HIS A 1 738 ? -12.143 -10.463 47.526 1.00 70.06 738 HIS A N 1
ATOM 6077 C CA . HIS A 1 738 ? -11.878 -9.164 48.140 1.00 70.06 738 HIS A CA 1
ATOM 6078 C C . HIS A 1 738 ? -12.378 -9.118 49.591 1.00 70.06 738 HIS A C 1
ATOM 6080 O O . HIS A 1 738 ? -11.613 -8.745 50.477 1.00 70.06 738 HIS A O 1
ATOM 6086 N N . ALA A 1 739 ? -13.598 -9.598 49.849 1.00 68.50 739 ALA A N 1
ATOM 6087 C CA . ALA A 1 739 ? -14.180 -9.664 51.188 1.00 68.50 739 ALA A CA 1
ATOM 6088 C C . ALA A 1 739 ? -13.386 -10.566 52.150 1.00 68.50 739 ALA A C 1
ATOM 6090 O O . ALA A 1 739 ? -13.271 -10.250 53.334 1.00 68.50 739 ALA A O 1
ATOM 6091 N N . LEU A 1 740 ? -12.809 -11.669 51.656 1.00 74.69 740 LEU A N 1
ATOM 6092 C CA . LEU A 1 740 ? -11.912 -12.522 52.445 1.00 74.69 740 LEU A CA 1
ATOM 6093 C C . LEU A 1 740 ? -10.634 -11.774 52.849 1.00 74.69 740 LEU A C 1
ATOM 6095 O O . LEU A 1 740 ? -10.244 -11.809 54.013 1.00 74.69 740 LEU A O 1
ATOM 6099 N N . ILE A 1 741 ? -10.011 -11.055 51.910 1.00 73.81 741 ILE A N 1
ATOM 6100 C CA . ILE A 1 741 ? -8.808 -10.252 52.178 1.00 73.81 741 ILE A CA 1
ATOM 6101 C C . ILE A 1 741 ? -9.115 -9.131 53.180 1.00 73.81 741 ILE A C 1
ATOM 6103 O O . ILE A 1 741 ? -8.347 -8.912 54.117 1.00 73.81 741 ILE A O 1
ATOM 6107 N N . ASP A 1 742 ? -10.246 -8.447 53.016 1.00 68.06 742 ASP A N 1
ATOM 6108 C CA . ASP A 1 742 ? -10.686 -7.390 53.927 1.00 68.06 742 ASP A CA 1
ATOM 6109 C C . ASP A 1 742 ? -10.963 -7.922 55.339 1.00 68.06 742 ASP A C 1
ATOM 6111 O O . ASP A 1 742 ? -10.677 -7.238 56.324 1.00 68.06 742 ASP A O 1
ATOM 6115 N N . ASN A 1 743 ? -11.475 -9.149 55.464 1.00 76.62 743 ASN A N 1
ATOM 6116 C CA . ASN A 1 743 ? -11.667 -9.792 56.760 1.00 76.62 743 ASN A CA 1
ATOM 6117 C C . ASN A 1 743 ? -10.330 -10.065 57.467 1.00 76.62 743 ASN A C 1
ATOM 6119 O O . ASN A 1 743 ? -10.170 -9.710 58.631 1.00 76.62 743 ASN A O 1
ATOM 6123 N N . GLU A 1 744 ? -9.337 -10.603 56.755 1.00 79.12 744 GLU A N 1
ATOM 6124 C CA . GLU A 1 744 ? -7.987 -10.818 57.301 1.00 79.12 744 GLU A CA 1
ATOM 6125 C C . GLU A 1 744 ? -7.295 -9.502 57.697 1.00 79.12 744 GLU A C 1
ATOM 6127 O O . GLU A 1 744 ? -6.553 -9.435 58.680 1.00 79.12 744 GLU A O 1
ATOM 6132 N N . VAL A 1 745 ? -7.573 -8.422 56.963 1.00 75.62 745 VAL A N 1
ATOM 6133 C CA . VAL A 1 745 ? -7.150 -7.063 57.322 1.00 75.62 745 VAL A CA 1
ATOM 6134 C C . VAL A 1 745 ? -7.823 -6.587 58.615 1.00 75.62 745 VAL A C 1
ATOM 6136 O O . VAL A 1 745 ? -7.145 -6.032 59.480 1.00 75.62 745 VAL A O 1
ATOM 6139 N N . ARG A 1 746 ? -9.134 -6.810 58.782 1.00 75.06 746 ARG A N 1
ATOM 6140 C CA . ARG A 1 746 ? -9.873 -6.447 60.009 1.00 75.06 746 ARG A CA 1
ATOM 6141 C C . ARG A 1 746 ? -9.407 -7.233 61.231 1.00 75.06 746 ARG A C 1
ATOM 6143 O O . ARG A 1 746 ? -9.333 -6.656 62.310 1.00 75.06 746 ARG A O 1
ATOM 6150 N N . LEU A 1 747 ? -9.060 -8.509 61.058 1.00 82.44 747 LEU A N 1
ATOM 6151 C CA . LEU A 1 747 ? -8.490 -9.359 62.110 1.00 82.44 747 LEU A CA 1
ATOM 6152 C C . LEU A 1 747 ? -7.058 -8.952 62.503 1.00 82.44 747 LEU A C 1
ATOM 6154 O O . LEU A 1 747 ? -6.525 -9.456 63.486 1.00 82.44 747 LEU A O 1
ATOM 6158 N N . GLY A 1 748 ? -6.435 -8.026 61.766 1.00 80.69 748 GLY A N 1
ATOM 6159 C CA . GLY A 1 748 ? -5.097 -7.512 62.056 1.00 80.69 748 GLY A CA 1
ATOM 6160 C C . GLY A 1 748 ? -3.953 -8.362 61.495 1.00 80.69 748 GLY A C 1
ATOM 6161 O O . GLY A 1 748 ? -2.793 -7.994 61.678 1.00 80.69 748 GLY A O 1
ATOM 6162 N N . ASN A 1 749 ? -4.254 -9.441 60.763 1.00 81.12 749 ASN A N 1
ATOM 6163 C CA . ASN A 1 749 ? -3.250 -10.317 60.146 1.00 81.12 749 ASN A CA 1
ATOM 6164 C C . ASN A 1 749 ? -2.479 -9.605 59.022 1.00 81.12 749 ASN A C 1
ATOM 6166 O O . ASN A 1 749 ? -1.298 -9.877 58.799 1.00 81.12 749 ASN A O 1
ATOM 6170 N N . PHE A 1 750 ? -3.118 -8.642 58.346 1.00 77.62 750 PHE A N 1
ATOM 6171 C CA . PHE A 1 750 ? -2.480 -7.793 57.340 1.00 77.62 750 PHE A CA 1
ATOM 6172 C C . PHE A 1 750 ? -2.756 -6.310 57.583 1.00 77.62 750 PHE A C 1
ATOM 6174 O O . PHE A 1 750 ? -3.882 -5.896 57.843 1.00 77.62 750 PHE A O 1
ATOM 6181 N N . LYS A 1 751 ? -1.726 -5.474 57.407 1.00 76.75 751 LYS A N 1
ATOM 6182 C CA . LYS A 1 751 ? -1.873 -4.013 57.402 1.00 76.75 751 LYS A CA 1
ATOM 6183 C C . LYS A 1 751 ? -2.074 -3.515 55.964 1.00 76.75 751 LYS A C 1
ATOM 6185 O O . LYS A 1 751 ? -1.130 -3.599 55.173 1.00 76.75 751 LYS A O 1
ATOM 6190 N N . PRO A 1 752 ? -3.250 -2.972 55.607 1.00 69.06 752 PRO A N 1
ATOM 6191 C CA . PRO A 1 752 ? -3.548 -2.578 54.239 1.00 69.06 752 PRO A CA 1
ATOM 6192 C C . PRO A 1 752 ? -2.769 -1.317 53.859 1.00 69.06 752 PRO A C 1
ATOM 6194 O O . PRO A 1 752 ? -2.522 -0.427 54.679 1.00 69.06 752 PRO A O 1
ATOM 6197 N N . CYS A 1 753 ? -2.409 -1.211 52.581 1.00 61.56 753 CYS A N 1
ATOM 6198 C CA . CYS A 1 753 ? -1.942 0.046 52.016 1.00 61.56 753 CYS A CA 1
ATOM 6199 C C . CYS A 1 753 ? -3.165 0.901 51.661 1.00 61.56 753 CYS A C 1
ATOM 6201 O O . CYS A 1 753 ? -3.826 0.660 50.653 1.00 61.56 753 CYS A O 1
ATOM 6203 N N . ILE A 1 754 ? -3.492 1.880 52.507 1.00 56.44 754 ILE A N 1
ATOM 6204 C CA . ILE A 1 754 ? -4.642 2.761 52.282 1.00 56.44 754 ILE A CA 1
ATOM 6205 C C . ILE A 1 754 ? -4.249 3.822 51.254 1.00 56.44 754 ILE A C 1
ATOM 6207 O O . ILE A 1 754 ? -3.525 4.772 51.558 1.00 56.44 754 ILE A O 1
ATOM 6211 N N . VAL A 1 755 ? -4.741 3.665 50.028 1.00 49.97 755 VAL A N 1
ATOM 6212 C CA . VAL A 1 755 ? -4.675 4.712 49.009 1.00 49.97 755 VAL A CA 1
ATOM 6213 C C . VAL A 1 755 ? -5.935 5.554 49.147 1.00 49.97 755 VAL A C 1
ATOM 6215 O O . VAL A 1 755 ? -7.035 5.066 48.899 1.00 49.97 755 VAL A O 1
ATOM 6218 N N . GLY A 1 756 ? -5.790 6.814 49.564 1.00 42.66 756 GLY A N 1
ATOM 6219 C CA . GLY A 1 756 ? -6.913 7.748 49.614 1.00 42.66 756 GLY A CA 1
ATOM 6220 C C . GLY A 1 756 ? -7.622 7.801 48.259 1.00 42.66 756 GLY A C 1
ATOM 6221 O O . GLY A 1 756 ? -6.980 8.008 47.228 1.00 42.66 756 GLY A O 1
ATOM 6222 N N . VAL A 1 757 ? -8.935 7.565 48.271 1.00 34.56 757 VAL A N 1
ATOM 6223 C CA . VAL A 1 757 ? -9.815 7.568 47.098 1.00 34.56 757 VAL A CA 1
ATOM 6224 C C . VAL A 1 757 ? -9.528 8.803 46.233 1.00 34.56 757 VAL A C 1
ATOM 6226 O O . VAL A 1 757 ? -9.578 9.934 46.715 1.00 34.56 757 VAL A O 1
ATOM 6229 N N . ILE A 1 758 ? -9.259 8.600 44.937 1.00 37.44 758 ILE A N 1
ATOM 6230 C CA . ILE A 1 758 ? -9.005 9.657 43.929 1.00 37.44 758 ILE A CA 1
ATOM 6231 C C . ILE A 1 758 ? -10.323 10.376 43.551 1.00 37.44 758 ILE A C 1
ATOM 6233 O O . ILE A 1 758 ? -10.564 10.755 42.411 1.00 37.44 758 ILE A O 1
ATOM 6237 N N . GLU A 1 759 ? -11.214 10.579 44.516 1.00 37.38 759 GLU A N 1
ATOM 6238 C CA . GLU A 1 759 ? -12.467 11.313 44.362 1.00 37.38 759 GLU A CA 1
ATOM 6239 C C . GLU A 1 759 ? -12.701 12.190 45.590 1.00 37.38 759 GLU A C 1
ATOM 6241 O O . GLU A 1 759 ? -13.593 11.966 46.398 1.00 37.38 759 GLU A O 1
ATOM 6246 N N . LYS A 1 760 ? -11.870 13.225 45.722 1.00 35.62 760 LYS A N 1
ATOM 6247 C CA . LYS A 1 760 ? -12.314 14.627 45.804 1.00 35.62 760 LYS A CA 1
ATOM 6248 C C . LYS A 1 760 ? -11.082 15.532 45.924 1.00 35.62 760 LYS A C 1
ATOM 6250 O O . LYS A 1 760 ? -10.502 15.737 46.979 1.00 35.62 760 LYS A O 1
ATOM 6255 N N . LYS A 1 761 ? -10.727 16.111 44.775 1.00 38.16 761 LYS A N 1
ATOM 6256 C CA . LYS A 1 761 ? -9.928 17.334 44.565 1.00 38.16 761 LYS A CA 1
ATOM 6257 C C . LYS A 1 761 ? -8.422 17.351 44.882 1.00 38.16 761 LYS A C 1
ATOM 6259 O O . LYS A 1 761 ? -7.764 18.195 44.274 1.00 38.16 761 LYS A O 1
ATOM 6264 N N . VAL A 1 762 ? -7.827 16.464 45.686 1.00 36.28 762 VAL A N 1
ATOM 6265 C CA . VAL A 1 762 ? -6.364 16.517 45.952 1.00 36.28 762 VAL A CA 1
ATOM 6266 C C . VAL A 1 762 ? -5.742 15.119 46.115 1.00 36.28 762 VAL A C 1
ATOM 6268 O O . VAL A 1 762 ? -6.309 14.263 46.782 1.00 36.28 762 VAL A O 1
ATOM 6271 N N . LEU A 1 763 ? -4.575 14.888 45.495 1.00 36.69 763 LEU A N 1
ATOM 6272 C CA . LEU A 1 763 ? -3.734 13.698 45.718 1.00 36.69 763 LEU A CA 1
ATOM 6273 C C . LEU A 1 763 ? -2.852 13.908 46.969 1.00 36.69 763 LEU A C 1
ATOM 6275 O O . LEU A 1 763 ? -2.338 15.017 47.138 1.00 36.69 763 LEU A O 1
ATOM 6279 N N . PRO A 1 764 ? -2.599 12.885 47.809 1.00 33.22 764 PRO A N 1
ATOM 6280 C CA . PRO A 1 764 ? -1.726 13.028 48.975 1.00 33.22 764 PRO A CA 1
ATOM 6281 C C . PRO A 1 764 ? -0.312 13.472 48.565 1.00 33.22 764 PRO A C 1
ATOM 6283 O O . PRO A 1 764 ? 0.305 12.851 47.703 1.00 33.22 764 PRO A O 1
ATOM 6286 N N . GLY A 1 765 ? 0.208 14.539 49.183 1.00 44.25 765 GLY A N 1
ATOM 6287 C CA . GLY A 1 765 ? 1.585 15.015 48.969 1.00 44.25 765 GLY A CA 1
ATOM 6288 C C . GLY A 1 765 ? 1.796 15.932 47.759 1.00 44.25 765 GLY A C 1
ATOM 6289 O O . GLY A 1 765 ? 2.919 16.083 47.293 1.00 44.25 765 GLY A O 1
ATOM 6290 N N . SER A 1 766 ? 0.732 16.538 47.234 1.00 43.56 766 SER A N 1
ATOM 6291 C CA . SER A 1 766 ? 0.777 17.407 46.060 1.00 43.56 766 SER A CA 1
ATOM 6292 C C . SER A 1 766 ? 0.087 18.743 46.339 1.00 43.56 766 SER A C 1
ATOM 6294 O O . SER A 1 766 ? -1.127 18.756 46.524 1.00 43.56 766 SER A O 1
ATOM 6296 N N . SER A 1 767 ? 0.807 19.863 46.239 1.00 44.25 767 SER A N 1
ATOM 6297 C CA . SER A 1 767 ? 0.229 21.221 46.264 1.00 44.25 767 SER A CA 1
ATOM 6298 C C . SER A 1 767 ? -0.670 21.536 45.053 1.00 44.25 767 SER A C 1
ATOM 6300 O O . SER A 1 767 ? -1.448 22.484 45.090 1.00 44.25 767 SER A O 1
ATOM 6302 N N . ILE A 1 768 ? -0.615 20.717 43.995 1.00 46.19 768 ILE A N 1
ATOM 6303 C CA . ILE A 1 768 ? -1.270 20.969 42.702 1.00 46.19 768 ILE A CA 1
ATOM 6304 C C . ILE A 1 768 ? -2.667 20.320 42.634 1.00 46.19 768 ILE A C 1
ATOM 6306 O O . ILE A 1 768 ? -2.800 19.088 42.709 1.00 46.19 768 ILE A O 1
ATOM 6310 N N . LYS A 1 769 ? -3.719 21.138 42.449 1.00 50.91 769 LYS A N 1
ATOM 6311 C CA . LYS A 1 769 ? -5.121 20.702 42.259 1.00 50.91 769 LYS A CA 1
ATOM 6312 C C . LYS A 1 769 ? -5.299 19.994 40.910 1.00 50.91 769 LYS A C 1
ATOM 6314 O O . LYS A 1 769 ? -4.824 20.451 39.876 1.00 50.91 769 LYS A O 1
ATOM 6319 N N . THR A 1 770 ? -6.040 18.885 40.890 1.00 54.47 770 THR A N 1
ATOM 6320 C CA . THR A 1 770 ? -6.379 18.201 39.628 1.00 54.47 770 THR A CA 1
ATOM 6321 C C . THR A 1 770 ? -7.498 18.951 38.895 1.00 54.47 770 THR A C 1
ATOM 6323 O O . THR A 1 770 ? -8.629 19.014 39.376 1.00 54.47 770 THR A O 1
ATOM 6326 N N . ARG A 1 771 ? -7.186 19.547 37.734 1.00 64.50 771 ARG A N 1
ATOM 6327 C CA . ARG A 1 771 ? -8.144 20.316 36.919 1.00 64.50 771 ARG A CA 1
ATOM 6328 C C . ARG A 1 771 ? -8.832 19.405 35.905 1.00 64.50 771 ARG A C 1
ATOM 6330 O O . ARG A 1 771 ? -8.256 19.065 34.877 1.00 64.50 771 ARG A O 1
ATOM 6337 N N . TRP A 1 772 ? -10.056 18.982 36.214 1.00 66.50 772 TRP A N 1
ATOM 6338 C CA . TRP A 1 772 ? -10.890 18.203 35.298 1.00 66.50 772 TRP A CA 1
ATOM 6339 C C . TRP A 1 772 ? -11.869 19.120 34.575 1.00 66.50 772 TRP A C 1
ATOM 6341 O O . TRP A 1 772 ? -12.708 19.757 35.210 1.00 66.50 772 TRP A O 1
ATOM 6351 N N . ASN A 1 773 ? -11.796 19.146 33.247 1.00 72.31 773 ASN A N 1
ATOM 6352 C CA . ASN A 1 773 ? -12.717 19.899 32.409 1.00 72.31 773 ASN A CA 1
ATOM 6353 C C . ASN A 1 773 ? -13.788 18.963 31.824 1.00 72.31 773 ASN A C 1
ATOM 6355 O O . ASN A 1 773 ? -13.474 17.969 31.162 1.00 72.31 773 ASN A O 1
ATOM 6359 N N . LYS A 1 774 ? -15.067 19.272 32.071 1.00 74.75 774 LYS A N 1
ATOM 6360 C CA . LYS A 1 774 ? -16.212 18.452 31.632 1.00 74.75 774 LYS A CA 1
ATOM 6361 C C . LYS A 1 774 ? -16.429 18.480 30.113 1.00 74.75 774 LYS A C 1
ATOM 6363 O O . LYS A 1 774 ? -17.021 17.545 29.578 1.00 74.75 774 LYS A O 1
ATOM 6368 N N . PHE A 1 775 ? -15.939 19.509 29.420 1.00 74.62 775 PHE A N 1
ATOM 6369 C CA . PHE A 1 775 ? -16.121 19.683 27.977 1.00 74.62 775 PHE A CA 1
ATOM 6370 C C . PHE A 1 775 ? -15.125 18.894 27.136 1.00 74.62 775 PHE A C 1
ATOM 6372 O O . PHE A 1 775 ? -15.384 18.666 25.958 1.00 74.62 775 PHE A O 1
ATOM 6379 N N . ILE A 1 776 ? -14.017 18.422 27.713 1.00 78.38 776 ILE A N 1
ATOM 6380 C CA . ILE A 1 776 ? -13.012 17.654 26.970 1.00 78.38 776 ILE A CA 1
ATOM 6381 C C . ILE A 1 776 ? -13.126 16.147 27.260 1.00 78.38 776 ILE A C 1
ATOM 6383 O O . ILE A 1 776 ? -13.527 15.735 28.352 1.00 78.38 776 ILE A O 1
ATOM 6387 N N . PRO A 1 777 ? -12.766 15.268 26.305 1.00 77.69 777 PRO A N 1
ATOM 6388 C CA . PRO A 1 777 ? -12.793 13.827 26.519 1.00 77.69 777 PRO A CA 1
ATOM 6389 C C . PRO A 1 777 ? -11.923 13.407 27.710 1.00 77.69 777 PRO A C 1
ATOM 6391 O O . PRO A 1 777 ? -10.824 13.926 27.896 1.00 77.69 777 PRO A O 1
ATOM 6394 N N . LYS A 1 778 ? -12.350 12.384 28.464 1.00 71.69 778 LYS A N 1
ATOM 6395 C CA . LYS A 1 778 ? -11.600 11.859 29.625 1.00 71.69 778 LYS A CA 1
ATOM 6396 C C . LYS A 1 778 ? -10.134 11.532 29.292 1.00 71.69 778 LYS A C 1
ATOM 6398 O O . LYS A 1 778 ? -9.247 11.868 30.064 1.00 71.69 778 LYS A O 1
ATOM 6403 N N . LYS A 1 779 ? -9.858 10.982 28.100 1.00 68.50 779 LYS A N 1
ATOM 6404 C CA . LYS A 1 779 ? -8.484 10.716 27.621 1.00 68.50 779 LYS A CA 1
ATOM 6405 C C . LYS A 1 779 ? -7.602 11.972 27.538 1.00 68.50 779 LYS A C 1
ATOM 6407 O O . LYS A 1 779 ? -6.401 11.886 27.763 1.00 68.50 779 LYS A O 1
ATOM 6412 N N . VAL A 1 780 ? -8.198 13.122 27.218 1.00 76.88 780 VAL A N 1
ATOM 6413 C CA . VAL A 1 780 ? -7.499 14.409 27.123 1.00 76.88 780 VAL A CA 1
ATOM 6414 C C . VAL A 1 780 ? -7.268 14.973 28.519 1.00 76.88 780 VAL A C 1
ATOM 6416 O O . VAL A 1 780 ? -6.166 15.414 28.806 1.00 76.88 780 VAL A O 1
ATOM 6419 N N . ASN A 1 781 ? -8.244 14.853 29.423 1.00 75.50 781 ASN A N 1
ATOM 6420 C CA . ASN A 1 781 ? -8.031 15.189 30.832 1.00 75.50 781 ASN A CA 1
ATOM 6421 C C . ASN A 1 781 ? -6.902 14.348 31.475 1.00 75.50 781 ASN A C 1
ATOM 6423 O O . ASN A 1 781 ? -6.057 14.889 32.181 1.00 75.50 781 ASN A O 1
ATOM 6427 N N . VAL A 1 782 ? -6.824 13.041 31.190 1.00 71.25 782 VAL A N 1
ATOM 6428 C CA . VAL A 1 782 ? -5.715 12.180 31.660 1.00 71.25 782 VAL A CA 1
ATOM 6429 C C . VAL A 1 782 ? -4.379 12.624 31.065 1.00 71.25 782 VAL A C 1
ATOM 6431 O O . VAL A 1 782 ? -3.366 12.663 31.761 1.00 71.25 782 VAL A O 1
ATOM 6434 N N . PHE A 1 783 ? -4.361 12.992 29.783 1.00 83.50 783 PHE A N 1
ATOM 6435 C CA . PHE A 1 783 ? -3.183 13.595 29.167 1.00 83.50 783 PHE A CA 1
ATOM 6436 C C . PHE A 1 783 ? -2.763 14.884 29.881 1.00 83.50 783 PHE A C 1
ATOM 6438 O O . PHE A 1 783 ? -1.587 15.022 30.202 1.00 83.50 783 PHE A O 1
ATOM 6445 N N . MET A 1 784 ? -3.709 15.772 30.189 1.00 81.81 784 MET A N 1
ATOM 6446 C CA . MET A 1 784 ? -3.449 17.018 30.911 1.00 81.81 784 MET A CA 1
ATOM 6447 C C . MET A 1 784 ? -2.889 16.764 32.304 1.00 81.81 784 MET A C 1
ATOM 6449 O O . MET A 1 784 ? -1.907 17.383 32.695 1.00 81.81 784 MET A O 1
ATOM 6453 N N . TRP A 1 785 ? -3.426 15.781 33.024 1.00 76.69 785 TRP A N 1
ATOM 6454 C CA . TRP A 1 785 ? -2.863 15.362 34.302 1.00 76.69 785 TRP A CA 1
ATOM 6455 C C . TRP A 1 785 ? -1.406 14.891 34.166 1.00 76.69 785 TRP A C 1
ATOM 6457 O O . TRP A 1 785 ? -0.549 15.283 34.955 1.00 76.69 785 TRP A O 1
ATOM 6467 N N . ARG A 1 786 ? -1.090 14.092 33.137 1.00 75.81 786 ARG A N 1
ATOM 6468 C CA . ARG A 1 786 ? 0.293 13.657 32.869 1.00 75.81 786 ARG A CA 1
ATOM 6469 C C . ARG A 1 786 ? 1.195 14.813 32.460 1.00 75.81 786 ARG A C 1
ATOM 6471 O O . ARG A 1 786 ? 2.370 14.788 32.810 1.00 75.81 786 ARG A O 1
ATOM 6478 N N . LEU A 1 787 ? 0.663 15.778 31.715 1.00 82.56 787 LEU A N 1
ATOM 6479 C CA . LEU A 1 787 ? 1.370 16.983 31.306 1.00 82.56 787 LEU A CA 1
ATOM 6480 C C . LEU A 1 787 ? 1.759 17.807 32.535 1.00 82.56 787 LEU A C 1
ATOM 6482 O O . LEU A 1 787 ? 2.943 18.026 32.748 1.00 82.56 787 LEU A O 1
ATOM 6486 N N . LEU A 1 788 ? 0.796 18.160 33.388 1.00 82.31 788 LEU A N 1
ATOM 6487 C CA . LEU A 1 788 ? 1.018 18.966 34.597 1.00 82.31 788 LEU A CA 1
ATOM 6488 C C . LEU A 1 788 ? 1.957 18.287 35.610 1.00 82.31 788 LEU A C 1
ATOM 6490 O O . LEU A 1 788 ? 2.622 18.949 36.391 1.00 82.31 788 LEU A O 1
ATOM 6494 N N . ARG A 1 789 ? 2.047 16.953 35.589 1.00 76.12 789 ARG A N 1
ATOM 6495 C CA . ARG A 1 789 ? 2.959 16.176 36.450 1.00 76.12 789 ARG A CA 1
ATOM 6496 C C . ARG A 1 789 ? 4.334 15.917 35.836 1.00 76.12 789 ARG A C 1
ATOM 6498 O O . ARG A 1 789 ? 5.116 15.187 36.439 1.00 76.12 789 ARG A O 1
ATOM 6505 N N . ASP A 1 790 ? 4.592 16.411 34.627 1.00 78.81 790 ASP A N 1
ATOM 6506 C CA . ASP A 1 790 ? 5.796 16.106 33.847 1.00 78.81 790 ASP A CA 1
ATOM 6507 C C . ASP A 1 790 ? 6.044 14.592 33.663 1.00 78.81 790 ASP A C 1
ATOM 6509 O O . ASP A 1 790 ? 7.140 14.059 33.813 1.00 78.81 790 ASP A O 1
ATOM 6513 N N . ARG A 1 791 ? 4.973 13.848 33.356 1.00 75.12 791 ARG A N 1
ATOM 6514 C CA . ARG A 1 791 ? 4.968 12.376 33.184 1.00 75.12 791 ARG A CA 1
ATOM 6515 C C . ARG A 1 791 ? 4.742 11.930 31.745 1.00 75.12 791 ARG A C 1
ATOM 6517 O O . ARG A 1 791 ? 4.429 10.757 31.474 1.00 75.12 791 ARG A O 1
ATOM 6524 N N . LEU A 1 792 ? 4.831 12.861 30.807 1.00 80.44 792 LEU A N 1
ATOM 6525 C CA . LEU A 1 792 ? 4.828 12.531 29.393 1.00 80.44 792 LEU A CA 1
ATOM 6526 C C . LEU A 1 792 ? 6.182 11.907 29.012 1.00 80.44 792 LEU A C 1
ATOM 6528 O O . LEU A 1 792 ? 7.206 12.294 29.568 1.00 80.44 792 LEU A O 1
ATOM 6532 N N . PRO A 1 793 ? 6.210 10.920 28.099 1.00 80.81 793 PRO A N 1
ATOM 6533 C CA . PRO A 1 793 ? 7.440 10.284 27.624 1.00 80.81 793 PRO A CA 1
ATOM 6534 C C . PRO A 1 793 ? 8.192 11.203 26.645 1.00 80.81 793 PRO A C 1
ATOM 6536 O O . PRO A 1 793 ? 8.362 10.885 25.466 1.00 80.81 793 PRO A O 1
ATOM 6539 N N . THR A 1 794 ? 8.586 12.377 27.126 1.00 84.94 794 THR A N 1
ATOM 6540 C CA . THR A 1 794 ? 9.528 13.267 26.446 1.00 84.94 794 THR A CA 1
ATOM 6541 C C . THR A 1 794 ? 10.915 12.627 26.454 1.00 84.94 794 THR A C 1
ATOM 6543 O O . THR A 1 794 ? 11.203 11.779 27.306 1.00 84.94 794 THR A O 1
ATOM 6546 N N . ARG A 1 795 ? 11.794 12.997 25.517 1.00 83.25 795 ARG A N 1
ATOM 6547 C CA . ARG A 1 795 ? 13.157 12.429 25.475 1.00 83.25 795 ARG A CA 1
ATOM 6548 C C . ARG A 1 795 ? 13.902 12.663 26.794 1.00 83.25 795 ARG A C 1
ATOM 6550 O O . ARG A 1 795 ? 14.522 11.725 27.285 1.00 83.25 795 ARG A O 1
ATOM 6557 N N . ALA A 1 796 ? 13.730 13.826 27.430 1.00 84.38 796 ALA A N 1
ATOM 6558 C CA . ALA A 1 796 ? 14.270 14.098 28.766 1.00 84.38 796 ALA A CA 1
ATOM 6559 C C . ALA A 1 796 ? 13.798 13.075 29.825 1.00 84.38 796 ALA A C 1
ATOM 6561 O O . ALA A 1 796 ? 14.615 12.505 30.546 1.00 84.38 796 ALA A O 1
ATOM 6562 N N . LYS A 1 797 ? 12.492 12.766 29.875 1.00 82.50 797 LYS A N 1
ATOM 6563 C CA . LYS A 1 797 ? 11.927 11.812 30.849 1.00 82.50 797 LYS A CA 1
ATOM 6564 C C . LYS A 1 797 ? 12.237 10.351 30.550 1.00 82.50 797 LYS A C 1
ATOM 6566 O O . LYS A 1 797 ? 12.179 9.521 31.454 1.00 82.50 797 LYS A O 1
ATOM 6571 N N . LEU A 1 798 ? 12.515 10.005 29.297 1.00 67.81 798 LEU A N 1
ATOM 6572 C CA . LEU A 1 798 ? 12.913 8.647 28.922 1.00 67.81 798 LEU A CA 1
ATOM 6573 C C . LEU A 1 798 ? 14.353 8.349 29.365 1.00 67.81 798 LEU A C 1
ATOM 6575 O O . LEU A 1 798 ? 14.598 7.266 29.894 1.00 67.81 798 LEU A O 1
ATOM 6579 N N . ILE A 1 799 ? 15.264 9.321 29.256 1.00 75.75 799 ILE A N 1
ATOM 6580 C CA . ILE A 1 799 ? 16.639 9.192 29.766 1.00 75.75 799 ILE A CA 1
ATOM 6581 C C . ILE A 1 799 ? 16.658 9.050 31.286 1.00 75.75 799 ILE A C 1
ATOM 6583 O O . ILE A 1 799 ? 17.331 8.165 31.801 1.00 75.75 799 ILE A O 1
ATOM 6587 N N . GLU A 1 800 ? 15.884 9.868 32.008 1.00 73.88 800 GLU A N 1
ATOM 6588 C CA . GLU A 1 800 ? 15.766 9.778 33.475 1.00 73.88 800 GLU A CA 1
ATOM 6589 C C . GLU A 1 800 ? 15.311 8.377 33.933 1.00 73.88 800 GLU A C 1
ATOM 6591 O O . GLU A 1 800 ? 15.634 7.925 35.026 1.00 73.88 800 GLU A O 1
ATOM 6596 N N . LYS A 1 801 ? 14.590 7.656 33.066 1.00 60.19 801 LYS A N 1
ATOM 6597 C CA . LYS A 1 801 ? 14.124 6.280 33.290 1.00 60.19 801 LYS A CA 1
ATOM 6598 C C . LYS A 1 801 ? 15.103 5.203 32.811 1.00 60.19 801 LYS A C 1
ATOM 6600 O O . LYS A 1 801 ? 14.730 4.033 32.778 1.00 60.19 801 LYS A O 1
ATOM 6605 N N . GLY A 1 802 ? 16.320 5.578 32.424 1.00 53.59 802 GLY A N 1
ATOM 6606 C CA . GLY A 1 802 ? 17.359 4.658 31.963 1.00 53.59 802 GLY A CA 1
ATOM 6607 C C . GLY A 1 802 ? 17.143 4.112 30.550 1.00 53.59 802 GLY A C 1
ATOM 6608 O O . GLY A 1 802 ? 17.734 3.093 30.203 1.00 53.59 802 GLY A O 1
ATOM 6609 N N . ILE A 1 803 ? 16.299 4.748 29.726 1.00 55.56 803 ILE A N 1
ATOM 6610 C CA . ILE A 1 803 ? 16.082 4.336 28.333 1.00 55.56 803 ILE A CA 1
ATOM 6611 C C . ILE A 1 803 ? 17.102 5.064 27.443 1.00 55.56 803 ILE A C 1
ATOM 6613 O O . ILE A 1 803 ? 17.027 6.291 27.324 1.00 55.56 803 ILE A O 1
ATOM 6617 N N . PRO A 1 804 ? 18.038 4.349 26.792 1.00 55.06 804 PRO A N 1
ATOM 6618 C CA . PRO A 1 804 ? 19.046 4.978 25.948 1.00 55.06 804 PRO A CA 1
ATOM 6619 C C . PRO A 1 804 ? 18.414 5.515 24.657 1.00 55.06 804 PRO A C 1
ATOM 6621 O O . PRO A 1 804 ? 17.743 4.785 23.926 1.00 55.06 804 PRO A O 1
ATOM 6624 N N . LEU A 1 805 ? 18.642 6.796 24.358 1.00 70.06 805 LEU A N 1
ATOM 6625 C CA . LEU A 1 805 ? 18.153 7.466 23.151 1.00 70.06 805 LEU A CA 1
ATOM 6626 C C . LEU A 1 805 ? 19.315 8.105 22.386 1.00 70.06 805 LEU A C 1
ATOM 6628 O O . LEU A 1 805 ? 20.134 8.808 22.967 1.00 70.06 805 LEU A O 1
ATOM 6632 N N . LEU A 1 806 ? 19.358 7.889 21.067 1.00 71.00 806 LEU A N 1
ATOM 6633 C CA . LEU A 1 806 ? 20.417 8.402 20.183 1.00 71.00 806 LEU A CA 1
ATOM 6634 C C . LEU A 1 806 ? 20.284 9.901 19.865 1.00 71.00 806 LEU A C 1
ATOM 6636 O O . LEU A 1 806 ? 21.257 10.530 19.467 1.00 71.00 806 LEU A O 1
ATOM 6640 N N . ASN A 1 807 ? 19.082 10.467 19.999 1.00 78.25 807 ASN A N 1
ATOM 6641 C CA . ASN A 1 807 ? 18.800 11.878 19.746 1.00 78.25 807 ASN A CA 1
ATOM 6642 C C . ASN A 1 807 ? 17.879 12.407 20.849 1.00 78.25 807 ASN A C 1
ATOM 6644 O O . ASN A 1 807 ? 16.819 11.828 21.100 1.00 78.25 807 ASN A O 1
ATOM 6648 N N . LEU A 1 808 ? 18.301 13.494 21.495 1.00 82.25 808 LEU A N 1
ATOM 6649 C CA . LEU A 1 808 ? 17.616 14.114 22.629 1.00 82.25 808 LEU A CA 1
ATOM 6650 C C . LEU A 1 808 ? 16.880 15.400 22.247 1.00 82.25 808 LEU A C 1
ATOM 6652 O O . LEU A 1 808 ? 16.041 15.874 23.013 1.00 82.25 808 LEU A O 1
ATOM 6656 N N . SER A 1 809 ? 17.154 15.937 21.060 1.00 87.50 809 SER A N 1
ATOM 6657 C CA . SER A 1 809 ? 16.585 17.192 20.596 1.00 87.50 809 SER A CA 1
ATOM 6658 C C . SER A 1 809 ? 15.071 17.108 20.429 1.00 87.50 809 SER A C 1
ATOM 6660 O O . SER A 1 809 ? 14.498 16.038 20.228 1.00 87.50 809 SER A O 1
ATOM 6662 N N . CYS A 1 810 ? 14.409 18.249 20.495 1.00 86.69 810 CYS A N 1
ATOM 6663 C CA . CYS A 1 810 ? 12.992 18.413 20.273 1.00 86.69 810 CYS A CA 1
ATOM 6664 C C . CYS A 1 810 ? 12.630 17.896 18.893 1.00 86.69 810 CYS A C 1
ATOM 6666 O O . CYS A 1 810 ? 13.258 18.249 17.899 1.00 86.69 810 CYS A O 1
ATOM 6668 N N . VAL A 1 811 ? 11.581 17.085 18.831 1.00 81.38 811 VAL A N 1
ATOM 6669 C CA . VAL A 1 811 ? 11.090 16.502 17.579 1.00 81.38 811 VAL A CA 1
ATOM 6670 C C . VAL A 1 811 ? 10.600 17.568 16.589 1.00 81.38 811 VAL A C 1
ATOM 6672 O O . VAL A 1 811 ? 10.488 17.288 15.402 1.00 81.38 811 VAL A O 1
ATOM 6675 N N . PHE A 1 812 ? 10.330 18.786 17.061 1.00 84.12 812 PHE A N 1
ATOM 6676 C CA . PHE A 1 812 ? 9.780 19.863 16.246 1.00 84.12 812 PHE A CA 1
ATOM 6677 C C . PHE A 1 812 ? 10.815 20.858 15.727 1.00 84.12 812 PHE A C 1
ATOM 6679 O O . PHE A 1 812 ? 10.820 21.139 14.534 1.00 84.12 812 PHE A O 1
ATOM 6686 N N . CYS A 1 813 ? 11.666 21.414 16.596 1.00 84.75 813 CYS A N 1
ATOM 6687 C CA . CYS A 1 813 ? 12.699 22.361 16.160 1.00 84.75 813 CYS A CA 1
ATOM 6688 C C . CYS A 1 813 ? 14.055 21.699 15.903 1.00 84.75 813 CYS A C 1
ATOM 6690 O O . CYS A 1 813 ? 14.873 22.275 15.209 1.00 84.75 813 CYS A O 1
ATOM 6692 N N . GLY A 1 814 ? 14.325 20.516 16.464 1.00 84.38 814 GLY A N 1
ATOM 6693 C CA . GLY A 1 814 ? 15.632 19.860 16.354 1.00 84.38 814 GLY A CA 1
ATOM 6694 C C . GLY A 1 814 ? 16.766 20.512 17.161 1.00 84.38 814 GLY A C 1
ATOM 6695 O O . GLY A 1 814 ? 17.845 19.931 17.234 1.00 84.38 814 GLY A O 1
ATOM 6696 N N . GLU A 1 815 ? 16.525 21.651 17.813 1.00 80.19 815 GLU A N 1
ATOM 6697 C CA . GLU A 1 815 ? 17.578 22.525 18.360 1.00 80.19 815 GLU A CA 1
ATOM 6698 C C . GLU A 1 815 ? 17.781 22.421 19.883 1.00 80.19 815 GLU A C 1
ATOM 6700 O O . GLU A 1 815 ? 18.880 22.656 20.371 1.00 80.19 815 GLU A O 1
ATOM 6705 N N . SER A 1 816 ? 16.756 22.061 20.665 1.00 86.50 816 SER A N 1
ATOM 6706 C CA . SER A 1 816 ? 16.839 22.025 22.142 1.00 86.50 816 SER A CA 1
ATOM 6707 C C . SER A 1 816 ? 16.410 20.677 22.709 1.00 86.50 816 SER A C 1
ATOM 6709 O O . SER A 1 816 ? 15.665 19.966 22.052 1.00 86.50 816 SER A O 1
ATOM 6711 N N . LEU A 1 817 ? 16.807 20.321 23.936 1.00 87.75 817 LEU A N 1
ATOM 6712 C CA . LEU A 1 817 ? 16.351 19.091 24.603 1.00 87.75 817 LEU A CA 1
ATOM 6713 C C . LEU A 1 817 ? 14.814 18.987 24.608 1.00 87.75 817 LEU A C 1
ATOM 6715 O O . LEU A 1 817 ? 14.121 19.913 25.034 1.00 87.75 817 LEU A O 1
ATOM 6719 N N . GLU A 1 818 ? 14.267 17.843 24.182 1.00 89.69 818 GLU A N 1
ATOM 6720 C CA . GLU A 1 818 ? 12.825 17.603 24.245 1.00 89.69 818 GLU A CA 1
ATOM 6721 C C . GLU A 1 818 ? 12.380 17.396 25.700 1.00 89.69 818 GLU A C 1
ATOM 6723 O O . GLU A 1 818 ? 12.371 16.277 26.224 1.00 89.69 818 GLU A O 1
ATOM 6728 N N . SER A 1 819 ? 11.995 18.492 26.345 1.00 89.25 819 SER A N 1
ATOM 6729 C CA . SER A 1 819 ? 11.365 18.531 27.662 1.00 89.25 819 SER A CA 1
ATOM 6730 C C . SER A 1 819 ? 9.901 18.959 27.550 1.00 89.25 819 SER A C 1
ATOM 6732 O O . SER A 1 819 ? 9.454 19.439 26.505 1.00 89.25 819 SER A O 1
ATOM 6734 N N . ARG A 1 820 ? 9.134 18.803 28.635 1.00 88.19 820 ARG A N 1
ATOM 6735 C CA . ARG A 1 820 ? 7.764 19.327 28.717 1.00 88.19 820 ARG A CA 1
ATOM 6736 C C . ARG A 1 820 ? 7.724 20.829 28.431 1.00 88.19 820 ARG A C 1
ATOM 6738 O O . ARG A 1 820 ? 6.947 21.254 27.581 1.00 88.19 820 ARG A O 1
ATOM 6745 N N . MET A 1 821 ? 8.583 21.593 29.103 1.00 87.19 821 MET A N 1
ATOM 6746 C CA . MET A 1 821 ? 8.679 23.045 28.928 1.00 87.19 821 MET A CA 1
ATOM 6747 C C . MET A 1 821 ? 8.999 23.393 27.480 1.00 87.19 821 MET A C 1
ATOM 6749 O O . MET A 1 821 ? 8.327 24.204 26.853 1.00 87.19 821 MET A O 1
ATOM 6753 N N . HIS A 1 822 ? 9.966 22.700 26.884 1.00 88.44 822 HIS A N 1
ATOM 6754 C CA . HIS A 1 822 ? 10.331 23.007 25.517 1.00 88.44 822 HIS A CA 1
ATOM 6755 C C . HIS A 1 822 ? 9.203 22.676 24.523 1.00 88.44 822 HIS A C 1
ATOM 6757 O O . HIS A 1 822 ? 8.856 23.516 23.703 1.00 88.44 822 HIS A O 1
ATOM 6763 N N . VAL A 1 823 ? 8.574 21.500 24.611 1.00 87.75 823 VAL A N 1
ATOM 6764 C CA . VAL A 1 823 ? 7.533 21.075 23.655 1.00 87.75 823 VAL A CA 1
ATOM 6765 C C . VAL A 1 823 ? 6.296 21.976 23.675 1.00 87.75 823 VAL A C 1
ATOM 6767 O O . VAL A 1 823 ? 5.759 22.287 22.613 1.00 87.75 823 VAL A O 1
ATOM 6770 N N . PHE A 1 824 ? 5.820 22.365 24.858 1.00 87.81 824 PHE A N 1
ATOM 6771 C CA . PHE A 1 824 ? 4.529 23.048 24.990 1.00 87.81 824 PHE A CA 1
ATOM 6772 C C . PHE A 1 824 ? 4.640 24.571 25.106 1.00 87.81 824 PHE A C 1
ATOM 6774 O O . PHE A 1 824 ? 3.664 25.263 24.810 1.00 87.81 824 PHE A O 1
ATOM 6781 N N . GLU A 1 825 ? 5.819 25.094 25.449 1.00 83.12 825 GLU A N 1
ATOM 6782 C CA . GLU A 1 825 ? 6.056 26.521 25.663 1.00 83.12 825 GLU A CA 1
ATOM 6783 C C . GLU A 1 825 ? 7.168 27.049 24.746 1.00 83.12 825 GLU A C 1
ATOM 6785 O O . GLU A 1 825 ? 6.876 27.783 23.798 1.00 83.12 825 GLU A O 1
ATOM 6790 N N . ALA A 1 826 ? 8.424 26.648 24.969 1.00 84.12 826 ALA A N 1
ATOM 6791 C CA . ALA A 1 826 ? 9.574 27.324 24.361 1.00 84.12 826 ALA A CA 1
ATOM 6792 C C . ALA A 1 826 ? 9.806 26.997 22.872 1.00 84.12 826 ALA A C 1
ATOM 6794 O O . ALA A 1 826 ? 10.530 27.723 22.192 1.00 84.12 826 ALA A O 1
ATOM 6795 N N . CYS A 1 827 ? 9.197 25.936 22.333 1.00 86.75 827 CYS A N 1
ATOM 6796 C CA . CYS A 1 82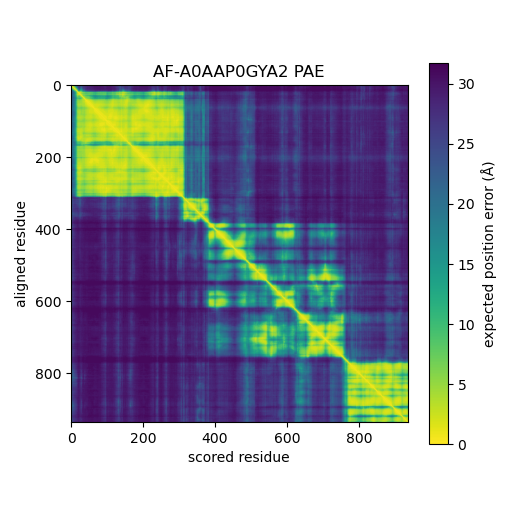7 ? 9.379 25.561 20.934 1.00 86.75 827 CYS A CA 1
ATOM 6797 C C . CYS A 1 827 ? 8.774 26.614 19.990 1.00 86.75 827 CYS A C 1
ATOM 6799 O O . CYS A 1 827 ? 7.561 26.849 19.975 1.00 86.75 827 CYS A O 1
ATOM 6801 N N . SER A 1 828 ? 9.632 27.202 19.151 1.00 80.31 828 SER A N 1
ATOM 6802 C CA . SER A 1 828 ? 9.292 28.257 18.186 1.00 80.31 828 SER A CA 1
ATOM 6803 C C . SER A 1 828 ? 8.168 27.860 17.222 1.00 80.31 828 SER A C 1
ATOM 6805 O O . SER A 1 828 ? 7.328 28.692 16.890 1.00 80.31 828 SER A O 1
ATOM 6807 N N . LYS A 1 829 ? 8.076 26.574 16.855 1.00 77.00 829 LYS A N 1
ATOM 6808 C CA . LYS A 1 829 ? 7.058 26.034 15.934 1.00 77.00 829 LYS A CA 1
ATOM 6809 C C . LYS A 1 829 ? 5.614 26.131 16.446 1.00 77.00 829 LYS A C 1
ATOM 6811 O O . LYS A 1 829 ? 4.697 26.121 15.635 1.00 77.00 829 LYS A O 1
ATOM 6816 N N . PHE A 1 830 ? 5.390 26.233 17.760 1.00 78.62 830 PHE A N 1
ATOM 6817 C CA . PHE A 1 830 ? 4.034 26.294 18.340 1.00 78.62 830 PHE A CA 1
ATOM 6818 C C . PHE A 1 830 ? 3.622 27.668 18.839 1.00 78.62 830 PHE A C 1
ATOM 6820 O O . PHE A 1 830 ? 2.469 27.840 19.234 1.00 78.62 830 PHE A O 1
ATOM 6827 N N . ARG A 1 831 ? 4.527 28.650 18.779 1.00 80.00 831 ARG A N 1
ATOM 6828 C CA . ARG A 1 831 ? 4.203 30.045 19.089 1.00 80.00 831 ARG A CA 1
ATOM 6829 C C . ARG A 1 831 ? 3.044 30.533 18.217 1.00 80.00 831 ARG A C 1
ATOM 6831 O O . ARG A 1 831 ? 2.036 30.980 18.746 1.00 80.00 831 ARG A O 1
ATOM 6838 N N . GLU A 1 832 ? 3.123 30.280 16.912 1.00 80.25 832 GLU A N 1
ATOM 6839 C CA . GLU A 1 832 ? 2.090 30.678 15.950 1.00 80.25 832 GLU A CA 1
ATOM 6840 C C . GLU A 1 832 ? 0.723 30.009 16.208 1.00 80.25 832 GLU A C 1
ATOM 6842 O O . GLU A 1 832 ? -0.315 30.651 16.059 1.00 80.25 832 GLU A O 1
ATOM 6847 N N . VAL A 1 833 ? 0.694 28.740 16.648 1.00 85.88 833 VAL A N 1
ATOM 6848 C CA . VAL A 1 833 ? -0.563 28.053 17.015 1.00 85.88 833 VAL A CA 1
ATOM 6849 C C . VAL A 1 833 ? -1.222 28.742 18.207 1.00 85.88 833 VAL A C 1
ATOM 6851 O O . VAL A 1 833 ? -2.427 28.990 18.178 1.00 85.88 833 VAL A O 1
ATOM 6854 N N . ARG A 1 834 ? -0.445 29.066 19.248 1.00 87.38 834 ARG A N 1
ATOM 6855 C CA . ARG A 1 834 ? -0.956 29.757 20.441 1.00 87.38 834 ARG A CA 1
ATOM 6856 C C . ARG A 1 834 ? -1.496 31.138 20.090 1.00 87.38 834 ARG A C 1
ATOM 6858 O O . ARG A 1 834 ? -2.586 31.482 20.540 1.00 87.38 834 ARG A O 1
ATOM 6865 N N . ASP A 1 835 ? -0.793 31.874 19.234 1.00 85.25 835 ASP A N 1
ATOM 6866 C CA . ASP A 1 835 ? -1.219 33.199 18.780 1.00 85.25 835 ASP A CA 1
ATOM 6867 C C . ASP A 1 835 ? -2.511 33.131 17.955 1.00 85.25 835 ASP A C 1
ATOM 6869 O O . ASP A 1 835 ? -3.406 33.955 18.134 1.00 85.25 835 ASP A O 1
ATOM 6873 N N . LYS A 1 836 ? -2.655 32.124 17.083 1.00 88.00 836 LYS A N 1
ATOM 6874 C CA . LYS A 1 836 ? -3.895 31.887 16.323 1.00 88.00 836 LYS A CA 1
ATOM 6875 C C . LYS A 1 836 ? -5.073 31.549 17.237 1.00 88.00 836 LYS A C 1
ATOM 6877 O O . LYS A 1 836 ? -6.144 32.118 17.065 1.00 88.00 836 LYS A O 1
ATOM 6882 N N . VAL A 1 837 ? -4.879 30.683 18.237 1.00 89.69 837 VAL A N 1
ATOM 6883 C CA . VAL A 1 837 ? -5.930 30.349 19.219 1.00 89.69 837 VAL A CA 1
ATOM 6884 C C . VAL A 1 837 ? -6.294 31.560 20.079 1.00 89.69 837 VAL A C 1
ATOM 6886 O O . VAL A 1 837 ? -7.476 31.788 20.322 1.00 89.69 837 VAL A O 1
ATOM 6889 N N . ARG A 1 838 ? -5.310 32.367 20.495 1.00 88.44 838 ARG A N 1
ATOM 6890 C CA . ARG A 1 838 ? -5.547 33.614 21.234 1.00 88.44 838 ARG A CA 1
ATOM 6891 C C . ARG A 1 838 ? -6.412 34.585 20.431 1.00 88.44 838 ARG A C 1
ATOM 6893 O O . ARG A 1 838 ? -7.402 35.071 20.966 1.00 88.44 838 ARG A O 1
ATOM 6900 N N . ARG A 1 839 ? -6.046 34.852 19.170 1.00 87.94 839 ARG A N 1
ATOM 6901 C CA . ARG A 1 839 ? -6.795 35.764 18.287 1.00 87.94 839 ARG A CA 1
ATOM 6902 C C . ARG A 1 839 ? -8.198 35.244 17.987 1.00 87.94 839 ARG A C 1
ATOM 6904 O O . ARG A 1 839 ? -9.139 36.018 18.010 1.00 87.94 839 ARG A O 1
ATOM 6911 N N . TRP A 1 840 ? -8.344 33.938 17.762 1.00 91.31 840 TRP A N 1
ATOM 6912 C CA . TRP A 1 840 ? -9.645 33.312 17.509 1.00 91.31 840 TRP A CA 1
ATOM 6913 C C . TRP A 1 840 ? -10.608 33.406 18.699 1.00 91.31 840 TRP A C 1
ATOM 6915 O O . TRP A 1 840 ? -11.809 33.552 18.510 1.00 91.31 840 TRP A O 1
ATOM 6925 N N . LEU A 1 841 ? -10.093 33.333 19.928 1.00 87.94 841 LEU A N 1
ATOM 6926 C CA . LEU A 1 841 ? -10.903 33.496 21.135 1.00 87.94 841 LEU A CA 1
ATOM 6927 C C . LEU A 1 841 ? -11.036 34.958 21.588 1.00 87.94 841 LEU A C 1
ATOM 6929 O O . LEU A 1 841 ? -11.702 35.193 22.587 1.00 87.94 841 LEU A O 1
ATOM 6933 N N . ASP A 1 842 ? -10.399 35.914 20.909 1.00 85.19 842 ASP A N 1
ATOM 6934 C CA . ASP A 1 842 ? -10.354 37.327 21.309 1.00 85.19 842 ASP A CA 1
ATOM 6935 C C . ASP A 1 842 ? -9.924 37.540 22.781 1.00 85.19 842 ASP A C 1
ATOM 6937 O O . ASP A 1 842 ? -10.557 38.238 23.573 1.00 85.19 842 ASP A O 1
ATOM 6941 N N . LEU A 1 843 ? -8.849 36.857 23.197 1.00 80.69 843 LEU A N 1
ATOM 6942 C CA . LEU A 1 843 ? -8.348 36.925 24.575 1.00 80.69 843 LEU A CA 1
ATOM 6943 C C . LEU A 1 843 ? -7.277 38.013 24.757 1.00 80.69 843 LEU A C 1
ATOM 6945 O O . LEU A 1 843 ? -6.289 38.093 24.017 1.00 80.69 843 LEU A O 1
ATOM 6949 N N . GLY A 1 844 ? -7.425 38.798 25.830 1.00 72.94 844 GLY A N 1
ATOM 6950 C CA . GLY A 1 844 ? -6.465 39.828 26.251 1.00 72.94 844 GLY A CA 1
ATOM 6951 C C . GLY A 1 844 ? -5.146 39.291 26.831 1.00 72.94 844 GLY A C 1
ATOM 6952 O O . GLY A 1 844 ? -4.178 40.040 26.929 1.00 72.94 844 GLY A O 1
ATOM 6953 N N . PHE A 1 845 ? -5.074 37.997 27.158 1.00 75.94 845 PHE A N 1
ATOM 6954 C CA . PHE A 1 845 ? -3.870 37.305 27.637 1.00 75.94 845 PHE A CA 1
ATOM 6955 C C . PHE A 1 845 ? -3.469 36.183 26.669 1.00 75.94 845 PHE A C 1
ATOM 6957 O O . PHE A 1 845 ? -4.303 35.679 25.915 1.00 75.94 845 PHE A O 1
ATOM 6964 N N . ASP A 1 846 ? -2.190 35.803 26.652 1.00 71.19 846 ASP A N 1
ATOM 6965 C CA . ASP A 1 846 ? -1.712 34.696 25.821 1.00 71.19 846 ASP A CA 1
ATOM 6966 C C . ASP A 1 846 ? -1.691 33.355 26.564 1.00 71.19 846 ASP A C 1
ATOM 6968 O O . ASP A 1 846 ? -1.871 33.258 27.775 1.00 71.19 846 ASP A O 1
ATOM 6972 N N . PHE A 1 847 ? -1.481 32.287 25.797 1.00 81.44 847 PHE A N 1
ATOM 6973 C CA . PHE A 1 847 ? -1.238 30.949 26.331 1.00 81.44 847 PHE A CA 1
ATOM 6974 C C . PHE A 1 847 ? 0.265 30.692 26.545 1.00 81.44 847 PHE A C 1
ATOM 6976 O O . PHE A 1 847 ? 0.722 29.563 26.346 1.00 81.44 847 PHE A O 1
ATOM 6983 N N . SER A 1 848 ? 1.053 31.733 26.842 1.00 76.12 848 SER A N 1
ATOM 6984 C CA . SER A 1 848 ? 2.489 31.601 27.095 1.00 76.12 848 SER A CA 1
ATOM 6985 C C . SER A 1 848 ? 2.761 31.238 28.560 1.00 76.12 848 SER A C 1
ATOM 6987 O O . SER A 1 848 ? 1.991 31.584 29.452 1.00 76.12 848 SER A O 1
ATOM 6989 N N . GLY A 1 849 ? 3.842 30.495 28.802 1.00 76.50 849 GLY A N 1
ATOM 6990 C CA . GLY A 1 849 ? 4.198 29.992 30.129 1.00 76.50 849 GLY A CA 1
ATOM 6991 C C . GLY A 1 849 ? 3.835 28.525 30.370 1.00 76.50 849 GLY A C 1
ATOM 6992 O O . GLY A 1 849 ? 3.237 27.847 29.525 1.00 76.50 849 GLY A O 1
ATOM 6993 N N . ASP A 1 850 ? 4.220 28.034 31.551 1.00 82.06 850 ASP A N 1
ATOM 6994 C CA . ASP A 1 850 ? 3.933 26.672 32.001 1.00 82.06 850 ASP A CA 1
ATOM 6995 C C . ASP A 1 850 ? 2.420 26.387 31.890 1.00 82.06 850 ASP A C 1
ATOM 6997 O O . ASP A 1 850 ? 1.615 27.213 32.332 1.00 82.06 850 ASP A O 1
ATOM 7001 N N . PRO A 1 851 ? 1.996 25.228 31.341 1.00 85.38 851 PRO A N 1
ATOM 7002 C CA . PRO A 1 851 ? 0.587 24.851 31.280 1.00 85.38 851 PRO A CA 1
ATOM 7003 C C . PRO A 1 851 ? -0.184 25.013 32.596 1.00 85.38 851 PRO A C 1
ATOM 7005 O O . PRO A 1 851 ? -1.386 25.262 32.565 1.00 85.38 851 PRO A O 1
ATOM 7008 N N . GLU A 1 852 ? 0.475 24.878 33.747 1.00 82.75 852 GLU A N 1
ATOM 7009 C CA . GLU A 1 852 ? -0.126 25.143 35.052 1.00 82.75 852 GLU A CA 1
ATOM 7010 C C . GLU A 1 852 ? -0.437 26.630 35.265 1.00 82.75 852 GLU A C 1
ATOM 7012 O O . GLU A 1 852 ? -1.578 26.968 35.580 1.00 82.75 852 GLU A O 1
ATOM 7017 N N . VAL A 1 853 ? 0.537 27.504 35.003 1.00 83.31 853 VAL A N 1
ATOM 7018 C CA . VAL A 1 853 ? 0.406 28.965 35.121 1.00 83.31 853 VAL A CA 1
ATOM 7019 C C . VAL A 1 853 ? -0.653 29.493 34.156 1.00 83.31 853 VAL A C 1
ATOM 7021 O O . VAL A 1 853 ? -1.492 30.303 34.536 1.00 83.31 853 VAL A O 1
ATOM 7024 N N . VAL A 1 854 ? -0.680 28.982 32.923 1.00 84.88 854 VAL A N 1
ATOM 7025 C CA . VAL A 1 854 ? -1.697 29.348 31.926 1.00 84.88 854 VAL A CA 1
ATOM 7026 C C . VAL A 1 854 ? -3.103 28.994 32.415 1.00 84.88 854 VAL A C 1
ATOM 7028 O O . VAL A 1 854 ? -4.032 29.786 32.265 1.00 84.88 854 VAL A O 1
ATOM 7031 N N . LEU A 1 855 ? -3.279 27.814 33.018 1.00 84.56 855 LEU A N 1
ATOM 7032 C CA . LEU A 1 855 ? -4.571 27.418 33.579 1.00 84.56 855 LEU A CA 1
ATOM 7033 C C . LEU A 1 855 ? -4.960 28.285 34.785 1.00 84.56 855 LEU A C 1
ATOM 7035 O O . LEU A 1 855 ? -6.139 28.611 34.918 1.00 84.56 855 LEU A O 1
ATOM 7039 N N . ASP A 1 856 ? -4.004 28.701 35.622 1.00 82.75 856 ASP A N 1
ATOM 7040 C CA . ASP A 1 856 ? -4.259 29.648 36.718 1.00 82.75 856 ASP A CA 1
ATOM 7041 C C . ASP A 1 856 ? -4.684 31.022 36.216 1.00 82.75 856 ASP A C 1
ATOM 7043 O O . ASP A 1 856 ? -5.651 31.586 36.725 1.00 82.75 856 ASP A O 1
ATOM 7047 N N . SER A 1 857 ? -4.038 31.532 35.171 1.00 83.31 857 SER A N 1
ATOM 7048 C CA . SER A 1 857 ? -4.430 32.789 34.531 1.00 83.31 857 SER A CA 1
ATOM 7049 C C . SER A 1 857 ? -5.858 32.730 33.980 1.00 83.31 857 SER A C 1
ATOM 7051 O O . SER A 1 857 ? -6.624 33.675 34.159 1.00 83.31 857 SER A O 1
ATOM 7053 N N . ILE A 1 858 ? -6.266 31.604 33.379 1.00 84.50 858 ILE A N 1
ATOM 7054 C CA . ILE A 1 858 ? -7.648 31.398 32.902 1.00 84.50 858 ILE A CA 1
ATOM 7055 C C . ILE A 1 858 ? -8.639 31.364 34.074 1.00 84.50 858 ILE A C 1
ATOM 7057 O O . ILE A 1 858 ? -9.714 31.967 34.001 1.00 84.50 858 ILE A O 1
ATOM 7061 N N . ASP A 1 859 ? -8.293 30.667 35.157 1.00 81.06 859 ASP A N 1
ATOM 7062 C CA . ASP A 1 859 ? -9.152 30.552 36.337 1.00 81.06 859 ASP A CA 1
ATOM 7063 C C . ASP A 1 859 ? -9.314 31.909 37.051 1.00 81.06 859 ASP A C 1
ATOM 7065 O O . ASP A 1 859 ? -10.408 32.216 37.539 1.00 81.06 859 ASP A O 1
ATOM 7069 N N . ASN A 1 860 ? -8.281 32.755 37.026 1.00 81.44 860 ASN A N 1
ATOM 7070 C CA . ASN A 1 860 ? -8.269 34.094 37.623 1.00 81.44 860 ASN A CA 1
ATOM 7071 C C . ASN A 1 860 ? -8.805 35.204 36.697 1.00 81.44 860 ASN A C 1
ATOM 7073 O O . ASN A 1 860 ? -9.092 36.297 37.175 1.00 81.44 860 ASN A O 1
ATOM 7077 N N . ALA A 1 861 ? -9.010 34.941 35.402 1.00 80.88 861 ALA A N 1
ATOM 7078 C CA . ALA A 1 861 ? -9.520 35.937 34.457 1.00 80.88 861 ALA A CA 1
ATOM 7079 C C . ALA A 1 861 ? -10.912 36.473 34.858 1.00 80.88 861 ALA A C 1
ATOM 7081 O O . ALA A 1 861 ? -11.780 35.718 35.300 1.00 80.88 861 ALA A O 1
ATOM 7082 N N . HIS A 1 862 ? -11.182 37.763 34.653 1.00 80.31 862 HIS A N 1
ATOM 7083 C CA . HIS A 1 862 ? -12.481 38.385 34.957 1.00 80.31 862 HIS A CA 1
ATOM 7084 C C . HIS A 1 862 ? -13.541 38.115 33.865 1.00 80.31 862 HIS A C 1
ATOM 7086 O O . HIS A 1 862 ? -14.108 39.035 33.288 1.00 80.31 862 HIS A O 1
ATOM 7092 N N . ILE A 1 863 ? -13.813 36.839 33.565 1.00 81.38 863 ILE A N 1
ATOM 7093 C CA . ILE A 1 863 ? -14.834 36.402 32.590 1.00 81.38 863 ILE A CA 1
ATOM 7094 C C . ILE A 1 863 ? -15.846 35.434 33.221 1.00 81.38 863 ILE A C 1
ATOM 7096 O O . ILE A 1 863 ? -15.575 34.806 34.246 1.00 81.38 863 ILE A O 1
ATOM 7100 N N . LEU A 1 864 ? -17.024 35.278 32.603 1.00 80.25 864 LEU A N 1
ATOM 7101 C CA . LEU A 1 864 ? -18.062 34.354 33.078 1.00 80.25 864 LEU A CA 1
ATOM 7102 C C . LEU A 1 864 ? -17.526 32.920 33.227 1.00 80.25 864 LEU A C 1
ATOM 7104 O O . LEU A 1 864 ? -16.782 32.424 32.380 1.00 80.25 864 LEU A O 1
ATOM 7108 N N . LYS A 1 865 ? -17.969 32.205 34.268 1.00 77.75 865 LYS A N 1
ATOM 7109 C CA . LYS A 1 865 ? -17.520 30.833 34.580 1.00 77.75 865 LYS A CA 1
ATOM 7110 C C . LYS A 1 865 ? -17.628 29.870 33.387 1.00 77.75 865 LYS A C 1
ATOM 7112 O O . LYS A 1 865 ? -16.716 29.088 33.144 1.00 77.75 865 LYS A O 1
ATOM 7117 N N . ARG A 1 866 ? -18.711 29.964 32.607 1.00 74.69 866 ARG A N 1
ATOM 7118 C CA . ARG A 1 866 ? -18.928 29.144 31.400 1.00 74.69 866 ARG A CA 1
ATOM 7119 C C . ARG A 1 866 ? -17.896 29.438 30.301 1.00 74.69 866 ARG A C 1
ATOM 7121 O O . ARG A 1 866 ? -17.446 28.510 29.632 1.00 74.69 866 ARG A O 1
ATOM 7128 N N . LYS A 1 867 ? -17.474 30.702 30.167 1.00 83.75 867 LYS A N 1
ATOM 7129 C CA . LYS A 1 867 ? -16.397 31.127 29.260 1.00 83.75 867 LYS A CA 1
ATOM 7130 C C . LYS A 1 867 ? -15.044 30.595 29.730 1.00 83.75 867 LYS A C 1
ATOM 7132 O O . LYS A 1 867 ? -14.316 30.038 28.916 1.00 83.75 867 LYS A O 1
ATOM 7137 N N . LYS A 1 868 ? -14.751 30.639 31.040 1.00 84.38 868 LYS A N 1
ATOM 7138 C CA . LYS A 1 868 ? -13.528 30.034 31.618 1.00 84.38 868 LYS A CA 1
ATOM 7139 C C . LYS A 1 868 ? -13.412 28.552 31.289 1.00 84.38 868 LYS A C 1
ATOM 7141 O O . LYS A 1 868 ? -12.374 28.096 30.820 1.00 84.38 868 LYS A O 1
ATOM 7146 N N . GLU A 1 869 ? -14.491 27.800 31.496 1.00 81.25 869 GLU A N 1
ATOM 7147 C CA . GLU A 1 869 ? -14.509 26.363 31.225 1.00 81.25 869 GLU A CA 1
ATOM 7148 C C . GLU A 1 869 ? -14.321 26.054 29.725 1.00 81.25 869 GLU A C 1
ATOM 7150 O O . GLU A 1 869 ? -13.624 25.091 29.391 1.00 81.25 869 GLU A O 1
ATOM 7155 N N . LEU A 1 870 ? -14.865 26.877 28.815 1.00 86.69 870 LEU A N 1
ATOM 7156 C CA . LEU A 1 870 ? -14.596 26.753 27.376 1.00 86.69 870 LEU A CA 1
ATOM 7157 C C . LEU A 1 870 ? -13.132 27.048 27.045 1.00 86.69 870 LEU A C 1
ATOM 7159 O O . LEU A 1 870 ? -12.491 26.225 26.392 1.00 86.69 870 LEU A O 1
ATOM 7163 N N . VAL A 1 871 ? -12.594 28.181 27.505 1.00 88.06 871 VAL A N 1
ATOM 7164 C CA . VAL A 1 871 ? -11.206 28.595 27.230 1.00 88.06 871 VAL A CA 1
ATOM 7165 C C . VAL A 1 871 ? -10.228 27.537 27.736 1.00 88.06 871 VAL A C 1
ATOM 7167 O O . VAL A 1 871 ? -9.333 27.112 27.009 1.00 88.06 871 VAL A O 1
ATOM 7170 N N . ASN A 1 872 ? -10.465 27.021 28.942 1.00 87.31 872 ASN A N 1
ATOM 7171 C CA . ASN A 1 872 ? -9.719 25.908 29.518 1.00 87.31 872 ASN A CA 1
ATOM 7172 C C . ASN A 1 872 ? -9.804 24.649 28.627 1.00 87.31 872 ASN A C 1
ATOM 7174 O O . ASN A 1 872 ? -8.795 23.992 28.366 1.00 87.31 872 ASN A O 1
ATOM 7178 N N . GLY A 1 873 ? -10.987 24.336 28.091 1.00 87.75 873 GLY A N 1
ATOM 7179 C CA . GLY A 1 873 ? -11.187 23.191 27.202 1.00 87.75 873 GLY A CA 1
ATOM 7180 C C . GLY A 1 873 ? -10.456 23.333 25.864 1.00 87.75 873 GLY A C 1
ATOM 7181 O O . GLY A 1 873 ? -9.856 22.367 25.381 1.00 87.75 873 GLY A O 1
ATOM 7182 N N . VAL A 1 874 ? -10.448 24.539 25.291 1.00 90.88 874 VAL A N 1
ATOM 7183 C CA . VAL A 1 874 ? -9.707 24.863 24.065 1.00 90.88 874 VAL A CA 1
ATOM 7184 C C . VAL A 1 874 ? -8.196 24.792 24.306 1.00 90.88 874 VAL A C 1
ATOM 7186 O O . VAL A 1 874 ? -7.499 24.152 23.517 1.00 90.88 874 VAL A O 1
ATOM 7189 N N . ALA A 1 875 ? -7.693 25.328 25.422 1.00 90.19 875 ALA A N 1
ATOM 7190 C CA . ALA A 1 875 ? -6.282 25.220 25.806 1.00 90.19 875 ALA A CA 1
ATOM 7191 C C . ALA A 1 875 ? -5.838 23.750 25.941 1.00 90.19 875 ALA A C 1
ATOM 7193 O O . ALA A 1 875 ? -4.828 23.330 25.372 1.00 90.19 875 ALA A O 1
ATOM 7194 N N . CYS A 1 876 ? -6.654 22.916 26.595 1.00 90.12 876 CYS A N 1
ATOM 7195 C CA . CYS A 1 876 ? -6.405 21.476 26.691 1.00 90.12 876 CYS A CA 1
ATOM 7196 C C . CYS A 1 876 ? -6.415 20.781 25.317 1.00 90.12 876 CYS A C 1
ATOM 7198 O O . CYS A 1 876 ? -5.603 19.887 25.060 1.00 90.12 876 CYS A O 1
ATOM 7200 N N . CYS A 1 877 ? -7.321 21.183 24.419 1.00 91.50 877 CYS A N 1
ATOM 7201 C CA . CYS A 1 877 ? -7.375 20.681 23.046 1.00 91.50 877 CYS A CA 1
ATOM 7202 C C . CYS A 1 877 ? -6.120 21.058 22.249 1.00 91.50 877 CYS A C 1
ATOM 7204 O O . CYS A 1 877 ? -5.593 20.221 21.514 1.00 91.50 877 CYS A O 1
ATOM 7206 N N . MET A 1 878 ? -5.616 22.279 22.431 1.00 92.38 878 MET A N 1
ATOM 7207 C CA . MET A 1 878 ? -4.381 22.763 21.823 1.00 92.38 878 MET A CA 1
ATOM 7208 C C . MET A 1 878 ? -3.181 21.915 22.246 1.00 92.38 878 MET A C 1
ATOM 7210 O O . MET A 1 878 ? -2.526 21.323 21.389 1.00 92.38 878 MET A O 1
ATOM 7214 N N . TRP A 1 879 ? -2.928 21.751 23.548 1.00 91.75 879 TRP A N 1
ATOM 7215 C CA . TRP A 1 879 ? -1.813 20.916 24.015 1.00 91.75 879 TRP A CA 1
ATOM 7216 C C . TRP A 1 879 ? -1.955 19.451 23.583 1.00 91.75 879 TRP A C 1
ATOM 7218 O O . TRP A 1 879 ? -0.973 18.808 23.209 1.00 91.75 879 TRP A O 1
ATOM 7228 N N . TRP A 1 880 ? -3.176 18.916 23.538 1.00 91.00 880 TRP A N 1
ATOM 7229 C CA . TR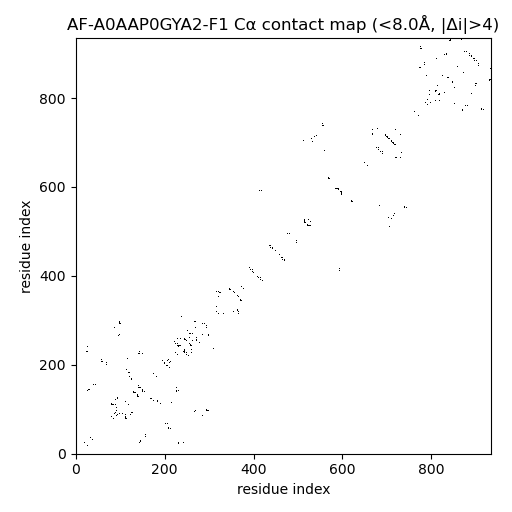P A 1 880 ? -3.419 17.580 22.994 1.00 91.00 880 TRP A CA 1
ATOM 7230 C C . TRP A 1 880 ? -3.077 17.469 21.502 1.00 91.00 880 TRP A C 1
ATOM 7232 O O . TRP A 1 880 ? -2.458 16.486 21.085 1.00 91.00 880 TRP A O 1
ATOM 7242 N N . ALA A 1 881 ? -3.453 18.464 20.696 1.00 89.38 881 ALA A N 1
ATOM 7243 C CA . ALA A 1 881 ? -3.149 18.506 19.268 1.00 89.38 881 ALA A CA 1
ATOM 7244 C C . ALA A 1 881 ? -1.6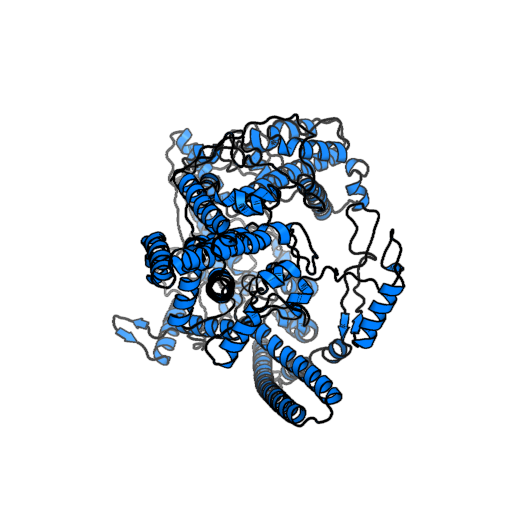35 18.599 19.017 1.00 89.38 881 ALA A C 1
ATOM 7246 O O . ALA A 1 881 ? -1.111 17.865 18.174 1.00 89.38 881 ALA A O 1
ATOM 7247 N N . ILE A 1 882 ? -0.919 19.403 19.810 1.00 89.00 882 ILE A N 1
ATOM 7248 C CA . ILE A 1 882 ? 0.551 19.494 19.798 1.00 89.00 882 ILE A CA 1
ATOM 7249 C C . ILE A 1 882 ? 1.172 18.131 20.135 1.00 89.00 882 ILE A C 1
ATOM 7251 O O . ILE A 1 882 ? 2.002 17.612 19.390 1.00 89.00 882 ILE A O 1
ATOM 7255 N N . TRP A 1 883 ? 0.716 17.469 21.201 1.00 89.31 883 TRP A N 1
ATOM 7256 C CA . TRP A 1 883 ? 1.239 16.156 21.590 1.00 89.31 883 TRP A CA 1
ATOM 7257 C C . TRP A 1 883 ? 0.969 15.058 20.549 1.00 89.31 883 TRP A C 1
ATOM 7259 O O . TRP A 1 883 ? 1.815 14.198 20.284 1.00 89.31 883 TRP A O 1
ATOM 7269 N N . LYS A 1 884 ? -0.212 15.065 19.924 1.00 86.25 884 LYS A N 1
ATOM 7270 C CA . LYS A 1 884 ? -0.555 14.134 18.838 1.00 86.25 884 LYS A CA 1
ATOM 7271 C C . LYS A 1 884 ? 0.315 14.355 17.605 1.00 86.25 884 LYS A C 1
ATOM 7273 O O . LYS A 1 884 ? 0.771 13.373 17.021 1.00 86.25 884 LYS A O 1
ATOM 7278 N N . SER A 1 885 ? 0.562 15.614 17.266 1.00 83.38 885 SER A N 1
ATOM 7279 C CA . SER A 1 885 ? 1.459 16.044 16.194 1.00 83.38 885 SER A CA 1
ATOM 7280 C C . SER A 1 885 ? 2.880 15.534 16.438 1.00 83.38 885 SER A C 1
ATOM 7282 O O . SER A 1 885 ? 3.432 14.830 15.593 1.00 83.38 885 SER A O 1
ATOM 7284 N N . ARG A 1 886 ? 3.406 15.712 17.657 1.00 84.44 886 ARG A N 1
ATOM 7285 C CA . ARG A 1 886 ? 4.706 15.163 18.078 1.00 84.44 886 ARG A CA 1
ATOM 7286 C C . ARG A 1 886 ? 4.799 13.667 17.801 1.00 84.44 886 ARG A C 1
ATOM 7288 O O . ARG A 1 886 ? 5.732 13.200 17.158 1.00 84.44 886 ARG A O 1
ATOM 7295 N N . ASN A 1 887 ? 3.822 12.898 18.284 1.00 78.06 887 ASN A N 1
ATOM 7296 C CA . ASN A 1 887 ? 3.842 11.439 18.146 1.00 78.06 887 ASN A CA 1
ATOM 7297 C C . ASN A 1 887 ? 3.742 10.980 16.683 1.00 78.06 887 ASN A C 1
ATOM 7299 O O . ASN A 1 887 ? 4.266 9.922 16.344 1.00 78.06 887 ASN A O 1
ATOM 7303 N N . LYS A 1 888 ? 3.104 11.769 15.808 1.00 75.06 888 LYS A N 1
ATOM 7304 C CA . LYS A 1 888 ? 3.055 11.493 14.367 1.00 75.06 888 LYS A CA 1
ATOM 7305 C C . LYS A 1 888 ? 4.432 11.657 13.713 1.00 75.06 888 LYS A C 1
ATOM 7307 O O . LYS A 1 888 ? 4.782 10.822 12.883 1.00 75.06 888 LYS A O 1
ATOM 7312 N N . ILE A 1 889 ? 5.211 12.668 14.109 1.00 73.50 889 ILE A N 1
ATOM 7313 C CA . ILE A 1 889 ? 6.596 12.835 13.634 1.00 73.50 889 ILE A CA 1
ATOM 7314 C C . ILE A 1 889 ? 7.465 11.685 14.144 1.00 73.50 889 ILE A C 1
ATOM 7316 O O . ILE A 1 889 ? 8.141 11.047 13.346 1.00 73.50 889 ILE A O 1
ATOM 7320 N N . VAL A 1 890 ? 7.387 11.359 15.442 1.00 67.88 890 VAL A N 1
ATOM 7321 C CA . VAL A 1 890 ? 8.196 10.279 16.041 1.00 67.88 890 VAL A CA 1
ATOM 7322 C C . VAL A 1 890 ? 7.968 8.929 15.365 1.00 67.88 890 VAL A C 1
ATOM 7324 O O . VAL A 1 890 ? 8.926 8.188 15.172 1.00 67.88 890 VAL A O 1
ATOM 7327 N N . ASN A 1 891 ? 6.722 8.603 15.012 1.00 56.62 891 ASN A N 1
ATOM 7328 C CA . ASN A 1 891 ? 6.399 7.285 14.468 1.00 56.62 891 ASN A CA 1
ATOM 7329 C C . ASN A 1 891 ? 6.544 7.200 12.940 1.00 56.62 891 ASN A C 1
ATOM 7331 O O . ASN A 1 891 ? 6.899 6.137 12.439 1.00 56.62 891 ASN A O 1
ATOM 7335 N N . ASN A 1 892 ? 6.256 8.281 12.200 1.00 56.25 892 ASN A N 1
ATOM 7336 C CA . ASN A 1 892 ? 6.047 8.213 10.747 1.00 56.25 892 ASN A CA 1
ATOM 7337 C C . ASN A 1 892 ? 6.856 9.243 9.925 1.00 56.25 892 ASN A C 1
ATOM 7339 O O . ASN A 1 892 ? 6.653 9.290 8.716 1.00 56.25 892 ASN A O 1
ATOM 7343 N N . ASN A 1 893 ? 7.731 10.071 10.524 1.00 50.06 893 ASN A N 1
ATOM 7344 C CA . ASN A 1 893 ? 8.540 11.090 9.817 1.00 50.06 893 ASN A CA 1
ATOM 7345 C C . ASN A 1 893 ? 7.731 12.022 8.875 1.00 50.06 893 ASN A C 1
ATOM 7347 O O . ASN A 1 893 ? 8.192 12.377 7.795 1.00 50.06 893 ASN A O 1
ATOM 7351 N N . ASN A 1 894 ? 6.512 12.409 9.264 1.00 55.84 894 ASN A N 1
ATOM 7352 C CA . ASN A 1 894 ? 5.688 13.338 8.478 1.00 55.84 894 ASN A CA 1
ATOM 7353 C C . ASN A 1 894 ? 6.000 14.801 8.820 1.00 55.84 894 ASN A C 1
ATOM 7355 O O . ASN A 1 894 ? 6.094 15.120 10.006 1.00 55.84 894 ASN A O 1
ATOM 7359 N N . ASP A 1 895 ? 6.022 15.680 7.812 1.00 56.84 895 ASP A N 1
ATOM 7360 C CA . ASP A 1 895 ? 5.989 17.132 8.018 1.00 56.84 895 ASP A CA 1
ATOM 7361 C C . ASP A 1 895 ? 4.647 17.583 8.604 1.00 56.84 895 ASP A C 1
ATOM 7363 O O . ASP A 1 895 ? 3.594 16.963 8.397 1.00 56.84 895 ASP A O 1
ATOM 7367 N N . ILE A 1 896 ? 4.695 18.662 9.383 1.00 63.75 896 ILE A N 1
ATOM 7368 C CA . ILE A 1 896 ? 3.532 19.228 10.059 1.00 63.75 896 ILE A CA 1
ATOM 7369 C C . ILE A 1 896 ? 3.326 20.661 9.606 1.00 63.75 896 ILE A C 1
ATOM 7371 O O . ILE A 1 896 ? 4.168 21.523 9.838 1.00 63.75 896 ILE A O 1
ATOM 7375 N N . ASP A 1 897 ? 2.156 20.901 9.029 1.00 68.31 897 ASP A N 1
ATOM 7376 C CA . ASP A 1 897 ? 1.658 22.233 8.731 1.00 68.31 897 ASP A CA 1
ATOM 7377 C C . ASP A 1 897 ? 0.921 22.817 9.952 1.00 68.31 897 ASP A C 1
ATOM 7379 O O . ASP A 1 897 ? 0.021 22.191 10.522 1.00 68.31 897 ASP A O 1
ATOM 7383 N N . VAL A 1 898 ? 1.307 24.026 10.359 1.00 63.84 898 VAL A N 1
ATOM 7384 C CA . VAL A 1 898 ? 0.743 24.758 11.503 1.00 63.84 898 VAL A CA 1
ATOM 7385 C C . VAL A 1 898 ? -0.748 25.051 11.297 1.00 63.84 898 VAL A C 1
ATOM 7387 O O . VAL A 1 898 ? -1.522 24.956 12.255 1.00 63.84 898 VAL A O 1
ATOM 7390 N N . PHE A 1 899 ? -1.175 25.343 10.060 1.00 68.44 899 PHE A N 1
ATOM 7391 C CA . PHE A 1 899 ? -2.586 25.591 9.742 1.00 68.44 899 PHE A CA 1
ATOM 7392 C C . PHE A 1 899 ? -3.437 24.339 9.980 1.00 68.44 899 PHE A C 1
ATOM 7394 O O . PHE A 1 899 ? -4.473 24.414 10.642 1.00 68.44 899 PHE A O 1
ATOM 7401 N N . SER A 1 900 ? -2.935 23.165 9.590 1.00 77.31 900 SER A N 1
ATOM 7402 C CA . SER A 1 900 ? -3.608 21.890 9.862 1.00 77.31 900 SER A CA 1
ATOM 7403 C C . SER A 1 900 ? -3.831 21.603 11.357 1.00 77.31 900 SER A C 1
ATOM 7405 O O . SER A 1 900 ? -4.824 20.971 11.727 1.00 77.31 900 SER A O 1
ATOM 7407 N N . ILE A 1 901 ? -2.942 22.071 12.246 1.00 82.50 901 ILE A N 1
ATOM 7408 C CA . ILE A 1 901 ? -3.096 21.884 13.698 1.00 82.50 901 ILE A CA 1
ATOM 7409 C C . ILE A 1 901 ? -4.203 22.785 14.239 1.00 82.50 901 ILE A C 1
ATOM 7411 O O . ILE A 1 901 ? -5.018 22.324 15.041 1.00 82.50 901 ILE A O 1
ATOM 7415 N N . PHE A 1 902 ? -4.250 24.043 13.802 1.00 87.75 902 PHE A N 1
ATOM 7416 C CA . PHE A 1 902 ? -5.292 24.981 14.211 1.00 87.75 902 PHE A CA 1
ATOM 7417 C C . PHE A 1 902 ? -6.687 24.484 13.798 1.00 87.75 902 PHE A C 1
ATOM 7419 O O . PHE A 1 902 ? -7.573 24.394 14.647 1.00 87.75 902 PHE A O 1
ATOM 7426 N N . ASP A 1 903 ? -6.848 24.001 12.563 1.00 84.56 903 ASP A N 1
ATOM 7427 C CA . ASP A 1 903 ? -8.102 23.394 12.089 1.00 84.56 903 ASP A CA 1
ATOM 7428 C C . ASP A 1 903 ? -8.523 22.182 12.929 1.00 84.56 903 ASP A C 1
ATOM 7430 O O . ASP A 1 903 ? -9.702 21.981 13.245 1.00 84.56 903 ASP A O 1
ATOM 7434 N N . VAL A 1 904 ? -7.555 21.354 13.336 1.00 85.19 904 VAL A N 1
ATOM 7435 C CA . VAL A 1 904 ? -7.810 20.230 14.242 1.00 85.19 904 VAL A CA 1
ATOM 7436 C C . VAL A 1 904 ? -8.283 20.725 15.605 1.00 85.19 904 VAL A C 1
ATOM 7438 O O . VAL A 1 904 ? -9.201 20.115 16.156 1.00 85.19 904 VAL A O 1
ATOM 7441 N N . ILE A 1 905 ? -7.707 21.802 16.143 1.00 90.81 905 ILE A N 1
ATOM 7442 C CA . ILE A 1 905 ? -8.112 22.391 17.427 1.00 90.81 905 ILE A CA 1
ATOM 7443 C C . ILE A 1 905 ? -9.542 22.923 17.338 1.00 90.81 905 ILE A C 1
ATOM 7445 O O . ILE A 1 905 ? -10.371 22.540 18.165 1.00 90.81 905 ILE A O 1
ATOM 7449 N N . VAL A 1 906 ? -9.858 23.727 16.322 1.00 87.38 906 VAL A N 1
ATOM 7450 C CA . VAL A 1 906 ? -11.195 24.308 16.119 1.00 87.38 906 VAL A CA 1
ATOM 7451 C C . VAL A 1 906 ? -12.242 23.201 15.973 1.00 87.38 906 VAL A C 1
ATOM 7453 O O . VAL A 1 906 ? -13.220 23.158 16.721 1.00 87.38 906 VAL A O 1
ATOM 7456 N N . ARG A 1 907 ? -11.996 22.218 15.098 1.00 86.44 907 ARG A N 1
ATOM 7457 C CA . ARG A 1 907 ? -12.924 21.104 14.858 1.00 86.44 907 ARG A CA 1
ATOM 7458 C C . ARG A 1 907 ? -13.070 20.174 16.061 1.00 86.44 907 ARG A C 1
ATOM 7460 O O . ARG A 1 907 ? -14.174 19.707 16.347 1.00 86.44 907 ARG A O 1
ATOM 7467 N N . CYS A 1 908 ? -11.978 19.830 16.743 1.00 85.69 908 CYS A N 1
ATOM 7468 C CA . CYS A 1 908 ? -12.047 18.929 17.895 1.00 85.69 908 CYS A CA 1
ATOM 7469 C C . CYS A 1 908 ? -12.730 19.607 19.078 1.00 85.69 908 CYS A C 1
ATOM 7471 O O . CYS A 1 908 ? -13.617 18.998 19.670 1.00 85.69 908 CYS A O 1
ATOM 7473 N N . SER A 1 909 ? -12.368 20.854 19.386 1.00 89.00 909 SER A N 1
ATOM 7474 C CA . SER A 1 909 ? -12.988 21.608 20.476 1.00 89.00 909 SER A CA 1
ATOM 7475 C C . SER A 1 909 ? -14.490 21.806 20.248 1.00 89.00 909 SER A C 1
ATOM 7477 O O . SER A 1 909 ? -15.255 21.533 21.171 1.00 89.00 909 SER A O 1
ATOM 7479 N N . PHE A 1 910 ? -14.928 22.116 19.018 1.00 87.62 910 PHE A N 1
ATOM 7480 C CA . PHE A 1 910 ? -16.351 22.204 18.658 1.00 87.62 910 PHE A CA 1
ATOM 7481 C C . PHE A 1 910 ? -17.100 20.896 18.921 1.00 87.62 910 PHE A C 1
ATOM 7483 O O . PHE A 1 910 ? -18.088 20.858 19.655 1.00 87.62 910 PHE A O 1
ATOM 7490 N N . ASN A 1 911 ? -16.590 19.787 18.373 1.00 82.69 911 ASN A N 1
ATOM 7491 C CA . ASN A 1 911 ? -17.211 18.474 18.535 1.00 82.69 911 ASN A CA 1
ATOM 7492 C C . ASN A 1 911 ? -17.245 18.035 20.002 1.00 82.69 911 ASN A C 1
ATOM 7494 O O . ASN A 1 911 ? -18.201 17.400 20.452 1.00 82.69 911 ASN A O 1
ATOM 7498 N N . TRP A 1 912 ? -16.194 18.337 20.767 1.00 85.75 912 TRP A N 1
ATOM 7499 C CA . TRP A 1 912 ? -16.134 17.980 22.179 1.00 85.75 912 TRP A CA 1
ATOM 7500 C C . TRP A 1 912 ? -17.117 18.792 23.010 1.00 85.75 912 TRP A C 1
ATOM 7502 O O . TRP A 1 912 ? -17.790 18.201 23.856 1.00 85.75 912 TRP A O 1
ATOM 7512 N N . PHE A 1 913 ? -17.234 20.086 22.711 1.00 82.19 913 PHE A N 1
ATOM 7513 C CA . PHE A 1 913 ? -18.167 20.998 23.349 1.00 82.19 913 PHE A CA 1
ATOM 7514 C C . PHE A 1 913 ? -19.622 20.608 23.059 1.00 82.19 913 PHE A C 1
ATOM 7516 O O . PHE A 1 913 ? -20.367 20.355 24.003 1.00 82.19 913 PHE A O 1
ATOM 7523 N N . LEU A 1 914 ? -20.010 20.440 21.787 1.00 78.75 914 LEU A N 1
ATOM 7524 C CA . LEU A 1 914 ? -21.377 20.051 21.407 1.00 78.75 914 LEU A CA 1
ATOM 7525 C C . LEU A 1 914 ? -21.789 18.691 21.973 1.00 78.75 914 LEU A C 1
ATOM 7527 O O . LEU A 1 914 ? -22.857 18.556 22.563 1.00 78.75 914 LEU A O 1
ATOM 7531 N N . SER A 1 915 ? -20.930 17.675 21.853 1.00 71.56 915 SER A N 1
ATOM 7532 C CA . SER A 1 915 ? -21.268 16.320 22.322 1.00 71.56 915 SER A CA 1
ATOM 7533 C C . SER A 1 915 ? -21.455 16.211 23.839 1.00 71.56 915 SER A C 1
ATOM 7535 O O . SER A 1 915 ? -22.001 15.217 24.316 1.00 71.56 915 SER A O 1
ATOM 7537 N N . ARG A 1 916 ? -20.981 17.195 24.616 1.00 70.31 916 ARG A N 1
ATOM 7538 C CA . ARG A 1 916 ? -20.994 17.168 26.089 1.00 70.31 916 ARG A CA 1
ATOM 7539 C C . ARG A 1 916 ? -21.789 18.309 26.713 1.00 70.31 916 ARG A C 1
ATOM 7541 O O . ARG A 1 916 ? -21.962 18.311 27.929 1.00 70.31 916 ARG A O 1
ATOM 7548 N N . ASN A 1 917 ? -22.302 19.235 25.906 1.00 66.69 917 ASN A N 1
ATOM 7549 C CA . ASN A 1 917 ? -23.130 20.344 26.352 1.00 66.69 917 ASN A CA 1
ATOM 7550 C C . ASN A 1 917 ? -24.519 20.258 25.701 1.00 66.69 917 ASN A C 1
ATOM 7552 O O . ASN A 1 917 ? -24.744 20.779 24.616 1.00 66.69 917 ASN A O 1
ATOM 7556 N N . LYS A 1 918 ? -25.456 19.586 26.385 1.00 56.41 918 LYS A N 1
ATOM 7557 C CA . LYS A 1 918 ? -26.829 19.339 25.900 1.00 56.41 918 LYS A CA 1
ATOM 7558 C C . LYS A 1 918 ? -27.727 20.590 25.862 1.00 56.41 918 LYS A C 1
ATOM 7560 O O . LYS A 1 918 ? -28.866 20.491 25.429 1.00 56.41 918 LYS A O 1
ATOM 7565 N N . PHE A 1 919 ? -27.232 21.743 26.319 1.00 52.22 919 PHE A N 1
ATOM 7566 C CA . PHE A 1 919 ? -28.024 22.958 26.559 1.00 52.22 919 PHE A CA 1
ATOM 7567 C C . PHE A 1 919 ? -27.472 24.186 25.813 1.00 52.22 919 PHE A C 1
ATOM 7569 O O . PHE A 1 919 ? -27.549 25.312 26.304 1.00 52.22 919 PHE A O 1
ATOM 7576 N N . CYS A 1 920 ? -26.826 23.991 24.661 1.00 61.25 920 CYS A N 1
ATOM 7577 C CA . CYS A 1 920 ? -26.232 25.084 23.893 1.00 61.25 920 CYS A CA 1
ATOM 7578 C C . CYS A 1 920 ? -26.520 24.920 22.396 1.00 61.25 920 CYS A C 1
ATOM 7580 O O . CYS A 1 920 ? -25.938 24.051 21.751 1.00 61.25 920 CYS A O 1
ATOM 7582 N N . ASN A 1 921 ? -27.390 25.774 21.845 1.00 63.75 921 ASN A N 1
ATOM 7583 C CA . ASN A 1 921 ? -27.678 25.866 20.407 1.00 63.75 921 ASN A CA 1
ATOM 7584 C C . ASN A 1 921 ? -26.574 26.653 19.678 1.00 63.75 921 ASN A C 1
ATOM 7586 O O . ASN A 1 921 ? -26.834 27.676 19.052 1.00 63.75 921 ASN A O 1
ATOM 7590 N N . MET A 1 922 ? -25.319 26.214 19.798 1.00 75.00 922 MET A N 1
ATOM 7591 C CA . MET A 1 922 ? -24.197 26.854 19.110 1.00 75.00 922 MET A CA 1
ATOM 7592 C C . MET A 1 922 ? -23.978 26.201 17.743 1.00 75.00 922 MET A C 1
ATOM 7594 O O . MET A 1 922 ? -23.648 25.018 17.655 1.00 75.00 922 MET A O 1
ATOM 7598 N N . SER A 1 923 ? -24.174 26.970 16.671 1.00 78.06 923 SER A N 1
ATOM 7599 C CA . SER A 1 923 ? -23.927 26.513 15.303 1.00 78.06 923 SER A CA 1
ATOM 7600 C C . SER A 1 923 ? -22.425 26.454 14.998 1.00 78.06 923 SER A C 1
ATOM 7602 O O . SER A 1 923 ? -21.595 27.071 15.671 1.00 78.06 923 SER A O 1
ATOM 7604 N N . SER A 1 924 ? -22.058 25.726 13.943 1.00 76.25 924 SER A N 1
ATOM 7605 C CA . SER A 1 924 ? -20.669 25.668 13.478 1.00 76.25 924 SER A CA 1
ATOM 7606 C C . SER A 1 924 ? -20.160 27.012 12.955 1.00 76.25 924 SER A C 1
ATOM 7608 O O . SER A 1 924 ? -18.967 27.272 13.064 1.00 76.25 924 SER A O 1
ATOM 7610 N N . SER A 1 925 ? -21.037 27.865 12.409 1.00 79.19 925 SER A N 1
ATOM 7611 C CA . SER A 1 925 ? -20.668 29.211 11.947 1.00 79.19 925 SER A CA 1
ATOM 7612 C C . SER A 1 925 ? -20.256 30.103 13.116 1.00 79.19 925 SER A C 1
ATOM 7614 O O . SER A 1 925 ? -19.190 30.706 13.074 1.00 79.19 925 SER A O 1
ATOM 7616 N N . ASN A 1 926 ? -21.036 30.089 14.198 1.00 81.62 926 ASN A N 1
ATOM 7617 C CA . ASN A 1 926 ? -20.783 30.897 15.392 1.00 81.62 926 ASN A CA 1
ATOM 7618 C C . ASN A 1 926 ? -19.477 30.477 16.088 1.00 81.62 926 ASN A C 1
ATOM 7620 O O . ASN A 1 926 ? -18.740 31.305 16.616 1.00 81.62 926 ASN A O 1
ATOM 7624 N N . TRP A 1 927 ? -19.161 29.178 16.058 1.00 85.38 927 TRP A N 1
ATOM 7625 C CA . TRP A 1 927 ? -17.911 28.654 16.609 1.00 85.38 927 TRP A CA 1
ATOM 7626 C C . TRP A 1 927 ? -16.677 29.040 15.782 1.00 85.38 927 TRP A C 1
ATOM 7628 O O . TRP A 1 927 ? -15.605 29.250 16.346 1.00 85.38 927 TRP A O 1
ATOM 7638 N N . LEU A 1 928 ? -16.803 29.113 14.452 1.00 84.38 928 LEU A N 1
ATOM 7639 C CA . LEU A 1 928 ? -15.700 29.497 13.566 1.00 84.38 928 LEU A CA 1
ATOM 7640 C C . LEU A 1 928 ? -15.320 30.972 13.712 1.00 84.38 928 LEU A C 1
ATOM 7642 O O . LEU A 1 928 ? -14.144 31.292 13.588 1.00 84.38 928 LEU A O 1
ATOM 7646 N N . GLU A 1 929 ? -16.293 31.837 13.996 1.00 83.56 929 GLU A N 1
ATOM 7647 C CA . GLU A 1 929 ? -16.072 33.271 14.177 1.00 83.56 929 GLU A CA 1
ATOM 7648 C C . GLU A 1 929 ? -15.374 33.572 15.513 1.00 83.56 929 GLU A C 1
ATOM 7650 O O . GLU A 1 929 ? -14.190 33.892 15.530 1.00 83.56 929 GLU A O 1
ATOM 7655 N N . CYS A 1 930 ? -16.073 33.404 16.638 1.00 84.31 930 CYS A N 1
ATOM 7656 C CA . CYS A 1 930 ? -15.482 33.425 17.974 1.00 84.31 930 CYS A CA 1
ATOM 7657 C C . CYS A 1 930 ? -16.466 32.785 18.964 1.00 84.31 930 CYS A C 1
ATOM 7659 O O . CYS A 1 930 ? -17.521 33.360 19.249 1.00 84.31 930 CYS A O 1
ATOM 7661 N N . PRO A 1 931 ? -16.147 31.624 19.562 1.00 83.19 931 PRO A N 1
ATOM 7662 C CA . PRO A 1 931 ? -17.083 30.921 20.437 1.00 83.19 931 PRO A CA 1
ATOM 7663 C C . PRO A 1 931 ? -17.383 31.678 21.741 1.00 83.19 931 PRO A C 1
ATOM 7665 O O . PRO A 1 931 ? -18.348 31.347 22.426 1.00 83.19 931 PRO A O 1
ATOM 7668 N N . LEU A 1 932 ? -16.578 32.685 22.105 1.00 83.00 932 LEU A N 1
ATOM 7669 C CA . LEU A 1 932 ? -16.813 33.516 23.286 1.00 83.00 932 LEU A CA 1
ATOM 7670 C C . LEU A 1 932 ? -17.834 34.639 23.071 1.00 83.00 932 LEU A C 1
ATOM 7672 O O . LEU A 1 932 ? -18.366 35.123 24.070 1.00 83.00 932 LEU A O 1
ATOM 7676 N N . LEU A 1 933 ? -18.136 35.029 21.828 1.00 81.75 933 LEU A N 1
ATOM 7677 C CA . LEU A 1 933 ? -19.183 36.019 21.530 1.00 81.75 933 LEU A CA 1
ATOM 7678 C C . LEU A 1 933 ? -20.595 35.440 21.704 1.00 81.75 933 LEU A C 1
ATOM 7680 O O . LEU A 1 933 ? -21.529 36.164 22.029 1.00 81.75 933 LEU A O 1
ATOM 7684 N N . TYR A 1 934 ? -20.733 34.125 21.528 1.00 76.00 934 TYR A N 1
ATOM 7685 C CA . TYR A 1 934 ? -22.017 33.417 21.482 1.00 76.00 934 TYR A CA 1
ATOM 7686 C C . TYR A 1 934 ? -22.312 32.579 22.743 1.00 76.00 934 TYR A C 1
ATOM 7688 O O . TYR A 1 934 ? -23.237 31.762 22.756 1.00 76.00 934 TYR A O 1
ATOM 7696 N N . LEU A 1 935 ? -21.516 32.781 23.799 1.00 70.31 935 LEU A N 1
ATOM 7697 C CA . LEU A 1 935 ? -21.676 32.237 25.155 1.00 70.31 935 LEU A CA 1
ATOM 7698 C C . LEU A 1 935 ? -21.818 33.359 26.172 1.00 70.31 935 LEU A C 1
ATOM 7700 O O . LEU A 1 935 ? -22.321 33.047 27.274 1.00 70.31 935 LEU A O 1
#

Sequence (935 aa):
MKRNSITVSQDLNHDSEYGKILLSNVTITRKRNLFLGRTWRTLDVKMVVGMLAIHLLALFAPFTFTWRAFVMGFLSYVLRGIFGVTLSYHRNLAHHSLKLPKWLEYTFAYLGVLALQRDPIYWVSMHRYHHQYVDTEKDPHSPIFGFWFSHIGWLYDSGYILEKYQERKNVEDLKSQVFYRFIQRSYMFHLFAYGALVYAFGGFTYLVWVVGVSTTWGYHVTFLVNSACHIWGNQAWNTGDLSKNNWWVALVTFGEGWHNNHHAFEYSARHGLEWWQLDFCWYTIRFLEVIGLATNVKLPTQGHKLKKTFTSFNKFKTAAERLGVAFNEREAKDFNKFIEECGLKDVKLGGFKYTRVSSNGLQHSKIDRFLVSSSICDRFPALEGYERVVKEAWEDVSVDQHRDFFVRFKEKLKLTKYKLRVWNKARLTDEKKDCDALRTRLDGIEVEMELGMRLNDLNNEKTVLLHDLNVLKKRKALELSQKLKTEWTLEGDENSKFFHAYLKKRRRLAAIRGIKHNGDWVECPIVIKEFFFEHHKSKFSKWVRSSGVGAGTVGTIQQLPVGHRELLVRQPVMGEVKAVVWDCGSSKAPGPDGFSFAFVKHHWGLLVDDIMRLVSMVDELVSPVQSVFISGRQILDGPLMLNEISKWYKDKKKRMLVFKVDFAKAYDSLSWDYLFEVMRKMGFGVEWVDLIRACLESASASVLINGSPTKEFPIERGLRQGDPLSPFLFILAMEGLHALIDNEVRLGNFKPCIVGVIEKKVLPGSSIKTRWNKFIPKKVNVFMWRLLRDRLPTRAKLIEKGIPLLNLSCVFCGESLESRMHVFEACSKFREVRDKVRRWLDLGFDFSGDPEVVLDSIDNAHILKRKKELVNGVACCMWWAIWKSRNKIVNNNNDIDVFSIFDVIVRCSFNWFLSRNKFCNMSSSNWLECPLLYL

Nearest PDB structures (foldseek):
  4zyo-assembly1_A  TM=8.619E-01  e=1.865E-13  Homo sapiens
  6wf2-assembly2_B  TM=8.426E-01  e=2.672E-13  Mus musculus
  8uw3-assembly1_A  TM=4.527E-01  e=4.446E-10  Homo sapiens
  8gh6-assembly1_A  TM=4.844E-01  e=3.621E-03  Bombyx mori
  8ibz-assembly1_C  TM=3.327E-01  e=3.056E-04  Bombyx mori

InterPro domains:
  IPR000477 Reverse transcriptase domain [PF00078] (613-744)
  IPR005804 Fatty acid desaturase domain [PF00487] (66-284)
  IPR015876 Acyl-CoA desaturase [PR00075] (90-110)
  IPR015876 Acyl-CoA desaturase [PR00075] (127-156)
  IPR015876 Acyl-CoA desaturase [PR00075] (212-233)
  IPR015876 Acyl-CoA desaturase [PR00075] (255-269)
  IPR015876 Acyl-CoA desaturase [PTHR11351] (9-312)
  IPR015876 Acyl-CoA desaturase [cd03505] (66-298)
  IPR026960 Reverse transcriptase zinc-binding domain [PF13966] (767-832)
  IPR043502 DNA/RNA polymerase superfamily [SSF56672] (624-741)

Secondary structure (DSSP, 8-state):
---PPPP-------TT--PBPTTSS-B-S----SSTT----HHHHHHHHHHHHHHHHHHTGGGS--HHHHHHHHHHHHHIIIIIIIIIIIIIIIT--SB--HHHHHHHHHHHHTTTS--HHHHHHHHHHHHHHTTSTTSTT-GGG-HHHHHTGGGG-HHHHHHH-SS-GGGHHHHTSHHHHHHHHHHHHHHHHHHHHHHHHHHHHHIIIIIIIHHHHHHHHHHHHHTHHHHSSB--S--SS---B-HHHHHHTTTTTBHHHHHHSTT-S-S--STTS--HHHHHHHHHHHTTSSBS-----HHHHHHTSS--S---SSGGGEESS---HHHHHHHHHHHHHTTEEEE---S-S-SEE-TTSS-EE----EEEEHHHHHH-SS-TTHHHHHHHHHH-----TTS-HHHHHHHHHHHHHHHHHHHHHHHHHHHHHHHHHHHHHHHHHHHHHHTT--HHHHHHHHHHHHHHHHHHHHHHHHHHHHHHT--STTSS---HHHHHHHHHHHHHHH----EEETTEEE--HHHHHHHHHHHHHHHHSPP-----S-TT----PPPPPHHHHHHHSSPPPHHHHHHHHHHS-TTSPP-TT---HHHHHHTHHHHHHHHHHHHHTS-----S--SSS-TT--TTHHHHHHHHHHHHHHHTT----------TTTTTT--HHHHHHHHHHTT--HHHHHHHHHHHHT-EE--EETTEE---EE--S---TT-SSHHHHHHHHHHHHHHHHHHHHHTTSS-------S-SS--TT-SS-----TTS-HHHHHHHHHHHTT-S--HHHHHHTT---S--B-TTTSSSB--HHIIIII-HHHHHHHHHHHHHTT-SS-S-S-HHHHHHHHHHSSS-HHHHHHHHHHHHHHHHHHHHHHHHHHHH-----HHHHHHHHHHHHHHHHHHH-TT----HHHHHH-TTT--

Radius of gyration: 37.69 Å; Cα contacts (8 Å, |Δi|>4): 1016; chains: 1; bounding box: 91×82×105 Å

pLDDT: mean 74.92, std 17.75, range [23.25, 98.31]

Foldseek 3Di:
DDQDDDDDDDDPDDPPDWDAAPPFPQTQPAADDLDPPDDFDPQLVVLVVVLVVLQVLLVCPVVLDDPVLQVLLVVLLCLLLQLAPQQALAQCQQQVLWDFDPVSSLVSVLSVLLLVPAASLVSSLLVNQCLVQPLHPSRLQHCSNPQCSNQPSSSSPVVSVCSSPVDSPVRVVQVVDPSSVVCNVCSVVSNVVVLVVQCVVPNSSNSSRNRRNSSNLSSRLVSCLRRVQQTDADQQWQLVGSGHADQVSCVSSQHSSLPNQCSLPVSAQHSQPDPPRGHRSSVVLVVCVVVPRIHNRDDDDPVSRVVTGPDDPQDDQDPQQKFQDDDDVVSNVVVVVVLVVQQKDKDDDDDDSFDDADPVRRMTGNRDIDIDHPCVVVVPPPDPCLVVLLLCLQVVPPDPPPDDLVVNVLSSLVSSVVSVVVVVVVVVVVLVVLLVVLVVVLVVLVVVVVVVPPNVVSVVVNVVSVVVNVVSLQVLLVVLVLVVPDPDPPPPDSDPVVSVVVVVVVLVVPADQWDQDPNDTGRDPVVVLVVVVVVVQVLQDDDPDDDDQDLPQQFQDAADDPVVQVVQQDQDDLVRVVVVLVVADQSDADDVSRDGSVNCNVCVVVCVVSVSVVSVVLGGDDDDDDDPPDDFDDPVVVVVVVVVVVVVCVVVVHDDDDDDDDDDVLQSAAQLVLLLSLCVSRVHDPSVSVSVVCVQQVDWDWDQHSNRTHDIHTGRGGHDPPDPCSVVSSVSSVSSVVSSVVVCCVVVVDPDDDQPPPPDFDGPPDPDTQDDQLLARSVLSVVVVCLLVQNPVQLVVCVVVVNDDPQQAQLQPSPHGRGSCCLLAVPPLCPVVQVVLCVQQVHPDTCHDRVRVSLVCLVPDPDDPVSSSLNNLLSSLLVVLSVVVSVCCVPPVDDDDSVVSNVSSLVNSVVSNPVRPVPAPDDSVCSRRHVNVRD